Protein AF-A0A812SUZ8-F1 (afdb_monomer)

Sequence (1256 aa):
MFVTEYAVKHRDQRGKLPGNGHLSVIEFKNGLRQVLDPDSIETLVDSLDMDHSGSVDYSEFVAGCLDAHMGLIESALYHAFHVFDVNNDGVISLGELRSILKDGGEALSVVLPEGKTVEGFMKDIDTSKDGFISFEELKEFLKKEADASPCARPPKKEAARRLSSAGIGPNSSMSTAPSAGVASQRPPAPVPVEPELYAQLQRCVDLSSSNVGLLKELTLSPARWSPTSLAKVRALRVKERSADDAWVKRLRQERVRPLYHAGELKSVHLELTTRCNAACPQCPRNLQGGAENPVLAAHHAELSLADVRAILPPGFLRQLRKVYLCGNFGDPAVAEDCREVLRYLLSVDGPRIGLFTNGGMRSPSWWQELGSIMQPAARAFVRFAIDGDASTNHLYRQHVKWERLMANVDAFLGAGGNAEWDFIVFEHNEHQVEAMRSLAEQKGFTKFNAKKTARFIDKAQGVVKPSVPVRNLAGEEVRKLRPPSRTWQNEAALEGVQKAVEKYGSIESYYDRCEISCKVAKEKEVYISADGLAFPCCWLAAEMYRSDLPNTGREVVRLAKAAFPQEGLSALSARRRGVAGAVDRRAGLFQQLVPAAMQQPSLEAGRLRTCSAVCGAEVNAFVKQFEGAAKALDPGLRTATAATTAPFRASAEAAPVEVWYGSETGNAERLALRAAEALGAVAAVSAPPRSDEVEGRLRSCQALVLVLATWGQGEPTDDARGLFQWLREAKDAGSSLALPVAIFGVGSSLWPDFNAAARRAGELLGALGVPLLALGEGDVADARSLDSQFESWLQQRLLPALGARGLGAREGPALVRRDAGAESSSVQLTVTRVARLAPSDPVARYFEVELAGAHGALPHGPGDALGVLPPGGRGLGARPRWYTISSSPGVLPSSGPGQVLRLMVREVPTGGCSPWLCGLRAGDTVECLPPRRPSPLRAAWEARRATRLLLVANGAGLAPFLALFEKLAAESPECRPPAWLWVGCRRREGGLPHQERLAALEAEGVLRRLAVAESNPTSSDAPRCWVQDVLRAEAEEVGQLLFGSGEPTALMLVCGSAAMGCAVRDVVSGIAAARGTSVEALDCPKLAVFQSSCAEQVQGTHSIKVGEGTVIHPACILHAQAGPIVIGRFNVLEEQVEVVNSSDQPLVIGDHNILEVGARILGGGGARLGDANLVEIRATLDEGCSVGSGCTLGACTSLKEGEAPLADEMVVIGPGVRHAEPGAKEAHVQAVLKYIEVLKETLPRCHHLRKSNVKP

Nearest PDB structures (foldseek):
  1tll-assembly1_B  TM=7.849E-01  e=2.307E-23  Rattus norvegicus
  3mhp-assembly1_B  TM=8.149E-01  e=4.569E-16  Pisum sativum
  2xnc-assembly1_A  TM=7.800E-01  e=6.312E-16  Pisum sativum
  1sm4-assembly2_B  TM=7.826E-01  e=9.202E-16  Capsicum annuum
  1frn-assembly1_A  TM=7.734E-01  e=2.702E-15  Spinacia oleracea

Organism: NCBI:txid878477

Secondary structure (DSSP, 8-state):
-HHHHHHHTT--TT----SSS-EEHHHHHHHHTTTS-HHHHHHHHHHH-TT--SEE-HHHHHHHHHSS-TTHHHHHHHHHHHHH-TT-SSEEEHHHHHHHHHHTTTTTTTSS-TT--HHHHHHHH-SS-SSEEEHHHHHHHHHHHHTT-S------------------------------------PPPPPPPPHHHHHHHHHHS---GGGHHHHHHTTS-GGG--HHHHHHHHHHHHHHHHHHHHHHHHHHHS----S--GGG--EEEE--BS--S---TTSTTBSTTSSBPHHHHT---B--HHHHHHHS-HHHHTT-SEEEEE-SSS-GGGSTTHHHHHHHHHHSSSPEEEEEE-S-SS-HHHHHHHHHHHTT-TTEEEEEE--SSTTTHHHHSTT--HHHHHHHHHHHHHTT--EEEEEE--TTTGGGHHHHHHHHHHHT-SEEEEE-B-TTEETTTTEE-S-EEEE-TTS-EEEEE----GGGB-HHHHHHHHHHHHHHSSHHHHHHH--B--HHHHHTEEEE-TT-BEES-HHHHGGGG-TTS-GGG-HHHHHHHHH-TTTGGGGGBHHHHHHHHHHS-TT-IIIIIHHHHTTSSSTTTT--HHHHHHHBGGG-TTSSTTTTS-SSS-GGGSS--SS--------SS-PPEEEEEE-SSSHHHHHHHHHHHHHGGGEEEE----HHHHHHHHHT-SEEEEEEEEETTTEEPGGGHHHHHHHHHHHHTT------EEEEEEE-TTSTTTTHHHHHHHHHHHHTT--EEEEEEEETTSSS-HHHHHHHHIIIIIHHHHHTTT------SPPEEPP-------EEEEEEEEEEE-TT-SS--EEEEEEEEESS-----TT-EEEEE-TT--STT--PEEEEB-S-TT-S--SSSEEEEEEEEE--TT-SSHHHHHH--TT-EEEEE--SS--HHHHHHHTTTTSEEEEEEEGGGGHHHHHHHHHHHHS-GGGPPPEEEEEEES-STTTSTTHHHHHHHHHTTS-SEEEEEESS-SSTTSPP--HHHHHHHTHHHHHHHHH-SSS--EEEEEES-HHHHHHHHHHHHHHHHHTT--GGGS--S---EE--------EESS-EEE-TT-EE-TT-EEEESSS-EEE-SS-EE-TT-EEEE-SSSPEEE-SS-EE-TT-EEEE-TT-EE-SS-EE-TT-EE-TT--B-SS-EE-TT-EE-TTPPPBPTTEEE-STT-EEE-TTHHHHHHHHHHHHHHHHHHHHHHHS-----S---

Mean predicted aligned error: 23.22 Å

InterPro domains:
  IPR001094 Flavodoxin-like [PR00369] (658-671)
  IPR001094 Flavodoxin-like [PR00369] (705-716)
  IPR001094 Flavodoxin-like [PR00369] (738-748)
  IPR001433 Oxidoreductase FAD/NAD(P)-binding [PF00175] (951-1065)
  IPR001709 Flavoprotein pyridine nucleotide cytochrome reductase [PR00371] (860-870)
  IPR001709 Flavoprotein pyridine nucleotide cytochrome reductase [PR00371] (881-888)
  IPR001709 Flavoprotein pyridine nucleotide cytochrome reductase [PR00371] (911-920)
  IPR001709 Flavoprotein pyridine nucleotide cytochrome reductase [PR00371] (950-969)
  IPR001709 Flavoprotein pyridine nucleotide cytochrome reductase [PR00371] (977-986)
  IPR001709 Flavoprotein pyridine nucleotide cytochrome reductase [PR00371] (1051-1059)
  IPR002048 EF-hand domain [PF13499] (74-142)
  IPR002048 EF-hand domain [PS50222] (36-71)
  IPR002048 EF-hand domain [PS50222] (72-107)
  IPR002048 EF-hand domain [PS50222] (113-148)
  IPR002048 EF-hand domain [SM00054] (40-68)
  IPR002048 EF-hand domain [SM00054] (76-104)
  IPR002048 EF-hand domain [SM00054] (117-145)
  IPR002048 EF-hand domain [cd00051] (79-143)
  IPR007197 Radical SAM [SFLDS00029] (266-541)
  IPR008254 Flavodoxin/nitric oxide synthase [PF00258] (659-793)

Foldseek 3Di:
DQLLLQQLVDDDPPPDDPDDPFQALVSSLVSCVVPDPSVVSVVVQVLQPPVPPRTHDPLSNLVSVVVPDPPVVLVVLVVVQVVLVVVNPQWHALVSLVVVVVVVPPSCPVVDDPPADSVRVQVVQPPVPPRIHGSVSVVVVVVVVNVVHDDDDDDDDDDDDDDDDDDDDDDDDDDDDDDYDDDDDDDDDDDADPPQQLVVVVVLDDPDPVCPVLNVQSRDDPVRHDPVSVVVVVVSVVVVVVVLLVLLVVLQPDDFFFLDALLLFAEEEEAFWLAAQFLFQLALQAPRSAHGQPLCVVDIFGDALLLLCLQQPLVSLQNYQAYEHDPSRHALVPGPCSLVNLLVSQVRPHYQYEHEGQQQDDALVVLLVSLLSAQVPPSYAYEHEAAAAQVPRCVRRPSRHRVNSVSSLLSSVVSNGAYEYEYEDFQRHPVCQVVVVVVCVVSPHPYYFYFQDPSQQDLVFLDGNQWGFHAHNVRDGPDTTGHHPPVSHLVQLNVLSVVLCVVQVGSQSLLLAFDFDDPCSVNSYWYAHSQQFIDSDVLLVCLSSDPVDRQCRRLQQSLQCSLPVPQGRVLRRCSVPHNNCNQNPPSHSRRTNLRSLCVQNHVVSNRDSSRSSDRGPSSPSPPCRRVPPPPPDDPPPPPDPDDDDDDDDDDDDAQAEEQAEFDDFCPLVVLSVVLDVQLAPRYEYDHQAALVCNVVSLVRHQAYEYRWEADDQLDTHPSCVRVLVNLVVCLVVLAAHAHEYEYEYEAAPLHPNQSNVRVSSVVSNVSNVHHYQYYHGFHCHDLFHSNRSSVCRSVVGVQVSCVVVVSGHDDDDDHDYDDDDDDQDKFKWFWADKAWALPVDPPWTKIKTKTWGADDDLDAAQFFWKWWWAPPPPDDDTTTDIFGWQAGWPLDPCPDRTTMTMTIATAAPPDPPRCRRNVDDGGDMIIIGGGPDYHPVRVQCVVQQQFAEEEEEERSQCRSVNRVLSVQLPDDPVSAHAYEYQYEFQELPSGDGPNVVVVVCCVSRSYVYYHYAHQHYPDPPDDGGDSLRVCLVCLVVVLCRQPNPDPRGYAYEYEEDSVNLVSNQVSVQVSQVVVVHGPVVRPYPPSTYDYDDDDDQAEEPEEEAAEALEAAEPQEHAYAHQDYEYHYYLEYHYHQEYAYAPENAYEEEYELEYAEANEYHYEADNEYHYALEYEYANEYEHYPEHEYALEYEAHNHYDDPPDDHHYHQWYDDHPPDIDHDPPSRVVSNVVSVVVSVVCVVCVVPPHDDSDPSPDD

Solvent-accessible surface area (backbone atoms only — not comparable to full-atom values): 68603 Å² total; per-residue (Å²): 108,64,40,61,57,46,65,65,74,69,63,56,100,79,75,61,84,86,69,95,87,67,54,45,50,68,57,51,46,59,25,40,53,83,82,43,61,74,67,64,44,56,57,51,48,63,65,26,25,80,85,66,77,68,44,51,48,76,66,35,50,52,45,48,61,64,77,51,70,80,74,61,53,58,56,53,52,50,53,54,51,54,67,47,16,78,87,67,80,73,46,32,38,63,64,42,53,45,50,63,53,57,78,44,61,92,69,58,72,74,78,40,67,93,92,54,50,75,72,51,53,49,59,72,41,24,80,87,67,81,67,41,40,42,68,67,39,56,52,53,50,56,51,57,60,59,74,73,56,89,85,86,76,84,93,80,85,86,88,82,85,82,90,82,83,89,82,84,87,82,90,78,89,83,90,83,89,84,91,85,88,91,85,89,84,81,82,83,78,82,81,78,76,64,68,69,61,56,59,52,53,61,73,65,50,74,92,50,88,89,45,59,70,54,60,66,45,69,77,46,64,84,93,71,53,53,73,68,53,55,50,50,53,49,52,45,54,51,50,55,52,52,52,52,53,51,54,49,54,51,31,71,70,52,94,55,69,49,43,56,51,53,93,62,38,28,32,39,41,37,27,38,17,44,49,58,82,53,38,28,39,90,38,76,54,22,53,25,27,18,38,64,26,65,58,47,70,77,52,79,35,60,46,47,49,68,41,49,45,43,27,52,36,69,80,59,44,44,62,19,56,30,37,33,34,44,38,78,56,20,21,33,79,66,31,87,39,41,66,58,39,48,51,54,60,66,71,43,74,60,34,35,38,37,42,34,32,66,49,47,66,83,52,38,70,56,28,24,51,51,8,50,71,29,39,85,35,94,49,36,36,40,33,38,48,53,44,50,56,81,91,32,20,45,78,48,40,22,82,39,48,52,69,57,23,51,47,22,51,52,27,16,44,74,37,53,24,45,36,31,40,39,26,62,46,26,52,87,35,53,89,41,52,67,62,50,45,53,51,38,55,74,70,60,40,82,42,77,43,75,31,30,44,63,84,45,53,38,78,87,73,46,42,74,46,80,54,46,65,27,22,37,73,89,65,48,75,76,49,71,49,44,66,32,60,75,92,41,38,28,57,61,32,55,51,17,34,48,53,38,24,69,75,47,74,31,47,64,54,29,44,25,65,51,58,66,56,57,62,40,45,74,60,22,34,39,19,32,42,22,81,31,33,55,34,69,35,65,72,61,49,48,50,82,52,39,77,91,49,60,78,79,73,26,70,59,52,44,50,28,30,67,49,29,78,89,52,26,68,66,57,21,30,8,54,86,48,17,45,50,51,27,46,63,34,90,68,23,54,46,38,35,43,52,46,26,24,66,64,30,81,22,48,91,73,51,20,44,58,70,50,27,75,59,27,12,62,69,43,40,52,73,82,48,33,65,76,79,76,80,82,85,68,80,86,86,84,79,86,88,89,76,87,80,92,74,84,84,75,87,74,97,69,86,59,36,34,40,30,29,20,10,43,86,86,50,63,23,40,54,50,28,50,51,51,31,62,70,36,28,52,47,26,39,42,32,52,45,52,56,41,89,51,41,63,65,54,58,74,58,36,66,30,40,37,38,19,25,21,36,34,94,92,32,36,59,17,80,54,27,44,31,46,58,49,34,44,48,54,39,45,77,68,67,46,77,43,94,47,44,32,31,39,34,12,39,18,33,74,91,41,94,51,47,24,30,26,35,53,52,51,51,53,42,41,45,72,20,65,29,53,75,63,32,82,41,74,28,32,69,70,47,80,52,45,43,69,56,50,46,48,49,40,43,64,72,32,46,50,51,50,33,40,77,71,72,66,56,66,51,97,60,67,81,76,54,75,53,87,69,90,73,87,78,75,70,45,69,26,32,28,66,42,60,45,79,32,20,80,67,32,93,80,59,49,34,30,40,40,29,36,35,31,78,74,76,83,76,74,67,47,35,37,23,41,39,26,38,44,54,88,88,44,90,55,101,78,58,67,65,48,76,41,45,27,27,41,29,76,89,72,66,82,64,92,55,87,34,60,67,48,34,34,46,41,61,49,36,93,64,48,85,51,39,39,55,64,69,66,49,49,62,74,40,77,43,43,27,36,72,45,91,62,83,24,72,63,26,50,58,49,67,76,43,67,87,29,34,36,42,37,38,27,32,70,58,28,41,18,33,54,47,3,40,49,51,49,46,64,74,44,59,77,91,72,47,48,58,26,37,38,38,35,28,30,49,27,72,76,46,24,34,69,61,49,71,60,53,53,46,35,37,74,72,60,56,27,76,41,81,45,77,20,28,52,50,53,91,50,92,88,52,73,68,30,45,48,48,53,54,49,57,77,38,33,67,62,55,35,45,64,68,67,43,100,64,83,93,45,54,48,70,48,45,29,13,52,53,70,56,42,52,48,40,47,54,47,51,40,52,40,25,48,78,69,79,48,48,67,83,72,44,95,56,85,67,86,49,56,54,68,88,90,91,91,75,83,75,49,58,87,35,58,76,44,75,29,68,78,43,45,74,37,74,72,42,43,50,34,13,64,48,9,28,34,38,38,29,30,38,23,39,35,28,40,50,21,37,39,37,18,73,21,73,48,57,24,38,37,34,34,22,26,38,36,30,47,44,16,35,43,36,23,20,89,63,13,33,40,34,33,12,25,41,33,28,45,44,14,33,39,31,44,45,35,35,39,32,32,11,22,36,39,29,61,62,21,69,50,54,61,83,50,80,61,45,57,60,17,30,37,32,57,50,97,84,43,72,47,77,42,90,64,36,33,62,52,34,38,52,51,36,54,52,50,52,52,52,47,65,68,47,42,77,77,79,47,92,77,79,74,70,64,76,69,136

Structure (mmCIF, N/CA/C/O backbone):
data_AF-A0A812SUZ8-F1
#
_entry.id   AF-A0A812SUZ8-F1
#
loop_
_atom_site.group_PDB
_atom_site.id
_atom_site.type_symbol
_atom_site.label_atom_id
_atom_site.label_alt_id
_atom_site.label_comp_id
_atom_site.label_asym_id
_atom_site.label_entity_id
_atom_site.label_seq_id
_atom_site.pdbx_PDB_ins_code
_atom_site.Cartn_x
_atom_site.Cartn_y
_atom_site.Cartn_z
_atom_site.occupancy
_atom_site.B_iso_or_equiv
_atom_site.auth_seq_id
_atom_site.auth_comp_id
_atom_site.auth_asym_id
_atom_site.auth_atom_id
_atom_site.pdbx_PDB_model_num
ATOM 1 N N . MET A 1 1 ? -11.071 31.927 -30.889 1.00 39.38 1 MET A N 1
ATOM 2 C CA . MET A 1 1 ? -10.514 32.121 -32.250 1.00 39.38 1 MET A CA 1
ATOM 3 C C . MET A 1 1 ? -11.364 31.483 -33.345 1.00 39.38 1 MET A C 1
ATOM 5 O O . MET A 1 1 ? -11.758 32.209 -34.242 1.00 39.38 1 MET A O 1
ATOM 9 N N . PHE A 1 2 ? -11.708 30.189 -33.282 1.00 38.12 2 PHE A N 1
ATOM 10 C CA . PHE A 1 2 ? -12.481 29.519 -34.350 1.00 38.12 2 PHE A CA 1
ATOM 11 C C . PHE A 1 2 ? -13.862 30.166 -34.619 1.00 38.12 2 PHE A C 1
ATOM 13 O O . PHE A 1 2 ? -14.261 30.371 -35.762 1.00 38.12 2 PHE A O 1
ATOM 20 N N . VAL A 1 3 ? -14.546 30.605 -33.555 1.00 38.25 3 VAL A N 1
ATOM 21 C CA . VAL A 1 3 ? -15.828 31.336 -33.624 1.00 38.25 3 VAL A CA 1
ATOM 22 C C . VAL A 1 3 ? -15.689 32.697 -34.323 1.00 38.25 3 VAL A C 1
ATOM 24 O O . VAL A 1 3 ? -16.551 33.098 -35.103 1.00 38.25 3 VAL A O 1
ATOM 27 N N . THR A 1 4 ? -14.567 33.384 -34.106 1.00 41.03 4 THR A N 1
ATOM 28 C CA . THR A 1 4 ? -14.241 34.675 -34.728 1.00 41.03 4 THR A CA 1
ATOM 29 C C . THR A 1 4 ? -13.950 34.515 -36.225 1.00 41.03 4 THR A C 1
ATOM 31 O O . THR A 1 4 ? -14.360 35.345 -37.029 1.00 41.03 4 THR A O 1
ATOM 34 N N . GLU A 1 5 ? -13.312 33.410 -36.619 1.00 39.09 5 GLU A N 1
ATOM 35 C CA . GLU A 1 5 ? -13.024 33.065 -38.018 1.00 39.09 5 GLU A CA 1
ATOM 36 C C . GLU A 1 5 ? -14.299 32.680 -38.803 1.00 39.09 5 GLU A C 1
ATOM 38 O O . GLU A 1 5 ? -14.451 33.016 -39.981 1.00 39.09 5 GLU A O 1
ATOM 43 N N . TYR A 1 6 ? -15.263 32.035 -38.134 1.00 43.16 6 TYR A N 1
ATOM 44 C CA . TYR A 1 6 ? -16.563 31.671 -38.707 1.00 43.16 6 TYR A CA 1
ATOM 45 C C . TYR A 1 6 ? -17.458 32.896 -38.982 1.00 43.16 6 TYR A C 1
ATOM 47 O O . TYR A 1 6 ? -18.057 32.987 -40.059 1.00 43.16 6 TYR A O 1
ATOM 55 N N . ALA A 1 7 ? -17.493 33.869 -38.061 1.00 41.56 7 ALA A N 1
ATOM 56 C CA . ALA A 1 7 ? -18.262 35.114 -38.201 1.00 41.56 7 ALA A CA 1
ATOM 57 C C . ALA A 1 7 ? -17.767 36.008 -39.359 1.00 41.56 7 ALA A C 1
ATOM 59 O O . ALA A 1 7 ? -18.541 36.744 -39.972 1.00 41.56 7 ALA A O 1
ATOM 60 N N . VAL A 1 8 ? -16.481 35.914 -39.712 1.00 43.72 8 VAL A N 1
ATOM 61 C CA . VAL A 1 8 ? -15.879 36.667 -40.825 1.00 43.72 8 VAL A CA 1
ATOM 62 C C . VAL A 1 8 ? -16.186 36.026 -42.187 1.00 43.72 8 VAL A C 1
ATOM 64 O O . VAL A 1 8 ? -16.393 36.744 -43.166 1.00 43.72 8 VAL A O 1
ATOM 67 N N . LYS A 1 9 ? -16.292 34.690 -42.256 1.00 38.28 9 LYS A N 1
ATOM 68 C CA . LYS A 1 9 ? -16.527 33.930 -43.502 1.00 38.28 9 LYS A CA 1
ATOM 69 C C . LYS A 1 9 ? -17.920 34.111 -44.131 1.00 38.28 9 LYS A C 1
ATOM 71 O O . LYS A 1 9 ? -18.089 33.737 -45.288 1.00 38.28 9 LYS A O 1
ATOM 76 N N . HIS A 1 10 ? -18.895 34.685 -43.419 1.00 44.97 10 HIS A N 1
ATOM 77 C CA . HIS A 1 10 ? -20.315 34.673 -43.820 1.00 44.97 10 HIS A CA 1
ATOM 78 C C . HIS A 1 10 ? -20.950 36.070 -44.001 1.00 44.97 10 HIS A C 1
ATOM 80 O O . HIS A 1 10 ? -22.164 36.222 -43.878 1.00 44.97 10 HIS A O 1
ATOM 86 N N . ARG A 1 11 ? -20.158 37.106 -44.319 1.00 39.66 11 ARG A N 1
ATOM 87 C CA . ARG A 1 11 ? -20.686 38.451 -44.638 1.00 39.66 11 ARG A CA 1
ATOM 88 C C . ARG A 1 11 ? -21.475 38.472 -45.955 1.00 39.66 11 ARG A C 1
ATOM 90 O O . ARG A 1 11 ? -21.106 37.807 -46.920 1.00 39.66 11 ARG A O 1
ATOM 97 N N . ASP A 1 12 ? -22.525 39.295 -46.015 1.00 44.50 12 ASP A N 1
ATOM 98 C CA . ASP A 1 12 ? -23.251 39.559 -47.261 1.00 44.50 12 ASP A CA 1
ATOM 99 C C . ASP A 1 12 ? -22.448 40.446 -48.239 1.00 44.50 12 ASP A C 1
ATOM 101 O O . ASP A 1 12 ? -21.431 41.058 -47.894 1.00 44.50 12 ASP A O 1
ATOM 105 N N . GLN A 1 13 ? -22.922 40.523 -49.488 1.00 34.97 13 GLN A N 1
ATOM 106 C CA . GLN A 1 13 ? -22.233 41.150 -50.626 1.00 34.97 13 GLN A CA 1
ATOM 107 C C . GLN A 1 13 ? -22.003 42.674 -50.510 1.00 34.97 13 GLN A C 1
ATOM 109 O O . GLN A 1 13 ? -21.501 43.278 -51.459 1.00 34.97 13 GLN A O 1
ATOM 114 N N . ARG A 1 14 ? -22.352 43.332 -49.393 1.00 36.25 14 ARG A N 1
ATOM 115 C CA . ARG A 1 14 ? -22.098 44.772 -49.179 1.00 36.25 14 ARG A CA 1
ATOM 116 C C . ARG A 1 14 ? -21.226 45.084 -47.961 1.00 36.25 14 ARG A C 1
ATOM 118 O O . ARG A 1 14 ? -21.041 46.257 -47.644 1.00 36.25 14 ARG A O 1
ATOM 125 N N . GLY A 1 15 ? -20.650 44.074 -47.308 1.00 38.97 15 GLY A N 1
ATOM 126 C CA . GLY A 1 15 ? -19.558 44.271 -46.349 1.00 38.97 15 GLY A CA 1
ATOM 127 C C . GLY A 1 15 ? -19.937 44.960 -45.031 1.00 38.97 15 GLY A C 1
ATOM 128 O O . GLY A 1 15 ? -19.050 45.496 -44.367 1.00 38.97 15 GLY A O 1
ATOM 129 N N . LYS A 1 16 ? -21.211 44.934 -44.615 1.00 36.06 16 LYS A N 1
ATOM 130 C CA . LYS A 1 16 ? -21.626 45.309 -43.250 1.00 36.06 16 LYS A CA 1
ATOM 131 C C . LYS A 1 16 ? -22.091 44.079 -42.472 1.00 36.06 16 LYS A C 1
ATOM 133 O O . LYS A 1 16 ? -22.818 43.250 -43.004 1.00 36.06 16 LYS A O 1
ATOM 138 N N . LEU A 1 17 ? -21.676 43.986 -41.207 1.00 37.09 17 LEU A N 1
ATOM 139 C CA . LEU A 1 17 ? -22.229 43.028 -40.245 1.00 37.09 17 LEU A CA 1
ATOM 140 C C . LEU A 1 17 ? -23.675 43.433 -39.893 1.00 37.09 17 LEU A C 1
ATOM 142 O O . LEU A 1 17 ? -23.924 44.633 -39.718 1.00 37.09 17 LEU A O 1
ATOM 146 N N . PRO A 1 18 ? -24.625 42.492 -39.764 1.00 36.81 18 PRO A N 1
ATOM 147 C CA . PRO A 1 18 ? -25.913 42.788 -39.159 1.00 36.81 18 PRO A CA 1
ATOM 148 C C . PRO A 1 18 ? -25.773 42.770 -37.625 1.00 36.81 18 PRO A C 1
ATOM 150 O O . PRO A 1 18 ? -25.370 41.765 -37.064 1.00 36.81 18 PRO A O 1
ATOM 153 N N . GLY A 1 19 ? -26.135 43.868 -36.952 1.00 36.72 19 GLY A N 1
ATOM 154 C CA . GLY A 1 19 ? -26.467 43.871 -35.516 1.00 36.72 19 GLY A CA 1
ATOM 155 C C . GLY A 1 19 ? -25.337 44.166 -34.512 1.00 36.72 19 GLY A C 1
ATOM 156 O O . GLY A 1 19 ? -24.395 43.403 -34.369 1.00 36.72 19 GLY A O 1
ATOM 157 N N . ASN A 1 20 ? -25.480 45.309 -33.823 1.00 41.34 20 ASN A N 1
ATOM 158 C CA . ASN A 1 20 ? -25.096 45.697 -32.443 1.00 41.34 20 ASN A CA 1
ATOM 159 C C . ASN A 1 20 ? -23.770 45.291 -31.744 1.00 41.34 20 ASN A C 1
ATOM 161 O O . ASN A 1 20 ? -23.555 45.800 -30.649 1.00 41.34 20 ASN A O 1
ATOM 165 N N . GLY A 1 21 ? -22.861 44.497 -32.310 1.00 41.25 21 GLY A N 1
ATOM 166 C CA . GLY A 1 21 ? -21.562 44.209 -31.668 1.00 41.25 21 GLY A CA 1
ATOM 167 C C . GLY A 1 21 ? -21.607 43.180 -30.526 1.00 41.25 21 GLY A C 1
ATOM 168 O O . GLY A 1 21 ? -20.658 43.099 -29.752 1.00 41.25 21 GLY A O 1
ATOM 169 N N . HIS A 1 22 ? -22.674 42.381 -30.450 1.00 41.25 22 HIS A N 1
ATOM 170 C CA . HIS A 1 22 ? -22.810 41.226 -29.556 1.00 41.25 22 HIS A CA 1
ATOM 171 C C . HIS A 1 22 ? -22.879 39.934 -30.386 1.00 41.25 22 HIS A C 1
ATOM 173 O O . HIS A 1 22 ? -23.424 39.944 -31.489 1.00 41.25 22 HIS A O 1
ATOM 179 N N . LEU A 1 23 ? -22.329 38.827 -29.875 1.00 45.00 23 LEU A N 1
ATOM 180 C CA . LEU A 1 23 ? -22.424 37.508 -30.513 1.00 45.00 23 LEU A CA 1
ATOM 181 C C . LEU A 1 23 ? -23.733 36.845 -30.077 1.00 45.00 23 LEU A C 1
ATOM 183 O O . LEU A 1 23 ? -23.893 36.492 -28.910 1.00 45.00 23 LEU A O 1
ATOM 187 N N . SER A 1 24 ? -24.677 36.669 -31.003 1.00 47.78 24 SER A N 1
ATOM 188 C CA . SER A 1 24 ? -25.910 35.948 -30.678 1.00 47.78 24 SER A CA 1
ATOM 189 C C . SER A 1 24 ? -25.612 34.470 -30.401 1.00 47.78 24 SER A C 1
ATOM 191 O O . SER A 1 24 ? -24.693 33.885 -30.982 1.00 47.78 24 SER A O 1
ATOM 193 N N . VAL A 1 25 ? -26.422 33.830 -29.553 1.00 46.59 25 VAL A N 1
ATOM 194 C CA . VAL A 1 25 ? -26.283 32.402 -29.208 1.00 46.59 25 VAL A CA 1
ATOM 195 C C . VAL A 1 25 ? -26.218 31.509 -30.448 1.00 46.59 25 VAL A C 1
ATOM 197 O O . VAL A 1 25 ? -25.472 30.536 -30.474 1.00 46.59 25 VAL A O 1
ATOM 200 N N . ILE A 1 26 ? -26.930 31.867 -31.517 1.00 44.78 26 ILE A N 1
ATOM 201 C CA . ILE A 1 26 ? -26.934 31.114 -32.776 1.00 44.78 26 ILE A CA 1
ATOM 202 C C . ILE A 1 26 ? -25.590 31.247 -33.512 1.00 44.78 26 ILE A C 1
ATOM 204 O O . ILE A 1 26 ? -25.086 30.264 -34.056 1.00 44.78 26 ILE A O 1
ATOM 208 N N . GLU A 1 27 ? -24.978 32.430 -33.516 1.00 48.12 27 GLU A N 1
ATOM 209 C CA . GLU A 1 27 ? -23.687 32.682 -34.170 1.00 48.12 27 GLU A CA 1
ATOM 210 C C . GLU A 1 27 ? -22.519 32.074 -33.387 1.00 48.12 27 GLU A C 1
ATOM 212 O O . GLU A 1 27 ? -21.630 31.460 -33.984 1.00 48.12 27 GLU A O 1
ATOM 217 N N . PHE A 1 28 ? -22.567 32.157 -32.056 1.00 49.00 28 PHE A N 1
ATOM 218 C CA . PHE A 1 28 ? -21.611 31.504 -31.165 1.00 49.00 28 PHE A CA 1
ATOM 219 C C . PHE A 1 28 ? -21.713 29.972 -31.262 1.00 49.00 28 PHE A C 1
ATOM 221 O O . PHE A 1 28 ? -20.696 29.295 -31.439 1.00 49.00 28 PHE A O 1
ATOM 228 N N . LYS A 1 29 ? -22.944 29.429 -31.290 1.00 49.06 29 LYS A N 1
ATOM 229 C CA . LYS A 1 29 ? -23.202 27.998 -31.518 1.00 49.06 29 LYS A CA 1
ATOM 230 C C . LYS A 1 29 ? -22.648 27.527 -32.862 1.00 49.06 29 LYS A C 1
ATOM 232 O O . LYS A 1 29 ? -21.971 26.505 -32.938 1.00 49.06 29 LYS A O 1
ATOM 237 N N . ASN A 1 30 ? -22.879 28.290 -33.928 1.00 47.34 30 ASN A N 1
ATOM 238 C CA . ASN A 1 30 ? -22.407 27.938 -35.267 1.00 47.34 30 ASN A CA 1
ATOM 239 C C . ASN A 1 30 ? -20.876 27.925 -35.402 1.00 47.34 30 ASN A C 1
ATOM 241 O O . ASN A 1 30 ? -20.345 27.070 -36.107 1.00 47.34 30 ASN A O 1
ATOM 245 N N . GLY A 1 31 ? -20.166 28.817 -34.708 1.00 48.16 31 GLY A N 1
ATOM 246 C CA . GLY A 1 31 ? -18.702 28.822 -34.700 1.00 48.16 31 GLY A CA 1
ATOM 247 C C . GLY A 1 31 ? -18.075 27.649 -33.937 1.00 48.16 31 GLY A C 1
ATOM 248 O O . GLY A 1 31 ? -16.974 27.220 -34.277 1.00 48.16 31 GLY A O 1
ATOM 249 N N . LEU A 1 32 ? -18.767 27.117 -32.924 1.00 45.44 32 LEU A N 1
ATOM 250 C CA . LEU A 1 32 ? -18.296 25.995 -32.102 1.00 45.44 32 LEU A CA 1
ATOM 251 C C . LEU A 1 32 ? -18.659 24.620 -32.684 1.00 45.44 32 LEU A C 1
ATOM 253 O O . LEU A 1 32 ? -17.933 23.659 -32.442 1.00 45.44 32 LEU A O 1
ATOM 257 N N . ARG A 1 33 ? -19.699 24.537 -33.528 1.00 46.19 33 ARG A N 1
ATOM 258 C CA . ARG A 1 33 ? -20.184 23.300 -34.183 1.00 46.19 33 ARG A CA 1
ATOM 259 C C . ARG A 1 33 ? -19.163 22.572 -35.067 1.00 46.19 33 ARG A C 1
ATOM 261 O O . ARG A 1 33 ? -19.413 21.444 -35.472 1.00 46.19 33 ARG A O 1
ATOM 268 N N . GLN A 1 34 ? -18.038 23.201 -35.411 1.00 42.47 34 GLN A N 1
ATOM 269 C CA . GLN A 1 34 ? -16.960 22.554 -36.177 1.00 42.47 34 GLN A CA 1
ATOM 270 C C . GLN A 1 34 ? -15.890 21.891 -35.297 1.00 42.47 34 GLN A C 1
ATOM 272 O O . GLN A 1 34 ? -15.016 21.205 -35.822 1.00 42.47 34 GLN A O 1
ATOM 277 N N . VAL A 1 35 ? -15.938 22.108 -33.980 1.00 36.22 35 VAL A N 1
ATOM 278 C CA . VAL A 1 35 ? -14.909 21.658 -33.027 1.00 36.22 35 VAL A CA 1
ATOM 279 C C . VAL A 1 35 ? -15.518 20.900 -31.844 1.00 36.22 35 VAL A C 1
ATOM 281 O O . VAL A 1 35 ? -14.849 20.062 -31.246 1.00 36.22 35 VAL A O 1
ATOM 284 N N . LEU A 1 36 ? -16.781 21.181 -31.525 1.00 37.62 36 LEU A N 1
ATOM 285 C CA . LEU A 1 36 ? -17.565 20.552 -30.468 1.00 37.62 36 LEU A CA 1
ATOM 286 C C . LEU A 1 36 ? -18.897 20.059 -31.046 1.00 37.62 36 LEU A C 1
ATOM 288 O O . LEU A 1 36 ? -19.401 20.620 -32.023 1.00 37.62 36 LEU A O 1
ATOM 292 N N . ASP A 1 37 ? -19.452 19.003 -30.457 1.00 46.06 37 ASP A N 1
ATOM 293 C CA . ASP A 1 37 ? -20.768 18.486 -30.831 1.00 46.06 37 ASP A CA 1
ATOM 294 C C . ASP A 1 37 ? -21.890 19.490 -30.466 1.00 46.06 37 ASP A C 1
ATOM 296 O O . ASP A 1 37 ? -21.711 20.301 -29.555 1.00 46.06 37 ASP A O 1
ATOM 300 N N . PRO A 1 38 ? -23.033 19.493 -31.179 1.00 43.78 38 PRO A N 1
ATOM 301 C CA . PRO A 1 38 ? -24.107 20.474 -30.988 1.00 43.78 38 PRO A CA 1
ATOM 302 C C . PRO A 1 38 ? -24.661 20.581 -29.557 1.00 43.78 38 PRO A C 1
ATOM 304 O O . PRO A 1 38 ? -25.071 21.678 -29.171 1.00 43.78 38 PRO A O 1
ATOM 307 N N . ASP A 1 39 ? -24.626 19.495 -28.785 1.00 47.12 39 ASP A N 1
ATOM 308 C CA . ASP A 1 39 ? -25.303 19.362 -27.487 1.00 47.12 39 ASP A CA 1
ATOM 309 C C . ASP A 1 39 ? -24.414 19.859 -26.333 1.00 47.12 39 ASP A C 1
ATOM 311 O O . ASP A 1 39 ? -24.866 20.551 -25.414 1.00 47.12 39 ASP A O 1
ATOM 315 N N . SER A 1 40 ? -23.098 19.648 -26.445 1.00 42.91 40 SER A N 1
ATOM 316 C CA . SER A 1 40 ? -22.090 20.268 -25.575 1.00 42.91 40 SER A CA 1
ATOM 317 C C . SER A 1 40 ? -22.097 21.798 -25.661 1.00 42.91 40 SER A C 1
ATOM 319 O O . SER A 1 40 ? -21.697 22.479 -24.717 1.00 42.91 40 SER A O 1
ATOM 321 N N . ILE A 1 41 ? -22.547 22.360 -26.787 1.00 48.00 41 ILE A N 1
ATOM 322 C CA . ILE A 1 41 ? -22.545 23.806 -27.025 1.00 48.00 41 ILE A CA 1
ATOM 323 C C . ILE A 1 41 ? -23.756 24.487 -26.372 1.00 48.00 41 ILE A C 1
ATOM 325 O O . ILE A 1 41 ? -23.598 25.591 -25.859 1.00 48.00 41 ILE A O 1
ATOM 329 N N . GLU A 1 42 ? -24.935 23.853 -26.353 1.00 53.38 42 GLU A N 1
ATOM 330 C CA . GLU A 1 42 ? -26.108 24.328 -25.589 1.00 53.38 42 GLU A CA 1
ATOM 331 C C . GLU A 1 42 ? -25.739 24.499 -24.109 1.00 53.38 42 GLU A C 1
ATOM 333 O O . GLU A 1 42 ? -25.856 25.589 -23.555 1.00 53.38 42 GLU A O 1
ATOM 338 N N . THR A 1 43 ? -25.145 23.456 -23.528 1.00 51.75 43 THR A N 1
ATOM 339 C CA . THR A 1 43 ? -24.738 23.424 -22.117 1.00 51.75 43 THR A CA 1
ATOM 340 C C . THR A 1 43 ? -23.641 24.447 -21.797 1.00 51.75 43 THR A C 1
ATOM 342 O O . THR A 1 43 ? -23.672 25.094 -20.752 1.00 51.75 43 THR A O 1
ATOM 345 N N . LEU A 1 44 ? -22.663 24.620 -22.697 1.00 48.69 44 LEU A N 1
ATOM 346 C CA . LEU A 1 44 ? -21.585 25.599 -22.527 1.00 48.69 44 LEU A CA 1
ATOM 347 C C . LEU A 1 44 ? -22.119 27.034 -22.600 1.00 48.69 44 LEU A C 1
ATOM 349 O O . LEU A 1 44 ? -21.696 27.883 -21.823 1.00 48.69 44 LEU A O 1
ATOM 353 N N . VAL A 1 45 ? -23.047 27.302 -23.517 1.00 52.62 45 VAL A N 1
ATOM 354 C CA . VAL A 1 45 ? -23.661 28.623 -23.681 1.00 52.62 45 VAL A CA 1
ATOM 355 C C . VAL A 1 45 ? -24.516 28.982 -22.473 1.00 52.62 45 VAL A C 1
ATOM 357 O O . VAL A 1 45 ? -24.316 30.059 -21.924 1.00 52.62 45 VAL A O 1
ATOM 360 N N . ASP A 1 46 ? -25.364 28.069 -21.998 1.00 55.81 46 ASP A N 1
ATOM 361 C CA . ASP A 1 46 ? -26.192 28.293 -20.804 1.00 55.81 46 ASP A CA 1
ATOM 362 C C . ASP A 1 46 ? -25.344 28.465 -19.531 1.00 55.81 46 ASP A C 1
ATOM 364 O O . ASP A 1 46 ? -25.742 29.158 -18.598 1.00 55.81 46 ASP A O 1
ATOM 368 N N . SER A 1 47 ? -24.145 27.866 -19.496 1.00 51.44 47 SER A N 1
ATOM 369 C CA . SER A 1 47 ? -23.190 28.027 -18.390 1.00 51.44 47 SER A CA 1
ATOM 370 C C . SER A 1 47 ? -22.353 29.310 -18.448 1.00 51.44 47 SER A C 1
ATOM 372 O O . SER A 1 47 ? -21.707 29.653 -17.462 1.00 51.44 47 SER A O 1
ATOM 374 N N . LEU A 1 48 ? -22.325 29.995 -19.594 1.00 50.78 48 LEU A N 1
ATOM 375 C CA . LEU A 1 48 ? -21.584 31.244 -19.789 1.00 50.78 48 LEU A CA 1
ATOM 376 C C . LEU A 1 48 ? -22.515 32.464 -19.782 1.00 50.78 48 LEU A C 1
ATOM 378 O O . LEU A 1 48 ? -22.079 33.529 -19.368 1.00 50.78 48 LEU A O 1
ATOM 382 N N . ASP A 1 49 ? -23.774 32.303 -20.196 1.00 59.34 49 ASP A N 1
ATOM 383 C CA . ASP A 1 49 ? -24.843 33.311 -20.148 1.00 59.34 49 ASP A CA 1
ATOM 384 C C . ASP A 1 49 ? -25.454 33.364 -18.738 1.00 59.34 49 ASP A C 1
ATOM 386 O O . ASP A 1 49 ? -26.527 32.817 -18.458 1.00 59.34 49 ASP A O 1
ATOM 390 N N . MET A 1 50 ? -24.691 33.944 -17.809 1.00 50.75 50 MET A N 1
ATOM 391 C CA . MET A 1 50 ? -24.987 33.919 -16.375 1.00 50.75 50 MET A CA 1
ATOM 392 C C . MET A 1 50 ? -26.191 34.771 -15.989 1.00 50.75 50 MET A C 1
ATOM 394 O O . MET A 1 50 ? -26.802 34.514 -14.948 1.00 50.75 50 MET A O 1
ATOM 398 N N . ASP A 1 51 ? -26.547 35.764 -16.803 1.00 49.78 51 ASP A N 1
ATOM 399 C CA . ASP A 1 51 ? -27.770 36.541 -16.622 1.00 49.78 51 ASP A CA 1
ATOM 400 C C . ASP A 1 51 ? -28.973 36.023 -17.437 1.00 49.78 51 ASP A C 1
ATOM 402 O O . ASP A 1 51 ? -30.091 36.527 -17.268 1.00 49.78 51 ASP A O 1
ATOM 406 N N . HIS A 1 52 ? -28.772 34.961 -18.228 1.00 50.41 52 HIS A N 1
ATOM 407 C CA . HIS A 1 52 ? -29.763 34.308 -19.086 1.00 50.41 52 HIS A CA 1
ATOM 408 C C . HIS A 1 52 ? -30.409 35.261 -20.101 1.00 50.41 52 HIS A C 1
ATOM 410 O O . HIS A 1 52 ? -31.599 35.145 -20.427 1.00 50.41 52 HIS A O 1
ATOM 416 N N . SER A 1 53 ? -29.641 36.229 -20.598 1.00 55.12 53 SER A N 1
ATOM 417 C CA . SER A 1 53 ? -30.104 37.214 -21.574 1.00 55.12 53 SER A CA 1
ATOM 418 C C . SER A 1 53 ? -30.294 36.635 -22.981 1.00 55.12 53 SER A C 1
ATOM 420 O O . SER A 1 53 ? -30.930 37.267 -23.832 1.00 55.12 53 SER A O 1
ATOM 422 N N . GLY A 1 54 ? -29.797 35.425 -23.238 1.00 49.56 54 GLY A N 1
ATOM 423 C CA . GLY A 1 54 ? -29.809 34.770 -24.541 1.00 49.56 54 GLY A CA 1
ATOM 424 C C . GLY A 1 54 ? -28.674 35.238 -25.459 1.00 49.56 54 GLY A C 1
ATOM 425 O O . GLY A 1 54 ? -28.767 35.057 -26.680 1.00 49.56 54 GLY A O 1
ATOM 426 N N . SER A 1 55 ? -27.623 35.859 -24.909 1.00 46.75 55 SER A N 1
ATOM 427 C CA . SER A 1 55 ? -26.402 36.275 -25.615 1.00 46.75 55 SER A CA 1
ATOM 428 C C . SER A 1 55 ? -25.225 36.410 -24.647 1.00 46.75 55 SER A C 1
ATOM 430 O O . SER A 1 55 ? -25.338 37.146 -23.683 1.00 46.75 55 SER A O 1
ATOM 432 N N . VAL A 1 56 ? -24.082 35.780 -24.938 1.00 52.59 56 VAL A N 1
ATOM 433 C CA . VAL A 1 56 ? -22.902 35.827 -24.052 1.00 52.59 56 VAL A CA 1
ATOM 434 C C . VAL A 1 56 ? -22.082 37.083 -24.334 1.00 52.59 56 VAL A C 1
ATOM 436 O O . VAL A 1 56 ? -21.557 37.249 -25.444 1.00 52.59 56 VAL A O 1
ATOM 439 N N . ASP A 1 57 ? -21.938 37.959 -23.341 1.00 46.28 57 ASP A N 1
ATOM 440 C CA . ASP A 1 57 ? -21.097 39.147 -23.473 1.00 46.28 57 ASP A CA 1
ATOM 441 C C . ASP A 1 57 ? -19.612 38.884 -23.135 1.00 46.28 57 ASP A C 1
ATOM 443 O O . ASP A 1 57 ? -19.219 37.841 -22.609 1.00 46.28 57 ASP A O 1
ATOM 447 N N . TYR A 1 58 ? -18.732 39.825 -23.496 1.00 41.72 58 TYR A N 1
ATOM 448 C CA . TYR A 1 58 ? -17.285 39.675 -23.288 1.00 41.72 58 TYR A CA 1
ATOM 449 C C . TYR A 1 58 ? -16.905 39.539 -21.803 1.00 41.72 58 TYR A C 1
ATOM 451 O O . TYR A 1 58 ? -15.941 38.853 -21.468 1.00 41.72 58 TYR A O 1
ATOM 459 N N . SER A 1 59 ? -17.661 40.175 -20.910 1.00 43.97 59 SER A N 1
ATOM 460 C CA . SER A 1 59 ? -17.408 40.154 -19.469 1.00 43.97 59 SER A CA 1
ATOM 461 C C . SER A 1 59 ? -17.868 38.834 -18.850 1.00 43.97 59 SER A C 1
ATOM 463 O O . SER A 1 59 ? -17.166 38.300 -17.994 1.00 43.97 59 SER A O 1
ATOM 465 N N . GLU A 1 60 ? -18.986 38.281 -19.317 1.00 50.59 60 GLU A N 1
ATOM 466 C CA . GLU A 1 60 ? -19.508 36.965 -18.940 1.00 50.59 60 GLU A CA 1
ATOM 467 C C . GLU A 1 60 ? -18.631 35.818 -19.453 1.00 50.59 60 GLU A C 1
ATOM 469 O O . GLU A 1 60 ? -18.320 34.895 -18.702 1.00 50.59 60 GLU A O 1
ATOM 474 N N . PHE A 1 61 ? -18.120 35.915 -20.685 1.00 48.72 61 PHE A N 1
ATOM 475 C CA . PHE A 1 61 ? -17.164 34.946 -21.227 1.00 48.72 61 PHE A CA 1
ATOM 476 C C . PHE A 1 61 ? -15.868 34.893 -20.401 1.00 48.72 61 PHE A C 1
ATOM 478 O O . PHE A 1 61 ? -15.369 33.815 -20.071 1.00 48.72 61 PHE A O 1
ATOM 485 N N . VAL A 1 62 ? -15.327 36.059 -20.027 1.00 45.41 62 VAL A N 1
ATOM 486 C CA . VAL A 1 62 ? -14.121 36.150 -19.191 1.00 45.41 62 VAL A CA 1
ATOM 487 C C . VAL A 1 62 ? -14.405 35.680 -17.759 1.00 45.41 62 VAL A C 1
ATOM 489 O O . VAL A 1 62 ? -13.594 34.945 -17.201 1.00 45.41 62 VAL A O 1
ATOM 492 N N . ALA A 1 63 ? -15.557 36.027 -17.175 1.00 44.12 63 ALA A N 1
ATOM 493 C CA . ALA A 1 63 ? -15.952 35.579 -15.838 1.00 44.12 63 ALA A CA 1
ATOM 494 C C . ALA A 1 63 ? -16.176 34.057 -15.767 1.00 44.12 63 ALA A C 1
ATOM 496 O O . ALA A 1 63 ? -15.666 33.409 -14.852 1.00 44.12 63 ALA A O 1
ATOM 497 N N . GLY A 1 64 ? -16.837 33.467 -16.766 1.00 46.94 64 GLY A N 1
ATOM 498 C CA . GLY A 1 64 ? -17.049 32.022 -16.867 1.00 46.94 64 GLY A CA 1
ATOM 499 C C . GLY A 1 64 ? -15.755 31.226 -17.075 1.00 46.94 64 GLY A C 1
ATOM 500 O O . GLY A 1 64 ? -15.619 30.110 -16.578 1.00 46.94 64 GLY A O 1
ATOM 501 N N . CYS A 1 65 ? -14.747 31.814 -17.729 1.00 45.69 65 CYS A N 1
ATOM 502 C CA . CYS A 1 65 ? -13.399 31.240 -17.779 1.00 45.69 65 CYS A CA 1
ATOM 503 C C . CYS A 1 65 ? -12.617 31.378 -16.459 1.00 45.69 65 CYS A C 1
ATOM 505 O O . CYS A 1 65 ? -11.669 30.625 -16.246 1.00 45.69 65 CYS A O 1
ATOM 507 N N . LEU A 1 66 ? -12.977 32.315 -15.576 1.00 42.25 66 LEU A N 1
ATOM 508 C CA . LEU A 1 66 ? -12.267 32.571 -14.316 1.00 42.25 66 LEU A CA 1
ATOM 509 C C . LEU A 1 66 ? -12.844 31.803 -13.112 1.00 42.25 66 LEU A C 1
ATOM 511 O O . LEU A 1 66 ? -12.095 31.550 -12.168 1.00 42.25 66 LEU A O 1
ATOM 515 N N . ASP A 1 67 ? -14.115 31.380 -13.148 1.00 44.03 67 ASP A N 1
ATOM 516 C CA . ASP A 1 67 ? -14.748 30.603 -12.060 1.00 44.03 67 ASP A CA 1
ATOM 517 C C . ASP A 1 67 ? -14.459 29.081 -12.143 1.00 44.03 67 ASP A C 1
ATOM 519 O O . ASP A 1 67 ? -14.686 28.328 -11.194 1.00 44.03 67 ASP A O 1
ATOM 523 N N . ALA A 1 68 ? -13.849 28.614 -13.244 1.00 41.75 68 ALA A N 1
ATOM 524 C CA . ALA A 1 68 ? -13.343 27.249 -13.401 1.00 41.75 68 ALA A CA 1
ATOM 525 C C . ALA A 1 68 ? -11.823 27.164 -13.130 1.00 41.75 68 ALA A C 1
ATOM 527 O O . ALA A 1 68 ? -10.999 27.670 -13.885 1.00 41.75 68 ALA A O 1
ATOM 528 N N . HIS A 1 69 ? -11.458 26.492 -12.031 1.00 45.16 69 HIS A N 1
ATOM 529 C CA . HIS A 1 69 ? -10.115 26.064 -11.599 1.00 45.16 69 HIS A CA 1
ATOM 530 C C . HIS A 1 69 ? -8.900 26.462 -12.481 1.00 45.16 69 HIS A C 1
ATOM 532 O O . HIS A 1 69 ? -8.544 25.789 -13.449 1.00 45.16 69 HIS A O 1
ATOM 538 N N . MET A 1 70 ? -8.153 27.469 -12.010 1.00 35.53 70 MET A N 1
ATOM 539 C CA . MET A 1 70 ? -6.922 28.062 -12.570 1.00 35.53 70 MET A CA 1
ATOM 540 C C . MET A 1 70 ? -5.748 27.127 -12.972 1.00 35.53 70 MET A C 1
ATOM 542 O O . MET A 1 70 ? -4.737 27.621 -13.465 1.00 35.53 70 MET A O 1
ATOM 546 N N . GLY A 1 71 ? -5.838 25.805 -12.797 1.00 42.72 71 GLY A N 1
ATOM 547 C CA . GLY A 1 71 ? -4.789 24.855 -13.205 1.00 42.72 71 GLY A CA 1
ATOM 548 C C . GLY A 1 71 ? -4.860 24.409 -14.674 1.00 42.72 71 GLY A C 1
ATOM 549 O O . GLY A 1 71 ? -3.837 24.078 -15.265 1.00 42.72 71 GLY A O 1
ATOM 550 N N . LEU A 1 72 ? -6.047 24.424 -15.290 1.00 41.44 72 LEU A N 1
ATOM 551 C CA . LEU A 1 72 ? -6.240 23.952 -16.673 1.00 41.44 72 LEU A CA 1
ATOM 552 C C . LEU A 1 72 ? -5.872 25.011 -17.728 1.00 41.44 72 LEU A C 1
ATOM 554 O O . LEU A 1 72 ? -5.434 24.676 -18.829 1.00 41.44 72 LEU A O 1
ATOM 558 N N . ILE A 1 73 ? -5.983 26.295 -17.382 1.00 41.66 73 ILE A N 1
ATOM 559 C CA . ILE A 1 73 ? -5.739 27.416 -18.302 1.00 41.66 73 ILE A CA 1
ATOM 560 C C . ILE A 1 73 ? -4.247 27.617 -18.598 1.00 41.66 73 ILE A C 1
ATOM 562 O O . ILE A 1 73 ? -3.901 28.024 -19.702 1.00 41.66 73 ILE A O 1
ATOM 566 N N . GLU A 1 74 ? -3.341 27.278 -17.678 1.00 43.75 74 GLU A N 1
ATOM 567 C CA . GLU A 1 74 ? -1.897 27.422 -17.918 1.00 43.75 74 GLU A CA 1
ATOM 568 C C . GLU A 1 74 ? -1.408 26.454 -19.007 1.00 43.75 74 GLU A C 1
ATOM 570 O O . GLU A 1 74 ? -0.625 26.841 -19.872 1.00 43.75 74 GLU A O 1
ATOM 575 N N . SER A 1 75 ? -1.963 25.237 -19.045 1.00 41.09 75 SER A N 1
ATOM 576 C CA . SER A 1 75 ? -1.705 24.265 -20.111 1.00 41.09 75 SER A CA 1
ATOM 577 C C . SER A 1 75 ? -2.304 24.714 -21.448 1.00 41.09 75 SER A C 1
ATOM 579 O O . SER A 1 75 ? -1.620 24.659 -22.468 1.00 41.09 75 SER A O 1
ATOM 581 N N . ALA A 1 76 ? -3.534 25.239 -21.456 1.00 41.09 76 ALA A N 1
ATOM 582 C CA . ALA A 1 76 ? -4.173 25.742 -22.674 1.00 41.09 76 ALA A CA 1
ATOM 583 C C . ALA A 1 76 ? -3.457 26.979 -23.259 1.00 41.09 76 ALA A C 1
ATOM 585 O O . ALA A 1 76 ? -3.265 27.066 -24.473 1.00 41.09 76 ALA A O 1
ATOM 586 N N . LEU A 1 77 ? -3.001 27.905 -22.408 1.00 46.56 77 LEU A N 1
ATOM 587 C CA . LEU A 1 77 ? -2.205 29.071 -22.808 1.00 46.56 77 LEU A CA 1
ATOM 588 C C . LEU A 1 77 ? -0.816 28.667 -23.312 1.00 46.56 77 LEU A C 1
ATOM 590 O O . LEU A 1 77 ? -0.336 29.224 -24.297 1.00 46.56 77 LEU A O 1
ATOM 594 N N . TYR A 1 78 ? -0.184 27.678 -22.678 1.00 49.31 78 TYR A N 1
ATOM 595 C CA . TYR A 1 78 ? 1.105 27.142 -23.117 1.00 49.31 78 TYR A CA 1
ATOM 596 C C . TYR A 1 78 ? 0.996 26.432 -24.474 1.00 49.31 78 TYR A C 1
ATOM 598 O O . TYR A 1 78 ? 1.848 26.612 -25.345 1.00 49.31 78 TYR A O 1
ATOM 606 N N . HIS A 1 79 ? -0.102 25.702 -24.695 1.00 43.28 79 HIS A N 1
ATOM 607 C CA . HIS A 1 79 ? -0.430 25.113 -25.991 1.00 43.28 79 HIS A CA 1
ATOM 608 C C . HIS A 1 79 ? -0.690 26.175 -27.066 1.00 43.28 79 HIS A C 1
ATOM 610 O O . HIS A 1 79 ? -0.221 26.009 -28.188 1.00 43.28 79 HIS A O 1
ATOM 616 N N . ALA A 1 80 ? -1.373 27.278 -26.742 1.00 48.56 80 ALA A N 1
ATOM 617 C CA . ALA A 1 80 ? -1.550 28.391 -27.673 1.00 48.56 80 ALA A CA 1
ATOM 618 C C . ALA A 1 80 ? -0.206 29.047 -28.034 1.00 48.56 80 ALA A C 1
ATOM 620 O O . ALA A 1 80 ? 0.049 29.293 -29.208 1.00 48.56 80 ALA A O 1
ATOM 621 N N . PHE A 1 81 ? 0.683 29.250 -27.059 1.00 53.97 81 PHE A N 1
ATOM 622 C CA . PHE A 1 81 ? 2.029 29.789 -27.278 1.00 53.97 81 PHE A CA 1
ATOM 623 C C . PHE A 1 81 ? 2.870 28.917 -28.228 1.00 53.97 81 PHE A C 1
ATOM 625 O O . PHE A 1 81 ? 3.463 29.433 -29.171 1.00 53.97 81 PHE A O 1
ATOM 632 N N . HIS A 1 82 ? 2.832 27.590 -28.062 1.00 52.84 82 HIS A N 1
ATOM 633 C CA . HIS A 1 82 ? 3.542 26.632 -28.927 1.00 52.84 82 HIS A CA 1
ATOM 634 C C . HIS A 1 82 ? 3.005 26.558 -30.364 1.00 52.84 82 HIS A C 1
ATOM 636 O O . HIS A 1 82 ? 3.705 26.104 -31.261 1.00 52.84 82 HIS A O 1
ATOM 642 N N . VAL A 1 83 ? 1.763 26.983 -30.607 1.00 50.91 83 VAL A N 1
ATOM 643 C CA . VAL A 1 83 ? 1.218 27.067 -31.973 1.00 50.91 83 VAL A CA 1
ATOM 644 C C . VAL A 1 83 ? 1.803 28.266 -32.727 1.00 50.91 83 VAL A C 1
ATOM 646 O O . VAL A 1 83 ? 1.961 28.196 -33.945 1.00 50.91 83 VAL A O 1
ATOM 649 N N . PHE A 1 84 ? 2.138 29.350 -32.020 1.00 48.59 84 PHE A N 1
ATOM 650 C CA . PHE A 1 84 ? 2.770 30.532 -32.611 1.00 48.59 84 PHE A CA 1
ATOM 651 C C . PHE A 1 84 ? 4.298 30.413 -32.714 1.00 48.59 84 PHE A C 1
ATOM 653 O O . PHE A 1 84 ? 4.888 31.008 -33.615 1.00 48.59 84 PHE A O 1
ATOM 660 N N . ASP A 1 85 ? 4.921 29.610 -31.852 1.00 59.78 85 ASP A N 1
ATOM 661 C CA . ASP A 1 85 ? 6.339 29.236 -31.890 1.00 59.78 85 ASP A CA 1
ATOM 662 C C . ASP A 1 85 ? 6.570 28.060 -32.866 1.00 59.78 85 ASP A C 1
ATOM 664 O O . ASP A 1 85 ? 6.747 26.900 -32.493 1.00 59.78 85 ASP A O 1
ATOM 668 N N . VAL A 1 86 ? 6.490 28.359 -34.167 1.00 56.09 86 VAL A N 1
ATOM 669 C CA . VAL A 1 86 ? 6.507 27.358 -35.255 1.00 56.09 86 VAL A CA 1
ATOM 670 C C . VAL A 1 86 ? 7.808 26.551 -35.292 1.00 56.09 86 VAL A C 1
ATOM 672 O O . VAL A 1 86 ? 7.804 25.388 -35.709 1.00 56.09 86 VAL A O 1
ATOM 675 N N . ASN A 1 87 ? 8.930 27.158 -34.905 1.00 60.06 87 ASN A N 1
ATOM 676 C CA . ASN A 1 87 ? 10.225 26.485 -34.874 1.00 60.06 87 ASN A CA 1
ATOM 677 C C . ASN A 1 87 ? 10.506 25.795 -33.515 1.00 60.06 87 ASN A C 1
ATOM 679 O O . ASN A 1 87 ? 11.443 24.993 -33.430 1.00 60.06 87 ASN A O 1
ATOM 683 N N . ASN A 1 88 ? 9.647 26.043 -32.519 1.00 53.41 88 ASN A N 1
ATOM 684 C CA . ASN A 1 88 ? 9.658 25.497 -31.171 1.00 53.41 88 ASN A CA 1
ATOM 685 C C . ASN A 1 88 ? 10.923 25.879 -30.368 1.00 53.41 88 ASN A C 1
ATOM 687 O O . ASN A 1 88 ? 11.482 25.038 -29.650 1.00 53.41 88 ASN A O 1
ATOM 691 N N . ASP A 1 89 ? 11.404 27.117 -30.528 1.00 59.62 89 ASP A N 1
ATOM 692 C CA . ASP A 1 89 ? 12.592 27.672 -29.862 1.00 59.62 89 ASP A CA 1
ATOM 693 C C . ASP A 1 89 ? 12.296 28.357 -28.515 1.00 59.62 89 ASP A C 1
ATOM 695 O O . ASP A 1 89 ? 13.222 28.728 -27.787 1.00 59.62 89 ASP A O 1
ATOM 699 N N . GLY A 1 90 ? 11.022 28.418 -28.126 1.00 55.94 90 GLY A N 1
ATOM 700 C CA . GLY A 1 90 ? 10.536 28.905 -26.842 1.00 55.94 90 GLY A CA 1
ATOM 701 C C . GLY A 1 90 ? 10.173 30.390 -26.821 1.00 55.94 90 GLY A C 1
ATOM 702 O O . GLY A 1 90 ? 9.808 30.885 -25.749 1.00 55.94 90 GLY A O 1
ATOM 703 N N . VAL A 1 91 ? 10.252 31.100 -27.951 1.00 70.06 91 VAL A N 1
ATOM 704 C CA . VAL A 1 91 ? 9.876 32.516 -28.085 1.00 70.06 91 VAL A CA 1
ATOM 705 C C . VAL A 1 91 ? 9.160 32.775 -29.415 1.00 70.06 91 VAL A C 1
ATOM 707 O O . VAL A 1 91 ? 9.440 32.141 -30.418 1.00 70.06 91 VAL A O 1
ATOM 710 N N . ILE A 1 92 ? 8.221 33.723 -29.465 1.00 74.50 92 ILE A N 1
ATOM 711 C CA . ILE A 1 92 ? 7.500 34.029 -30.714 1.00 74.50 92 ILE A CA 1
ATOM 712 C C . ILE A 1 92 ? 8.174 35.212 -31.400 1.00 74.50 92 ILE A C 1
ATOM 714 O O . ILE A 1 92 ? 8.134 36.335 -30.898 1.00 74.50 92 ILE A O 1
ATOM 718 N N . SER A 1 93 ? 8.769 34.994 -32.571 1.00 73.81 93 SER A N 1
ATOM 719 C CA . SER A 1 93 ? 9.386 36.069 -33.349 1.00 73.81 93 SER A CA 1
ATOM 720 C C . SER A 1 93 ? 8.370 36.865 -34.176 1.00 73.81 93 SER A C 1
ATOM 722 O O . SER A 1 93 ? 7.330 36.360 -34.604 1.00 73.81 93 SER A O 1
ATOM 724 N N . LEU A 1 94 ? 8.713 38.111 -34.531 1.00 71.50 94 LEU A N 1
ATOM 725 C CA . LEU A 1 94 ? 7.926 38.910 -35.487 1.00 71.50 94 LEU A CA 1
ATOM 726 C C . LEU A 1 94 ? 7.747 38.187 -36.841 1.00 71.50 94 LEU A C 1
ATOM 728 O O . LEU A 1 94 ? 6.770 38.419 -37.552 1.00 71.50 94 LEU A O 1
ATOM 732 N N . GLY A 1 95 ? 8.705 37.333 -37.218 1.00 61.81 95 GLY A N 1
ATOM 733 C CA . GLY A 1 95 ? 8.661 36.528 -38.437 1.00 61.81 95 GLY A CA 1
ATOM 734 C C . GLY A 1 95 ? 7.618 35.416 -38.370 1.00 61.81 95 GLY A C 1
ATOM 735 O O . GLY A 1 95 ? 6.859 35.258 -39.321 1.00 61.81 95 GLY A O 1
ATOM 736 N N . GLU A 1 96 ? 7.534 34.706 -37.247 1.00 65.56 96 GLU A N 1
ATOM 737 C CA . GLU A 1 96 ? 6.541 33.649 -37.006 1.00 65.56 96 GLU A CA 1
ATOM 738 C C . GLU A 1 96 ? 5.142 34.224 -36.838 1.00 65.56 96 GLU A C 1
ATOM 740 O O . GLU A 1 96 ? 4.202 33.763 -37.488 1.00 65.56 96 GLU A O 1
ATOM 745 N N . LEU A 1 97 ? 5.027 35.326 -36.094 1.00 60.06 97 LEU A N 1
ATOM 746 C CA . LEU A 1 97 ? 3.773 36.051 -35.940 1.00 60.06 97 LEU A CA 1
ATOM 747 C C . LEU A 1 97 ? 3.263 36.560 -37.301 1.00 60.06 97 LEU A C 1
ATOM 749 O O . LEU A 1 97 ? 2.093 36.388 -37.636 1.00 60.06 97 LEU A O 1
ATOM 753 N N . ARG A 1 98 ? 4.146 37.111 -38.151 1.00 60.47 98 ARG A N 1
ATOM 754 C CA . ARG A 1 98 ? 3.799 37.511 -39.530 1.00 60.47 98 ARG A CA 1
ATOM 755 C C . ARG A 1 98 ? 3.527 36.331 -40.457 1.00 60.47 98 ARG A C 1
ATOM 757 O O . ARG A 1 98 ? 2.711 36.491 -41.356 1.00 60.47 98 ARG A O 1
ATOM 764 N N . SER A 1 99 ? 4.223 35.207 -40.300 1.00 55.56 99 SER A N 1
ATOM 765 C CA . SER A 1 99 ? 4.032 34.002 -41.116 1.00 55.56 99 SER A CA 1
ATOM 766 C C . SER A 1 99 ? 2.622 33.458 -40.924 1.00 55.56 99 SER A C 1
ATOM 768 O O . SER A 1 99 ? 1.905 33.242 -41.896 1.00 55.56 99 SER A O 1
ATOM 770 N N . ILE A 1 100 ? 2.193 33.344 -39.668 1.00 54.84 100 ILE A N 1
ATOM 771 C CA . ILE A 1 100 ? 0.855 32.871 -39.307 1.00 54.84 100 ILE A CA 1
ATOM 772 C C . ILE A 1 100 ? -0.224 33.879 -39.743 1.00 54.84 100 ILE A C 1
ATOM 774 O O . ILE A 1 100 ? -1.288 33.482 -40.210 1.00 54.84 100 ILE A O 1
ATOM 778 N N . LEU A 1 101 ? 0.061 35.189 -39.678 1.00 49.75 101 LEU A N 1
ATOM 779 C CA . LEU A 1 101 ? -0.868 36.250 -40.100 1.00 49.75 101 LEU A CA 1
ATOM 780 C C . LEU A 1 101 ? -0.933 36.479 -41.625 1.00 49.75 101 LEU A C 1
ATOM 782 O O . LEU A 1 101 ? -1.938 36.994 -42.114 1.00 49.75 101 LEU A O 1
ATOM 786 N N . LYS A 1 102 ? 0.106 36.119 -42.393 1.00 44.34 102 LYS A N 1
ATOM 787 C CA . LYS A 1 102 ? 0.128 36.240 -43.866 1.00 44.34 102 LYS A CA 1
ATOM 788 C C . LYS A 1 102 ? -0.563 35.083 -44.578 1.00 44.34 102 LYS A C 1
ATOM 790 O O . LYS A 1 102 ? -1.166 35.325 -45.621 1.00 44.34 102 LYS A O 1
ATOM 795 N N . ASP A 1 103 ? -0.508 33.874 -44.024 1.00 43.03 103 ASP A N 1
ATOM 796 C CA . ASP A 1 103 ? -1.189 32.708 -44.605 1.00 43.03 103 ASP A CA 1
ATOM 797 C C . ASP A 1 103 ? -2.717 32.735 -44.365 1.00 43.03 103 ASP A C 1
ATOM 799 O O . ASP A 1 103 ? -3.466 32.056 -45.065 1.00 43.03 103 ASP A O 1
ATOM 803 N N . GLY A 1 104 ? -3.203 33.594 -43.456 1.00 42.66 104 GLY A N 1
ATOM 804 C CA . GLY A 1 104 ? -4.626 33.859 -43.181 1.00 42.66 104 GLY A CA 1
ATOM 805 C C . GLY A 1 104 ? -5.167 35.158 -43.803 1.00 42.66 104 GLY A C 1
ATOM 806 O O . GLY A 1 104 ? -5.837 35.928 -43.115 1.00 42.66 104 GLY A O 1
ATOM 807 N N . GLY A 1 105 ? -4.819 35.428 -45.070 1.00 37.81 105 GLY A N 1
ATOM 808 C CA . GLY A 1 105 ? -4.969 36.716 -45.776 1.00 37.81 105 GLY A CA 1
ATOM 809 C C . GLY A 1 105 ? -6.228 37.550 -45.481 1.00 37.81 105 GLY A C 1
ATOM 810 O O . GLY A 1 105 ? -7.312 36.998 -45.359 1.00 37.81 105 GLY A O 1
ATOM 811 N N . GLU A 1 106 ? -6.054 38.882 -45.388 1.00 38.47 106 GLU A N 1
ATOM 812 C CA . GLU A 1 106 ? -7.007 39.989 -45.077 1.00 38.47 106 GLU A CA 1
ATOM 813 C C . GLU A 1 106 ? -8.023 39.799 -43.923 1.00 38.47 106 GLU A C 1
ATOM 815 O O . GLU A 1 106 ? -8.571 40.783 -43.427 1.00 38.47 106 GLU A O 1
ATOM 820 N N . ALA A 1 107 ? -8.212 38.583 -43.413 1.00 38.25 107 ALA A N 1
ATOM 821 C CA . ALA A 1 107 ? -9.231 38.186 -42.450 1.00 38.25 107 ALA A CA 1
ATOM 822 C C . ALA A 1 107 ? -8.779 38.306 -40.982 1.00 38.25 107 ALA A C 1
ATOM 824 O O . ALA A 1 107 ? -9.622 38.297 -40.089 1.00 38.25 107 ALA A O 1
ATOM 825 N N . LEU A 1 108 ? -7.475 38.464 -40.713 1.00 37.38 108 LEU A N 1
ATOM 826 C CA . LEU A 1 108 ? -6.926 38.567 -39.350 1.00 37.38 108 LEU A CA 1
ATOM 827 C C . LEU A 1 108 ? -6.677 39.997 -38.837 1.00 37.38 108 LEU A C 1
ATOM 829 O O . LEU A 1 108 ? -6.217 40.166 -37.710 1.00 37.38 108 LEU A O 1
ATOM 833 N N . SER A 1 109 ? -7.052 41.041 -39.584 1.00 38.59 109 SER A N 1
ATOM 834 C CA . SER A 1 109 ? -6.990 42.432 -39.089 1.00 38.59 109 SER A CA 1
ATOM 835 C C . SER A 1 109 ? -7.993 42.737 -37.961 1.00 38.59 109 SER A C 1
ATOM 837 O O . SER A 1 109 ? -7.909 43.792 -37.343 1.00 38.59 109 SER A O 1
ATOM 839 N N . VAL A 1 110 ? -8.904 41.801 -37.664 1.00 39.84 110 VAL A N 1
ATOM 840 C CA . VAL A 1 110 ? -9.950 41.908 -36.628 1.00 39.84 110 VAL A CA 1
ATOM 841 C C . VAL A 1 110 ? -9.487 41.387 -35.255 1.00 39.84 110 VAL A C 1
ATOM 843 O O . VAL A 1 110 ? -10.138 41.648 -34.251 1.00 39.84 110 VAL A O 1
ATOM 846 N N . VAL A 1 111 ? -8.355 40.672 -35.175 1.00 40.91 111 VAL A N 1
ATOM 847 C CA . VAL A 1 111 ? -7.807 40.154 -33.897 1.00 40.91 111 VAL A CA 1
ATOM 848 C C . VAL A 1 111 ? -7.024 41.231 -33.131 1.00 40.91 111 VAL A C 1
ATOM 850 O O . VAL A 1 111 ? -6.771 41.098 -31.936 1.00 40.91 111 VAL A O 1
ATOM 853 N N . LEU A 1 112 ? -6.661 42.324 -33.803 1.00 45.34 112 LEU A N 1
ATOM 854 C CA . LEU A 1 112 ? -5.995 43.461 -33.184 1.00 45.34 112 LEU A CA 1
ATOM 855 C C . LEU A 1 112 ? -7.046 44.477 -32.708 1.00 45.34 112 LEU A C 1
ATOM 857 O O . LEU A 1 112 ? -7.962 44.780 -33.475 1.00 45.34 112 LEU A O 1
ATOM 861 N N . PRO A 1 113 ? -6.924 45.034 -31.486 1.00 43.19 113 PRO A N 1
ATOM 862 C CA . PRO A 1 113 ? -7.780 46.132 -31.035 1.00 43.19 113 PRO A CA 1
ATOM 863 C C . PRO A 1 113 ? -7.806 47.248 -32.088 1.00 43.19 113 PRO A C 1
ATOM 865 O O . PRO A 1 113 ? -6.754 47.565 -32.656 1.00 43.19 113 PRO A O 1
ATOM 868 N N . GLU A 1 114 ? -8.987 47.815 -32.370 1.00 38.72 114 GLU A N 1
ATOM 869 C CA . GLU A 1 114 ? -9.216 48.720 -33.508 1.00 38.72 114 GLU A CA 1
ATOM 870 C C . GLU A 1 114 ? -8.076 49.746 -33.689 1.00 38.72 114 GLU A C 1
ATOM 872 O O . GLU A 1 114 ? -7.827 50.600 -32.838 1.00 38.72 114 GLU A O 1
ATOM 877 N N . GLY A 1 115 ? -7.369 49.652 -34.824 1.00 45.16 115 GLY A N 1
ATOM 878 C CA . GLY A 1 115 ? -6.348 50.617 -35.250 1.00 45.16 115 GLY A CA 1
ATOM 879 C C . GLY A 1 115 ? -4.880 50.250 -34.987 1.00 45.16 115 GLY A C 1
ATOM 880 O O . GLY A 1 115 ? -4.007 51.036 -35.361 1.00 45.16 115 GLY A O 1
ATOM 881 N N . LYS A 1 116 ? -4.561 49.089 -34.396 1.00 50.03 116 LYS A N 1
ATOM 882 C CA . LYS A 1 116 ? -3.161 48.670 -34.160 1.00 50.03 116 LYS A CA 1
ATOM 883 C C . LYS A 1 116 ? -2.627 47.742 -35.261 1.00 50.03 116 LYS A C 1
ATOM 885 O O . LYS A 1 116 ? -3.324 46.840 -35.709 1.00 50.03 116 LYS A O 1
ATOM 890 N N . THR A 1 117 ? -1.382 47.956 -35.704 1.00 60.69 117 THR A N 1
ATOM 891 C CA . THR A 1 117 ? -0.694 47.060 -36.660 1.00 60.69 117 THR A CA 1
ATOM 892 C C . THR A 1 117 ? -0.025 45.889 -35.934 1.00 60.69 117 THR A C 1
ATOM 894 O O . THR A 1 117 ? 0.171 45.948 -34.721 1.00 60.69 117 THR A O 1
ATOM 897 N N . VAL A 1 118 ? 0.370 44.835 -36.660 1.00 59.34 118 VAL A N 1
ATOM 898 C CA . VAL A 1 118 ? 1.084 43.661 -36.105 1.00 59.34 118 VAL A CA 1
ATOM 899 C C . VAL A 1 118 ? 2.352 44.080 -35.355 1.00 59.34 118 VAL A C 1
ATOM 901 O O . VAL A 1 118 ? 2.678 43.540 -34.305 1.00 59.34 118 VAL A O 1
ATOM 904 N N . GLU A 1 119 ? 3.037 45.107 -35.855 1.00 61.56 119 GLU A N 1
ATOM 905 C CA . GLU A 1 119 ? 4.206 45.700 -35.208 1.00 61.56 119 GLU A CA 1
ATOM 906 C C . GLU A 1 119 ? 3.833 46.488 -33.945 1.00 61.56 119 GLU A C 1
ATOM 908 O O . GLU A 1 119 ? 4.629 46.550 -33.014 1.00 61.56 119 GLU A O 1
ATOM 913 N N . GLY A 1 120 ? 2.638 47.084 -33.899 1.00 62.16 120 GLY A N 1
ATOM 914 C CA . GLY A 1 120 ? 2.099 47.739 -32.706 1.00 62.16 120 GLY A CA 1
ATOM 915 C C . GLY A 1 120 ? 1.721 46.738 -31.615 1.00 62.16 120 GLY A C 1
ATOM 916 O O . GLY A 1 120 ? 2.064 46.949 -30.461 1.00 62.16 120 GLY A O 1
ATOM 917 N N . PHE A 1 121 ? 1.105 45.619 -31.992 1.00 67.12 121 PHE A N 1
ATOM 918 C CA . PHE A 1 121 ? 0.762 44.527 -31.079 1.00 67.12 121 PHE A CA 1
ATOM 919 C C . PHE A 1 121 ? 1.995 43.844 -30.492 1.00 67.12 121 PHE A C 1
ATOM 921 O O . PHE A 1 121 ? 2.074 43.651 -29.283 1.00 67.12 121 PHE A O 1
ATOM 928 N N . MET A 1 122 ? 2.998 43.570 -31.334 1.00 68.44 122 MET A N 1
ATOM 929 C CA . MET A 1 122 ? 4.290 43.059 -30.878 1.00 68.44 122 MET A CA 1
ATOM 930 C C . MET A 1 122 ? 4.893 43.984 -29.817 1.00 68.44 122 MET A C 1
ATOM 932 O O . MET A 1 122 ? 5.355 43.524 -28.787 1.00 68.44 122 MET A O 1
ATOM 936 N N . LYS A 1 123 ? 4.818 45.301 -30.034 1.00 70.81 123 LYS A N 1
ATOM 937 C CA . LYS A 1 123 ? 5.398 46.314 -29.145 1.00 70.81 123 LYS A CA 1
ATOM 938 C C . LYS A 1 123 ? 4.651 46.495 -27.818 1.00 70.81 123 LYS A C 1
ATOM 940 O O . LYS A 1 123 ? 5.238 47.033 -26.883 1.00 70.81 123 LYS A O 1
ATOM 945 N N . ASP A 1 124 ? 3.380 46.106 -27.756 1.00 67.31 124 ASP A N 1
ATOM 946 C CA . ASP A 1 124 ? 2.557 46.200 -26.546 1.00 67.31 124 ASP A CA 1
ATOM 947 C C . ASP A 1 124 ? 2.766 45.000 -25.605 1.00 67.31 124 ASP A C 1
ATOM 949 O O . ASP A 1 124 ? 2.575 45.141 -24.397 1.00 67.31 124 ASP A O 1
ATOM 953 N N . ILE A 1 125 ? 3.168 43.845 -26.148 1.00 75.50 125 ILE A N 1
ATOM 954 C CA . ILE A 1 125 ? 3.394 42.602 -25.394 1.00 75.50 125 ILE A CA 1
ATOM 955 C C . ILE A 1 125 ? 4.886 42.389 -25.099 1.00 75.50 125 ILE A C 1
ATOM 957 O O . ILE A 1 125 ? 5.228 42.046 -23.968 1.00 75.50 125 ILE A O 1
ATOM 961 N N . ASP A 1 126 ? 5.770 42.646 -26.075 1.00 77.31 126 ASP A N 1
ATOM 962 C CA . ASP A 1 126 ? 7.236 42.581 -25.940 1.00 77.31 126 ASP A CA 1
ATOM 963 C C . ASP A 1 126 ? 7.736 43.711 -25.020 1.00 77.31 126 ASP A C 1
ATOM 965 O O . ASP A 1 126 ? 8.147 44.803 -25.436 1.00 77.31 126 ASP A O 1
ATOM 969 N N . THR A 1 127 ? 7.631 43.454 -23.719 1.00 74.44 127 THR A N 1
ATOM 970 C CA . THR A 1 127 ? 7.952 44.409 -22.658 1.00 74.44 127 THR A CA 1
ATOM 971 C C . THR A 1 127 ? 9.466 44.487 -22.454 1.00 74.44 127 THR A C 1
ATOM 973 O O . THR A 1 127 ? 9.992 45.551 -22.102 1.00 74.44 127 THR A O 1
ATOM 976 N N . SER A 1 128 ? 10.176 43.387 -22.719 1.00 75.31 128 SER A N 1
ATOM 977 C CA . SER A 1 128 ? 11.637 43.290 -22.692 1.00 75.31 128 SER A CA 1
ATOM 978 C C . SER A 1 128 ? 12.324 43.964 -23.893 1.00 75.31 128 SER A C 1
ATOM 980 O O . SER A 1 128 ? 13.481 44.382 -23.772 1.00 75.31 128 SER A O 1
ATOM 982 N N . LYS A 1 129 ? 11.589 44.200 -24.990 1.00 74.75 129 LYS A N 1
ATOM 983 C CA . LYS A 1 129 ? 12.008 44.850 -26.247 1.00 74.75 129 LYS A CA 1
ATOM 984 C C . LYS A 1 129 ? 13.130 44.118 -26.976 1.00 74.75 129 LYS A C 1
ATOM 986 O O . LYS A 1 129 ? 13.938 44.760 -27.661 1.00 74.75 129 LYS A O 1
ATOM 991 N N . ASP A 1 130 ? 13.214 42.806 -26.811 1.00 73.88 130 ASP A N 1
ATOM 992 C CA . ASP A 1 130 ? 14.225 41.983 -27.475 1.00 73.88 130 ASP A CA 1
ATOM 993 C C . ASP A 1 130 ? 13.815 41.571 -28.903 1.00 73.88 130 ASP A C 1
ATOM 995 O O . ASP A 1 130 ? 14.640 41.050 -29.660 1.00 73.88 130 ASP A O 1
ATOM 999 N N . GLY A 1 131 ? 12.591 41.920 -29.316 1.00 66.69 131 GLY A N 1
ATOM 1000 C CA . GLY A 1 131 ? 12.037 41.633 -30.633 1.00 66.69 131 GLY A CA 1
ATOM 1001 C C . GLY A 1 131 ? 11.304 40.294 -30.715 1.00 66.69 131 GLY A C 1
ATOM 1002 O O . GLY A 1 131 ? 10.931 39.901 -31.829 1.00 66.69 131 GLY A O 1
ATOM 1003 N N . PHE A 1 132 ? 11.091 39.623 -29.579 1.00 73.31 132 PHE A N 1
ATOM 1004 C CA . PHE A 1 132 ? 10.389 38.351 -29.436 1.00 73.31 132 PHE A CA 1
ATOM 1005 C C . PHE A 1 132 ? 9.351 38.440 -28.301 1.00 73.31 132 PHE A C 1
ATOM 1007 O O . PHE A 1 132 ? 9.440 39.291 -27.428 1.00 73.31 132 PHE A O 1
ATOM 1014 N N . ILE A 1 133 ? 8.316 37.598 -28.332 1.00 75.31 133 ILE A N 1
ATOM 1015 C CA . ILE A 1 133 ? 7.338 37.498 -27.237 1.00 75.31 133 ILE A CA 1
ATOM 1016 C C . ILE A 1 133 ? 7.606 36.205 -26.479 1.00 75.31 133 ILE A C 1
ATOM 1018 O O . ILE A 1 133 ? 7.467 35.113 -27.037 1.00 75.31 133 ILE A O 1
ATOM 1022 N N . SER A 1 134 ? 7.955 36.320 -25.201 1.00 76.56 134 SER A N 1
ATOM 1023 C CA . SER A 1 134 ? 8.083 35.171 -24.304 1.00 76.56 134 SER A CA 1
ATOM 1024 C C . SER A 1 134 ? 6.730 34.740 -23.720 1.00 76.56 134 SER A C 1
ATOM 1026 O O . SER A 1 134 ? 5.759 35.502 -23.679 1.00 76.56 134 SER A O 1
ATOM 1028 N N . PHE A 1 135 ? 6.653 33.496 -23.238 1.00 69.06 135 PHE A N 1
ATOM 1029 C CA . PHE A 1 135 ? 5.421 32.949 -22.659 1.00 69.06 135 PHE A CA 1
ATOM 1030 C C . PHE A 1 135 ? 4.938 33.748 -21.442 1.00 69.06 135 PHE A C 1
ATOM 1032 O O . PHE A 1 135 ? 3.737 33.962 -21.271 1.00 69.06 135 PHE A O 1
ATOM 1039 N N . GLU A 1 136 ? 5.872 34.225 -20.618 1.00 72.25 136 GLU A N 1
ATOM 1040 C CA . GLU A 1 136 ? 5.540 35.020 -19.437 1.00 72.25 136 GLU A CA 1
ATOM 1041 C C . GLU A 1 136 ? 5.019 36.413 -19.814 1.00 72.25 136 GLU A C 1
ATOM 1043 O O . GLU A 1 136 ? 4.034 36.855 -19.230 1.00 72.25 136 GLU A O 1
ATOM 1048 N N . GLU A 1 137 ? 5.565 37.063 -20.847 1.00 73.56 137 GLU A N 1
ATOM 1049 C CA . GLU A 1 137 ? 5.056 38.356 -21.334 1.00 73.56 137 GLU A CA 1
ATOM 1050 C C . GLU A 1 137 ? 3.632 38.243 -21.901 1.00 73.56 137 GLU A C 1
ATOM 1052 O O . GLU A 1 137 ? 2.768 39.072 -21.602 1.00 73.56 137 GLU A O 1
ATOM 1057 N N . LEU A 1 138 ? 3.344 37.172 -22.648 1.00 67.44 138 LEU A N 1
ATOM 1058 C CA . LEU A 1 138 ? 2.002 36.897 -23.168 1.00 67.44 138 LEU A CA 1
ATOM 1059 C C . LEU A 1 138 ? 0.989 36.624 -22.039 1.00 67.44 138 LEU A C 1
ATOM 1061 O O . LEU A 1 138 ? -0.151 37.092 -22.080 1.00 67.44 138 LEU A O 1
ATOM 1065 N N . LYS A 1 139 ? 1.406 35.885 -21.008 1.00 65.62 139 LYS A N 1
ATOM 1066 C CA . LYS A 1 139 ? 0.591 35.555 -19.830 1.00 65.62 139 LYS A CA 1
ATOM 1067 C C . LYS A 1 139 ? 0.293 36.784 -18.971 1.00 65.62 139 LYS A C 1
ATOM 1069 O O . LYS A 1 139 ? -0.821 36.926 -18.467 1.00 65.62 139 LYS A O 1
ATOM 1074 N N . GLU A 1 140 ? 1.272 37.664 -18.787 1.00 65.88 140 GLU A N 1
ATOM 1075 C CA . GLU A 1 140 ? 1.126 38.878 -17.980 1.00 65.88 140 GLU A CA 1
ATOM 1076 C C . GLU A 1 140 ? 0.233 39.920 -18.669 1.00 65.88 140 GLU A C 1
ATOM 1078 O O . GLU A 1 140 ? -0.579 40.574 -18.008 1.00 65.88 140 GLU A O 1
ATOM 1083 N N . PHE A 1 141 ? 0.311 40.010 -20.000 1.00 67.19 141 PHE A N 1
ATOM 1084 C CA . PHE A 1 141 ? -0.588 40.822 -20.820 1.00 67.19 141 PHE A CA 1
ATOM 1085 C C . PHE A 1 141 ? -2.062 40.407 -20.652 1.00 67.19 141 PHE A C 1
ATOM 1087 O O . PHE A 1 141 ? -2.912 41.245 -20.354 1.00 67.19 141 PHE A O 1
ATOM 1094 N N . LEU A 1 142 ? -2.364 39.106 -20.742 1.00 58.56 142 LEU A N 1
ATOM 1095 C CA . LEU A 1 142 ? -3.734 38.584 -20.622 1.00 58.56 142 LEU A CA 1
ATOM 1096 C C . LEU A 1 142 ? -4.325 38.738 -19.210 1.00 58.56 142 LEU A C 1
ATOM 1098 O O . LEU A 1 142 ? -5.526 38.954 -19.063 1.00 58.56 142 LEU A O 1
ATOM 1102 N N . LYS A 1 143 ? -3.488 38.679 -18.166 1.00 58.41 143 LYS A N 1
ATOM 1103 C CA . LYS A 1 143 ? -3.916 38.942 -16.781 1.00 58.41 143 LYS A CA 1
ATOM 1104 C C . LYS A 1 143 ? -4.295 40.408 -16.554 1.00 58.41 143 LYS A C 1
ATOM 1106 O O . LYS A 1 143 ? -5.299 40.679 -15.904 1.00 58.41 143 LYS A O 1
ATOM 1111 N N . LYS A 1 144 ? -3.527 41.349 -17.115 1.00 59.66 144 LYS A N 1
ATOM 1112 C CA . LYS A 1 144 ? -3.804 42.792 -16.993 1.00 59.66 144 LYS A CA 1
ATOM 1113 C C . LYS A 1 144 ? -5.112 43.214 -17.660 1.00 59.66 144 LYS A C 1
ATOM 1115 O O . LYS A 1 144 ? -5.792 44.088 -17.133 1.00 59.66 144 LYS A O 1
ATOM 1120 N N . GLU A 1 145 ? -5.461 42.605 -18.788 1.00 52.84 145 GLU A N 1
ATOM 1121 C CA . GLU A 1 145 ? -6.734 42.863 -19.473 1.00 52.84 145 GLU A CA 1
ATOM 1122 C C . GLU A 1 145 ? -7.939 42.296 -18.696 1.00 52.84 145 GLU A C 1
ATOM 1124 O O . GLU A 1 145 ? -9.010 42.899 -18.698 1.00 52.84 145 GLU A O 1
ATOM 1129 N N . ALA A 1 146 ? -7.767 41.186 -17.965 1.00 47.72 146 ALA A N 1
ATOM 1130 C CA . ALA A 1 146 ? -8.821 40.587 -17.139 1.00 47.72 146 ALA A CA 1
ATOM 1131 C C . ALA A 1 146 ? -9.153 41.418 -15.882 1.00 47.72 146 ALA A C 1
ATOM 1133 O O . ALA A 1 146 ? -10.325 41.590 -15.544 1.00 47.72 146 ALA A O 1
ATOM 1134 N N . ASP A 1 147 ? -8.139 41.997 -15.228 1.00 43.28 147 ASP A N 1
ATOM 1135 C CA . ASP A 1 147 ? -8.313 42.850 -14.040 1.00 43.28 147 ASP A CA 1
ATOM 1136 C C . ASP A 1 147 ? -9.003 44.197 -14.347 1.00 43.28 147 ASP A C 1
ATOM 1138 O O . ASP A 1 147 ? -9.483 44.883 -13.442 1.00 43.28 147 ASP A O 1
ATOM 1142 N N . ALA A 1 148 ? -9.072 44.591 -15.621 1.00 45.19 148 ALA A N 1
ATOM 1143 C CA . ALA A 1 148 ? -9.699 45.834 -16.060 1.00 45.19 148 ALA A CA 1
ATOM 1144 C C . ALA A 1 148 ? -11.232 45.733 -16.253 1.00 45.19 148 ALA A C 1
ATOM 1146 O O . ALA A 1 148 ? -11.859 46.743 -16.586 1.00 45.19 148 ALA A O 1
ATOM 1147 N N . SER A 1 149 ? -11.849 44.558 -16.039 1.00 39.56 149 SER A N 1
ATOM 1148 C CA . SER A 1 149 ? -13.253 44.287 -16.403 1.00 39.56 149 SER A CA 1
ATOM 1149 C C . SER A 1 149 ? -14.261 44.415 -15.226 1.00 39.56 149 SER A C 1
ATOM 1151 O O . SER A 1 149 ? -13.935 44.045 -14.096 1.00 39.56 149 SER A O 1
ATOM 1153 N N . PRO A 1 150 ? -15.499 44.937 -15.410 1.00 37.12 150 PRO A N 1
ATOM 1154 C CA . PRO A 1 150 ? -16.282 45.556 -14.322 1.00 37.12 150 PRO A CA 1
ATOM 1155 C C . PRO A 1 150 ? -17.162 44.635 -13.444 1.00 37.12 150 PRO A C 1
ATOM 1157 O O . PRO A 1 150 ? -17.850 45.146 -12.559 1.00 37.12 150 PRO A O 1
ATOM 1160 N N . CYS A 1 151 ? -17.192 43.313 -13.649 1.00 30.89 151 CYS A N 1
ATOM 1161 C CA . CYS A 1 151 ? -18.274 42.447 -13.133 1.00 30.89 151 CYS A CA 1
ATOM 1162 C C . CYS A 1 151 ? -18.072 41.857 -11.708 1.00 30.89 151 CYS A C 1
ATOM 1164 O O . CYS A 1 151 ? -18.919 41.126 -11.203 1.00 30.89 151 CYS A O 1
ATOM 1166 N N . ALA A 1 152 ? -16.991 42.189 -10.991 1.00 30.75 152 ALA A N 1
ATOM 1167 C CA . ALA A 1 152 ? -16.666 41.577 -9.691 1.00 30.75 152 ALA A CA 1
ATOM 1168 C C . ALA A 1 152 ? -16.941 42.483 -8.461 1.00 30.75 152 ALA A C 1
ATOM 1170 O O . ALA A 1 152 ? -15.997 42.921 -7.800 1.00 30.75 152 ALA A O 1
ATOM 1171 N N . ARG A 1 153 ? -18.206 42.774 -8.092 1.00 29.08 153 ARG A N 1
ATOM 1172 C CA . ARG A 1 153 ? -18.564 43.307 -6.742 1.00 29.08 153 ARG A CA 1
ATOM 1173 C C . ARG A 1 153 ? -19.966 42.865 -6.257 1.00 29.08 153 ARG A C 1
ATOM 1175 O O . ARG A 1 153 ? -20.909 42.953 -7.034 1.00 29.08 153 ARG A O 1
ATOM 1182 N N . PRO A 1 154 ? -20.155 42.488 -4.968 1.00 27.52 154 PRO A N 1
ATOM 1183 C CA . PRO A 1 154 ? -21.457 42.073 -4.420 1.00 27.52 154 PRO A CA 1
ATOM 1184 C C . PRO A 1 154 ? -22.312 43.253 -3.891 1.00 27.52 154 PRO A C 1
ATOM 1186 O O . PRO A 1 154 ? -21.765 44.316 -3.572 1.00 27.52 154 PRO A O 1
ATOM 1189 N N . PRO A 1 155 ? -23.648 43.090 -3.736 1.00 27.62 155 PRO A N 1
ATOM 1190 C CA . PRO A 1 155 ? -24.568 44.196 -3.473 1.00 27.62 155 PRO A CA 1
ATOM 1191 C C . PRO A 1 155 ? -24.633 44.590 -1.987 1.00 27.62 155 PRO A C 1
ATOM 1193 O O . PRO A 1 155 ? -24.692 43.743 -1.094 1.00 27.62 155 PRO A O 1
ATOM 1196 N N . LYS A 1 156 ? -24.721 45.899 -1.706 1.00 27.33 156 LYS A N 1
ATOM 1197 C CA . LYS A 1 156 ? -25.188 46.431 -0.414 1.00 27.33 156 LYS A CA 1
ATOM 1198 C C . LYS A 1 156 ? -26.356 47.407 -0.601 1.00 27.33 156 LYS A C 1
ATOM 1200 O O . LYS A 1 156 ? -26.273 48.345 -1.381 1.00 27.33 156 LYS A O 1
ATOM 1205 N N . LYS A 1 157 ? -27.399 47.101 0.178 1.00 28.14 157 LYS A N 1
ATOM 1206 C CA . LYS A 1 157 ? -28.665 47.767 0.544 1.00 28.14 157 LYS A CA 1
ATOM 1207 C C . LYS A 1 157 ? -28.927 49.220 0.100 1.00 28.14 157 LYS A C 1
ATOM 1209 O O . LYS A 1 157 ? -28.095 50.108 0.230 1.00 28.14 157 LYS A O 1
ATOM 1214 N N . GLU A 1 158 ? -30.183 49.398 -0.304 1.00 27.05 158 GLU A N 1
ATOM 1215 C CA . GLU A 1 158 ? -30.891 50.566 -0.836 1.00 27.05 158 GLU A CA 1
ATOM 1216 C C . GLU A 1 158 ? -30.922 51.870 -0.012 1.00 27.05 158 GLU A C 1
ATOM 1218 O O . GLU A 1 158 ? -30.866 51.878 1.215 1.00 27.05 158 GLU A O 1
ATOM 1223 N N . ALA A 1 159 ? -31.241 52.924 -0.784 1.00 26.77 159 ALA A N 1
ATOM 1224 C CA . ALA A 1 159 ? -31.997 54.144 -0.469 1.00 26.77 159 ALA A CA 1
ATOM 1225 C C . ALA A 1 159 ? -31.253 55.373 0.094 1.00 26.77 159 ALA A C 1
ATOM 1227 O O . ALA A 1 159 ? -31.053 55.501 1.295 1.00 26.77 159 ALA A O 1
ATOM 1228 N N . ALA A 1 160 ? -31.029 56.372 -0.779 1.00 26.47 160 ALA A N 1
ATOM 1229 C CA . ALA A 1 160 ? -31.563 57.737 -0.619 1.00 26.47 160 ALA A CA 1
ATOM 1230 C C . ALA A 1 160 ? -31.202 58.668 -1.806 1.00 26.47 160 ALA A C 1
ATOM 1232 O O . ALA A 1 160 ? -30.059 59.054 -1.994 1.00 26.47 160 ALA A O 1
ATOM 1233 N N . ARG A 1 161 ? -32.242 59.085 -2.544 1.00 26.66 161 ARG A N 1
ATOM 1234 C CA . ARG A 1 161 ? -32.533 60.468 -2.991 1.00 26.66 161 ARG A CA 1
ATOM 1235 C C . ARG A 1 161 ? -31.451 61.322 -3.716 1.00 26.66 161 ARG A C 1
ATOM 1237 O O . ARG A 1 161 ? -30.623 61.956 -3.086 1.00 26.66 161 ARG A O 1
ATOM 1244 N N . ARG A 1 162 ? -31.744 61.541 -5.013 1.00 26.61 162 ARG A N 1
ATOM 1245 C CA . ARG A 1 162 ? -31.925 62.833 -5.740 1.00 26.61 162 ARG A CA 1
ATOM 1246 C C . ARG A 1 162 ? -30.746 63.816 -5.944 1.00 26.61 162 ARG A C 1
ATOM 1248 O O . ARG A 1 162 ? -30.301 64.406 -4.977 1.00 26.61 162 ARG A O 1
ATOM 1255 N N . LEU A 1 163 ? -30.554 64.156 -7.242 1.00 25.30 163 LEU A N 1
ATOM 1256 C CA . LEU A 1 163 ? -30.286 65.488 -7.864 1.00 25.30 163 LEU A CA 1
ATOM 1257 C C . LEU A 1 163 ? -28.965 66.183 -7.426 1.00 25.30 163 LEU A C 1
ATOM 1259 O O . LEU A 1 163 ? -28.676 66.241 -6.248 1.00 25.30 163 LEU A O 1
ATOM 1263 N N . SER A 1 164 ? -28.092 66.765 -8.259 1.00 25.88 164 SER A N 1
ATOM 1264 C CA . SER A 1 164 ? -28.270 67.575 -9.473 1.00 25.88 164 SER A CA 1
ATOM 1265 C C . SER A 1 164 ? -26.903 67.964 -10.096 1.00 25.88 164 SER A C 1
ATOM 1267 O O . SER A 1 164 ? -25.972 68.265 -9.360 1.00 25.88 164 SER A O 1
ATOM 1269 N N . SER A 1 165 ? -26.855 68.033 -11.436 1.00 25.66 165 SER A N 1
ATOM 1270 C CA . SER A 1 165 ? -26.228 69.051 -12.323 1.00 25.66 165 SER A CA 1
ATOM 1271 C C . SER A 1 165 ? -24.802 69.622 -12.122 1.00 25.66 165 SER A C 1
ATOM 1273 O O . SER A 1 165 ? -24.546 70.277 -11.120 1.00 25.66 165 SER A O 1
ATOM 1275 N N . ALA A 1 166 ? -24.051 69.604 -13.245 1.00 25.98 166 ALA A N 1
ATOM 1276 C CA . ALA A 1 166 ? -23.099 70.612 -13.778 1.00 25.98 166 ALA A CA 1
ATOM 1277 C C . ALA A 1 166 ? -21.837 70.942 -12.944 1.00 25.98 166 ALA A C 1
ATOM 1279 O O . ALA A 1 166 ? -21.907 71.110 -11.742 1.00 25.98 166 ALA A O 1
ATOM 1280 N N . GLY A 1 167 ? -20.628 71.133 -13.476 1.00 24.39 167 GLY A N 1
ATOM 1281 C CA . GLY A 1 167 ? -20.056 71.224 -14.819 1.00 24.39 167 GLY A CA 1
ATOM 1282 C C . GLY A 1 167 ? -18.600 71.734 -14.681 1.00 24.39 167 GLY A C 1
ATOM 1283 O O . GLY A 1 167 ? -18.163 72.006 -13.567 1.00 24.39 167 GLY A O 1
ATOM 1284 N N . ILE A 1 168 ? -17.920 71.950 -15.819 1.00 26.62 168 ILE A N 1
ATOM 1285 C CA . ILE A 1 168 ? -16.748 72.845 -16.005 1.00 26.62 168 ILE A CA 1
ATOM 1286 C C . ILE A 1 168 ? -15.345 72.250 -15.674 1.00 26.62 168 ILE A C 1
ATOM 1288 O O . ILE A 1 168 ? -15.028 71.948 -14.530 1.00 26.62 168 ILE A O 1
ATOM 1292 N N . GLY A 1 169 ? -14.482 72.123 -16.704 1.00 22.22 169 GLY A N 1
ATOM 1293 C CA . GLY A 1 169 ? -13.000 72.056 -16.583 1.00 22.22 169 GLY A CA 1
ATOM 1294 C C . GLY A 1 169 ? -12.383 73.472 -16.512 1.00 22.22 169 GLY A C 1
ATOM 1295 O O . GLY A 1 169 ? -13.125 74.392 -16.195 1.00 22.22 169 GLY A O 1
ATOM 1296 N N . PRO A 1 170 ? -11.122 73.768 -16.906 1.00 43.19 170 PRO A N 1
ATOM 1297 C CA . PRO A 1 170 ? -9.965 72.932 -17.263 1.00 43.19 170 PRO A CA 1
ATOM 1298 C C . PRO A 1 170 ? -8.623 73.426 -16.624 1.00 43.19 170 PRO A C 1
ATOM 1300 O O . PRO A 1 170 ? -8.619 74.383 -15.857 1.00 43.19 170 PRO A O 1
ATOM 1303 N N . ASN A 1 171 ? -7.488 72.853 -17.079 1.00 27.94 171 ASN A N 1
ATOM 1304 C CA . ASN A 1 171 ? -6.116 73.429 -17.124 1.00 27.94 171 ASN A CA 1
ATOM 1305 C C . ASN A 1 171 ? -5.370 73.642 -15.777 1.00 27.94 171 ASN A C 1
ATOM 1307 O O . ASN A 1 171 ? -5.977 73.923 -14.761 1.00 27.94 171 ASN A O 1
ATOM 1311 N N . SER A 1 172 ? -4.040 73.546 -15.636 1.00 26.75 172 SER A N 1
ATOM 1312 C CA . SER A 1 172 ? -2.898 73.476 -16.565 1.00 26.75 172 SER A CA 1
ATOM 1313 C C . SER A 1 172 ? -1.584 73.269 -15.782 1.00 26.75 172 SER A C 1
ATOM 1315 O O . SER A 1 172 ? -1.390 73.967 -14.794 1.00 26.75 172 SER A O 1
ATOM 1317 N N . SER A 1 173 ? -0.640 72.507 -16.364 1.00 25.77 173 SER A N 1
ATOM 1318 C CA . SER A 1 173 ? 0.819 72.796 -16.446 1.00 25.77 173 SER A CA 1
ATOM 1319 C C . SER A 1 173 ? 1.664 72.822 -15.139 1.00 25.77 173 SER A C 1
ATOM 1321 O O . SER A 1 173 ? 1.127 73.020 -14.066 1.00 25.77 173 SER A O 1
ATOM 1323 N N . MET A 1 174 ? 2.990 72.636 -15.089 1.00 26.62 174 MET A N 1
ATOM 1324 C CA . MET A 1 174 ? 4.072 72.916 -16.039 1.00 26.62 174 MET A CA 1
ATOM 1325 C C . MET A 1 174 ? 5.416 72.363 -15.488 1.00 26.62 174 MET A C 1
ATOM 1327 O O . MET A 1 174 ? 5.610 72.385 -14.276 1.00 26.62 174 MET A O 1
ATOM 1331 N N . SER A 1 175 ? 6.368 72.076 -16.402 1.00 23.53 175 SER A N 1
ATOM 1332 C CA . SER A 1 175 ? 7.819 72.420 -16.317 1.00 23.53 175 SER A CA 1
ATOM 1333 C C . SER A 1 175 ? 8.783 71.351 -15.737 1.00 23.53 175 SER A C 1
ATOM 1335 O O . SER A 1 175 ? 8.499 70.791 -14.692 1.00 23.53 175 SER A O 1
ATOM 1337 N N . THR A 1 176 ? 9.964 71.003 -16.291 1.00 25.59 176 THR A N 1
ATOM 1338 C CA . THR A 1 176 ? 10.825 71.538 -17.383 1.00 25.59 176 THR A CA 1
ATOM 1339 C C . THR A 1 176 ? 11.974 70.552 -17.713 1.00 25.59 176 THR A C 1
ATOM 1341 O O . THR A 1 176 ? 12.388 69.787 -16.848 1.00 25.59 176 THR A O 1
ATOM 1344 N N . ALA A 1 177 ? 12.494 70.625 -18.950 1.00 24.14 177 ALA A N 1
ATOM 1345 C CA . ALA A 1 177 ? 13.620 69.881 -19.573 1.00 24.14 177 ALA A CA 1
ATOM 1346 C C . ALA A 1 177 ? 15.034 70.374 -19.115 1.00 24.14 177 ALA A C 1
ATOM 1348 O O . ALA A 1 177 ? 15.029 71.242 -18.238 1.00 24.14 177 ALA A O 1
ATOM 1349 N N . PRO A 1 178 ? 16.229 69.913 -19.622 1.00 32.41 178 PRO A N 1
ATOM 1350 C CA . PRO A 1 178 ? 16.695 69.795 -21.048 1.00 32.41 178 PRO A CA 1
ATOM 1351 C C . PRO A 1 178 ? 17.523 68.501 -21.402 1.00 32.41 178 PRO A C 1
ATOM 1353 O O . PRO A 1 178 ? 18.025 67.832 -20.509 1.00 32.41 178 PRO A O 1
ATOM 1356 N N . SER A 1 179 ? 17.521 67.933 -22.634 1.00 24.98 179 SER A N 1
ATOM 1357 C CA . SER A 1 179 ? 18.412 68.093 -23.841 1.00 24.98 179 SER A CA 1
ATOM 1358 C C . SER A 1 179 ? 19.937 68.135 -23.579 1.00 24.98 179 SER A C 1
ATOM 1360 O O . SER A 1 179 ? 20.325 68.838 -22.660 1.00 24.98 179 SER A O 1
ATOM 1362 N N . ALA A 1 180 ? 20.915 67.606 -24.336 1.00 26.45 180 ALA A N 1
ATOM 1363 C CA . ALA A 1 180 ? 21.146 66.786 -25.548 1.00 26.45 180 ALA A CA 1
ATOM 1364 C C . ALA A 1 180 ? 22.672 66.413 -25.486 1.00 26.45 180 ALA A C 1
ATOM 1366 O O . ALA A 1 180 ? 23.431 67.172 -24.898 1.00 26.45 180 ALA A O 1
ATOM 1367 N N . GLY A 1 181 ? 23.207 65.263 -25.920 1.00 24.25 181 GLY A N 1
ATOM 1368 C CA . GLY A 1 181 ? 23.562 64.928 -27.305 1.00 24.25 181 GLY A CA 1
ATOM 1369 C C . GLY A 1 181 ? 25.010 64.371 -27.449 1.00 24.25 181 GLY A C 1
ATOM 1370 O O . GLY A 1 181 ? 25.936 64.893 -26.844 1.00 24.25 181 GLY A O 1
ATOM 1371 N N . VAL A 1 182 ? 25.157 63.382 -28.350 1.00 25.55 182 VAL A N 1
ATOM 1372 C CA . VAL A 1 182 ? 26.313 63.047 -29.230 1.00 25.55 182 VAL A CA 1
ATOM 1373 C C . VAL A 1 182 ? 27.450 62.084 -28.775 1.00 25.55 182 VAL A C 1
ATOM 1375 O O . VAL A 1 182 ? 28.204 62.347 -27.849 1.00 25.55 182 VAL A O 1
ATOM 1378 N N . ALA A 1 183 ? 27.632 61.061 -29.638 1.00 25.28 183 ALA A N 1
ATOM 1379 C CA . ALA A 1 183 ? 28.840 60.317 -30.067 1.00 25.28 183 ALA A CA 1
ATOM 1380 C C . ALA A 1 183 ? 29.140 58.887 -29.547 1.00 25.28 183 ALA A C 1
ATOM 1382 O O . ALA A 1 183 ? 29.630 58.689 -28.445 1.00 25.28 183 ALA A O 1
ATOM 1383 N N . SER A 1 184 ? 29.063 57.957 -30.520 1.00 29.66 184 SER A N 1
ATOM 1384 C CA . SER A 1 184 ? 29.970 56.821 -30.794 1.00 29.66 184 SER A CA 1
ATOM 1385 C C . SER A 1 184 ? 30.015 55.642 -29.811 1.00 29.66 184 SER A C 1
ATOM 1387 O O . SER A 1 184 ? 30.506 55.798 -28.700 1.00 29.66 184 SER A O 1
ATOM 1389 N N . GLN A 1 185 ? 29.664 54.429 -30.287 1.00 25.89 185 GLN A N 1
ATOM 1390 C CA . GLN A 1 185 ? 30.573 53.261 -30.308 1.00 25.89 185 GLN A CA 1
ATOM 1391 C C . GLN A 1 185 ? 29.929 51.954 -30.837 1.00 25.89 185 GLN A C 1
ATOM 1393 O O . GLN A 1 185 ? 28.892 51.525 -30.356 1.00 25.89 185 GLN A O 1
ATOM 1398 N N . ARG A 1 186 ? 30.666 51.325 -31.772 1.00 26.81 186 ARG A N 1
ATOM 1399 C CA . ARG A 1 186 ? 30.835 49.887 -32.105 1.00 26.81 186 ARG A CA 1
ATOM 1400 C C . ARG A 1 186 ? 29.623 48.987 -32.461 1.00 26.81 186 ARG A C 1
ATOM 1402 O O . ARG A 1 186 ? 28.637 48.956 -31.740 1.00 26.81 186 ARG A O 1
ATOM 1409 N N . PRO A 1 187 ? 29.747 48.143 -33.514 1.00 30.73 187 PRO A N 1
ATOM 1410 C CA . PRO A 1 187 ? 28.805 47.051 -33.756 1.00 30.73 187 PRO A CA 1
ATOM 1411 C C . PRO A 1 187 ? 28.967 45.943 -32.695 1.00 30.73 187 PRO A C 1
ATOM 1413 O O . PRO A 1 187 ? 30.090 45.727 -32.221 1.00 30.73 187 PRO A O 1
ATOM 1416 N N . PRO A 1 188 ? 27.891 45.221 -32.328 1.00 30.39 188 PRO A N 1
ATOM 1417 C CA . PRO A 1 188 ? 27.987 44.084 -31.422 1.00 30.39 188 PRO A CA 1
ATOM 1418 C C . PRO A 1 188 ? 28.798 42.941 -32.055 1.00 30.39 188 PRO A C 1
ATOM 1420 O O . PRO A 1 188 ? 28.823 42.754 -33.272 1.00 30.39 188 PRO A O 1
ATOM 1423 N N . ALA A 1 189 ? 29.518 42.223 -31.194 1.00 30.00 189 ALA A N 1
ATOM 1424 C CA . ALA A 1 189 ? 30.466 41.163 -31.519 1.00 30.00 189 ALA A CA 1
ATOM 1425 C C . ALA A 1 189 ? 29.826 39.974 -32.272 1.00 30.00 189 ALA A C 1
ATOM 1427 O O . ALA A 1 189 ? 28.635 39.710 -32.101 1.00 30.00 189 ALA A O 1
ATOM 1428 N N . PRO A 1 190 ? 30.602 39.220 -33.077 1.00 31.61 190 PRO A N 1
ATOM 1429 C CA . PRO A 1 190 ? 30.101 38.016 -33.725 1.00 31.61 190 PRO A CA 1
ATOM 1430 C C . PRO A 1 190 ? 29.768 36.941 -32.683 1.00 31.61 190 PRO A C 1
ATOM 1432 O O . PRO A 1 190 ? 30.578 36.633 -31.808 1.00 31.61 190 PRO A O 1
ATOM 1435 N N . VAL A 1 191 ? 28.577 36.360 -32.819 1.00 32.66 191 VAL A N 1
ATOM 1436 C CA . VAL A 1 191 ? 28.117 35.185 -32.068 1.00 32.66 191 VAL A CA 1
ATOM 1437 C C . VAL A 1 191 ? 29.107 34.025 -32.295 1.00 32.66 191 VAL A C 1
ATOM 1439 O O . VAL A 1 191 ? 29.492 33.792 -33.447 1.00 32.66 191 VAL A O 1
ATOM 1442 N N . PRO A 1 192 ? 29.559 33.298 -31.254 1.00 33.03 192 PRO A N 1
ATOM 1443 C CA . PRO A 1 192 ? 30.469 32.171 -31.430 1.00 33.03 192 PRO A CA 1
ATOM 1444 C C . PRO A 1 192 ? 29.775 31.029 -32.183 1.00 33.03 192 PRO A C 1
ATOM 1446 O O . PRO A 1 192 ? 28.615 30.719 -31.924 1.00 33.03 192 PRO A O 1
ATOM 1449 N N . VAL A 1 193 ? 30.499 30.371 -33.090 1.00 39.78 193 VAL A N 1
ATOM 1450 C CA . VAL A 1 193 ? 30.094 29.068 -33.642 1.00 39.78 193 VAL A CA 1
ATOM 1451 C C . VAL A 1 193 ? 30.036 28.056 -32.495 1.00 39.78 193 VAL A C 1
ATOM 1453 O O . VAL A 1 193 ? 30.935 28.052 -31.652 1.00 39.78 193 VAL A O 1
ATOM 1456 N N . GLU A 1 194 ? 29.021 27.186 -32.481 1.00 39.41 194 GLU A N 1
ATOM 1457 C CA . GLU A 1 194 ? 28.928 26.086 -31.517 1.00 39.41 194 GLU A CA 1
ATOM 1458 C C . GLU A 1 194 ? 30.260 25.306 -31.415 1.00 39.41 194 GLU A C 1
ATOM 1460 O O . GLU A 1 194 ? 30.739 24.766 -32.425 1.00 39.41 194 GLU A O 1
ATOM 1465 N N . PRO A 1 195 ? 30.849 25.184 -30.209 1.00 40.88 195 PRO A N 1
ATOM 1466 C CA . PRO A 1 195 ? 32.069 24.406 -29.966 1.00 40.88 195 PRO A CA 1
ATOM 1467 C C . PRO A 1 195 ? 31.975 22.949 -30.455 1.00 40.88 195 PRO A C 1
ATOM 1469 O O . PRO A 1 195 ? 32.975 22.358 -30.873 1.00 40.88 195 PRO A O 1
ATOM 1472 N N . GLU A 1 196 ? 30.763 22.389 -30.467 1.00 40.47 196 GLU A N 1
ATOM 1473 C CA . GLU A 1 196 ? 30.441 21.031 -30.907 1.00 40.47 196 GLU A CA 1
ATOM 1474 C C . GLU A 1 196 ? 30.778 20.778 -32.388 1.00 40.47 196 GLU A C 1
ATOM 1476 O O . GLU A 1 196 ? 31.343 19.735 -32.738 1.00 40.47 196 GLU A O 1
ATOM 1481 N N . LEU A 1 197 ? 30.460 21.734 -33.270 1.00 39.59 197 LEU A N 1
ATOM 1482 C CA . LEU A 1 197 ? 30.648 21.605 -34.718 1.00 39.59 197 LEU A CA 1
ATOM 1483 C C . LEU A 1 197 ? 32.130 21.739 -35.094 1.00 39.59 197 LEU A C 1
ATOM 1485 O O . LEU A 1 197 ? 32.644 20.974 -35.915 1.00 39.59 197 LEU A O 1
ATOM 1489 N N . TYR A 1 198 ? 32.839 22.656 -34.431 1.00 41.28 198 TYR A N 1
ATOM 1490 C CA . TYR A 1 198 ? 34.279 22.864 -34.596 1.00 41.28 198 TYR A CA 1
ATOM 1491 C C . TYR A 1 198 ? 35.091 21.640 -34.125 1.00 41.28 198 TYR A C 1
ATOM 1493 O O . TYR A 1 198 ? 35.968 21.157 -34.845 1.00 41.28 198 TYR A O 1
ATOM 1501 N N . ALA A 1 199 ? 34.727 21.050 -32.979 1.00 46.44 199 ALA A N 1
ATOM 1502 C CA . ALA A 1 199 ? 35.368 19.848 -32.441 1.00 46.44 199 ALA A CA 1
ATOM 1503 C C . ALA A 1 199 ? 35.066 18.567 -33.247 1.00 46.44 199 ALA A C 1
ATOM 1505 O O . ALA A 1 199 ? 35.843 17.609 -33.210 1.00 46.44 199 ALA A O 1
ATOM 1506 N N . GLN A 1 200 ? 33.933 18.496 -33.956 1.00 44.56 200 GLN A N 1
ATOM 1507 C CA . GLN A 1 200 ? 33.620 17.396 -34.882 1.00 44.56 200 GLN A CA 1
ATOM 1508 C C . GLN A 1 200 ? 34.421 17.499 -36.188 1.00 44.56 200 GLN A C 1
ATOM 1510 O O . GLN A 1 200 ? 34.925 16.490 -36.679 1.00 44.56 200 GLN A O 1
ATOM 1515 N N . LEU A 1 201 ? 34.605 18.711 -36.716 1.00 41.88 201 LEU A N 1
ATOM 1516 C CA . LEU A 1 201 ? 35.373 18.950 -37.941 1.00 41.88 201 LEU A CA 1
ATOM 1517 C C . LEU A 1 201 ? 36.885 18.759 -37.736 1.00 41.88 201 LEU A C 1
ATOM 1519 O O . LEU A 1 201 ? 37.539 18.187 -38.605 1.00 41.88 201 LEU A O 1
ATOM 1523 N N . GLN A 1 202 ? 37.428 19.130 -36.569 1.00 43.22 202 GLN A N 1
ATOM 1524 C CA . GLN A 1 202 ? 38.838 18.898 -36.212 1.00 43.22 202 GLN A CA 1
ATOM 1525 C C . GLN A 1 202 ? 39.231 17.414 -36.152 1.00 43.22 202 GLN A C 1
ATOM 1527 O O . GLN A 1 202 ? 40.384 17.082 -36.406 1.00 43.22 202 GLN A O 1
ATOM 1532 N N . ARG A 1 203 ? 38.289 16.518 -35.835 1.00 44.72 203 ARG A N 1
ATOM 1533 C CA . ARG A 1 203 ? 38.536 15.066 -35.753 1.00 44.72 203 ARG A CA 1
ATOM 1534 C C . ARG A 1 203 ? 38.419 14.345 -37.094 1.00 44.72 203 ARG A C 1
ATOM 1536 O O . ARG A 1 203 ? 38.963 13.259 -37.245 1.00 44.72 203 ARG A O 1
ATOM 1543 N N . CYS A 1 204 ? 37.730 14.948 -38.062 1.00 38.78 204 CYS A N 1
ATOM 1544 C CA . CYS A 1 204 ? 37.545 14.374 -39.395 1.00 38.78 204 CYS A CA 1
ATOM 1545 C C . CYS A 1 204 ? 38.680 14.735 -40.365 1.00 38.78 204 CYS A C 1
ATOM 1547 O O . CYS A 1 204 ? 38.795 14.119 -41.422 1.00 38.78 204 CYS A O 1
ATOM 1549 N N . VAL A 1 205 ? 39.489 15.750 -40.050 1.00 40.91 205 VAL A N 1
ATOM 1550 C CA . VAL A 1 205 ? 40.553 16.256 -40.924 1.00 40.91 205 VAL A CA 1
ATOM 1551 C C . VAL A 1 205 ? 41.902 15.794 -40.386 1.00 40.91 205 VAL A C 1
ATOM 1553 O O . VAL A 1 205 ? 42.385 16.305 -39.381 1.00 40.91 205 VAL A O 1
ATOM 1556 N N . ASP A 1 206 ? 42.519 14.841 -41.081 1.00 40.00 206 ASP A N 1
ATOM 1557 C CA . ASP A 1 206 ? 43.889 14.407 -40.808 1.00 40.00 206 ASP A CA 1
ATOM 1558 C C . ASP A 1 206 ? 44.831 15.625 -40.895 1.00 40.00 206 ASP A C 1
ATOM 1560 O O . ASP A 1 206 ? 44.830 16.332 -41.916 1.00 40.00 206 ASP A O 1
ATOM 1564 N N . LEU A 1 207 ? 45.601 15.891 -39.829 1.00 39.78 207 LEU A N 1
ATOM 1565 C CA . LEU A 1 207 ? 46.469 17.072 -39.642 1.00 39.78 207 LEU A CA 1
ATOM 1566 C C . LEU A 1 207 ? 47.728 17.034 -40.535 1.00 39.78 207 LEU A C 1
ATOM 1568 O O . LEU A 1 207 ? 48.832 17.372 -40.114 1.00 39.78 207 LEU A O 1
ATOM 1572 N N . SER A 1 208 ? 47.582 16.628 -41.795 1.00 41.12 208 SER A N 1
ATOM 1573 C CA . SER A 1 208 ? 48.623 16.799 -42.804 1.00 41.12 208 SER A CA 1
ATOM 1574 C C . SER A 1 208 ? 48.617 18.237 -43.336 1.00 41.12 208 SER A C 1
ATOM 1576 O O . SER A 1 208 ? 47.570 18.884 -43.456 1.00 41.12 208 SER A O 1
ATOM 1578 N N . SER A 1 209 ? 49.794 18.734 -43.718 1.00 42.09 209 SER A N 1
ATOM 1579 C CA . SER A 1 209 ? 50.024 20.088 -44.251 1.00 42.09 209 SER A CA 1
ATOM 1580 C C . SER A 1 209 ? 49.154 20.455 -45.466 1.00 42.09 209 SER A C 1
ATOM 1582 O O . SER A 1 209 ? 48.993 21.633 -45.779 1.00 42.09 209 SER A O 1
ATOM 1584 N N . SER A 1 210 ? 48.534 19.467 -46.117 1.00 46.97 210 SER A N 1
ATOM 1585 C CA . SER A 1 210 ? 47.664 19.633 -47.285 1.00 46.97 210 SER A CA 1
ATOM 1586 C C . SER A 1 210 ? 46.235 20.130 -46.980 1.00 46.97 210 SER A C 1
ATOM 1588 O O . SER A 1 210 ? 45.537 20.559 -47.901 1.00 46.97 210 SER A O 1
ATOM 1590 N N . ASN A 1 211 ? 45.792 20.132 -45.711 1.00 47.91 211 ASN A N 1
ATOM 1591 C CA . ASN A 1 211 ? 44.406 20.466 -45.323 1.00 47.91 211 ASN A CA 1
ATOM 1592 C C . ASN A 1 211 ? 44.237 21.776 -44.526 1.00 47.91 211 ASN A C 1
ATOM 1594 O O . ASN A 1 211 ? 43.124 22.121 -44.128 1.00 47.91 211 ASN A O 1
ATOM 1598 N N . VAL A 1 212 ? 45.306 22.557 -44.344 1.00 50.44 212 VAL A N 1
ATOM 1599 C CA . VAL A 1 212 ? 45.287 23.818 -43.571 1.00 50.44 212 VAL A CA 1
ATOM 1600 C C . VAL A 1 212 ? 44.338 24.868 -44.174 1.00 50.44 212 VAL A C 1
ATOM 1602 O O . VAL A 1 212 ? 43.712 25.635 -43.445 1.00 50.44 212 VAL A O 1
ATOM 1605 N N . GLY A 1 213 ? 44.173 24.875 -45.502 1.00 53.47 213 GLY A N 1
ATOM 1606 C CA . GLY A 1 213 ? 43.214 25.752 -46.184 1.00 53.47 213 GLY A CA 1
ATOM 1607 C C . GLY A 1 213 ? 41.750 25.425 -45.868 1.00 53.47 213 GLY A C 1
ATOM 1608 O O . GLY A 1 213 ? 40.941 26.338 -45.743 1.00 53.47 213 GLY A O 1
ATOM 1609 N N . LEU A 1 214 ? 41.426 24.143 -45.656 1.00 53.81 214 LEU A N 1
ATOM 1610 C CA . LEU A 1 214 ? 40.078 23.685 -45.303 1.00 53.81 214 LEU A CA 1
ATOM 1611 C C . LEU A 1 214 ? 39.705 24.144 -43.885 1.00 53.81 214 LEU A C 1
ATOM 1613 O O . LEU A 1 214 ? 38.622 24.668 -43.663 1.00 53.81 214 LEU A O 1
ATOM 1617 N N . LEU A 1 215 ? 40.637 24.021 -42.935 1.00 50.69 215 LEU A N 1
ATOM 1618 C CA . LEU A 1 215 ? 40.447 24.445 -41.542 1.00 50.69 215 LEU A CA 1
ATOM 1619 C C . LEU A 1 215 ? 40.202 25.957 -41.400 1.00 50.69 215 LEU A C 1
ATOM 1621 O O . LEU A 1 215 ? 39.439 26.361 -40.529 1.00 50.69 215 LEU A O 1
ATOM 1625 N N . LYS A 1 216 ? 40.798 26.785 -42.272 1.00 54.72 216 LYS A N 1
ATOM 1626 C CA . LYS A 1 216 ? 40.555 28.241 -42.312 1.00 54.72 216 LYS A CA 1
ATOM 1627 C C . LYS A 1 216 ? 39.188 28.628 -42.883 1.00 54.72 216 LYS A C 1
ATOM 1629 O O . LYS A 1 216 ? 38.701 29.704 -42.566 1.00 54.72 216 LYS A O 1
ATOM 1634 N N . GLU A 1 217 ? 38.594 27.798 -43.737 1.00 53.69 217 GLU A N 1
ATOM 1635 C CA . GLU A 1 217 ? 37.248 28.035 -44.278 1.00 53.69 217 GLU A CA 1
ATOM 1636 C C . GLU A 1 217 ? 36.153 27.523 -43.331 1.00 53.69 217 GLU A C 1
ATOM 1638 O O . GLU A 1 217 ? 35.097 28.138 -43.223 1.00 53.69 217 GLU A O 1
ATOM 1643 N N . LEU A 1 218 ? 36.414 26.432 -42.602 1.00 48.81 218 LEU A N 1
ATOM 1644 C CA . LEU A 1 218 ? 35.470 25.805 -41.665 1.00 48.81 218 LEU A CA 1
ATOM 1645 C C . LEU A 1 218 ? 35.218 26.620 -40.381 1.00 48.81 218 LEU A C 1
ATOM 1647 O O . LEU A 1 218 ? 34.291 26.310 -39.638 1.00 48.81 218 LEU A O 1
ATOM 1651 N N . THR A 1 219 ? 36.013 27.663 -40.124 1.00 47.19 219 THR A N 1
ATOM 1652 C CA . THR A 1 219 ? 35.765 28.667 -39.073 1.00 47.19 219 THR A CA 1
ATOM 1653 C C . THR A 1 219 ? 34.762 29.743 -39.496 1.00 47.19 219 THR A C 1
ATOM 1655 O O . THR A 1 219 ? 34.338 30.547 -38.667 1.00 47.19 219 THR A O 1
ATOM 1658 N N . LEU A 1 220 ? 34.374 29.782 -40.775 1.00 50.62 220 LEU A N 1
ATOM 1659 C CA . LEU A 1 220 ? 33.339 30.671 -41.296 1.00 50.62 220 LEU A CA 1
ATOM 1660 C C . LEU A 1 220 ? 31.962 29.998 -41.191 1.00 50.62 220 LEU A C 1
ATOM 1662 O O . LEU A 1 220 ? 31.857 28.772 -41.203 1.00 50.62 220 LEU A O 1
ATOM 1666 N N . SER A 1 221 ? 30.894 30.800 -41.134 1.00 46.28 221 SER A N 1
ATOM 1667 C CA . SER A 1 221 ? 29.510 30.301 -41.181 1.00 46.28 221 SER A CA 1
ATOM 1668 C C . SER A 1 221 ? 29.297 29.352 -42.381 1.00 46.28 221 SER A C 1
ATOM 1670 O O . SER A 1 221 ? 29.795 29.663 -43.469 1.00 46.28 221 SER A O 1
ATOM 1672 N N . PRO A 1 222 ? 28.533 28.246 -42.232 1.00 45.06 222 PRO A N 1
ATOM 1673 C CA . PRO A 1 222 ? 28.294 27.253 -43.290 1.00 45.06 222 PRO A CA 1
ATOM 1674 C C . PRO A 1 222 ? 27.794 27.829 -44.622 1.00 45.06 222 PRO A C 1
ATOM 1676 O O . PRO A 1 222 ? 28.037 27.248 -45.677 1.00 45.06 222 PRO A O 1
ATOM 1679 N N . ALA A 1 223 ? 27.145 28.998 -44.594 1.00 52.09 223 ALA A N 1
ATOM 1680 C CA . ALA A 1 223 ? 26.692 29.716 -45.784 1.00 52.09 223 ALA A CA 1
ATOM 1681 C C . ALA A 1 223 ? 27.836 30.296 -46.645 1.00 52.09 223 ALA A C 1
ATOM 1683 O O . ALA A 1 223 ? 27.591 30.758 -47.756 1.00 52.09 223 ALA A O 1
ATOM 1684 N N . ARG A 1 224 ? 29.081 30.304 -46.146 1.00 51.53 224 ARG A N 1
ATOM 1685 C CA . ARG A 1 224 ? 30.258 30.890 -46.813 1.00 51.53 224 ARG A CA 1
ATOM 1686 C C . ARG A 1 224 ? 31.296 29.860 -47.267 1.00 51.53 224 ARG A C 1
ATOM 1688 O O . ARG A 1 224 ? 32.370 30.256 -47.708 1.00 51.53 224 ARG A O 1
ATOM 1695 N N . TRP A 1 225 ? 31.021 28.562 -47.142 1.00 62.94 225 TRP A N 1
ATOM 1696 C CA . TRP A 1 225 ? 31.980 27.525 -47.535 1.00 62.94 225 TRP A CA 1
ATOM 1697 C C . TRP A 1 225 ? 32.021 27.349 -49.051 1.00 62.94 225 TRP A C 1
ATOM 1699 O O . TRP A 1 225 ? 30.976 27.242 -49.698 1.00 62.94 225 TRP A O 1
ATOM 1709 N N . SER A 1 226 ? 33.225 27.254 -49.624 1.00 65.75 226 SER A N 1
ATOM 1710 C CA . SER A 1 226 ? 33.362 26.947 -51.045 1.00 65.75 226 SER A CA 1
ATOM 1711 C C . SER A 1 226 ? 32.783 25.558 -51.390 1.00 65.75 226 SER A C 1
ATOM 1713 O O . SER A 1 226 ? 32.851 24.620 -50.580 1.00 65.75 226 SER A O 1
ATOM 1715 N N . PRO A 1 227 ? 32.252 25.368 -52.615 1.00 59.97 227 PRO A N 1
ATOM 1716 C CA . PRO A 1 227 ? 31.728 24.075 -53.072 1.00 59.97 227 PRO A CA 1
ATOM 1717 C C . PRO A 1 227 ? 32.736 22.918 -52.938 1.00 59.97 227 PRO A C 1
ATOM 1719 O O . PRO A 1 227 ? 32.360 21.782 -52.643 1.00 59.97 227 PRO A O 1
ATOM 1722 N N . THR A 1 228 ? 34.029 23.211 -53.091 1.00 61.72 228 THR A N 1
ATOM 1723 C CA . THR A 1 228 ? 35.137 22.253 -52.969 1.00 61.72 228 THR A CA 1
ATOM 1724 C C . THR A 1 228 ? 35.331 21.769 -51.528 1.00 61.72 228 THR A C 1
ATOM 1726 O O . THR A 1 228 ? 35.571 20.581 -51.293 1.00 61.72 228 THR A O 1
ATOM 1729 N N . SER A 1 229 ? 35.183 22.660 -50.548 1.00 57.09 229 SER A N 1
ATOM 1730 C CA . SER A 1 229 ? 35.303 22.334 -49.123 1.00 57.09 229 SER A CA 1
ATOM 1731 C C . SER A 1 229 ? 34.105 21.534 -48.619 1.00 57.09 229 SER A C 1
ATOM 1733 O O . SER A 1 229 ? 34.273 20.536 -47.915 1.00 57.09 229 SER A O 1
ATOM 1735 N N . LEU A 1 230 ? 32.904 21.873 -49.098 1.00 58.00 230 LEU A N 1
ATOM 1736 C CA . LEU A 1 230 ? 31.699 21.061 -48.915 1.00 58.00 230 LEU A CA 1
ATOM 1737 C C . LEU A 1 230 ? 31.869 19.643 -49.483 1.00 58.00 230 LEU A C 1
ATOM 1739 O O . LEU A 1 230 ? 31.483 18.671 -48.832 1.00 58.00 230 LEU A O 1
ATOM 1743 N N . ALA A 1 231 ? 32.485 19.496 -50.660 1.00 60.69 231 ALA A N 1
ATOM 1744 C CA . ALA A 1 231 ? 32.758 18.188 -51.259 1.00 60.69 231 ALA A CA 1
ATOM 1745 C C . ALA A 1 231 ? 33.771 17.358 -50.444 1.00 60.69 231 ALA A C 1
ATOM 1747 O O . ALA A 1 231 ? 33.553 16.163 -50.241 1.00 60.69 231 ALA A O 1
ATOM 1748 N N . LYS A 1 232 ? 34.833 17.978 -49.906 1.00 56.84 232 LYS A N 1
ATOM 1749 C CA . LYS A 1 232 ? 35.818 17.303 -49.037 1.00 56.84 232 LYS A CA 1
ATOM 1750 C C . LYS A 1 232 ? 35.223 16.847 -47.702 1.00 56.84 232 LYS A C 1
ATOM 1752 O O . LYS A 1 232 ? 35.445 15.706 -47.304 1.00 56.84 232 LYS A O 1
ATOM 1757 N N . VAL A 1 233 ? 34.420 17.685 -47.040 1.00 54.59 233 VAL A N 1
ATOM 1758 C CA . VAL A 1 233 ? 33.710 17.310 -45.800 1.00 54.59 233 VAL A CA 1
ATOM 1759 C C . VAL A 1 233 ? 32.716 16.176 -46.061 1.00 54.59 233 VAL A C 1
ATOM 1761 O O . VAL A 1 233 ? 32.628 15.232 -45.274 1.00 54.59 233 VAL A O 1
ATOM 1764 N N . ARG A 1 234 ? 32.008 16.209 -47.198 1.00 56.53 234 ARG A N 1
ATOM 1765 C CA . ARG A 1 234 ? 31.137 15.106 -47.631 1.00 56.53 234 ARG A CA 1
ATOM 1766 C C . ARG A 1 234 ? 31.928 13.814 -47.864 1.00 56.53 234 ARG A C 1
ATOM 1768 O O . ARG A 1 234 ? 31.493 12.768 -47.397 1.00 56.53 234 ARG A O 1
ATOM 1775 N N . ALA A 1 235 ? 33.095 13.870 -48.506 1.00 54.16 235 ALA A N 1
ATOM 1776 C CA . ALA A 1 235 ? 33.940 12.696 -48.745 1.00 54.16 235 ALA A CA 1
ATOM 1777 C C . ALA A 1 235 ? 34.501 12.076 -47.448 1.00 54.16 235 ALA A C 1
ATOM 1779 O O . ALA A 1 235 ? 34.548 10.852 -47.321 1.00 54.16 235 ALA A O 1
ATOM 1780 N N . LEU A 1 236 ? 34.876 12.899 -46.463 1.00 49.75 236 LEU A N 1
ATOM 1781 C CA . LEU A 1 236 ? 35.331 12.433 -45.145 1.00 49.75 236 LEU A CA 1
ATOM 1782 C C . LEU A 1 236 ? 34.192 11.789 -44.342 1.00 49.75 236 LEU A C 1
ATOM 1784 O O . LEU A 1 236 ? 34.371 10.690 -43.818 1.00 49.75 236 LEU A O 1
ATOM 1788 N N . ARG A 1 237 ? 32.990 12.387 -44.360 1.00 48.72 237 ARG A N 1
ATOM 1789 C CA . ARG A 1 237 ? 31.773 11.771 -43.798 1.00 48.72 237 ARG A CA 1
ATOM 1790 C C . ARG A 1 237 ? 31.439 10.431 -44.458 1.00 48.72 237 ARG A C 1
ATOM 1792 O O . ARG A 1 237 ? 30.969 9.526 -43.781 1.00 48.72 237 ARG A O 1
ATOM 1799 N N . VAL A 1 238 ? 31.683 10.278 -45.764 1.00 50.12 238 VAL A N 1
ATOM 1800 C CA . VAL A 1 238 ? 31.487 9.002 -46.479 1.00 50.12 238 VAL A CA 1
ATOM 1801 C C . VAL A 1 238 ? 32.509 7.945 -46.038 1.00 50.12 238 VAL A C 1
ATOM 1803 O O . VAL A 1 238 ? 32.128 6.792 -45.846 1.00 50.12 238 VAL A O 1
ATOM 1806 N N . LYS A 1 239 ? 33.778 8.319 -45.809 1.00 45.66 239 LYS A N 1
ATOM 1807 C CA . LYS A 1 239 ? 34.808 7.400 -45.285 1.00 45.66 239 LYS A CA 1
ATOM 1808 C C . LYS A 1 239 ? 34.510 6.927 -43.860 1.00 45.66 239 LYS A C 1
ATOM 1810 O O . LYS A 1 239 ? 34.550 5.721 -43.627 1.00 45.66 239 LYS A O 1
ATOM 1815 N N . GLU A 1 240 ? 34.169 7.837 -42.947 1.00 50.00 240 GLU A N 1
ATOM 1816 C CA . GLU A 1 240 ? 33.805 7.513 -41.556 1.00 50.00 240 GLU A CA 1
ATOM 1817 C C . GLU A 1 240 ? 32.586 6.577 -41.508 1.00 50.00 240 GLU A C 1
ATOM 1819 O O . GLU A 1 240 ? 32.626 5.523 -40.873 1.00 50.00 240 GLU A O 1
ATOM 1824 N N . ARG A 1 241 ? 31.557 6.877 -42.314 1.00 53.72 241 ARG A N 1
ATOM 1825 C CA . ARG A 1 241 ? 30.366 6.030 -42.469 1.00 53.72 241 ARG A CA 1
ATOM 1826 C C . ARG A 1 241 ? 30.702 4.637 -43.017 1.00 53.72 241 ARG A C 1
ATOM 1828 O O . ARG A 1 241 ? 30.143 3.653 -42.548 1.00 53.72 241 ARG A O 1
ATOM 1835 N N . SER A 1 242 ? 31.653 4.530 -43.953 1.00 52.53 242 SER A N 1
ATOM 1836 C CA . SER A 1 242 ? 32.093 3.233 -44.497 1.00 52.53 242 SER A CA 1
ATOM 1837 C C . SER A 1 242 ? 32.859 2.371 -43.481 1.00 52.53 242 SER A C 1
ATOM 1839 O O . SER A 1 242 ? 32.724 1.146 -43.492 1.00 52.53 242 SER A O 1
ATOM 1841 N N . ALA A 1 243 ? 33.637 2.996 -42.589 1.00 53.69 243 ALA A N 1
ATOM 1842 C CA . ALA A 1 243 ? 34.394 2.309 -41.546 1.00 53.69 243 ALA A CA 1
ATOM 1843 C C . ALA A 1 243 ? 33.479 1.825 -40.410 1.00 53.69 243 ALA A C 1
ATOM 1845 O O . ALA A 1 243 ? 33.615 0.685 -39.958 1.00 53.69 243 ALA A O 1
ATOM 1846 N N . ASP A 1 244 ? 32.502 2.647 -40.011 1.00 62.09 244 ASP A N 1
ATOM 1847 C CA . ASP A 1 244 ? 31.438 2.252 -39.084 1.00 62.09 244 ASP A CA 1
ATOM 1848 C C . ASP A 1 244 ? 30.620 1.081 -39.646 1.00 62.09 244 ASP A C 1
ATOM 1850 O O . ASP A 1 244 ? 30.418 0.082 -38.957 1.00 62.09 244 ASP A O 1
ATOM 1854 N N . ASP A 1 245 ? 30.236 1.127 -40.925 1.00 64.19 245 ASP A N 1
ATOM 1855 C CA . ASP A 1 245 ? 29.498 0.034 -41.567 1.00 64.19 245 ASP A CA 1
ATOM 1856 C C . ASP A 1 245 ? 30.303 -1.278 -41.615 1.00 64.19 245 ASP A C 1
ATOM 1858 O O . ASP A 1 245 ? 29.736 -2.363 -41.449 1.00 64.19 245 ASP A O 1
ATOM 1862 N N . ALA A 1 246 ? 31.624 -1.215 -41.819 1.00 71.50 246 ALA A N 1
ATOM 1863 C CA . ALA A 1 246 ? 32.495 -2.393 -41.830 1.00 71.50 246 ALA A CA 1
ATOM 1864 C C . ALA A 1 246 ? 32.669 -3.008 -40.430 1.00 71.50 246 ALA A C 1
ATOM 1866 O O . ALA A 1 246 ? 32.558 -4.227 -40.269 1.00 71.50 246 ALA A O 1
ATOM 1867 N N . TRP A 1 247 ? 32.892 -2.173 -39.411 1.00 78.44 247 TRP A N 1
ATOM 1868 C CA . TRP A 1 247 ? 32.987 -2.604 -38.015 1.00 78.44 247 TRP A CA 1
ATOM 1869 C C . TRP A 1 247 ? 31.693 -3.277 -37.540 1.00 78.44 247 TRP A C 1
ATOM 1871 O O . TRP A 1 247 ? 31.722 -4.371 -36.980 1.00 78.44 247 TRP A O 1
ATOM 1881 N N . VAL A 1 248 ? 30.537 -2.689 -37.844 1.00 76.19 248 VAL A N 1
ATOM 1882 C CA . VAL A 1 248 ? 29.228 -3.222 -37.437 1.00 76.19 248 VAL A CA 1
ATOM 1883 C C . VAL A 1 248 ? 28.898 -4.522 -38.161 1.00 76.19 248 VAL A C 1
ATOM 1885 O O . VAL A 1 248 ? 28.353 -5.446 -37.554 1.00 76.19 248 VAL A O 1
ATOM 1888 N N . LYS A 1 249 ? 29.254 -4.634 -39.448 1.00 80.56 249 LYS A N 1
ATOM 1889 C CA . LYS A 1 249 ? 29.145 -5.899 -40.189 1.00 80.56 249 LYS A CA 1
ATOM 1890 C C . LYS A 1 249 ? 29.968 -7.003 -39.529 1.00 80.56 249 LYS A C 1
ATOM 1892 O O . LYS A 1 249 ? 29.446 -8.107 -39.391 1.00 80.56 249 LYS A O 1
ATOM 1897 N N . ARG A 1 250 ? 31.189 -6.700 -39.068 1.00 84.94 250 ARG A N 1
ATOM 1898 C CA . ARG A 1 250 ? 32.025 -7.645 -38.310 1.00 84.94 250 ARG A CA 1
ATOM 1899 C C . ARG A 1 250 ? 31.334 -8.078 -37.017 1.00 84.94 250 ARG A C 1
ATOM 1901 O O . ARG A 1 250 ? 31.147 -9.272 -36.819 1.00 84.94 250 ARG A O 1
ATOM 1908 N N . LEU A 1 251 ? 30.853 -7.132 -36.205 1.00 87.62 251 LEU A N 1
ATOM 1909 C CA . LEU A 1 251 ? 30.150 -7.449 -34.953 1.00 87.62 251 LEU A CA 1
ATOM 1910 C C . LEU A 1 251 ? 28.926 -8.350 -35.162 1.00 87.62 251 LEU A C 1
ATOM 1912 O O . LEU A 1 251 ? 28.649 -9.207 -34.331 1.00 87.62 251 LEU A O 1
ATOM 1916 N N . ARG A 1 252 ? 28.186 -8.192 -36.266 1.00 85.06 252 ARG A N 1
ATOM 1917 C CA . ARG A 1 252 ? 27.012 -9.030 -36.583 1.00 85.06 252 ARG A CA 1
ATOM 1918 C C . ARG A 1 252 ? 27.360 -10.467 -36.982 1.00 85.06 252 ARG A C 1
ATOM 1920 O O . ARG A 1 252 ? 26.479 -11.319 -36.944 1.00 85.06 252 ARG A O 1
ATOM 1927 N N . GLN A 1 253 ? 28.598 -10.725 -37.394 1.00 86.00 253 GLN A N 1
ATOM 1928 C CA . GLN A 1 253 ? 29.064 -12.051 -37.810 1.00 86.00 253 GLN A CA 1
ATOM 1929 C C . GLN A 1 253 ? 29.668 -12.852 -36.649 1.00 86.00 253 GLN A C 1
ATOM 1931 O O . GLN A 1 253 ? 29.835 -14.067 -36.765 1.00 86.00 253 GLN A O 1
ATOM 1936 N N . GLU A 1 254 ? 29.987 -12.197 -35.531 1.00 86.00 254 GLU A N 1
ATOM 1937 C CA . GLU A 1 254 ? 30.566 -12.866 -34.370 1.00 86.00 254 GLU A CA 1
ATOM 1938 C C . GLU A 1 254 ? 29.567 -13.794 -33.681 1.00 86.00 254 GLU A C 1
ATOM 1940 O O . GLU A 1 254 ? 28.411 -13.446 -33.430 1.00 86.00 254 GLU A O 1
ATOM 1945 N N . ARG A 1 255 ? 30.032 -14.995 -33.332 1.00 87.50 255 ARG A N 1
ATOM 1946 C CA . ARG A 1 255 ? 29.246 -15.954 -32.555 1.00 87.50 255 ARG A CA 1
ATOM 1947 C C . ARG A 1 255 ? 29.345 -15.617 -31.076 1.00 87.50 255 ARG A C 1
ATOM 1949 O O . ARG A 1 255 ? 30.240 -16.094 -30.385 1.00 87.50 255 ARG A O 1
ATOM 1956 N N . VAL A 1 256 ? 28.395 -14.827 -30.593 1.00 89.62 256 VAL A N 1
ATOM 1957 C CA . VAL A 1 256 ? 28.324 -14.415 -29.190 1.00 89.62 256 VAL A CA 1
ATOM 1958 C C . VAL A 1 256 ? 27.076 -14.942 -28.500 1.00 89.62 256 VAL A C 1
ATOM 1960 O O . VAL A 1 256 ? 26.060 -15.225 -29.131 1.00 89.62 256 VAL A O 1
ATOM 1963 N N . ARG A 1 257 ? 27.154 -15.089 -27.175 1.00 88.31 257 ARG A N 1
ATOM 1964 C CA . ARG A 1 257 ? 25.967 -15.339 -26.355 1.00 88.31 257 ARG A CA 1
ATOM 1965 C C . ARG A 1 257 ? 25.259 -14.004 -26.093 1.00 88.31 257 ARG A C 1
ATOM 1967 O O . ARG A 1 257 ? 25.942 -13.060 -25.687 1.00 88.31 257 ARG A O 1
ATOM 1974 N N . PRO A 1 258 ? 23.928 -13.927 -26.263 1.00 90.75 258 PRO A N 1
ATOM 1975 C CA . PRO A 1 258 ? 23.152 -12.765 -25.849 1.00 90.75 258 PRO A CA 1
ATOM 1976 C C . PRO A 1 258 ? 23.387 -12.417 -24.380 1.00 90.75 258 PRO A C 1
ATOM 1978 O O . PRO A 1 258 ? 23.560 -13.313 -23.551 1.00 90.75 258 PRO A O 1
ATOM 1981 N N . LEU A 1 259 ? 23.331 -11.125 -24.036 1.00 91.75 259 LEU A N 1
ATOM 1982 C CA . LEU A 1 259 ? 23.307 -10.724 -22.626 1.00 91.75 259 LEU A CA 1
ATOM 1983 C C . LEU A 1 259 ? 22.060 -11.315 -21.949 1.00 91.75 259 LEU A C 1
ATOM 1985 O O . LEU A 1 259 ? 22.147 -12.006 -20.927 1.00 91.75 259 LEU A O 1
ATOM 1989 N N . TYR A 1 260 ? 20.902 -11.065 -22.559 1.00 93.88 260 TYR A N 1
ATOM 1990 C CA . TYR A 1 260 ? 19.608 -11.610 -22.176 1.00 93.88 260 TYR A CA 1
ATOM 1991 C C . TYR A 1 260 ? 18.529 -11.284 -23.213 1.00 93.88 260 TYR A C 1
ATOM 1993 O O . TYR A 1 260 ? 18.687 -10.371 -24.027 1.00 93.88 260 TYR A O 1
ATOM 2001 N N . HIS A 1 261 ? 17.417 -12.006 -23.128 1.00 94.06 261 HIS A N 1
ATOM 2002 C CA . HIS A 1 261 ? 16.141 -11.620 -23.731 1.00 94.06 261 HIS A CA 1
ATOM 2003 C C . HIS A 1 261 ? 15.207 -10.990 -22.698 1.00 94.06 261 HIS A C 1
ATOM 2005 O O . HIS A 1 261 ? 15.382 -11.191 -21.493 1.00 94.06 261 HIS A O 1
ATOM 2011 N N . ALA A 1 262 ? 14.190 -10.248 -23.140 1.00 92.31 262 ALA A N 1
ATOM 2012 C CA . ALA A 1 262 ? 13.299 -9.547 -22.218 1.00 92.31 262 ALA A CA 1
ATOM 2013 C C . ALA A 1 262 ? 12.538 -10.498 -21.276 1.00 92.31 262 ALA A C 1
ATOM 2015 O O . ALA A 1 262 ? 12.304 -10.152 -20.120 1.00 92.31 262 ALA A O 1
ATOM 2016 N N . GLY A 1 263 ? 12.202 -11.707 -21.741 1.00 92.25 263 GLY A N 1
ATOM 2017 C CA . GLY A 1 263 ? 11.585 -12.764 -20.922 1.00 92.25 263 GLY A CA 1
ATOM 2018 C C . GLY A 1 263 ? 12.529 -13.429 -19.906 1.00 92.25 263 GLY A C 1
ATOM 2019 O O . GLY A 1 263 ? 12.095 -14.195 -19.047 1.00 92.25 263 GLY A O 1
ATOM 2020 N N . GLU A 1 264 ? 13.835 -13.165 -19.989 1.00 94.62 264 GLU A N 1
ATOM 2021 C CA . GLU A 1 264 ? 14.818 -13.661 -19.020 1.00 94.62 264 GLU A CA 1
ATOM 2022 C C . GLU A 1 264 ? 15.105 -12.651 -17.905 1.00 94.62 264 GLU A C 1
ATOM 2024 O O . GLU A 1 264 ? 15.737 -13.013 -16.909 1.00 94.62 264 GLU A O 1
ATOM 2029 N N . LEU A 1 265 ? 14.676 -11.393 -18.065 1.00 95.25 265 LEU A N 1
ATOM 2030 C CA . LEU A 1 265 ? 14.968 -10.317 -17.124 1.00 95.25 265 LEU A CA 1
ATOM 2031 C C . LEU A 1 265 ? 14.374 -10.610 -15.745 1.00 95.25 265 LEU A C 1
ATOM 2033 O O . LEU A 1 265 ? 13.219 -11.007 -15.606 1.00 95.25 265 LEU A O 1
ATOM 2037 N N . LYS A 1 266 ? 15.184 -10.397 -14.705 1.00 94.94 266 LYS A N 1
ATOM 2038 C CA . LYS A 1 266 ? 14.808 -10.574 -13.293 1.00 94.94 266 LYS A CA 1
ATOM 2039 C C . LYS A 1 266 ? 14.952 -9.297 -12.477 1.00 94.94 266 LYS A C 1
ATOM 2041 O O . LYS A 1 266 ? 14.384 -9.229 -11.387 1.00 94.94 266 LYS A O 1
ATOM 2046 N N . SER A 1 267 ? 15.686 -8.302 -12.971 1.00 95.50 267 SER A N 1
ATOM 2047 C CA . SER A 1 267 ? 15.913 -7.034 -12.274 1.00 95.50 267 SER A CA 1
ATOM 2048 C C . SER A 1 267 ? 15.731 -5.843 -13.215 1.00 95.50 267 SER A C 1
ATOM 2050 O O . SER A 1 267 ? 16.174 -5.881 -14.363 1.00 95.50 267 SER A O 1
ATOM 2052 N N . VAL A 1 268 ? 15.106 -4.776 -12.721 1.00 95.62 268 VAL A N 1
ATOM 2053 C CA . VAL A 1 268 ? 15.061 -3.473 -13.399 1.00 95.62 268 VAL A CA 1
ATOM 2054 C C . VAL A 1 268 ? 15.661 -2.411 -12.485 1.00 95.62 268 VAL A C 1
ATOM 2056 O O . VAL A 1 268 ? 15.226 -2.233 -11.344 1.00 95.62 268 VAL A O 1
ATOM 2059 N N . HIS A 1 269 ? 16.645 -1.691 -13.013 1.00 95.38 269 HIS A N 1
ATOM 2060 C CA . HIS A 1 269 ? 17.182 -0.469 -12.433 1.00 95.38 269 HIS A CA 1
ATOM 2061 C C . HIS A 1 269 ? 16.491 0.718 -13.111 1.00 95.38 269 HIS A C 1
ATOM 2063 O O . HIS A 1 269 ? 16.719 0.973 -14.292 1.00 95.38 269 HIS A O 1
ATOM 2069 N N . LEU A 1 270 ? 15.626 1.409 -12.370 1.00 96.12 270 LEU A N 1
ATOM 2070 C CA . LEU A 1 270 ? 14.777 2.480 -12.883 1.00 96.12 270 LEU A CA 1
ATOM 2071 C C . LEU A 1 270 ? 15.270 3.843 -12.380 1.00 96.12 270 LEU A C 1
ATOM 2073 O O . LEU A 1 270 ? 15.323 4.077 -11.174 1.00 96.12 270 LEU A O 1
ATOM 2077 N N . GLU A 1 271 ? 15.614 4.742 -13.295 1.00 94.69 271 GLU A N 1
ATOM 2078 C CA . GLU A 1 271 ? 15.884 6.148 -12.995 1.00 94.69 271 GLU A CA 1
ATOM 2079 C C . GLU A 1 271 ? 14.602 6.951 -13.235 1.00 94.69 271 GLU A C 1
ATOM 2081 O O . GLU A 1 271 ? 14.154 7.051 -14.373 1.00 94.69 271 GLU A O 1
ATOM 2086 N N . LEU A 1 272 ? 13.992 7.503 -12.181 1.00 95.56 272 LEU A N 1
ATOM 2087 C CA . LEU A 1 272 ? 12.754 8.277 -12.341 1.00 95.56 272 LEU A CA 1
ATOM 2088 C C . LEU A 1 272 ? 12.991 9.696 -12.840 1.00 95.56 272 LEU A C 1
ATOM 2090 O O . LEU A 1 272 ? 12.143 10.222 -13.543 1.00 95.56 272 LEU A O 1
ATOM 2094 N N . THR A 1 273 ? 14.105 10.321 -12.469 1.00 94.50 273 THR A N 1
ATOM 2095 C CA . THR A 1 273 ? 14.365 11.737 -12.740 1.00 94.50 273 THR A CA 1
ATOM 2096 C C . THR A 1 273 ? 15.861 11.993 -12.825 1.00 94.50 273 THR A C 1
ATOM 2098 O O . THR A 1 273 ? 16.638 11.248 -12.229 1.00 94.50 273 THR A O 1
ATOM 2101 N N . THR A 1 274 ? 16.277 13.051 -13.521 1.00 92.38 274 THR A N 1
ATOM 2102 C CA . THR A 1 274 ? 17.657 13.563 -13.451 1.00 92.38 274 THR A CA 1
ATOM 2103 C C . THR A 1 274 ? 17.848 14.660 -12.396 1.00 92.38 274 THR A C 1
ATOM 2105 O O . THR A 1 274 ? 18.953 15.157 -12.178 1.00 92.38 274 THR A O 1
ATOM 2108 N N . ARG A 1 275 ? 16.783 15.049 -11.688 1.00 92.25 275 ARG A N 1
ATOM 2109 C CA . ARG A 1 275 ? 16.832 16.119 -10.684 1.00 92.25 275 ARG A CA 1
ATOM 2110 C C . ARG A 1 275 ? 17.260 15.590 -9.321 1.00 92.25 275 ARG A C 1
ATOM 2112 O O . ARG A 1 275 ? 16.856 14.506 -8.909 1.00 92.25 275 ARG A O 1
ATOM 2119 N N . CYS A 1 276 ? 18.055 16.365 -8.583 1.00 92.81 276 CYS A N 1
ATOM 2120 C CA . CYS A 1 276 ? 18.339 16.098 -7.170 1.00 92.81 276 CYS A CA 1
ATOM 2121 C C . CYS A 1 276 ? 18.868 17.342 -6.446 1.00 92.81 276 CYS A C 1
ATOM 2123 O O . CYS A 1 276 ? 19.669 18.098 -6.985 1.00 92.81 276 CYS A O 1
ATOM 2125 N N . ASN A 1 277 ? 18.461 17.512 -5.187 1.00 93.19 277 ASN A N 1
ATOM 2126 C CA . ASN A 1 277 ? 18.819 18.650 -4.336 1.00 93.19 277 ASN A CA 1
ATOM 2127 C C . ASN A 1 277 ? 20.287 18.662 -3.871 1.00 93.19 277 ASN A C 1
ATOM 2129 O O . ASN A 1 277 ? 20.765 19.691 -3.406 1.00 93.19 277 ASN A O 1
ATOM 2133 N N . ALA A 1 278 ? 20.987 17.523 -3.916 1.00 92.38 278 ALA A N 1
ATOM 2134 C CA . ALA A 1 278 ? 22.331 17.400 -3.361 1.00 92.38 278 ALA A CA 1
ATOM 2135 C C . ALA A 1 278 ? 23.422 17.640 -4.416 1.00 92.38 278 ALA A C 1
ATOM 2137 O O . ALA A 1 278 ? 23.445 16.947 -5.439 1.00 92.38 278 ALA A O 1
ATOM 2138 N N . ALA A 1 279 ? 24.396 18.505 -4.122 1.00 92.50 279 ALA A N 1
ATOM 2139 C CA . ALA A 1 279 ? 25.542 18.778 -4.997 1.00 92.50 279 ALA A CA 1
ATOM 2140 C C . ALA A 1 279 ? 26.748 17.876 -4.663 1.00 92.50 279 ALA A C 1
ATOM 2142 O O . ALA A 1 279 ? 27.813 18.327 -4.273 1.00 92.50 279 ALA A O 1
ATOM 2143 N N . CYS A 1 280 ? 26.593 16.552 -4.739 1.00 92.88 280 CYS A N 1
ATOM 2144 C CA . CYS A 1 280 ? 27.650 15.639 -4.282 1.00 92.88 280 CYS A CA 1
ATOM 2145 C C . CYS A 1 280 ? 28.936 15.766 -5.138 1.00 92.88 280 CYS A C 1
ATOM 2147 O O . CYS A 1 280 ? 28.849 15.562 -6.353 1.00 92.88 280 CYS A O 1
ATOM 2149 N N . PRO A 1 281 ? 30.136 15.991 -4.559 1.00 91.12 281 PRO A N 1
ATOM 2150 C CA . PRO A 1 281 ? 31.334 16.312 -5.347 1.00 91.12 281 PRO A CA 1
ATOM 2151 C C . PRO A 1 281 ? 31.882 15.214 -6.265 1.00 91.12 281 PRO A C 1
ATOM 2153 O O . PRO A 1 281 ? 32.670 15.482 -7.161 1.00 91.12 281 PRO A O 1
ATOM 2156 N N . GLN A 1 282 ? 31.501 13.956 -6.058 1.00 89.06 282 GLN A N 1
ATOM 2157 C CA . GLN A 1 282 ? 31.886 12.839 -6.937 1.00 89.06 282 GLN A CA 1
ATOM 2158 C C . GLN A 1 282 ? 30.666 12.221 -7.636 1.00 89.06 282 GLN A C 1
ATOM 2160 O O . GLN A 1 282 ? 30.679 11.038 -7.984 1.00 89.06 282 GLN A O 1
ATOM 2165 N N . CYS A 1 283 ? 29.585 12.993 -7.768 1.00 88.38 283 CYS A N 1
ATOM 2166 C CA . CYS A 1 283 ? 28.399 12.624 -8.531 1.00 88.38 283 CYS A CA 1
ATOM 2167 C C . CYS A 1 283 ? 28.505 13.202 -9.949 1.00 88.38 283 CYS A C 1
ATOM 2169 O O . CYS A 1 283 ? 28.850 14.373 -10.085 1.00 88.38 283 CYS A O 1
ATOM 2171 N N . PRO A 1 284 ? 28.176 12.425 -10.997 1.00 84.31 284 PRO A N 1
ATOM 2172 C CA . PRO A 1 284 ? 28.256 12.886 -12.386 1.00 84.31 284 PRO A CA 1
ATOM 2173 C C . PRO A 1 284 ? 27.278 14.022 -12.730 1.00 84.31 284 PRO A C 1
ATOM 2175 O O . PRO A 1 284 ? 27.401 14.610 -13.801 1.00 84.31 284 PRO A O 1
ATOM 2178 N N . ARG A 1 285 ? 26.327 14.339 -11.838 1.00 86.38 285 ARG A N 1
ATOM 2179 C CA . ARG A 1 285 ? 25.401 15.468 -11.989 1.00 86.38 285 ARG A CA 1
ATOM 2180 C C . ARG A 1 285 ? 26.069 16.829 -11.866 1.00 86.38 285 ARG A C 1
ATOM 2182 O O . ARG A 1 285 ? 25.552 17.781 -12.419 1.00 86.38 285 ARG A O 1
ATOM 2189 N N . ASN A 1 286 ? 27.193 16.934 -11.160 1.00 87.62 286 ASN A N 1
ATOM 2190 C CA . ASN A 1 286 ? 27.822 18.225 -10.886 1.00 87.62 286 ASN A CA 1
ATOM 2191 C C . ASN A 1 286 ? 29.300 18.182 -11.252 1.00 87.62 286 ASN A C 1
ATOM 2193 O O . ASN A 1 286 ? 29.968 17.152 -11.129 1.00 87.62 286 ASN A O 1
ATOM 2197 N N . LEU A 1 287 ? 29.848 19.336 -11.603 1.00 88.69 287 LEU A N 1
ATOM 2198 C CA . LEU A 1 287 ? 31.276 19.530 -11.782 1.00 88.69 287 LEU A CA 1
ATOM 2199 C C . LEU A 1 287 ? 31.931 19.676 -10.407 1.00 88.69 287 LEU A C 1
ATOM 2201 O O . LEU A 1 287 ? 32.131 20.772 -9.890 1.00 88.69 287 LEU A O 1
ATOM 2205 N N . GLN A 1 288 ? 32.243 18.536 -9.786 1.00 90.38 288 GLN A N 1
ATOM 2206 C CA . GLN A 1 288 ? 32.952 18.472 -8.503 1.00 90.38 288 GLN A CA 1
ATOM 2207 C C . GLN A 1 288 ? 32.220 19.151 -7.329 1.00 90.38 288 GLN A C 1
ATOM 2209 O O . GLN A 1 288 ? 32.846 19.654 -6.398 1.00 90.38 288 GLN A O 1
ATOM 2214 N N . GLY A 1 289 ? 30.883 19.136 -7.357 1.00 86.75 289 GLY A N 1
ATOM 2215 C CA . GLY A 1 289 ? 30.027 19.763 -6.337 1.00 86.75 289 GLY A CA 1
ATOM 2216 C C . GLY A 1 289 ? 29.753 21.247 -6.593 1.00 86.75 289 GLY A C 1
ATOM 2217 O O . GLY A 1 289 ? 28.994 21.863 -5.855 1.00 86.75 289 GLY A O 1
ATOM 2218 N N . GLY A 1 290 ? 30.348 21.796 -7.658 1.00 87.88 290 GLY A N 1
ATOM 2219 C CA . GLY A 1 290 ? 30.069 23.132 -8.163 1.00 87.88 290 GLY A CA 1
ATOM 2220 C C . GLY A 1 290 ? 28.866 23.153 -9.103 1.00 87.88 290 GLY A C 1
ATOM 2221 O O . GLY A 1 290 ? 27.843 22.533 -8.821 1.00 87.88 290 GLY A O 1
ATOM 2222 N N . ALA A 1 291 ? 29.004 23.861 -10.227 1.00 88.19 291 ALA A N 1
ATOM 2223 C CA . ALA A 1 291 ? 27.957 23.968 -11.240 1.00 88.19 291 ALA A CA 1
ATOM 2224 C C . ALA A 1 291 ? 27.440 22.596 -11.707 1.00 88.19 291 ALA A C 1
ATOM 2226 O O . ALA A 1 291 ? 28.180 21.603 -11.744 1.00 88.19 291 ALA A O 1
ATOM 2227 N N . GLU A 1 292 ? 26.165 22.557 -12.077 1.00 87.62 292 GLU A N 1
ATOM 2228 C CA . GLU A 1 292 ? 25.554 21.379 -12.676 1.00 87.62 292 GLU A CA 1
ATOM 2229 C C . GLU A 1 292 ? 26.270 20.994 -13.980 1.00 87.62 292 GLU A C 1
ATOM 2231 O O . GLU A 1 292 ? 26.832 21.828 -14.691 1.00 87.62 292 GLU A O 1
ATOM 2236 N N . ASN A 1 293 ? 26.290 19.698 -14.277 1.00 85.00 293 ASN A N 1
ATOM 2237 C CA . ASN A 1 293 ? 26.819 19.166 -15.519 1.00 85.00 293 ASN A CA 1
ATOM 2238 C C . ASN A 1 293 ? 26.041 19.775 -16.700 1.00 85.00 293 ASN A C 1
ATOM 2240 O O . ASN A 1 293 ? 24.835 19.545 -16.789 1.00 85.00 293 ASN A O 1
ATOM 2244 N N . PRO A 1 294 ? 26.702 20.483 -17.636 1.00 83.62 294 PRO A N 1
ATOM 2245 C CA . PRO A 1 294 ? 26.021 21.190 -18.721 1.00 83.62 294 PRO A CA 1
ATOM 2246 C C . PRO A 1 294 ? 25.116 20.304 -19.582 1.00 83.62 294 PRO A C 1
ATOM 2248 O O . PRO A 1 294 ? 24.086 20.762 -20.060 1.00 83.62 294 PRO A O 1
ATOM 2251 N N . VAL A 1 295 ? 25.465 19.021 -19.742 1.00 80.62 295 VAL A N 1
ATOM 2252 C CA . VAL A 1 295 ? 24.659 18.061 -20.516 1.00 80.62 295 VAL A CA 1
ATOM 2253 C C . VAL A 1 295 ? 23.332 17.748 -19.817 1.00 80.62 295 VAL A C 1
ATOM 2255 O O . VAL A 1 295 ? 22.340 17.490 -20.487 1.00 80.62 295 VAL A O 1
ATOM 2258 N N . LEU A 1 296 ? 23.310 17.759 -18.481 1.00 82.88 296 LEU A N 1
ATOM 2259 C CA . LEU A 1 296 ? 22.102 17.541 -17.680 1.00 82.88 296 LEU A CA 1
ATOM 2260 C C . LEU A 1 296 ? 21.323 18.841 -17.461 1.00 82.88 296 LEU A C 1
ATOM 2262 O O . LEU A 1 296 ? 20.102 18.822 -17.549 1.00 82.88 296 LEU A O 1
ATOM 2266 N N . ALA A 1 297 ? 22.018 19.962 -17.256 1.00 81.31 297 ALA A N 1
ATOM 2267 C CA . ALA A 1 297 ? 21.396 21.278 -17.110 1.00 81.31 297 ALA A CA 1
ATOM 2268 C C . ALA A 1 297 ? 20.613 21.696 -18.368 1.00 81.31 297 ALA A C 1
ATOM 2270 O O . ALA A 1 297 ? 19.580 22.347 -18.270 1.00 81.31 297 ALA A O 1
ATOM 2271 N N . ALA A 1 298 ? 21.085 21.295 -19.553 1.00 75.88 298 ALA A N 1
ATOM 2272 C CA . ALA A 1 298 ? 20.377 21.530 -20.808 1.00 75.88 298 ALA A CA 1
ATOM 2273 C C . ALA A 1 298 ? 19.137 20.634 -20.990 1.00 75.88 298 ALA A C 1
ATOM 2275 O O . ALA A 1 298 ? 18.317 20.910 -21.860 1.00 75.88 298 ALA A O 1
ATOM 2276 N N . HIS A 1 299 ? 19.010 19.543 -20.223 1.00 78.38 299 HIS A N 1
ATOM 2277 C CA . HIS A 1 299 ? 17.945 18.557 -20.406 1.00 78.38 299 HIS A CA 1
ATOM 2278 C C . HIS A 1 299 ? 17.633 17.789 -19.116 1.00 78.38 299 HIS A C 1
ATOM 2280 O O . HIS A 1 299 ? 18.219 16.739 -18.815 1.00 78.38 299 HIS A O 1
ATOM 2286 N N . HIS A 1 300 ? 16.659 18.294 -18.359 1.00 85.06 300 HIS A N 1
ATOM 2287 C CA . HIS A 1 300 ? 16.087 17.557 -17.239 1.00 85.06 300 HIS A CA 1
ATOM 2288 C C . HIS A 1 300 ? 14.994 16.608 -17.722 1.00 85.06 300 HIS A C 1
ATOM 2290 O O . HIS A 1 300 ? 14.009 17.031 -18.321 1.00 85.06 300 HIS A O 1
ATOM 2296 N N . ALA A 1 301 ? 15.149 15.325 -17.407 1.00 89.88 301 ALA A N 1
ATOM 2297 C CA . ALA A 1 301 ? 14.206 14.288 -17.792 1.00 89.88 301 ALA A CA 1
ATOM 2298 C C . ALA A 1 301 ? 13.539 13.685 -16.558 1.00 89.88 301 ALA A C 1
ATOM 2300 O O . ALA A 1 301 ? 14.171 13.527 -15.510 1.00 89.88 301 ALA A O 1
ATOM 2301 N N . GLU A 1 302 ? 12.271 13.310 -16.704 1.00 94.44 302 GLU A N 1
ATOM 2302 C CA . GLU A 1 302 ? 11.489 12.640 -15.671 1.00 94.44 302 GLU A CA 1
ATOM 2303 C C . GLU A 1 302 ? 10.467 11.675 -16.289 1.00 94.44 302 GLU A C 1
ATOM 2305 O O . GLU A 1 302 ? 9.958 11.900 -17.391 1.00 94.44 302 GLU A O 1
ATOM 2310 N N . LEU A 1 303 ? 10.193 10.571 -15.593 1.00 95.69 303 LEU A N 1
ATOM 2311 C CA . LEU A 1 303 ? 9.164 9.594 -15.945 1.00 95.69 303 LEU A CA 1
ATOM 2312 C C . LEU A 1 303 ? 7.890 9.854 -15.140 1.00 95.69 303 LEU A C 1
ATOM 2314 O O . LEU A 1 303 ? 7.926 9.806 -13.910 1.00 95.69 303 LEU A O 1
ATOM 2318 N N . SER A 1 304 ? 6.767 10.028 -15.838 1.00 96.50 304 SER A N 1
ATOM 2319 C CA . SER A 1 304 ? 5.437 10.029 -15.221 1.00 96.50 304 SER A CA 1
ATOM 2320 C C . SER A 1 304 ? 4.985 8.609 -14.858 1.00 96.50 304 SER A C 1
ATOM 2322 O O . SER A 1 304 ? 5.530 7.608 -15.344 1.00 96.50 304 SER A O 1
ATOM 2324 N N . LEU A 1 305 ? 3.920 8.488 -14.065 1.00 96.69 305 LEU A N 1
ATOM 2325 C CA . LEU A 1 305 ? 3.247 7.212 -13.815 1.00 96.69 305 LEU A CA 1
ATOM 2326 C C . LEU A 1 305 ? 2.823 6.527 -15.125 1.00 96.69 305 LEU A C 1
ATOM 2328 O O . LEU A 1 305 ? 2.949 5.304 -15.249 1.00 96.69 305 LEU A O 1
ATOM 2332 N N . ALA A 1 306 ? 2.324 7.296 -16.095 1.00 96.06 306 ALA A N 1
ATOM 2333 C CA . ALA A 1 306 ? 1.898 6.774 -17.390 1.00 96.06 306 ALA A CA 1
ATOM 2334 C C . ALA A 1 306 ? 3.079 6.158 -18.154 1.00 96.06 306 ALA A C 1
ATOM 2336 O O . ALA A 1 306 ? 2.969 5.042 -18.669 1.00 96.06 306 ALA A O 1
ATOM 2337 N N . ASP A 1 307 ? 4.237 6.822 -18.133 1.00 96.88 307 ASP A N 1
ATOM 2338 C CA . ASP A 1 307 ? 5.460 6.288 -18.730 1.00 96.88 307 ASP A CA 1
ATOM 2339 C C . ASP A 1 307 ? 5.900 4.995 -18.051 1.00 96.88 307 ASP A C 1
ATOM 2341 O O . ASP A 1 307 ? 6.214 4.018 -18.728 1.00 96.88 307 ASP A O 1
ATOM 2345 N N . VAL A 1 308 ? 5.894 4.947 -16.714 1.00 97.12 308 VAL A N 1
ATOM 2346 C CA . VAL A 1 308 ? 6.293 3.737 -15.981 1.00 97.12 308 VAL A CA 1
ATOM 2347 C C . VAL A 1 308 ? 5.331 2.578 -16.257 1.00 97.12 308 VAL A C 1
ATOM 2349 O O . VAL A 1 308 ? 5.790 1.447 -16.421 1.00 97.12 308 VAL A O 1
ATOM 2352 N N . ARG A 1 309 ? 4.021 2.832 -16.381 1.00 96.19 309 ARG A N 1
ATOM 2353 C CA . ARG A 1 309 ? 3.029 1.819 -16.788 1.00 96.19 309 ARG A CA 1
ATOM 2354 C C . ARG A 1 309 ? 3.271 1.306 -18.206 1.00 96.19 309 ARG A C 1
ATOM 2356 O O . ARG A 1 309 ? 3.203 0.098 -18.427 1.00 96.19 309 ARG A O 1
ATOM 2363 N N . ALA A 1 310 ? 3.589 2.201 -19.142 1.00 95.38 310 ALA A N 1
ATOM 2364 C CA . ALA A 1 310 ? 3.890 1.844 -20.526 1.00 95.38 310 ALA A CA 1
ATOM 2365 C C . ALA A 1 310 ? 5.201 1.047 -20.645 1.00 95.38 310 ALA A C 1
ATOM 2367 O O . ALA A 1 310 ? 5.270 0.047 -21.361 1.00 95.38 310 ALA A O 1
ATOM 2368 N N . ILE A 1 311 ? 6.238 1.454 -19.908 1.00 96.69 311 ILE A N 1
ATOM 2369 C CA . ILE A 1 311 ? 7.553 0.803 -19.902 1.00 96.69 311 ILE A CA 1
ATOM 2370 C C . ILE A 1 311 ? 7.478 -0.564 -19.216 1.00 96.69 311 ILE A C 1
ATOM 2372 O O . ILE A 1 311 ? 8.008 -1.541 -19.748 1.00 96.69 311 ILE A O 1
ATOM 2376 N N . LEU A 1 312 ? 6.846 -0.635 -18.042 1.00 96.19 312 LEU A N 1
ATOM 2377 C CA . LEU A 1 312 ? 6.785 -1.811 -17.175 1.00 96.19 312 LEU A CA 1
ATOM 2378 C C . LEU A 1 312 ? 5.328 -2.245 -16.961 1.00 96.19 312 LEU A C 1
ATOM 2380 O O . LEU A 1 312 ? 4.800 -2.045 -15.866 1.00 96.19 312 LEU A O 1
ATOM 2384 N N . PRO A 1 313 ? 4.658 -2.855 -17.953 1.00 94.44 313 PRO A N 1
ATOM 2385 C CA . PRO A 1 313 ? 3.277 -3.304 -17.796 1.00 94.44 313 PRO A CA 1
ATOM 2386 C C . PRO A 1 313 ? 3.166 -4.429 -16.747 1.00 94.44 313 PRO A C 1
ATOM 2388 O O . PRO A 1 313 ? 4.137 -5.167 -16.535 1.00 94.44 313 PRO A O 1
ATOM 2391 N N . PRO A 1 314 ? 1.989 -4.656 -16.128 1.00 92.06 314 PRO A N 1
ATOM 2392 C CA . PRO A 1 314 ? 1.835 -5.624 -15.034 1.00 92.06 314 PRO A CA 1
ATOM 2393 C C . PRO A 1 314 ? 2.288 -7.047 -15.384 1.00 92.06 314 PRO A C 1
ATOM 2395 O O . PRO A 1 314 ? 2.892 -7.735 -14.562 1.00 92.06 314 PRO A O 1
ATOM 2398 N N . GLY A 1 315 ? 2.053 -7.483 -16.627 1.00 89.81 315 GLY A N 1
ATOM 2399 C CA . GLY A 1 315 ? 2.522 -8.781 -17.119 1.00 89.81 315 GLY A CA 1
ATOM 2400 C C . GLY A 1 315 ? 4.046 -8.916 -17.100 1.00 89.81 315 GLY A C 1
ATOM 2401 O O . GLY A 1 315 ? 4.557 -9.964 -16.715 1.00 89.81 315 GLY A O 1
ATOM 2402 N N . PHE A 1 316 ? 4.765 -7.843 -17.441 1.00 93.12 316 PHE A N 1
ATOM 2403 C CA . PHE A 1 316 ? 6.222 -7.810 -17.373 1.00 93.12 316 PHE A CA 1
ATOM 2404 C C . PHE A 1 316 ? 6.711 -7.700 -15.925 1.00 93.12 316 PHE A C 1
ATOM 2406 O O . PHE A 1 316 ? 7.652 -8.388 -15.551 1.00 93.12 316 PHE A O 1
ATOM 2413 N N . LEU A 1 317 ? 6.065 -6.887 -15.082 1.00 92.88 317 LEU A N 1
ATOM 2414 C CA . LEU A 1 317 ? 6.452 -6.721 -13.675 1.00 92.88 317 LEU A CA 1
ATOM 2415 C C . LEU A 1 317 ? 6.440 -8.042 -12.893 1.00 92.88 317 LEU A C 1
ATOM 2417 O O . LEU A 1 317 ? 7.361 -8.285 -12.115 1.00 92.88 317 LEU A O 1
ATOM 2421 N N . ARG A 1 318 ? 5.463 -8.925 -13.143 1.00 92.12 318 ARG A N 1
ATOM 2422 C CA . ARG A 1 318 ? 5.327 -10.220 -12.447 1.00 92.12 318 ARG A CA 1
ATOM 2423 C C . ARG A 1 318 ? 6.531 -11.153 -12.594 1.00 92.12 318 ARG A C 1
ATOM 2425 O O . ARG A 1 318 ? 6.769 -11.973 -11.713 1.00 92.12 318 ARG A O 1
ATOM 2432 N N . GLN A 1 319 ? 7.302 -11.050 -13.680 1.00 93.12 319 GLN A N 1
ATOM 2433 C CA . GLN A 1 319 ? 8.473 -11.915 -13.879 1.00 93.12 319 GLN A CA 1
ATOM 2434 C C . GLN A 1 319 ? 9.706 -11.449 -13.089 1.00 93.12 319 GLN A C 1
ATOM 2436 O O . GLN A 1 319 ? 10.681 -12.199 -12.945 1.00 93.12 319 GLN A O 1
ATOM 2441 N N . LEU A 1 320 ? 9.697 -10.189 -12.646 1.00 94.38 320 LEU A N 1
ATOM 2442 C CA . LEU A 1 320 ? 10.839 -9.556 -12.015 1.00 94.38 320 LEU A CA 1
ATOM 2443 C C . LEU A 1 320 ? 10.943 -9.997 -10.557 1.00 94.38 320 LEU A C 1
ATOM 2445 O O . LEU A 1 320 ? 9.977 -10.001 -9.802 1.00 94.38 320 LEU A O 1
ATOM 2449 N N . ARG A 1 321 ? 12.169 -10.294 -10.133 1.00 93.25 321 ARG A N 1
ATOM 2450 C CA . ARG A 1 321 ? 12.525 -10.492 -8.727 1.00 93.25 321 ARG A CA 1
ATOM 2451 C C . ARG A 1 321 ? 12.736 -9.159 -8.016 1.00 93.25 321 ARG A C 1
ATOM 2453 O O . ARG A 1 321 ? 12.532 -9.078 -6.805 1.00 93.25 321 ARG A O 1
ATOM 2460 N N . LYS A 1 322 ? 13.208 -8.133 -8.728 1.00 93.00 322 LYS A N 1
ATOM 2461 C CA . LYS A 1 322 ? 13.593 -6.851 -8.134 1.00 93.00 322 LYS A CA 1
ATOM 2462 C C . LYS A 1 322 ? 13.325 -5.690 -9.086 1.00 93.00 322 LYS A C 1
ATOM 2464 O O . LYS A 1 322 ? 13.666 -5.756 -10.261 1.00 93.00 322 LYS A O 1
ATOM 2469 N N . VAL A 1 323 ? 12.793 -4.602 -8.549 1.00 95.06 323 VAL A N 1
ATOM 2470 C CA . VAL A 1 323 ? 12.842 -3.282 -9.180 1.00 95.06 323 VAL A CA 1
ATOM 2471 C C . VAL A 1 323 ? 13.472 -2.352 -8.164 1.00 95.06 323 VAL A C 1
ATOM 2473 O O . VAL A 1 323 ? 13.102 -2.370 -6.992 1.00 95.06 323 VAL A O 1
ATOM 2476 N N . TYR A 1 324 ? 14.454 -1.560 -8.562 1.00 92.75 324 TYR A N 1
ATOM 2477 C CA . TYR A 1 324 ? 14.941 -0.524 -7.668 1.00 92.75 324 TYR A CA 1
ATOM 2478 C C . TYR A 1 324 ? 15.088 0.806 -8.378 1.00 92.75 324 TYR A C 1
ATOM 2480 O O . TYR A 1 324 ? 15.591 0.894 -9.497 1.00 92.75 324 TYR A O 1
ATOM 2488 N N . LEU A 1 325 ? 14.613 1.822 -7.675 1.00 94.25 325 LEU A N 1
ATOM 2489 C CA . LEU A 1 325 ? 14.634 3.208 -8.058 1.00 94.25 325 LEU A CA 1
ATOM 2490 C C . LEU A 1 325 ? 15.911 3.781 -7.469 1.00 94.25 325 LEU A C 1
ATOM 2492 O O . LEU A 1 325 ? 16.024 3.933 -6.250 1.00 94.25 325 LEU A O 1
ATOM 2496 N N . CYS A 1 326 ? 16.903 4.015 -8.315 1.00 76.12 326 CYS A N 1
ATOM 2497 C CA . CYS A 1 326 ? 18.191 4.513 -7.866 1.00 76.12 326 CYS A CA 1
ATOM 2498 C C . CYS A 1 326 ? 18.554 5.770 -8.635 1.00 76.12 326 CYS A C 1
ATOM 2500 O O . CYS A 1 326 ? 18.587 5.769 -9.858 1.00 76.12 326 CYS A O 1
ATOM 2502 N N . GLY A 1 327 ? 18.862 6.808 -7.860 1.00 68.12 327 GLY A N 1
ATOM 2503 C CA . GLY A 1 327 ? 19.333 8.100 -8.320 1.00 68.12 327 GLY A CA 1
ATOM 2504 C C . GLY A 1 327 ? 20.770 8.060 -8.838 1.00 68.12 327 GLY A C 1
ATOM 2505 O O . GLY A 1 327 ? 21.676 8.546 -8.157 1.00 68.12 327 GLY A O 1
ATOM 2506 N N . ASN A 1 328 ? 21.030 7.424 -9.985 1.00 78.69 328 ASN A N 1
ATOM 2507 C CA . ASN A 1 328 ? 22.376 7.440 -10.565 1.00 78.69 328 ASN A CA 1
ATOM 2508 C C . ASN A 1 328 ? 22.676 8.827 -11.157 1.00 78.69 328 ASN A C 1
ATOM 2510 O O . ASN A 1 328 ? 23.781 9.350 -10.984 1.00 78.69 328 ASN A O 1
ATOM 2514 N N . PHE A 1 329 ? 21.660 9.429 -11.781 1.00 84.62 329 PHE A N 1
ATOM 2515 C CA . PHE A 1 329 ? 21.682 10.787 -12.324 1.00 84.62 329 PHE A CA 1
ATOM 2516 C C . PHE A 1 329 ? 20.576 11.688 -11.785 1.00 84.62 329 PHE A C 1
ATOM 2518 O O . PHE A 1 329 ? 20.467 12.797 -12.282 1.00 84.62 329 PHE A O 1
ATOM 2525 N N . GLY A 1 330 ? 19.831 11.276 -10.756 1.00 89.38 330 GLY A N 1
ATOM 2526 C CA . GLY A 1 330 ? 18.908 12.126 -9.995 1.00 89.38 330 GLY A CA 1
ATOM 2527 C C . GLY A 1 330 ? 18.700 11.626 -8.567 1.00 89.38 330 GLY A C 1
ATOM 2528 O O . GLY A 1 330 ? 19.594 11.023 -7.977 1.00 89.38 330 GLY A O 1
ATOM 2529 N N . ASP A 1 331 ? 17.539 11.907 -7.982 1.00 94.38 331 ASP A N 1
ATOM 2530 C CA . ASP A 1 331 ? 17.056 11.297 -6.743 1.00 94.38 331 ASP A CA 1
ATOM 2531 C C . ASP A 1 331 ? 15.563 10.994 -6.906 1.00 94.38 331 ASP A C 1
ATOM 2533 O O . ASP A 1 331 ? 14.777 11.915 -7.138 1.00 94.38 331 ASP A O 1
ATOM 2537 N N . PRO A 1 332 ? 15.140 9.725 -6.796 1.00 95.19 332 PRO A N 1
ATOM 2538 C CA . PRO A 1 332 ? 13.764 9.337 -7.075 1.00 95.19 332 PRO A CA 1
ATOM 2539 C C . PRO A 1 332 ? 12.745 10.035 -6.169 1.00 95.19 332 PRO A C 1
ATOM 2541 O O . PRO A 1 332 ? 11.612 10.206 -6.595 1.00 95.19 332 PRO A O 1
ATOM 2544 N N . ALA A 1 333 ? 13.107 10.477 -4.958 1.00 95.31 333 ALA A N 1
ATOM 2545 C CA . ALA A 1 333 ? 12.178 11.195 -4.076 1.00 95.31 333 ALA A CA 1
ATOM 2546 C C . ALA A 1 333 ? 11.878 12.639 -4.543 1.00 95.31 333 ALA A C 1
ATOM 2548 O O . ALA A 1 333 ? 10.927 13.268 -4.066 1.00 95.31 333 ALA A O 1
ATOM 2549 N N . VAL A 1 334 ? 12.669 13.173 -5.483 1.00 94.38 334 VAL A N 1
ATOM 2550 C CA . VAL A 1 334 ? 12.406 14.467 -6.135 1.00 94.38 334 VAL A CA 1
ATOM 2551 C C . VAL A 1 334 ? 11.378 14.337 -7.254 1.00 94.38 334 VAL A C 1
ATOM 2553 O O . VAL A 1 334 ? 10.677 15.311 -7.510 1.00 94.38 334 VAL A O 1
ATOM 2556 N N . ALA A 1 335 ? 11.236 13.155 -7.861 1.00 94.81 335 ALA A N 1
ATOM 2557 C CA . ALA A 1 335 ? 10.260 12.944 -8.926 1.00 94.81 335 ALA A CA 1
ATOM 2558 C C . ALA A 1 335 ? 8.835 13.251 -8.444 1.00 94.81 335 ALA A C 1
ATOM 2560 O O . ALA A 1 335 ? 8.495 12.981 -7.285 1.00 94.81 335 ALA A O 1
A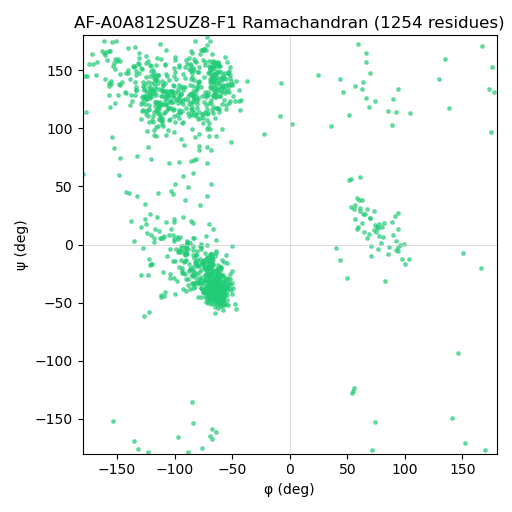TOM 2561 N N . GLU A 1 336 ? 8.030 13.851 -9.317 1.00 93.44 336 GLU A N 1
ATOM 2562 C CA . GLU A 1 336 ? 6.661 14.277 -9.026 1.00 93.44 336 GLU A CA 1
ATOM 2563 C C . GLU A 1 336 ? 5.771 13.078 -8.680 1.00 93.44 336 GLU A C 1
ATOM 2565 O O . GLU A 1 336 ? 5.275 12.990 -7.556 1.00 93.44 336 GLU A O 1
ATOM 2570 N N . ASP A 1 337 ? 5.735 12.086 -9.571 1.00 95.44 337 ASP A N 1
ATOM 2571 C CA . ASP A 1 337 ? 4.917 10.869 -9.459 1.00 95.44 337 ASP A CA 1
ATOM 2572 C C . ASP A 1 337 ? 5.565 9.750 -8.620 1.00 95.44 337 ASP A C 1
ATOM 2574 O O . ASP A 1 337 ? 5.216 8.574 -8.738 1.00 95.44 337 ASP A O 1
ATOM 2578 N N . CYS A 1 338 ? 6.560 10.052 -7.780 1.00 95.62 338 CYS A N 1
ATOM 2579 C CA . CYS A 1 338 ? 7.319 9.017 -7.066 1.00 95.62 338 CYS A CA 1
ATOM 2580 C C . CYS A 1 338 ? 6.428 8.089 -6.210 1.00 95.62 338 CYS A C 1
ATOM 2582 O O . CYS A 1 338 ? 6.597 6.864 -6.234 1.00 95.62 338 CYS A O 1
ATOM 2584 N N . ARG A 1 339 ? 5.448 8.647 -5.481 1.00 95.25 339 ARG A N 1
ATOM 2585 C CA . ARG A 1 339 ? 4.533 7.867 -4.623 1.00 95.25 339 ARG A CA 1
ATOM 2586 C C . ARG A 1 339 ? 3.598 7.007 -5.467 1.00 95.25 339 ARG A C 1
ATOM 2588 O O . ARG A 1 339 ? 3.354 5.849 -5.147 1.00 95.25 339 ARG A O 1
ATOM 2595 N N . GLU A 1 340 ? 3.097 7.564 -6.556 1.00 96.12 340 GLU A N 1
ATOM 2596 C CA . GLU A 1 340 ? 2.159 6.970 -7.497 1.00 96.12 340 GLU A CA 1
ATOM 2597 C C . GLU A 1 340 ? 2.819 5.815 -8.256 1.00 96.12 340 GLU A C 1
ATOM 2599 O O . GLU A 1 340 ? 2.253 4.722 -8.352 1.00 96.12 340 GLU A O 1
ATOM 2604 N N . VAL A 1 341 ? 4.063 6.009 -8.697 1.00 96.31 341 VAL A N 1
ATOM 2605 C CA . VAL A 1 341 ? 4.905 4.961 -9.275 1.00 96.31 341 VAL A CA 1
ATOM 2606 C C . VAL A 1 341 ? 5.139 3.841 -8.267 1.00 96.31 341 VAL A C 1
ATOM 2608 O O . VAL A 1 341 ? 4.996 2.671 -8.617 1.00 96.31 341 VAL A O 1
ATOM 2611 N N . LEU A 1 342 ? 5.453 4.154 -7.008 1.00 94.94 342 LEU A N 1
ATOM 2612 C CA . LEU A 1 342 ? 5.620 3.122 -5.983 1.00 94.94 342 LEU A CA 1
ATOM 2613 C C . LEU A 1 342 ? 4.320 2.368 -5.699 1.00 94.94 342 LEU A C 1
ATOM 2615 O O . LEU A 1 342 ? 4.360 1.142 -5.634 1.00 94.94 342 LEU A O 1
ATOM 2619 N N . ARG A 1 343 ? 3.168 3.047 -5.614 1.00 94.31 343 ARG A N 1
ATOM 2620 C CA . ARG A 1 343 ? 1.853 2.388 -5.509 1.00 94.31 343 ARG A CA 1
ATOM 2621 C C . ARG A 1 343 ? 1.616 1.445 -6.683 1.00 94.31 343 ARG A C 1
ATOM 2623 O O . ARG A 1 343 ? 1.188 0.316 -6.476 1.00 94.31 343 ARG A O 1
ATOM 2630 N N . TYR A 1 344 ? 1.947 1.865 -7.903 1.00 95.69 344 TYR A N 1
ATOM 2631 C CA . TYR A 1 344 ? 1.830 1.019 -9.087 1.00 95.69 344 TYR A CA 1
ATOM 2632 C C . TYR A 1 344 ? 2.751 -0.207 -9.027 1.00 95.69 344 TYR A C 1
ATOM 2634 O O . TYR A 1 344 ? 2.281 -1.335 -9.178 1.00 95.69 344 TYR A O 1
ATOM 2642 N N . LEU A 1 345 ? 4.040 -0.023 -8.736 1.00 93.56 345 LEU A N 1
ATOM 2643 C CA . LEU A 1 345 ? 4.994 -1.131 -8.614 1.00 93.56 345 LEU A CA 1
ATOM 2644 C C . LEU A 1 345 ? 4.616 -2.103 -7.480 1.00 93.56 345 LEU A C 1
ATOM 2646 O O . LEU A 1 345 ? 4.860 -3.308 -7.586 1.00 93.56 345 LEU A O 1
ATOM 2650 N N . LEU A 1 346 ? 4.003 -1.592 -6.407 1.00 91.38 346 LEU A N 1
ATOM 2651 C CA . LEU A 1 346 ? 3.523 -2.378 -5.270 1.00 91.38 346 LEU A CA 1
ATOM 2652 C C . LEU A 1 346 ? 2.138 -3.003 -5.491 1.00 91.38 346 LEU A C 1
ATOM 2654 O O . LEU A 1 346 ? 1.824 -3.987 -4.824 1.00 91.38 346 LEU A O 1
ATOM 2658 N N . SER A 1 347 ? 1.356 -2.513 -6.459 1.00 90.12 347 SER A N 1
ATOM 2659 C CA . SER A 1 347 ? 0.060 -3.097 -6.845 1.00 90.12 347 SER A CA 1
ATOM 2660 C C . SER A 1 347 ? 0.186 -4.436 -7.578 1.00 90.12 347 SER A C 1
ATOM 2662 O O . SER A 1 347 ? -0.776 -5.193 -7.655 1.00 90.12 347 SER A O 1
ATOM 2664 N N . VAL A 1 348 ? 1.372 -4.741 -8.118 1.00 85.31 348 VAL A N 1
ATOM 2665 C CA . VAL A 1 348 ? 1.641 -5.983 -8.851 1.00 85.31 348 VAL A CA 1
ATOM 2666 C C . VAL A 1 348 ? 2.506 -6.906 -8.006 1.00 85.31 348 VAL A C 1
ATOM 2668 O O . VAL A 1 348 ? 3.661 -6.573 -7.732 1.00 85.31 348 VAL A O 1
ATOM 2671 N N . ASP A 1 349 ? 1.980 -8.068 -7.624 1.00 76.44 349 ASP A N 1
ATOM 2672 C CA . ASP A 1 349 ? 2.742 -9.095 -6.909 1.00 76.44 349 ASP A CA 1
ATOM 2673 C C . ASP A 1 349 ? 3.963 -9.558 -7.715 1.00 76.44 349 ASP A C 1
ATOM 2675 O O . ASP A 1 349 ? 3.886 -9.796 -8.922 1.00 76.44 349 ASP A O 1
ATOM 2679 N N . GLY A 1 350 ? 5.111 -9.680 -7.046 1.00 74.69 350 GLY A N 1
ATOM 2680 C CA . GLY A 1 350 ? 6.354 -10.126 -7.676 1.00 74.69 350 GLY A CA 1
ATOM 2681 C C . GLY A 1 350 ? 7.594 -9.460 -7.080 1.00 74.69 350 GLY A C 1
ATOM 2682 O O . GLY A 1 350 ? 8.136 -9.965 -6.094 1.00 74.69 350 GLY A O 1
ATOM 2683 N N . PRO A 1 351 ? 8.082 -8.342 -7.648 1.00 88.75 351 PRO A N 1
ATOM 2684 C CA . PRO A 1 351 ? 9.432 -7.860 -7.376 1.00 88.75 351 PRO A CA 1
ATOM 2685 C C . PRO A 1 351 ? 9.603 -7.207 -6.003 1.00 88.75 351 PRO A C 1
ATOM 2687 O O . PRO A 1 351 ? 8.756 -6.444 -5.546 1.00 88.75 351 PRO A O 1
ATOM 2690 N N . ARG A 1 352 ? 10.766 -7.403 -5.374 1.00 92.88 352 ARG A N 1
ATOM 2691 C CA . ARG A 1 352 ? 11.213 -6.560 -4.257 1.00 92.88 352 ARG A CA 1
ATOM 2692 C C . ARG A 1 352 ? 11.495 -5.147 -4.772 1.00 92.88 352 ARG A C 1
ATOM 2694 O O . ARG A 1 352 ? 12.271 -4.998 -5.716 1.00 92.88 352 ARG A O 1
ATOM 2701 N N . ILE A 1 353 ? 10.904 -4.136 -4.140 1.00 94.81 353 ILE A N 1
ATOM 2702 C CA . ILE A 1 353 ? 11.024 -2.725 -4.517 1.00 94.81 353 ILE A CA 1
ATOM 2703 C C . ILE A 1 353 ? 12.003 -2.018 -3.576 1.00 94.81 353 ILE A C 1
ATOM 2705 O O . ILE A 1 353 ? 11.879 -2.121 -2.358 1.00 94.81 353 ILE A O 1
ATOM 2709 N N . GLY A 1 354 ? 12.994 -1.314 -4.120 1.00 94.62 354 GLY A N 1
ATOM 2710 C CA . GLY A 1 354 ? 13.927 -0.508 -3.324 1.00 94.62 354 GLY A CA 1
ATOM 2711 C C . GLY A 1 354 ? 14.026 0.920 -3.843 1.00 94.62 354 GLY A C 1
ATOM 2712 O O . GLY A 1 354 ? 14.319 1.091 -5.020 1.00 94.62 354 GLY A O 1
ATOM 2713 N N . LEU A 1 355 ? 13.835 1.930 -2.994 1.00 96.06 355 LEU A N 1
ATOM 2714 C CA . LEU A 1 355 ? 14.042 3.343 -3.340 1.00 96.06 355 LEU A CA 1
ATOM 2715 C C . LEU A 1 355 ? 15.319 3.864 -2.675 1.00 96.06 355 LEU A C 1
ATOM 2717 O O . LEU A 1 355 ? 15.479 3.714 -1.473 1.00 96.06 355 LEU A O 1
ATOM 2721 N N . PHE A 1 356 ? 16.233 4.469 -3.433 1.00 95.50 356 PHE A N 1
ATOM 2722 C CA . PHE A 1 356 ? 17.538 4.928 -2.940 1.00 95.50 356 PHE A CA 1
ATOM 2723 C C . PHE A 1 356 ? 17.614 6.451 -3.021 1.00 95.50 356 PHE A C 1
ATOM 2725 O O . PHE A 1 356 ? 17.488 7.004 -4.110 1.00 95.50 356 PHE A O 1
ATOM 2732 N N . THR A 1 357 ? 17.845 7.121 -1.893 1.00 96.31 357 THR A N 1
ATOM 2733 C CA . THR A 1 357 ? 17.696 8.583 -1.772 1.00 96.31 357 THR A CA 1
ATOM 2734 C C . THR A 1 357 ? 18.684 9.194 -0.780 1.00 96.31 357 THR A C 1
ATOM 2736 O O . THR A 1 357 ? 19.179 8.515 0.118 1.00 96.31 357 THR A O 1
ATOM 2739 N N . ASN A 1 358 ? 18.964 10.492 -0.911 1.00 94.88 358 ASN A N 1
ATOM 2740 C CA . ASN A 1 358 ? 19.689 11.267 0.101 1.00 94.88 358 ASN A CA 1
ATOM 2741 C C . ASN A 1 358 ? 18.801 11.751 1.265 1.00 94.88 358 ASN A C 1
ATOM 2743 O O . ASN A 1 358 ? 19.334 12.278 2.232 1.00 94.88 358 ASN A O 1
ATOM 2747 N N . GLY A 1 359 ? 17.471 11.610 1.178 1.00 95.31 359 GLY A N 1
ATOM 2748 C CA . GLY A 1 359 ? 16.512 11.923 2.251 1.00 95.31 359 GLY A CA 1
ATOM 2749 C C . GLY A 1 359 ? 16.296 13.407 2.594 1.00 95.31 359 GLY A C 1
ATOM 2750 O O . GLY A 1 359 ? 15.354 13.730 3.309 1.00 95.31 359 GLY A O 1
ATOM 2751 N N . GLY A 1 360 ? 17.103 14.337 2.070 1.00 93.81 360 GLY A N 1
ATOM 2752 C CA . GLY A 1 360 ? 17.040 15.773 2.387 1.00 93.81 360 GLY A CA 1
ATOM 2753 C C . GLY A 1 360 ? 15.923 16.606 1.739 1.00 93.81 360 GLY A C 1
ATOM 2754 O O . GLY A 1 360 ? 15.879 17.815 1.957 1.00 93.81 360 GLY A O 1
ATOM 2755 N N . MET A 1 361 ? 15.053 16.007 0.927 1.00 92.81 361 MET A N 1
ATOM 2756 C CA . MET A 1 361 ? 13.999 16.674 0.153 1.00 92.81 361 MET A CA 1
ATOM 2757 C C . MET A 1 361 ? 12.611 16.292 0.673 1.00 92.81 361 MET A C 1
ATOM 2759 O O . MET A 1 361 ? 12.490 15.402 1.512 1.00 92.81 361 MET A O 1
ATOM 2763 N N . ARG A 1 362 ? 11.561 16.945 0.152 1.00 94.81 362 ARG A N 1
ATOM 2764 C CA . ARG A 1 362 ? 10.155 16.757 0.569 1.00 94.81 362 ARG A CA 1
ATOM 2765 C C . ARG A 1 362 ? 9.926 17.066 2.060 1.00 94.81 362 ARG A C 1
ATOM 2767 O O . ARG A 1 362 ? 10.856 17.462 2.771 1.00 94.81 362 ARG A O 1
ATOM 2774 N N . SER A 1 363 ? 8.668 17.070 2.486 1.00 95.81 363 SER A N 1
ATOM 2775 C CA . SER A 1 363 ? 8.269 17.330 3.874 1.00 95.81 363 SER A CA 1
ATOM 2776 C C . SER A 1 363 ? 8.204 16.025 4.676 1.00 95.81 363 SER A C 1
ATOM 2778 O O . SER A 1 363 ? 7.987 14.968 4.082 1.00 95.81 363 SER A O 1
ATOM 2780 N N . PRO A 1 364 ? 8.286 16.080 6.016 1.00 97.00 364 PRO A N 1
ATOM 2781 C CA . PRO A 1 364 ? 8.052 14.909 6.859 1.00 97.00 364 PRO A CA 1
ATOM 2782 C C . PRO A 1 364 ? 6.698 14.233 6.593 1.00 97.00 364 PRO A C 1
ATOM 2784 O O . PRO A 1 364 ? 6.634 13.013 6.527 1.00 97.00 364 PRO A O 1
ATOM 2787 N N . SER A 1 365 ? 5.633 15.001 6.326 1.00 94.81 365 SER A N 1
ATOM 2788 C CA . SER A 1 365 ? 4.317 14.449 5.959 1.00 94.81 365 SER A CA 1
ATOM 2789 C C . SER A 1 365 ? 4.351 13.603 4.681 1.00 94.81 365 SER A C 1
ATOM 2791 O O . SER A 1 365 ? 3.725 12.549 4.618 1.00 94.81 365 SER A O 1
ATOM 2793 N N . TRP A 1 366 ? 5.135 14.018 3.683 1.00 97.81 366 TRP A N 1
ATOM 2794 C CA . TRP A 1 366 ? 5.333 13.246 2.457 1.00 97.81 366 TRP A CA 1
ATOM 2795 C C . TRP A 1 366 ? 6.073 11.930 2.742 1.00 97.81 366 TRP A C 1
ATOM 2797 O O . TRP A 1 366 ? 5.719 10.886 2.200 1.00 97.81 366 TRP A O 1
ATOM 2807 N N . TRP A 1 367 ? 7.069 11.958 3.635 1.00 97.38 367 TRP A N 1
ATOM 2808 C CA . TRP A 1 367 ? 7.801 10.761 4.064 1.00 97.38 367 TRP A CA 1
ATOM 2809 C C . TRP A 1 367 ? 6.957 9.814 4.922 1.00 97.38 367 TRP A C 1
ATOM 2811 O O . TRP A 1 367 ? 7.084 8.601 4.778 1.00 97.38 367 TRP A O 1
ATOM 2821 N N . GLN A 1 368 ? 6.058 10.343 5.752 1.00 95.56 368 GLN A N 1
ATOM 2822 C CA . GLN A 1 368 ? 5.083 9.559 6.513 1.00 95.56 368 GLN A CA 1
ATOM 2823 C C . GLN A 1 368 ? 4.113 8.815 5.582 1.00 95.56 368 GLN A C 1
ATOM 2825 O O . GLN A 1 368 ? 3.848 7.623 5.756 1.00 95.56 368 GLN A O 1
ATOM 2830 N N . GLU A 1 369 ? 3.620 9.492 4.544 1.00 94.00 369 GLU A N 1
ATOM 2831 C CA . GLU A 1 369 ? 2.779 8.872 3.519 1.00 94.00 369 GLU A CA 1
ATOM 2832 C C . GLU A 1 369 ? 3.550 7.807 2.731 1.00 94.00 369 GLU A C 1
ATOM 2834 O O . GLU A 1 369 ? 3.042 6.705 2.533 1.00 94.00 369 GLU A O 1
ATOM 2839 N N . LEU A 1 370 ? 4.798 8.088 2.338 1.00 94.12 370 LEU A N 1
ATOM 2840 C CA . LEU A 1 370 ? 5.664 7.105 1.688 1.00 94.12 370 LEU A CA 1
ATOM 2841 C C . LEU A 1 370 ? 5.883 5.866 2.573 1.00 94.12 370 LEU A C 1
ATOM 2843 O O . LEU A 1 370 ? 5.809 4.739 2.083 1.00 94.12 370 LEU A O 1
ATOM 2847 N N . GLY A 1 371 ? 6.109 6.066 3.874 1.00 92.69 371 GLY A N 1
ATOM 2848 C CA . GLY A 1 371 ? 6.207 4.988 4.859 1.00 92.69 371 GLY A CA 1
ATOM 2849 C C . GLY A 1 371 ? 4.932 4.152 4.910 1.00 92.69 371 GLY A C 1
ATOM 2850 O O . GLY A 1 371 ? 5.011 2.933 4.810 1.00 92.69 371 GLY A O 1
ATOM 2851 N N . SER A 1 372 ? 3.764 4.798 4.906 1.00 90.62 372 SER A N 1
ATOM 2852 C CA . SER A 1 372 ? 2.451 4.133 4.883 1.00 90.62 372 SER A CA 1
ATOM 2853 C C . SER A 1 372 ? 2.190 3.362 3.579 1.00 90.62 372 SER A C 1
ATOM 2855 O O . SER A 1 372 ? 1.567 2.305 3.600 1.00 90.62 372 SER A O 1
ATOM 2857 N N . ILE A 1 373 ? 2.682 3.849 2.432 1.00 89.38 373 ILE A N 1
ATOM 2858 C CA . ILE A 1 373 ? 2.615 3.130 1.144 1.00 89.38 373 ILE A CA 1
ATOM 2859 C C . ILE A 1 373 ? 3.470 1.856 1.193 1.00 89.38 373 ILE A C 1
ATOM 2861 O O . ILE A 1 373 ? 3.107 0.837 0.606 1.00 89.38 373 ILE A O 1
ATOM 2865 N N . MET A 1 374 ? 4.617 1.912 1.873 1.00 88.31 374 MET A N 1
ATOM 2866 C CA . MET A 1 374 ? 5.604 0.830 1.889 1.00 88.31 374 MET A CA 1
ATOM 2867 C C . MET A 1 374 ? 5.436 -0.142 3.074 1.00 88.31 374 MET A C 1
ATOM 2869 O O . MET A 1 374 ? 5.880 -1.282 2.957 1.00 88.31 374 MET A O 1
ATOM 2873 N N . GLN A 1 375 ? 4.760 0.249 4.163 1.00 75.69 375 GLN A N 1
ATOM 2874 C CA . GLN A 1 375 ? 4.511 -0.563 5.368 1.00 75.69 375 GLN A CA 1
ATOM 2875 C C . GLN A 1 375 ? 3.745 -1.880 5.094 1.00 75.69 375 GLN A C 1
ATOM 2877 O O . GLN A 1 375 ? 4.178 -2.920 5.596 1.00 75.69 375 GLN A O 1
ATOM 2882 N N . PRO A 1 376 ? 2.665 -1.923 4.281 1.00 49.06 376 PRO A N 1
ATOM 2883 C CA . PRO A 1 376 ? 1.932 -3.163 3.993 1.00 49.06 376 PRO A CA 1
ATOM 2884 C C . PRO A 1 376 ? 2.752 -4.172 3.175 1.00 49.06 376 PRO A C 1
ATOM 2886 O O . PRO A 1 376 ? 2.393 -5.346 3.071 1.00 49.06 376 PRO A O 1
ATOM 2889 N N . ALA A 1 377 ? 3.848 -3.720 2.559 1.00 56.81 377 ALA A N 1
ATOM 2890 C CA . ALA A 1 377 ? 4.644 -4.492 1.627 1.00 56.81 377 ALA A CA 1
ATOM 2891 C C . ALA A 1 377 ? 5.979 -4.905 2.260 1.00 56.81 377 ALA A C 1
ATOM 2893 O O . ALA A 1 377 ? 6.993 -4.231 2.099 1.00 56.81 377 ALA A O 1
ATOM 2894 N N . ALA A 1 378 ? 6.042 -6.106 2.848 1.00 66.62 378 ALA A N 1
ATOM 2895 C CA . ALA A 1 378 ? 7.295 -6.718 3.331 1.00 66.62 378 ALA A CA 1
ATOM 2896 C C . ALA A 1 378 ? 8.405 -6.838 2.249 1.00 66.62 378 ALA A C 1
ATOM 2898 O O . ALA A 1 378 ? 9.555 -7.168 2.543 1.00 66.62 378 ALA A O 1
ATOM 2899 N N . ARG A 1 379 ? 8.068 -6.564 0.979 1.00 83.19 379 ARG A N 1
ATOM 2900 C CA . ARG A 1 379 ? 8.966 -6.529 -0.182 1.00 83.19 379 ARG A CA 1
ATOM 2901 C C . ARG A 1 379 ? 9.444 -5.123 -0.578 1.00 83.19 379 ARG A C 1
ATOM 2903 O O . ARG A 1 379 ? 10.082 -5.009 -1.621 1.00 83.19 379 ARG A O 1
ATOM 2910 N N . ALA A 1 380 ? 9.155 -4.070 0.185 1.00 91.25 380 ALA A N 1
ATOM 2911 C CA . ALA A 1 380 ? 9.540 -2.691 -0.124 1.00 91.25 380 ALA A CA 1
ATOM 2912 C C . ALA A 1 380 ? 10.516 -2.126 0.926 1.00 91.25 380 ALA A C 1
ATOM 2914 O O . ALA A 1 380 ? 10.390 -2.436 2.107 1.00 91.25 380 ALA A O 1
ATOM 2915 N N . PHE A 1 381 ? 11.502 -1.319 0.519 1.00 94.44 381 PHE A N 1
ATOM 2916 C CA . PHE A 1 381 ? 12.373 -0.594 1.459 1.00 94.44 381 PHE A CA 1
ATOM 2917 C C . PHE A 1 381 ? 12.925 0.711 0.871 1.00 94.44 381 PHE A C 1
ATOM 2919 O O . PHE A 1 381 ? 13.137 0.814 -0.342 1.00 94.44 381 PHE A O 1
ATOM 2926 N N . VAL A 1 382 ? 13.203 1.689 1.732 1.00 96.62 382 VAL A N 1
ATOM 2927 C CA . VAL A 1 382 ? 13.969 2.892 1.381 1.00 96.62 382 VAL A CA 1
ATOM 2928 C C . VAL A 1 382 ? 15.401 2.728 1.867 1.00 96.62 382 VAL A C 1
ATOM 2930 O O . VAL A 1 382 ? 15.642 2.282 2.983 1.00 96.62 382 VAL A O 1
ATOM 2933 N N . ARG A 1 383 ? 16.374 3.102 1.042 1.00 96.38 383 ARG A N 1
ATOM 2934 C CA . ARG A 1 383 ? 17.774 3.191 1.430 1.00 96.38 383 ARG A CA 1
ATOM 2935 C C . ARG A 1 383 ? 18.223 4.645 1.456 1.00 96.38 383 ARG A C 1
ATOM 2937 O O . ARG A 1 383 ? 18.378 5.267 0.403 1.00 96.38 383 ARG A O 1
ATOM 2944 N N . PHE A 1 384 ? 18.446 5.158 2.659 1.00 97.44 384 PHE A N 1
ATOM 2945 C CA . PHE A 1 384 ? 18.936 6.509 2.894 1.00 97.44 384 PHE A CA 1
ATOM 2946 C C . PHE A 1 384 ? 20.458 6.540 2.798 1.00 97.44 384 PHE A C 1
ATOM 2948 O O . PHE A 1 384 ? 21.148 5.744 3.431 1.00 97.44 384 PHE A O 1
ATOM 2955 N N . ALA A 1 385 ? 20.984 7.458 1.997 1.00 95.44 385 ALA A N 1
ATOM 2956 C CA . ALA A 1 385 ? 22.410 7.667 1.839 1.00 95.44 385 ALA A CA 1
ATOM 2957 C C . ALA A 1 385 ? 22.847 8.874 2.681 1.00 95.44 385 ALA A C 1
ATOM 2959 O O . ALA A 1 385 ? 22.687 10.022 2.258 1.00 95.44 385 ALA A O 1
ATOM 2960 N N . ILE A 1 386 ? 23.358 8.586 3.879 1.00 97.19 386 ILE A N 1
ATOM 2961 C CA . ILE A 1 386 ? 23.701 9.564 4.916 1.00 97.19 386 ILE A CA 1
ATOM 2962 C C . ILE A 1 386 ? 25.164 9.325 5.286 1.00 97.19 386 ILE A C 1
ATOM 2964 O O . ILE A 1 386 ? 25.518 8.263 5.798 1.00 97.19 386 ILE A O 1
ATOM 2968 N N . ASP A 1 387 ? 26.016 10.303 4.993 1.00 96.06 387 ASP A N 1
ATOM 2969 C CA . ASP A 1 387 ? 27.474 10.147 4.962 1.00 96.06 387 ASP A CA 1
ATOM 2970 C C . ASP A 1 387 ? 28.149 10.980 6.066 1.00 96.06 387 ASP A C 1
ATOM 2972 O O . ASP A 1 387 ? 29.128 11.686 5.822 1.00 96.06 387 ASP A O 1
ATOM 2976 N N . GLY A 1 388 ? 27.598 10.939 7.278 1.00 94.94 388 GLY A N 1
ATOM 2977 C CA . GLY A 1 388 ? 28.112 11.660 8.442 1.00 94.94 388 GLY A CA 1
ATOM 2978 C C . GLY A 1 388 ? 27.021 11.999 9.452 1.00 94.94 388 GLY A C 1
ATOM 2979 O O . GLY A 1 388 ? 25.882 11.566 9.290 1.00 94.94 388 GLY A O 1
ATOM 2980 N N . ASP A 1 389 ? 27.367 12.809 10.449 1.00 95.88 389 ASP A N 1
ATOM 2981 C CA . ASP A 1 389 ? 26.425 13.470 11.354 1.00 95.88 389 ASP A CA 1
ATOM 2982 C C . ASP A 1 389 ? 26.125 14.916 10.900 1.00 95.88 389 ASP A C 1
ATOM 2984 O O . ASP A 1 389 ? 26.443 15.311 9.771 1.00 95.88 389 ASP A O 1
ATOM 2988 N N . ALA A 1 390 ? 25.531 15.737 11.774 1.00 95.50 390 ALA A N 1
ATOM 2989 C CA . ALA A 1 390 ? 25.256 17.149 11.495 1.00 95.50 390 ALA A CA 1
ATOM 2990 C C . ALA A 1 390 ? 26.505 17.933 11.040 1.00 95.50 390 ALA A C 1
ATOM 2992 O O . ALA A 1 390 ? 26.417 18.819 10.183 1.00 95.50 390 ALA A O 1
ATOM 2993 N N . SER A 1 391 ? 27.677 17.580 11.574 1.00 95.50 391 SER A N 1
ATOM 2994 C CA . SER A 1 391 ? 28.942 18.269 11.322 1.00 95.50 391 SER A CA 1
ATOM 2995 C C . SER A 1 391 ? 29.652 17.809 10.045 1.00 95.50 391 SER A C 1
ATOM 2997 O O . SER A 1 391 ? 30.433 18.572 9.481 1.00 95.50 391 SER A O 1
ATOM 2999 N N . THR A 1 392 ? 29.364 16.605 9.542 1.00 96.25 392 THR A N 1
ATOM 3000 C CA . THR A 1 392 ? 30.129 15.997 8.436 1.00 96.25 392 THR A CA 1
ATOM 3001 C C . THR A 1 392 ? 29.292 15.609 7.220 1.00 96.25 392 THR A C 1
ATOM 3003 O O . THR A 1 392 ? 29.814 15.644 6.107 1.00 96.25 392 THR A O 1
ATOM 3006 N N . ASN A 1 393 ? 27.992 15.316 7.355 1.00 96.38 393 ASN A N 1
ATOM 3007 C CA . ASN A 1 393 ? 27.165 14.851 6.230 1.00 96.38 393 ASN A CA 1
ATOM 3008 C C . ASN A 1 393 ? 27.158 15.854 5.061 1.00 96.38 393 ASN A C 1
ATOM 3010 O O . ASN A 1 393 ? 27.311 15.481 3.897 1.00 96.38 393 ASN A O 1
ATOM 3014 N N . HIS A 1 394 ? 27.072 17.151 5.368 1.00 93.75 394 HIS A N 1
ATOM 3015 C CA . HIS A 1 394 ? 27.078 18.234 4.379 1.00 93.75 394 HIS A CA 1
ATOM 3016 C C . HIS A 1 394 ? 28.437 18.408 3.661 1.00 93.75 394 HIS A C 1
ATOM 3018 O O . HIS A 1 394 ? 28.535 19.142 2.668 1.00 93.75 394 HIS A O 1
ATOM 3024 N N . LEU A 1 395 ? 29.501 17.738 4.129 1.00 93.56 395 LEU A N 1
ATOM 3025 C CA . LEU A 1 395 ? 30.816 17.759 3.488 1.00 93.56 395 LEU A CA 1
ATOM 3026 C C . LEU A 1 395 ? 30.840 16.938 2.184 1.00 93.56 395 LEU A C 1
ATOM 3028 O O . LEU A 1 395 ? 31.575 17.265 1.248 1.00 93.56 395 LEU A O 1
ATOM 3032 N N . TYR A 1 396 ? 29.994 15.915 2.077 1.00 94.81 396 TYR A N 1
ATOM 3033 C CA . TYR A 1 396 ? 29.787 15.180 0.828 1.00 94.81 396 TYR A CA 1
ATOM 3034 C C . TYR A 1 396 ? 28.386 15.406 0.252 1.00 94.81 396 TYR A C 1
ATOM 3036 O O . TYR A 1 396 ? 28.251 15.706 -0.933 1.00 94.81 396 TYR A O 1
ATOM 3044 N N . ARG A 1 397 ? 27.338 15.346 1.080 1.00 94.56 397 ARG A N 1
ATOM 3045 C CA . ARG A 1 397 ? 25.942 15.617 0.704 1.00 94.56 397 ARG A CA 1
ATOM 3046 C C . ARG A 1 397 ? 25.643 17.116 0.754 1.00 94.56 397 ARG A C 1
ATOM 3048 O O . ARG A 1 397 ? 24.813 17.572 1.537 1.00 94.56 397 ARG A O 1
ATOM 3055 N N . GLN A 1 398 ? 26.346 17.900 -0.063 1.00 93.31 398 GLN A N 1
ATOM 3056 C CA . GLN A 1 398 ? 26.163 19.355 -0.106 1.00 93.31 398 GLN A CA 1
ATOM 3057 C C . GLN A 1 398 ? 24.687 19.715 -0.334 1.00 93.31 398 GLN A C 1
ATOM 3059 O O . GLN A 1 398 ? 24.011 19.068 -1.131 1.00 93.31 398 GLN A O 1
ATOM 3064 N N . HIS A 1 399 ? 24.208 20.731 0.387 1.00 93.44 399 HIS A N 1
ATOM 3065 C CA . HIS A 1 399 ? 22.811 21.200 0.434 1.00 93.44 399 HIS A CA 1
ATOM 3066 C C . HIS A 1 399 ? 21.792 20.281 1.132 1.00 93.44 399 HIS A C 1
ATOM 3068 O O . HIS A 1 399 ? 20.638 20.679 1.297 1.00 93.44 399 HIS A O 1
ATOM 3074 N N . VAL A 1 400 ? 22.193 19.111 1.638 1.00 95.75 400 VAL A N 1
ATOM 3075 C CA . VAL A 1 400 ? 21.332 18.287 2.501 1.00 95.75 400 VAL A CA 1
ATOM 3076 C C . VAL A 1 400 ? 21.390 18.811 3.934 1.00 95.75 400 VAL A C 1
ATOM 3078 O O . VAL A 1 400 ? 22.427 18.736 4.593 1.00 95.75 400 VAL A O 1
ATOM 3081 N N . LYS A 1 401 ? 20.272 19.361 4.416 1.00 95.12 401 LYS A N 1
ATOM 3082 C CA . LYS A 1 401 ? 20.136 19.867 5.790 1.00 95.12 401 LYS A CA 1
ATOM 3083 C C . LYS A 1 401 ? 19.887 18.709 6.754 1.00 95.12 401 LYS A C 1
ATOM 3085 O O . LYS A 1 401 ? 18.965 17.925 6.534 1.00 95.12 401 LYS A O 1
ATOM 3090 N N . TRP A 1 402 ? 20.709 18.611 7.797 1.00 95.56 402 TRP A N 1
ATOM 3091 C CA . TRP A 1 402 ? 20.710 17.484 8.731 1.00 95.56 402 TRP A CA 1
ATOM 3092 C C . TRP A 1 402 ? 19.377 17.328 9.461 1.00 95.56 402 TRP A C 1
ATOM 3094 O O . TRP A 1 402 ? 18.810 16.240 9.497 1.00 95.56 402 TRP A O 1
ATOM 3104 N N . GLU A 1 403 ? 18.841 18.428 9.976 1.00 95.44 403 GLU A N 1
ATOM 3105 C CA . GLU A 1 403 ? 17.608 18.459 10.761 1.00 95.44 403 GLU A CA 1
ATOM 3106 C C . GLU A 1 403 ? 16.426 17.980 9.916 1.00 95.44 403 GLU A C 1
ATOM 3108 O O . GLU A 1 403 ? 15.627 17.154 10.352 1.00 95.44 403 GLU A O 1
ATOM 3113 N N . ARG A 1 404 ? 16.362 18.442 8.661 1.00 96.00 404 ARG A N 1
ATOM 3114 C CA . ARG A 1 404 ? 15.328 18.034 7.705 1.00 96.00 404 ARG A CA 1
ATOM 3115 C C . ARG A 1 404 ? 15.454 16.560 7.332 1.00 96.00 404 ARG A C 1
ATOM 3117 O O . ARG A 1 404 ? 14.451 15.857 7.302 1.00 96.00 404 ARG A O 1
ATOM 3124 N N . LEU A 1 405 ? 16.673 16.094 7.062 1.00 97.19 405 LEU A N 1
ATOM 3125 C CA . LEU A 1 405 ? 16.950 14.690 6.772 1.00 97.19 405 LEU A CA 1
ATOM 3126 C C . LEU A 1 405 ? 16.503 13.781 7.927 1.00 97.19 405 LEU A C 1
ATOM 3128 O O . LEU A 1 405 ? 15.803 12.802 7.690 1.00 97.19 405 LEU A O 1
ATOM 3132 N N . MET A 1 406 ? 16.874 14.108 9.166 1.00 97.12 406 MET A N 1
ATOM 3133 C CA . MET A 1 406 ? 16.506 13.301 10.333 1.00 97.12 406 MET A CA 1
ATOM 3134 C C . MET A 1 406 ? 14.995 13.323 10.585 1.00 97.12 406 MET A C 1
ATOM 3136 O O . MET A 1 406 ? 14.413 12.264 10.790 1.00 97.12 406 MET A O 1
ATOM 3140 N N . ALA A 1 407 ? 14.337 14.482 10.464 1.00 97.50 407 ALA A N 1
ATOM 3141 C CA . ALA A 1 407 ? 12.879 14.576 10.578 1.00 97.50 407 ALA A CA 1
ATOM 3142 C C . ALA A 1 407 ? 12.149 13.727 9.520 1.00 97.50 407 ALA A C 1
ATOM 3144 O O . ALA A 1 407 ? 11.129 13.105 9.806 1.00 97.50 407 ALA A O 1
ATOM 3145 N N . ASN A 1 408 ? 12.684 13.672 8.299 1.00 98.25 408 ASN A N 1
ATOM 3146 C CA . ASN A 1 408 ? 12.151 12.842 7.223 1.00 98.25 408 ASN A CA 1
ATOM 3147 C C . ASN A 1 408 ? 12.328 11.340 7.500 1.00 98.25 408 ASN A C 1
ATOM 3149 O O . ASN A 1 408 ? 11.404 10.561 7.269 1.00 98.25 408 ASN A O 1
ATOM 3153 N N . VAL A 1 409 ? 13.493 10.935 8.017 1.00 97.88 409 VAL A N 1
ATOM 3154 C CA . VAL A 1 409 ? 13.759 9.554 8.454 1.00 97.88 409 VAL A CA 1
ATOM 3155 C C . VAL A 1 409 ? 12.789 9.143 9.560 1.00 97.88 409 VAL A C 1
ATOM 3157 O O . VAL A 1 409 ? 12.165 8.089 9.457 1.00 97.88 409 VAL A O 1
ATOM 3160 N N . ASP A 1 410 ? 12.620 9.991 10.575 1.00 97.44 410 ASP A N 1
ATOM 3161 C CA . ASP A 1 410 ? 11.746 9.714 11.716 1.00 97.44 410 ASP A CA 1
ATOM 3162 C C . ASP A 1 410 ? 10.276 9.609 11.280 1.00 97.44 410 ASP A C 1
ATOM 3164 O O . ASP A 1 410 ? 9.566 8.708 11.718 1.00 97.44 410 ASP A O 1
ATOM 3168 N N . ALA A 1 411 ? 9.829 10.457 10.348 1.00 97.62 411 ALA A N 1
ATOM 3169 C CA . ALA A 1 411 ? 8.481 10.375 9.790 1.00 97.62 411 ALA A CA 1
ATOM 3170 C C . ALA A 1 411 ? 8.248 9.099 8.964 1.00 97.62 411 ALA A C 1
ATOM 3172 O O . ALA A 1 411 ? 7.191 8.477 9.074 1.00 97.62 411 ALA A O 1
ATOM 3173 N N . PHE A 1 412 ? 9.231 8.683 8.159 1.00 97.62 412 PHE A N 1
ATOM 3174 C CA . PHE A 1 412 ? 9.143 7.454 7.368 1.00 97.62 412 PHE A CA 1
ATOM 3175 C C . PHE A 1 412 ? 9.112 6.197 8.253 1.00 97.62 412 PHE A C 1
ATOM 3177 O O . PHE A 1 412 ? 8.260 5.327 8.060 1.00 97.62 412 PHE A O 1
ATOM 3184 N N . LEU A 1 413 ? 10.012 6.114 9.238 1.00 94.56 413 LEU A N 1
ATOM 3185 C CA . LEU A 1 413 ? 10.088 4.997 10.185 1.00 94.56 413 LEU A CA 1
ATOM 3186 C C . LEU A 1 413 ? 8.873 4.964 11.121 1.00 94.56 413 LEU A C 1
ATOM 3188 O O . LEU A 1 413 ? 8.302 3.900 11.345 1.00 94.56 413 LEU A O 1
ATOM 3192 N N . GLY A 1 414 ? 8.420 6.126 11.604 1.00 92.75 414 GLY A N 1
ATOM 3193 C CA . GLY A 1 414 ? 7.232 6.255 12.453 1.00 92.75 414 GLY A CA 1
ATOM 3194 C C . GLY A 1 414 ? 5.932 5.818 11.768 1.00 92.75 414 GLY A C 1
ATOM 3195 O O . GLY A 1 414 ? 5.001 5.387 12.441 1.00 92.75 414 GLY A O 1
ATOM 3196 N N . ALA A 1 415 ? 5.881 5.855 10.434 1.00 92.44 415 ALA A N 1
ATOM 3197 C CA . ALA A 1 415 ? 4.788 5.298 9.635 1.00 92.44 415 ALA A CA 1
ATOM 3198 C C . ALA A 1 415 ? 4.922 3.786 9.354 1.00 92.44 415 ALA A C 1
ATOM 3200 O O . ALA A 1 415 ? 4.150 3.233 8.575 1.00 92.44 415 ALA A O 1
ATOM 3201 N N . GLY A 1 416 ? 5.914 3.108 9.942 1.00 88.44 416 GLY A N 1
ATOM 3202 C CA . GLY A 1 416 ? 6.177 1.683 9.726 1.00 88.44 416 GLY A CA 1
ATOM 3203 C C . GLY A 1 416 ? 6.938 1.367 8.434 1.00 88.44 416 GLY A C 1
ATOM 3204 O O . GLY A 1 416 ? 6.962 0.214 8.002 1.00 88.44 416 GLY A O 1
ATOM 3205 N N . GLY A 1 417 ? 7.554 2.368 7.797 1.00 91.50 417 GLY A N 1
ATOM 3206 C CA . GLY A 1 417 ? 8.388 2.168 6.617 1.00 91.50 417 GLY A CA 1
ATOM 3207 C C . GLY A 1 417 ? 9.670 1.387 6.936 1.00 91.50 417 GLY A C 1
ATOM 3208 O O . GLY A 1 417 ? 10.321 1.615 7.950 1.00 91.50 417 GLY A O 1
ATOM 3209 N N . ASN A 1 418 ? 10.080 0.479 6.047 1.00 93.81 418 ASN A N 1
ATOM 3210 C CA . ASN A 1 418 ? 11.336 -0.264 6.188 1.00 93.81 418 ASN A CA 1
ATOM 3211 C C . ASN A 1 418 ? 12.518 0.537 5.614 1.00 93.81 418 ASN A C 1
ATOM 3213 O O . ASN A 1 418 ? 12.555 0.786 4.403 1.00 93.81 418 ASN A O 1
ATOM 3217 N N . ALA A 1 419 ? 13.483 0.924 6.455 1.00 95.50 419 ALA A N 1
ATOM 3218 C CA . ALA A 1 419 ? 14.636 1.730 6.049 1.00 95.50 419 ALA A CA 1
ATOM 3219 C C . ALA A 1 419 ? 15.985 1.013 6.220 1.00 95.50 419 ALA A C 1
ATOM 3221 O O . ALA A 1 419 ? 16.243 0.358 7.228 1.00 95.50 419 ALA A O 1
ATOM 3222 N N . GLU A 1 420 ? 16.890 1.228 5.266 1.00 96.25 420 GLU A N 1
ATOM 3223 C CA . GLU A 1 420 ? 18.308 0.867 5.337 1.00 96.25 420 GLU A CA 1
ATOM 3224 C C . GLU A 1 420 ? 19.186 2.131 5.232 1.00 96.25 420 GLU A C 1
ATOM 3226 O O . GLU A 1 420 ? 18.824 3.092 4.554 1.00 96.25 420 GLU A O 1
ATOM 3231 N N . TRP A 1 421 ? 20.362 2.123 5.856 1.00 97.31 421 TRP A N 1
ATOM 3232 C CA . TRP A 1 421 ? 21.314 3.237 5.863 1.00 97.31 421 TRP A CA 1
ATOM 3233 C C . TRP A 1 421 ? 22.569 2.860 5.064 1.00 97.31 421 TRP A C 1
ATOM 3235 O O . TRP A 1 421 ? 23.269 1.907 5.403 1.00 97.31 421 TRP A O 1
ATOM 3245 N N . ASP A 1 422 ? 22.880 3.605 4.003 1.00 95.12 422 ASP A N 1
ATOM 3246 C CA . ASP A 1 422 ? 24.165 3.551 3.296 1.00 95.12 422 ASP A CA 1
ATOM 3247 C C . ASP A 1 422 ? 25.076 4.696 3.749 1.00 95.12 422 ASP A C 1
ATOM 3249 O O . ASP A 1 422 ? 24.695 5.860 3.650 1.00 95.12 422 ASP A O 1
ATOM 3253 N N . PHE A 1 423 ? 26.286 4.354 4.193 1.00 95.56 423 PHE A N 1
ATOM 3254 C CA . PHE A 1 423 ? 27.286 5.299 4.690 1.00 95.56 423 PHE A CA 1
ATOM 3255 C C . PHE A 1 423 ? 28.585 5.149 3.889 1.00 95.56 423 PHE A C 1
ATOM 3257 O O . PHE A 1 423 ? 29.262 4.122 3.966 1.00 95.56 423 PHE A O 1
ATOM 3264 N N . ILE A 1 424 ? 28.939 6.140 3.076 1.00 93.12 424 ILE A N 1
ATOM 3265 C CA . ILE A 1 424 ? 30.204 6.194 2.337 1.00 93.12 424 ILE A CA 1
ATOM 3266 C C . ILE A 1 424 ? 31.276 6.775 3.251 1.00 93.12 424 ILE A C 1
ATOM 3268 O O . ILE A 1 424 ? 31.165 7.903 3.729 1.00 93.12 424 ILE A O 1
ATOM 3272 N N . VAL A 1 425 ? 32.340 6.001 3.449 1.00 93.44 425 VAL A N 1
ATOM 3273 C CA . VAL A 1 425 ? 33.425 6.384 4.347 1.00 93.44 425 VAL A CA 1
ATOM 3274 C C . VAL A 1 425 ? 34.463 7.246 3.616 1.00 93.44 425 VAL A C 1
ATOM 3276 O O . VAL A 1 425 ? 34.955 6.878 2.544 1.00 93.44 425 VAL A O 1
ATOM 3279 N N . PHE A 1 426 ? 34.801 8.383 4.218 1.00 94.50 426 PHE A N 1
ATOM 3280 C CA . PHE A 1 426 ? 35.819 9.358 3.829 1.00 94.50 426 PHE A CA 1
ATOM 3281 C C . PHE A 1 426 ? 36.700 9.687 5.042 1.00 94.50 426 PHE A C 1
ATOM 3283 O O . PHE A 1 426 ? 36.297 9.456 6.177 1.00 94.50 426 PHE A O 1
ATOM 3290 N N . GLU A 1 427 ? 37.863 10.303 4.819 1.00 94.94 427 GLU A N 1
ATOM 3291 C CA . GLU A 1 427 ? 38.754 10.759 5.908 1.00 94.94 427 GLU A CA 1
ATOM 3292 C C . GLU A 1 427 ? 38.002 11.581 6.976 1.00 94.94 427 GLU A C 1
ATOM 3294 O O . GLU A 1 427 ? 38.154 11.375 8.176 1.00 94.94 427 GLU A O 1
ATOM 3299 N N . HIS A 1 428 ? 37.114 12.481 6.548 1.00 94.69 428 HIS A N 1
ATOM 3300 C CA . HIS A 1 428 ? 36.411 13.385 7.458 1.00 94.69 428 HIS A CA 1
ATOM 3301 C C . HIS A 1 428 ? 35.292 12.725 8.280 1.00 94.69 428 HIS A C 1
ATOM 3303 O O . HIS A 1 428 ? 34.810 13.359 9.209 1.00 94.69 428 HIS A O 1
ATOM 3309 N N . ASN A 1 429 ? 34.841 11.507 7.952 1.00 96.12 429 ASN A N 1
ATOM 3310 C CA . ASN A 1 429 ? 33.726 10.850 8.652 1.00 96.12 429 ASN A CA 1
ATOM 3311 C C . ASN A 1 429 ? 34.053 9.429 9.151 1.00 96.12 429 ASN A C 1
ATOM 3313 O O . ASN A 1 429 ? 33.230 8.818 9.828 1.00 96.12 429 ASN A O 1
ATOM 3317 N N . GLU A 1 430 ? 35.244 8.890 8.867 1.00 95.06 430 GLU A N 1
ATOM 3318 C CA . GLU A 1 430 ? 35.589 7.503 9.213 1.00 95.06 430 GLU A CA 1
ATOM 3319 C C . GLU A 1 430 ? 35.607 7.221 10.717 1.00 95.06 430 GLU A C 1
ATOM 3321 O O . GLU A 1 430 ? 35.283 6.116 11.148 1.00 95.06 430 GLU A O 1
ATOM 3326 N N . HIS A 1 431 ? 35.906 8.239 11.522 1.00 95.12 431 HIS A N 1
ATOM 3327 C CA . HIS A 1 431 ? 35.859 8.163 12.979 1.00 95.12 431 HIS A CA 1
ATOM 3328 C C . HIS A 1 431 ? 34.424 8.055 13.530 1.00 95.12 431 HIS A C 1
ATOM 3330 O O . HIS A 1 431 ? 34.244 7.705 14.693 1.00 95.12 431 HIS A O 1
ATOM 3336 N N . GLN A 1 432 ? 33.400 8.332 12.712 1.00 96.69 432 GLN A N 1
ATOM 3337 C CA . GLN A 1 432 ? 31.990 8.349 13.118 1.00 96.69 432 GLN A CA 1
ATOM 3338 C C . GLN A 1 432 ? 31.252 7.040 12.811 1.00 96.69 432 GLN A C 1
ATOM 3340 O O . GLN A 1 432 ? 30.097 6.900 13.202 1.00 96.69 432 GLN A O 1
ATOM 3345 N N . VAL A 1 433 ? 31.875 6.079 12.119 1.00 94.69 433 VAL A N 1
ATOM 3346 C CA . VAL A 1 433 ? 31.181 4.888 11.588 1.00 94.69 433 VAL A CA 1
ATOM 3347 C C . VAL A 1 433 ? 30.419 4.119 12.670 1.00 94.69 433 VAL A C 1
ATOM 3349 O O . VAL A 1 433 ? 29.246 3.807 12.474 1.00 94.69 433 VAL A O 1
ATOM 3352 N N . GLU A 1 434 ? 31.045 3.846 13.816 1.00 95.19 434 GLU A N 1
ATOM 3353 C CA . GLU A 1 434 ? 30.391 3.092 14.894 1.00 95.19 434 GLU A CA 1
ATOM 3354 C C . GLU A 1 434 ? 29.340 3.926 15.637 1.00 95.19 434 GLU A C 1
ATOM 3356 O O . GLU A 1 434 ? 28.275 3.412 15.965 1.00 95.19 434 GLU A O 1
ATOM 3361 N N . ALA A 1 435 ? 29.562 5.233 15.809 1.00 94.88 435 ALA A N 1
ATOM 3362 C CA . ALA A 1 435 ? 28.547 6.122 16.377 1.00 94.88 435 ALA A CA 1
ATOM 3363 C C . ALA A 1 435 ? 27.289 6.191 15.489 1.00 94.88 435 ALA A C 1
ATOM 3365 O O . ALA A 1 435 ? 26.165 6.148 15.986 1.00 94.88 435 ALA A O 1
ATOM 3366 N N . MET A 1 436 ? 27.470 6.250 14.166 1.00 96.25 436 MET A N 1
ATOM 3367 C CA . MET A 1 436 ? 26.366 6.273 13.203 1.00 96.25 436 MET A CA 1
ATOM 3368 C C . MET A 1 436 ? 25.667 4.918 13.085 1.00 96.25 436 MET A C 1
ATOM 3370 O O . MET A 1 436 ? 24.453 4.885 12.894 1.00 96.25 436 MET A O 1
ATOM 3374 N N . ARG A 1 437 ? 26.390 3.804 13.263 1.00 96.25 437 ARG A N 1
ATOM 3375 C CA . ARG A 1 437 ? 25.789 2.468 13.371 1.00 96.25 437 ARG A CA 1
ATOM 3376 C C . ARG A 1 437 ? 24.851 2.384 14.574 1.00 96.25 437 ARG A C 1
ATOM 3378 O O . ARG A 1 437 ? 23.693 2.017 14.397 1.00 96.25 437 ARG A O 1
ATOM 3385 N N . SER A 1 438 ? 25.319 2.790 15.755 1.00 94.81 438 SER A N 1
ATOM 3386 C CA . SER A 1 438 ? 24.496 2.803 16.970 1.00 94.81 438 SER A CA 1
ATOM 3387 C C . SER A 1 438 ? 23.267 3.701 16.816 1.00 94.81 438 SER A C 1
ATOM 3389 O O . SER A 1 438 ? 22.170 3.326 17.223 1.00 94.81 438 SER A O 1
ATOM 3391 N N . LEU A 1 439 ? 23.416 4.864 16.170 1.00 94.06 439 LEU A N 1
ATOM 3392 C CA . LEU A 1 439 ? 22.291 5.755 15.878 1.00 94.06 439 LEU A CA 1
ATOM 3393 C C . LEU A 1 439 ? 21.277 5.116 14.914 1.00 94.06 439 LEU A C 1
ATOM 3395 O O . LEU A 1 439 ? 20.070 5.269 15.100 1.00 94.06 439 LEU A O 1
ATOM 3399 N N . ALA A 1 440 ? 21.746 4.401 13.889 1.00 94.62 440 ALA A N 1
ATOM 3400 C CA . ALA A 1 440 ? 20.880 3.696 12.951 1.00 94.62 440 ALA A CA 1
ATOM 3401 C C . ALA A 1 440 ? 20.060 2.601 13.653 1.00 94.62 440 ALA A C 1
ATOM 3403 O O . ALA A 1 440 ? 18.852 2.502 13.434 1.00 94.62 440 ALA A O 1
ATOM 3404 N N . GLU A 1 441 ? 20.694 1.822 14.533 1.00 92.50 441 GLU A N 1
ATOM 3405 C CA . GLU A 1 441 ? 20.025 0.801 15.348 1.00 92.50 441 GLU A CA 1
ATOM 3406 C C . GLU A 1 441 ? 18.998 1.427 16.297 1.00 92.50 441 GLU A C 1
ATOM 3408 O O . GLU A 1 441 ? 17.844 1.003 16.314 1.00 92.50 441 GLU A O 1
ATOM 3413 N N . GLN A 1 442 ? 19.375 2.496 17.006 1.00 94.50 442 GLN A N 1
ATOM 3414 C CA . GLN A 1 442 ? 18.478 3.223 17.908 1.00 94.50 442 GLN A CA 1
ATOM 3415 C C . GLN A 1 442 ? 17.234 3.760 17.188 1.00 94.50 442 GLN A C 1
ATOM 3417 O O . GLN A 1 442 ? 16.140 3.745 17.747 1.00 94.50 442 GLN A O 1
ATOM 3422 N N . LYS A 1 443 ? 17.390 4.246 15.952 1.00 90.44 443 LYS A N 1
ATOM 3423 C CA . LYS A 1 443 ? 16.277 4.772 15.152 1.00 90.44 443 LYS A CA 1
ATOM 3424 C C . LYS A 1 443 ? 15.398 3.682 14.534 1.00 90.44 443 LYS A C 1
ATOM 3426 O O . LYS A 1 443 ? 14.297 3.997 14.102 1.00 90.44 443 LYS A O 1
ATOM 3431 N N . GLY A 1 444 ? 15.847 2.426 14.496 1.00 90.12 444 GLY A N 1
ATOM 3432 C CA . GLY A 1 444 ? 15.087 1.316 13.913 1.00 90.12 444 GLY A CA 1
ATOM 3433 C C . GLY A 1 444 ? 15.365 1.061 12.429 1.00 90.12 444 GLY A C 1
ATOM 3434 O O . GLY A 1 444 ? 14.523 0.496 11.731 1.00 90.12 444 GLY A O 1
ATOM 3435 N N . PHE A 1 445 ? 16.539 1.447 11.918 1.00 95.38 445 PHE A N 1
ATOM 3436 C CA . PHE A 1 445 ? 16.976 0.989 10.598 1.00 95.38 445 PHE A CA 1
ATOM 3437 C C . PHE A 1 445 ? 17.195 -0.526 10.611 1.00 95.38 445 PHE A C 1
ATOM 3439 O O . PHE A 1 445 ? 17.866 -1.065 11.487 1.00 95.38 445 PHE A O 1
ATOM 3446 N N . THR A 1 446 ? 16.710 -1.223 9.584 1.00 91.69 446 THR A N 1
ATOM 3447 C CA . THR A 1 446 ? 16.872 -2.683 9.478 1.00 91.69 446 THR A CA 1
ATOM 3448 C C . THR A 1 446 ? 18.281 -3.094 9.064 1.00 91.69 446 THR A C 1
ATOM 3450 O O . THR A 1 446 ? 18.663 -4.258 9.211 1.00 91.69 446 THR A O 1
ATOM 3453 N N . LYS A 1 447 ? 19.069 -2.155 8.522 1.00 92.62 447 LYS A N 1
ATOM 3454 C CA . LYS A 1 447 ? 20.450 -2.398 8.102 1.00 92.62 447 LYS A CA 1
ATOM 3455 C C . LYS A 1 447 ? 21.285 -1.120 8.050 1.00 92.62 447 LYS A C 1
ATOM 3457 O O . LYS A 1 447 ? 20.841 -0.127 7.480 1.00 92.62 447 LYS A O 1
ATOM 3462 N N . PHE A 1 448 ? 22.538 -1.198 8.505 1.00 95.62 448 PHE A N 1
ATOM 3463 C CA . PHE A 1 448 ? 23.564 -0.164 8.323 1.00 95.62 448 PHE A CA 1
ATOM 3464 C C . PHE A 1 448 ? 24.735 -0.687 7.472 1.00 95.62 448 PHE A C 1
ATOM 3466 O O . PHE A 1 448 ? 25.380 -1.683 7.811 1.00 95.62 448 PHE A O 1
ATOM 3473 N N . ASN A 1 449 ? 25.018 -0.023 6.349 1.00 92.81 449 ASN A N 1
ATOM 3474 C CA . ASN A 1 449 ? 26.028 -0.417 5.368 1.00 92.81 449 ASN A CA 1
ATOM 3475 C C . ASN A 1 449 ? 27.150 0.636 5.272 1.00 92.81 449 ASN A C 1
ATOM 3477 O O . ASN A 1 449 ? 27.074 1.562 4.461 1.00 92.81 449 ASN A O 1
ATOM 3481 N N . ALA A 1 450 ? 28.235 0.448 6.026 1.00 91.94 450 ALA A N 1
ATOM 3482 C CA . ALA A 1 450 ? 29.472 1.206 5.827 1.00 91.94 450 ALA A CA 1
ATOM 3483 C C . ALA A 1 450 ? 30.200 0.720 4.558 1.00 91.94 450 ALA A C 1
ATOM 3485 O O . ALA A 1 450 ? 30.638 -0.430 4.473 1.00 91.94 450 ALA A O 1
ATOM 3486 N N . LYS A 1 451 ? 30.294 1.580 3.541 1.00 88.19 451 LYS A N 1
ATOM 3487 C CA . LYS A 1 451 ? 30.807 1.254 2.205 1.00 88.19 451 LYS A CA 1
ATOM 3488 C C . LYS A 1 451 ? 32.283 1.595 2.069 1.00 88.19 451 LYS A C 1
ATOM 3490 O O . LYS A 1 451 ? 32.665 2.762 2.159 1.00 88.19 451 LYS A O 1
ATOM 3495 N N . LYS A 1 452 ? 33.082 0.591 1.695 1.00 84.62 452 LYS A N 1
ATOM 3496 C CA . LYS A 1 452 ? 34.476 0.793 1.282 1.00 84.62 452 LYS A CA 1
ATOM 3497 C C . LYS A 1 452 ? 34.527 1.490 -0.074 1.00 84.62 452 LYS A C 1
ATOM 3499 O O . LYS A 1 452 ? 34.078 0.940 -1.083 1.00 84.62 452 LYS A O 1
ATOM 3504 N N . THR A 1 453 ? 35.020 2.724 -0.110 1.00 80.62 453 THR A N 1
ATOM 3505 C CA . THR A 1 453 ? 34.938 3.566 -1.310 1.00 80.62 453 THR A CA 1
ATOM 3506 C C . THR A 1 453 ? 36.024 3.219 -2.332 1.00 80.62 453 THR A C 1
ATOM 3508 O O . THR A 1 453 ? 37.199 3.091 -2.002 1.00 80.62 453 THR A O 1
ATOM 3511 N N . ALA A 1 454 ? 35.628 3.092 -3.602 1.00 78.31 454 ALA A N 1
ATOM 3512 C CA . ALA A 1 454 ? 36.531 2.989 -4.756 1.00 78.31 454 ALA A CA 1
ATOM 3513 C C . ALA A 1 454 ? 36.586 4.303 -5.567 1.00 78.31 454 ALA A C 1
ATOM 3515 O O . ALA A 1 454 ? 37.145 4.348 -6.659 1.00 78.31 454 ALA A O 1
ATOM 3516 N N . ARG A 1 455 ? 35.978 5.387 -5.057 1.00 82.38 455 ARG A N 1
ATOM 3517 C CA . ARG A 1 455 ? 35.793 6.654 -5.792 1.00 82.38 455 ARG A CA 1
ATOM 3518 C C . ARG A 1 455 ? 37.088 7.437 -6.026 1.00 82.38 455 ARG A C 1
ATOM 3520 O O . ARG A 1 455 ? 37.106 8.346 -6.849 1.00 82.38 455 ARG A O 1
ATOM 3527 N N . PHE A 1 456 ? 38.149 7.098 -5.302 1.00 86.38 456 PHE A N 1
ATOM 3528 C CA . PHE A 1 456 ? 39.474 7.697 -5.456 1.00 86.38 456 PHE A CA 1
ATOM 3529 C C . PHE A 1 456 ? 40.339 6.960 -6.483 1.00 86.38 456 PHE A C 1
ATOM 3531 O O . PHE A 1 456 ? 41.473 7.350 -6.698 1.00 86.38 456 PHE A O 1
ATOM 3538 N N . ILE A 1 457 ? 39.825 5.925 -7.149 1.00 80.81 457 ILE A N 1
ATOM 3539 C CA . ILE A 1 457 ? 40.543 5.246 -8.229 1.00 80.81 457 ILE A CA 1
ATOM 3540 C C . ILE A 1 457 ? 40.283 5.993 -9.538 1.00 80.81 457 ILE A C 1
ATOM 3542 O O . ILE A 1 457 ? 39.146 6.060 -10.010 1.00 80.81 457 ILE A O 1
ATOM 3546 N N . ASP A 1 458 ? 41.334 6.545 -10.140 1.00 77.50 458 ASP A N 1
ATOM 3547 C CA . ASP A 1 458 ? 41.298 7.002 -11.521 1.00 77.50 458 ASP A CA 1
ATOM 3548 C C . ASP A 1 458 ? 41.346 5.789 -12.447 1.00 77.50 458 ASP A C 1
ATOM 3550 O O . ASP A 1 458 ? 42.387 5.164 -12.629 1.00 77.50 458 ASP A O 1
ATOM 3554 N N . LYS A 1 459 ? 40.203 5.440 -13.032 1.00 71.31 459 LYS A N 1
ATOM 3555 C CA . LYS A 1 459 ? 40.121 4.326 -13.979 1.00 71.31 459 LYS A CA 1
ATOM 3556 C C . LYS A 1 459 ? 40.766 4.652 -15.328 1.00 71.31 459 LYS A C 1
ATOM 3558 O O . LYS A 1 459 ? 41.199 3.746 -16.019 1.00 71.31 459 LYS A O 1
ATOM 3563 N N . ALA A 1 460 ? 40.853 5.922 -15.718 1.00 67.69 460 ALA A N 1
ATOM 3564 C CA . ALA A 1 460 ? 41.496 6.286 -16.976 1.00 67.69 460 ALA A CA 1
ATOM 3565 C C . ALA A 1 460 ? 43.020 6.131 -16.881 1.00 67.69 460 ALA A C 1
ATOM 3567 O O . ALA A 1 460 ? 43.648 5.688 -17.836 1.00 67.69 460 ALA A O 1
ATOM 3568 N N . GLN A 1 461 ? 43.592 6.464 -15.723 1.00 68.50 461 GLN A N 1
ATOM 3569 C CA . GLN A 1 461 ? 45.038 6.435 -15.494 1.00 68.50 461 GLN A CA 1
ATOM 3570 C C . GLN A 1 461 ? 45.524 5.210 -14.708 1.00 68.50 461 GLN A C 1
ATOM 3572 O O . GLN A 1 461 ? 46.719 4.942 -14.677 1.00 68.50 461 GLN A O 1
ATOM 3577 N N . GLY A 1 462 ? 44.624 4.458 -14.073 1.00 67.69 462 GLY A N 1
ATOM 3578 C CA . GLY A 1 462 ? 44.986 3.327 -13.221 1.00 67.69 462 GLY A CA 1
ATOM 3579 C C . GLY A 1 462 ? 45.723 3.750 -11.945 1.00 67.69 462 GLY A C 1
ATOM 3580 O O . GLY A 1 462 ? 46.560 3.005 -11.445 1.00 67.69 462 GLY A O 1
ATOM 3581 N N . VAL A 1 463 ? 45.443 4.946 -11.418 1.00 72.50 463 VAL A N 1
ATOM 3582 C CA . VAL A 1 463 ? 46.122 5.491 -10.228 1.00 72.50 463 VAL A CA 1
ATOM 3583 C C . VAL A 1 463 ? 45.135 5.881 -9.140 1.00 72.50 463 VAL A C 1
ATOM 3585 O O . VAL A 1 463 ? 43.970 6.176 -9.397 1.00 72.50 463 VAL A O 1
ATOM 3588 N N . VAL A 1 464 ? 45.608 5.914 -7.899 1.00 76.69 464 VAL A N 1
ATOM 3589 C CA . VAL A 1 464 ? 44.818 6.373 -6.753 1.00 76.69 464 VAL A CA 1
ATOM 3590 C C . VAL A 1 464 ? 44.982 7.881 -6.615 1.00 76.69 464 VAL A C 1
ATOM 3592 O O . VAL A 1 464 ? 46.091 8.380 -6.434 1.00 76.69 464 VAL A O 1
ATOM 3595 N N . LYS A 1 465 ? 43.879 8.623 -6.690 1.00 83.38 465 LYS A N 1
ATOM 3596 C CA . LYS A 1 465 ? 43.846 10.067 -6.467 1.00 83.38 465 LYS A CA 1
ATOM 3597 C C . LYS A 1 465 ? 44.085 10.345 -4.981 1.00 83.38 465 LYS A C 1
ATOM 3599 O O . LYS A 1 465 ? 43.279 9.899 -4.162 1.00 83.38 465 LYS A O 1
ATOM 3604 N N . PRO A 1 466 ? 45.117 11.127 -4.612 1.00 85.00 466 PRO A N 1
ATOM 3605 C CA . PRO A 1 466 ? 45.366 11.474 -3.212 1.00 85.00 466 PRO A CA 1
ATOM 3606 C C . PRO A 1 466 ? 44.264 12.378 -2.645 1.00 85.00 466 PRO A C 1
ATOM 3608 O O . PRO A 1 466 ? 44.041 12.425 -1.440 1.00 85.00 466 PRO A O 1
ATOM 3611 N N . SER A 1 467 ? 43.568 13.112 -3.515 1.00 91.12 467 SER A N 1
ATOM 3612 C CA . SER A 1 467 ? 42.391 13.900 -3.169 1.00 91.12 467 SER A CA 1
ATOM 3613 C C . SER A 1 467 ? 41.568 14.238 -4.412 1.00 91.12 467 SER A C 1
ATOM 3615 O O . SER A 1 467 ? 42.047 14.106 -5.540 1.00 91.12 467 SER A O 1
ATOM 3617 N N . VAL A 1 468 ? 40.330 14.679 -4.203 1.00 90.38 468 VAL A N 1
ATOM 3618 C CA . VAL A 1 468 ? 39.448 15.225 -5.240 1.00 90.38 468 VAL A CA 1
ATOM 3619 C C . VAL A 1 468 ? 39.051 16.645 -4.834 1.00 90.38 468 VAL A C 1
ATOM 3621 O O . VAL A 1 468 ? 38.578 16.824 -3.709 1.00 90.38 468 VAL A O 1
ATOM 3624 N N . PRO A 1 469 ? 39.237 17.655 -5.699 1.00 92.06 469 PRO A N 1
ATOM 3625 C CA . PRO A 1 469 ? 38.820 19.013 -5.382 1.00 92.06 469 PRO A CA 1
ATOM 3626 C C . PRO A 1 469 ? 37.294 19.094 -5.324 1.00 92.06 469 PRO A C 1
ATOM 3628 O O . PRO A 1 469 ? 36.596 18.438 -6.095 1.00 92.06 469 PRO A O 1
ATOM 3631 N N . VAL A 1 470 ? 36.792 19.890 -4.388 1.00 93.81 470 VAL A N 1
ATOM 3632 C CA . VAL A 1 470 ? 35.384 20.260 -4.251 1.00 93.81 470 VAL A CA 1
ATOM 3633 C C . VAL A 1 470 ? 35.265 21.709 -4.676 1.00 93.81 470 VAL A C 1
ATOM 3635 O O . VAL A 1 470 ? 35.992 22.555 -4.150 1.00 93.81 470 VAL A O 1
ATOM 3638 N N . ARG A 1 471 ? 34.367 21.991 -5.617 1.00 92.50 471 ARG A N 1
ATOM 3639 C CA . ARG A 1 471 ? 34.199 23.322 -6.201 1.00 92.50 471 ARG A CA 1
ATOM 3640 C C . ARG A 1 471 ? 32.906 23.989 -5.742 1.00 92.50 471 ARG A C 1
ATOM 3642 O O . ARG A 1 471 ? 31.965 23.300 -5.362 1.00 92.50 471 ARG A O 1
ATOM 3649 N N . ASN A 1 472 ? 32.871 25.318 -5.755 1.00 88.38 472 ASN A N 1
ATOM 3650 C CA . ASN A 1 472 ? 31.639 26.099 -5.613 1.00 88.38 472 ASN A CA 1
ATOM 3651 C C . ASN A 1 472 ? 30.975 26.345 -6.986 1.00 88.38 472 ASN A C 1
ATOM 3653 O O . ASN A 1 472 ? 31.471 25.892 -8.020 1.00 88.38 472 ASN A O 1
ATOM 3657 N N . LEU A 1 473 ? 29.853 27.074 -7.010 1.00 86.00 473 LEU A N 1
ATOM 3658 C CA . LEU A 1 473 ? 29.134 27.415 -8.248 1.00 86.00 473 LEU A CA 1
ATOM 3659 C C . LEU A 1 473 ? 29.971 28.253 -9.230 1.00 86.00 473 LEU A C 1
ATOM 3661 O O . LEU A 1 473 ? 29.787 28.122 -10.435 1.00 86.00 473 LEU A O 1
ATOM 3665 N N . ALA A 1 474 ? 30.921 29.051 -8.734 1.00 85.44 474 ALA A N 1
ATOM 3666 C CA . ALA A 1 474 ? 31.866 29.808 -9.557 1.00 85.44 474 ALA A CA 1
ATOM 3667 C C . ALA A 1 474 ? 33.004 28.935 -10.132 1.00 85.44 474 ALA A C 1
ATOM 3669 O O . ALA A 1 474 ? 33.848 29.419 -10.881 1.00 85.44 474 ALA A O 1
ATOM 3670 N N . GLY A 1 475 ? 33.042 27.641 -9.793 1.00 85.56 475 GLY A N 1
ATOM 3671 C CA . GLY A 1 475 ? 34.081 26.708 -10.224 1.00 85.56 475 GLY A CA 1
ATOM 3672 C C . GLY A 1 475 ? 35.370 26.792 -9.405 1.00 85.56 475 GLY A C 1
ATOM 3673 O O . GLY A 1 475 ? 36.338 26.104 -9.730 1.00 85.56 475 GLY A O 1
ATOM 3674 N N . GLU A 1 476 ? 35.405 27.577 -8.334 1.00 89.88 476 GLU A N 1
ATOM 3675 C CA . GLU A 1 476 ? 36.576 27.736 -7.473 1.00 89.88 476 GLU A CA 1
ATOM 3676 C C . GLU A 1 476 ? 36.702 26.548 -6.523 1.00 89.88 476 GLU A C 1
ATOM 3678 O O . GLU A 1 476 ? 35.709 26.064 -5.979 1.00 89.88 476 GLU A O 1
ATOM 3683 N N . GLU A 1 477 ? 37.926 26.071 -6.303 1.00 94.19 477 GLU A N 1
ATOM 3684 C CA . GLU A 1 477 ? 38.184 25.006 -5.336 1.00 94.19 477 GLU A CA 1
ATOM 3685 C C . GLU A 1 477 ? 38.037 25.542 -3.905 1.00 94.19 477 GLU A C 1
ATOM 3687 O O . GLU A 1 477 ? 38.803 26.399 -3.476 1.00 94.19 477 GLU A O 1
ATOM 3692 N N . VAL A 1 478 ? 37.069 25.008 -3.157 1.00 92.62 478 VAL A N 1
ATOM 3693 C CA . VAL A 1 478 ? 36.788 25.420 -1.771 1.00 92.62 478 VAL A CA 1
ATOM 3694 C C . VAL A 1 478 ? 37.364 24.462 -0.732 1.00 92.62 478 VAL A C 1
ATOM 3696 O O . VAL A 1 478 ? 37.670 24.868 0.386 1.00 92.62 478 VAL A O 1
ATOM 3699 N N . ARG A 1 479 ? 37.505 23.175 -1.069 1.00 93.44 479 ARG A N 1
ATOM 3700 C CA . ARG A 1 479 ? 38.150 22.163 -0.217 1.00 93.44 479 ARG A CA 1
ATOM 3701 C C . ARG A 1 479 ? 38.570 20.947 -1.031 1.00 93.44 479 ARG A C 1
ATOM 3703 O O . ARG A 1 479 ? 38.202 20.806 -2.192 1.00 93.44 479 ARG A O 1
ATOM 3710 N N . LYS A 1 480 ? 39.260 20.008 -0.386 1.00 93.75 480 LYS A N 1
ATOM 3711 C CA . LYS A 1 480 ? 39.625 18.712 -0.967 1.00 93.75 480 LYS A CA 1
ATOM 3712 C C . LYS A 1 480 ? 38.970 17.571 -0.198 1.00 93.75 480 LYS A C 1
ATOM 3714 O O . LYS A 1 480 ? 39.084 17.502 1.021 1.00 93.75 480 LYS A O 1
ATOM 3719 N N . LEU A 1 481 ? 38.320 16.659 -0.913 1.00 93.62 481 LEU A N 1
ATOM 3720 C CA . LEU A 1 481 ? 37.924 15.353 -0.390 1.00 93.62 481 LEU A CA 1
ATOM 3721 C C . LEU A 1 481 ? 39.124 14.414 -0.426 1.00 93.62 481 LEU A C 1
ATOM 3723 O O . LEU A 1 481 ? 39.817 14.344 -1.441 1.00 93.62 481 LEU A O 1
ATOM 3727 N N . ARG A 1 482 ? 39.343 13.665 0.652 1.00 93.12 482 ARG A N 1
ATOM 3728 C CA . ARG A 1 482 ? 40.453 12.717 0.781 1.00 93.12 482 ARG A CA 1
ATOM 3729 C C . ARG A 1 482 ? 39.946 11.291 1.014 1.00 93.12 482 ARG A C 1
ATOM 3731 O O . ARG A 1 482 ? 38.852 11.121 1.569 1.00 93.12 482 ARG A O 1
ATOM 3738 N N . PRO A 1 483 ? 40.692 10.272 0.552 1.00 90.56 483 PRO A N 1
ATOM 3739 C CA . PRO A 1 483 ? 40.346 8.880 0.806 1.00 90.56 483 PRO A CA 1
ATOM 3740 C C . PRO A 1 483 ? 40.416 8.575 2.310 1.00 90.56 483 PRO A C 1
ATOM 3742 O O . PRO A 1 483 ? 41.242 9.170 2.998 1.00 90.56 483 PRO A O 1
ATOM 3745 N N . PRO A 1 484 ? 39.578 7.660 2.830 1.00 90.81 484 PRO A N 1
ATOM 3746 C CA . PRO A 1 484 ? 39.661 7.248 4.230 1.00 90.81 484 PRO A CA 1
ATOM 3747 C C . PRO A 1 484 ? 40.938 6.439 4.490 1.00 90.81 484 PRO A C 1
ATOM 3749 O O . PRO A 1 484 ? 41.662 6.092 3.550 1.00 90.81 484 PRO A O 1
ATOM 3752 N N . SER A 1 485 ? 41.196 6.072 5.744 1.00 87.62 485 SER A N 1
ATOM 3753 C CA . SER A 1 485 ? 42.254 5.117 6.082 1.00 87.62 485 SER A CA 1
ATOM 3754 C C . SER A 1 485 ? 42.105 3.796 5.314 1.00 87.62 485 SER A C 1
ATOM 3756 O O . SER A 1 485 ? 41.021 3.412 4.859 1.00 87.62 485 SER A O 1
ATOM 3758 N N . ARG A 1 486 ? 43.220 3.068 5.171 1.00 80.56 486 ARG A N 1
ATOM 3759 C CA . ARG A 1 486 ? 43.307 1.806 4.415 1.00 80.56 486 ARG A CA 1
ATOM 3760 C C . ARG A 1 486 ? 42.215 0.793 4.804 1.00 80.56 486 ARG A C 1
ATOM 3762 O O . ARG A 1 486 ? 41.683 0.117 3.930 1.00 80.56 486 ARG A O 1
ATOM 3769 N N . THR A 1 487 ? 41.802 0.777 6.074 1.00 81.12 487 THR A N 1
ATOM 3770 C CA . THR A 1 487 ? 40.692 -0.029 6.619 1.00 81.12 487 THR A CA 1
ATOM 3771 C C . THR A 1 487 ? 39.397 0.086 5.808 1.00 81.12 487 THR A C 1
ATOM 3773 O O . THR A 1 487 ? 38.681 -0.902 5.624 1.00 81.12 487 THR A O 1
ATOM 3776 N N . TRP A 1 488 ? 39.104 1.284 5.300 1.00 82.62 488 TRP A N 1
ATOM 3777 C CA . TRP A 1 488 ? 37.868 1.625 4.594 1.00 82.62 488 TRP A CA 1
ATOM 3778 C C . TRP A 1 488 ? 38.062 1.862 3.094 1.00 82.62 488 TRP A C 1
ATOM 3780 O O . TRP A 1 488 ? 37.121 2.223 2.381 1.00 82.62 488 TRP A O 1
ATOM 3790 N N . GLN A 1 489 ? 39.267 1.624 2.584 1.00 79.62 489 GLN A N 1
ATOM 3791 C CA . GLN A 1 489 ? 39.529 1.624 1.154 1.00 79.62 489 GLN A CA 1
ATOM 3792 C C . GLN A 1 489 ? 39.200 0.254 0.549 1.00 79.62 489 GLN A C 1
ATOM 3794 O O . GLN A 1 489 ? 39.327 -0.793 1.188 1.00 79.62 489 GLN A O 1
ATOM 3799 N N . ASN A 1 490 ? 38.749 0.237 -0.706 1.00 74.12 490 ASN A N 1
ATOM 3800 C CA . ASN A 1 490 ? 38.521 -1.015 -1.426 1.00 74.12 490 ASN A CA 1
ATOM 3801 C C . ASN A 1 490 ? 39.860 -1.578 -1.929 1.00 74.12 490 ASN A C 1
ATOM 3803 O O . ASN A 1 490 ? 40.231 -1.378 -3.084 1.00 74.12 490 ASN A O 1
ATOM 3807 N N . GLU A 1 491 ? 40.585 -2.265 -1.044 1.00 68.31 491 GLU A N 1
ATOM 3808 C CA . GLU A 1 491 ? 41.915 -2.817 -1.333 1.00 68.31 491 GLU A CA 1
ATOM 3809 C C . GLU A 1 491 ? 41.925 -3.743 -2.551 1.00 68.31 491 GLU A C 1
ATOM 3811 O O . GLU A 1 491 ? 42.846 -3.668 -3.349 1.00 68.31 491 GLU A O 1
ATOM 3816 N N . ALA A 1 492 ? 40.882 -4.553 -2.771 1.00 65.50 492 ALA A N 1
ATOM 3817 C CA . ALA A 1 492 ? 40.815 -5.406 -3.963 1.00 65.50 492 ALA A CA 1
ATOM 3818 C C . ALA A 1 492 ? 40.745 -4.599 -5.264 1.00 65.50 492 ALA A C 1
ATOM 3820 O O . ALA A 1 492 ? 41.337 -4.999 -6.262 1.00 65.50 492 ALA A O 1
ATOM 3821 N N . ALA A 1 493 ? 40.047 -3.462 -5.264 1.00 68.00 493 ALA A N 1
ATOM 3822 C CA . ALA A 1 493 ? 40.013 -2.580 -6.424 1.00 68.00 493 ALA A CA 1
ATOM 3823 C C . ALA A 1 493 ? 41.357 -1.858 -6.621 1.00 68.00 493 ALA A C 1
ATOM 3825 O O . ALA A 1 493 ? 41.809 -1.712 -7.752 1.00 68.00 493 ALA A O 1
ATOM 3826 N N . LEU A 1 494 ? 42.002 -1.431 -5.532 1.00 70.69 494 LEU A N 1
ATOM 3827 C CA . LEU A 1 494 ? 43.291 -0.732 -5.568 1.00 70.69 494 LEU A CA 1
ATOM 3828 C C . LEU A 1 494 ? 44.431 -1.654 -6.018 1.00 70.69 494 LEU A C 1
ATOM 3830 O O . LEU A 1 494 ? 45.136 -1.340 -6.974 1.00 70.69 494 LEU A O 1
ATOM 3834 N N . GLU A 1 495 ? 44.563 -2.819 -5.383 1.00 73.25 495 GLU A N 1
ATOM 3835 C CA . GLU A 1 495 ? 45.532 -3.845 -5.767 1.00 73.25 495 GLU A CA 1
ATOM 3836 C C . GLU A 1 495 ? 45.230 -4.414 -7.151 1.00 73.25 495 GLU A C 1
ATOM 3838 O O . GLU A 1 495 ? 46.155 -4.707 -7.896 1.00 73.25 495 GLU A O 1
ATOM 3843 N N . GLY A 1 496 ? 43.953 -4.579 -7.510 1.00 75.69 496 GLY A N 1
ATOM 3844 C CA . GLY A 1 496 ? 43.559 -5.079 -8.826 1.00 75.69 496 GLY A CA 1
ATOM 3845 C C . GLY A 1 496 ? 44.039 -4.162 -9.947 1.00 75.69 496 GLY A C 1
ATOM 3846 O O . GLY A 1 496 ? 44.599 -4.639 -10.929 1.00 75.69 496 GLY A O 1
ATOM 3847 N N . VAL A 1 497 ? 43.892 -2.842 -9.780 1.00 75.94 497 VAL A N 1
ATOM 3848 C CA . VAL A 1 497 ? 44.418 -1.856 -10.737 1.00 75.94 497 VAL A CA 1
ATOM 3849 C C . VAL A 1 497 ? 45.943 -1.925 -10.824 1.00 75.94 497 VAL A C 1
ATOM 3851 O O . VAL A 1 497 ? 46.475 -1.959 -11.929 1.00 75.94 497 VAL A O 1
ATOM 3854 N N . GLN A 1 498 ? 46.643 -1.985 -9.689 1.00 77.38 498 GLN A N 1
ATOM 3855 C CA . GLN A 1 498 ? 48.108 -2.076 -9.671 1.00 77.38 498 GLN A CA 1
ATOM 3856 C C . GLN A 1 498 ? 48.605 -3.362 -10.342 1.00 77.38 498 GLN A C 1
ATOM 3858 O O . GLN A 1 498 ? 49.399 -3.293 -11.275 1.00 77.38 498 GLN A O 1
ATOM 3863 N N . LYS A 1 499 ? 48.048 -4.519 -9.965 1.00 80.81 499 LYS A N 1
ATOM 3864 C CA . LYS A 1 499 ? 48.351 -5.828 -10.566 1.00 80.81 499 LYS A CA 1
ATOM 3865 C C . LYS A 1 499 ? 48.056 -5.852 -12.065 1.00 80.81 499 LYS A C 1
ATOM 3867 O O . LYS A 1 499 ? 48.810 -6.448 -12.829 1.00 80.81 499 LYS A O 1
ATOM 3872 N N . ALA A 1 500 ? 46.984 -5.193 -12.507 1.00 81.69 500 ALA A N 1
ATOM 3873 C CA . ALA A 1 500 ? 46.667 -5.066 -13.925 1.00 81.69 500 ALA A CA 1
ATOM 3874 C C . ALA A 1 500 ? 47.704 -4.210 -14.671 1.00 81.69 500 ALA A C 1
ATOM 3876 O O . ALA A 1 500 ? 48.159 -4.601 -15.743 1.00 81.69 500 ALA A O 1
ATOM 3877 N N . VAL A 1 501 ? 48.127 -3.074 -14.111 1.00 83.19 501 VAL A N 1
ATOM 3878 C CA . VAL A 1 501 ? 49.185 -2.246 -14.714 1.00 83.19 501 VAL A CA 1
ATOM 3879 C C . VAL A 1 501 ? 50.517 -3.001 -14.755 1.00 83.19 501 VAL A C 1
ATOM 3881 O O . VAL A 1 501 ? 51.168 -3.006 -15.793 1.00 83.19 501 VAL A O 1
ATOM 3884 N N . GLU A 1 502 ? 50.890 -3.701 -13.683 1.00 84.38 502 GLU A N 1
ATOM 3885 C CA . GLU A 1 502 ? 52.110 -4.519 -13.620 1.00 84.38 502 GLU A CA 1
ATOM 3886 C C . GLU A 1 502 ? 52.104 -5.653 -14.653 1.00 84.38 502 GLU A C 1
ATOM 3888 O O . GLU A 1 502 ? 53.085 -5.857 -15.365 1.00 84.38 502 GLU A O 1
ATOM 3893 N N . LYS A 1 503 ? 50.985 -6.377 -14.774 1.00 86.94 503 LYS A N 1
ATOM 3894 C CA . LYS A 1 503 ? 50.859 -7.530 -15.676 1.00 86.94 503 LYS A CA 1
ATOM 3895 C C . LYS A 1 503 ? 50.761 -7.136 -17.150 1.00 86.94 503 LYS A C 1
ATOM 3897 O O . LYS A 1 503 ? 51.291 -7.842 -18.004 1.00 86.94 503 LYS A O 1
ATOM 3902 N N . TYR A 1 504 ? 50.057 -6.050 -17.464 1.00 84.31 504 TYR A N 1
ATOM 3903 C CA . TYR A 1 504 ? 49.768 -5.650 -18.847 1.00 84.31 504 TYR A CA 1
ATOM 3904 C C . TYR A 1 504 ? 50.627 -4.472 -19.334 1.00 84.31 504 TYR A C 1
ATOM 3906 O O . TYR A 1 504 ? 50.535 -4.103 -20.504 1.00 84.31 504 TYR A O 1
ATOM 3914 N N . GLY A 1 505 ? 51.463 -3.891 -18.469 1.00 84.19 505 GLY A N 1
ATOM 3915 C CA . GLY A 1 505 ? 52.334 -2.740 -18.736 1.00 84.19 505 GLY A CA 1
ATOM 3916 C C . GLY A 1 505 ? 51.633 -1.383 -18.610 1.00 84.19 505 GLY A C 1
ATOM 3917 O O . GLY A 1 505 ? 52.251 -0.399 -18.210 1.00 84.19 505 GLY A O 1
ATOM 3918 N N . SER A 1 506 ? 50.337 -1.311 -18.921 1.00 84.19 506 SER A N 1
ATOM 3919 C CA . SER A 1 506 ? 49.508 -0.119 -18.723 1.00 84.19 506 SER A CA 1
ATOM 3920 C C . SER A 1 506 ? 48.041 -0.492 -18.504 1.00 84.19 506 SER A C 1
ATOM 3922 O O . SER A 1 506 ? 47.592 -1.574 -18.892 1.00 84.19 506 SER A O 1
ATOM 3924 N N . ILE A 1 507 ? 47.266 0.423 -17.911 1.00 83.69 507 ILE A N 1
ATOM 3925 C CA . ILE A 1 507 ? 45.826 0.208 -17.701 1.00 83.69 507 ILE A CA 1
ATOM 3926 C C . ILE A 1 507 ? 45.053 0.144 -19.027 1.00 83.69 507 ILE A C 1
ATOM 3928 O O . ILE A 1 507 ? 44.075 -0.588 -19.150 1.00 83.69 507 ILE A O 1
ATOM 3932 N N . GLU A 1 508 ? 45.519 0.869 -20.042 1.00 84.19 508 GLU A N 1
ATOM 3933 C CA . GLU A 1 508 ? 44.944 0.841 -21.385 1.00 84.19 508 GLU A CA 1
ATOM 3934 C C . GLU A 1 508 ? 45.165 -0.519 -22.048 1.00 84.19 508 GLU A C 1
ATOM 3936 O O . GLU A 1 508 ? 44.223 -1.122 -22.558 1.00 84.19 508 GLU A O 1
ATOM 3941 N N . SER A 1 509 ? 46.372 -1.070 -21.909 1.00 86.81 509 SER A N 1
ATOM 3942 C CA . SER A 1 509 ? 46.691 -2.398 -22.425 1.00 86.81 509 SER A CA 1
ATOM 3943 C C . SER A 1 509 ? 45.978 -3.529 -21.673 1.00 86.81 509 SER A C 1
ATOM 3945 O O . SER A 1 509 ? 45.738 -4.602 -22.236 1.00 86.81 509 SER A O 1
ATOM 3947 N N . TYR A 1 510 ? 45.610 -3.296 -20.408 1.00 88.25 510 TYR A N 1
ATOM 3948 C CA . TYR A 1 510 ? 44.661 -4.144 -19.690 1.00 88.25 510 TYR A CA 1
ATOM 3949 C C . TYR A 1 510 ? 43.263 -4.042 -20.312 1.00 88.25 510 TYR A C 1
ATOM 3951 O O . TYR A 1 510 ? 42.645 -5.069 -20.580 1.00 88.25 510 TYR A O 1
ATOM 3959 N N . TYR A 1 511 ? 42.761 -2.838 -20.599 1.00 89.12 511 TYR A N 1
ATOM 3960 C CA . TYR A 1 511 ? 41.430 -2.667 -21.190 1.00 89.12 511 TYR A CA 1
ATOM 3961 C C . TYR A 1 511 ? 41.271 -3.274 -22.581 1.00 89.12 511 TYR A C 1
ATOM 3963 O O . TYR A 1 511 ? 40.167 -3.724 -22.895 1.00 89.12 511 TYR A O 1
ATOM 3971 N N . ASP A 1 512 ? 42.346 -3.360 -23.363 1.00 88.38 512 ASP A N 1
ATOM 3972 C CA . ASP A 1 512 ? 42.359 -4.074 -24.642 1.00 88.38 512 ASP A CA 1
ATOM 3973 C C . ASP A 1 512 ? 42.090 -5.578 -24.489 1.00 88.38 512 ASP A C 1
ATOM 3975 O O . ASP A 1 512 ? 41.440 -6.181 -25.340 1.00 88.38 512 ASP A O 1
ATOM 3979 N N . ARG A 1 513 ? 42.594 -6.192 -23.410 1.00 85.19 513 ARG A N 1
ATOM 3980 C CA . ARG A 1 513 ? 42.799 -7.650 -23.336 1.00 85.19 513 ARG A CA 1
ATOM 3981 C C . ARG A 1 513 ? 42.079 -8.343 -22.182 1.00 85.19 513 ARG A C 1
ATOM 3983 O O . ARG A 1 513 ? 42.014 -9.570 -22.169 1.00 85.19 513 ARG A O 1
ATOM 3990 N N . CYS A 1 514 ? 41.556 -7.599 -21.209 1.00 88.12 514 CYS A N 1
ATOM 3991 C CA . CYS A 1 514 ? 41.013 -8.180 -19.985 1.00 88.12 514 CYS A CA 1
ATOM 3992 C C . CYS A 1 514 ? 39.782 -9.050 -20.241 1.00 88.12 514 CYS A C 1
ATOM 3994 O O . CYS A 1 514 ? 38.922 -8.709 -21.048 1.00 88.12 514 CYS A O 1
ATOM 3996 N N . GLU A 1 515 ? 39.639 -10.152 -19.508 1.00 87.69 515 GLU A N 1
ATOM 3997 C CA . GLU A 1 515 ? 38.401 -10.929 -19.548 1.00 87.69 515 GLU A CA 1
ATOM 3998 C C . GLU A 1 515 ? 37.250 -10.116 -18.938 1.00 87.69 515 GLU A C 1
ATOM 4000 O O . GLU A 1 515 ? 37.368 -9.600 -17.825 1.00 87.69 515 GLU A O 1
ATOM 4005 N N . ILE A 1 516 ? 36.127 -9.995 -19.653 1.00 89.31 516 ILE A N 1
ATOM 4006 C CA . ILE A 1 516 ? 34.962 -9.235 -19.186 1.00 89.31 516 ILE A CA 1
ATOM 4007 C C . ILE A 1 516 ? 33.906 -10.199 -18.642 1.00 89.31 516 ILE A C 1
ATOM 4009 O O . ILE A 1 516 ? 33.225 -10.890 -19.399 1.00 89.31 516 ILE A O 1
ATOM 4013 N N . SER A 1 517 ? 33.699 -10.177 -17.324 1.00 87.62 517 SER A N 1
ATOM 4014 C CA . SER A 1 517 ? 32.617 -10.905 -16.657 1.00 87.62 517 SER A CA 1
ATOM 4015 C C . SER A 1 517 ? 31.413 -9.981 -16.468 1.00 87.62 517 SER A C 1
ATOM 4017 O O . SER A 1 517 ? 31.309 -9.231 -15.496 1.00 87.62 517 SER A O 1
ATOM 4019 N N . CYS A 1 518 ? 30.508 -9.971 -17.447 1.00 89.25 518 CYS A N 1
ATOM 4020 C CA . CYS A 1 518 ? 29.398 -9.021 -17.476 1.00 89.25 518 CYS A CA 1
ATOM 4021 C C . CYS A 1 518 ? 28.391 -9.248 -16.335 1.00 89.25 518 CYS A C 1
ATOM 4023 O O . CYS A 1 518 ? 27.639 -10.228 -16.336 1.00 89.25 518 CYS A O 1
ATOM 4025 N N . LYS A 1 519 ? 28.316 -8.287 -15.401 1.00 87.81 519 LYS A N 1
ATOM 4026 C CA . LYS A 1 519 ? 27.377 -8.303 -14.263 1.00 87.81 519 LYS A CA 1
ATOM 4027 C C . LYS A 1 519 ? 25.930 -8.490 -14.714 1.00 87.81 519 LYS A C 1
ATOM 4029 O O . LYS A 1 519 ? 25.235 -9.372 -14.222 1.00 87.81 519 LYS A O 1
ATOM 4034 N N . VAL A 1 520 ? 25.478 -7.665 -15.656 1.00 89.38 520 VAL A N 1
ATOM 4035 C CA . VAL A 1 520 ? 24.060 -7.603 -16.042 1.00 89.38 520 VAL A CA 1
ATOM 4036 C C . VAL A 1 520 ? 23.611 -8.806 -16.867 1.00 89.38 520 VAL A C 1
ATOM 4038 O O . VAL A 1 520 ? 22.452 -9.197 -16.773 1.00 89.38 520 VAL A O 1
ATOM 4041 N N . ALA A 1 521 ? 24.525 -9.456 -17.595 1.00 89.44 521 ALA A N 1
ATOM 4042 C CA . ALA A 1 521 ? 24.242 -10.733 -18.251 1.00 89.44 521 ALA A CA 1
ATOM 4043 C C . ALA A 1 521 ? 23.994 -11.853 -17.225 1.00 89.44 521 ALA A C 1
ATOM 4045 O O . ALA A 1 521 ? 23.097 -12.675 -17.406 1.00 89.44 521 ALA A O 1
ATOM 4046 N N . LYS A 1 522 ? 24.758 -11.862 -16.121 1.00 88.06 522 LYS A N 1
ATOM 4047 C CA . LYS A 1 522 ? 24.607 -12.827 -15.020 1.00 88.06 522 LYS A CA 1
ATOM 4048 C C . LYS A 1 522 ? 23.370 -12.549 -14.165 1.00 88.06 522 LYS A C 1
ATOM 4050 O O . LYS A 1 522 ? 22.657 -13.477 -13.801 1.00 88.06 522 LYS A O 1
ATOM 4055 N N . GLU A 1 523 ? 23.132 -11.284 -13.827 1.00 86.88 523 GLU A N 1
ATOM 4056 C CA . GLU A 1 523 ? 22.025 -10.865 -12.955 1.00 86.88 523 GLU A CA 1
ATOM 4057 C C . GLU A 1 523 ? 20.691 -10.704 -13.695 1.00 86.88 523 GLU A C 1
ATOM 4059 O O . GLU A 1 523 ? 19.652 -10.595 -13.045 1.00 86.88 523 GLU A O 1
ATOM 4064 N N . LYS A 1 524 ? 20.715 -10.719 -15.036 1.00 94.06 524 LYS A N 1
ATOM 4065 C CA . LYS A 1 524 ? 19.552 -10.485 -15.901 1.00 94.06 524 LYS A CA 1
ATOM 4066 C C . LYS A 1 524 ? 18.864 -9.162 -15.542 1.00 94.06 524 LYS A C 1
ATOM 4068 O O . LYS A 1 524 ? 17.681 -9.119 -15.199 1.00 94.06 524 LYS A O 1
ATOM 4073 N N . GLU A 1 525 ? 19.656 -8.092 -15.583 1.00 93.94 525 GLU A N 1
ATOM 4074 C CA . GLU A 1 525 ? 19.281 -6.737 -15.168 1.00 93.94 525 GLU A CA 1
ATOM 4075 C C . GLU A 1 525 ? 19.329 -5.751 -16.338 1.00 93.94 525 GLU A C 1
ATOM 4077 O O . GLU A 1 525 ? 20.302 -5.740 -17.090 1.00 93.94 525 GLU A O 1
ATOM 4082 N N . VAL A 1 526 ? 18.315 -4.893 -16.458 1.00 95.25 526 VAL A N 1
ATOM 4083 C CA . VAL A 1 526 ? 18.263 -3.797 -17.442 1.00 95.25 526 VAL A CA 1
ATOM 4084 C C . VAL A 1 526 ? 18.190 -2.441 -16.738 1.00 95.25 526 VAL A C 1
ATOM 4086 O O . VAL A 1 526 ? 17.606 -2.334 -15.657 1.00 95.25 526 VAL A O 1
ATOM 4089 N N . TYR A 1 527 ? 18.777 -1.407 -17.345 1.00 95.75 527 TYR A N 1
ATOM 4090 C CA . TYR A 1 527 ? 18.681 -0.024 -16.874 1.00 95.75 527 TYR A CA 1
ATOM 4091 C C . TYR A 1 527 ? 17.714 0.780 -17.740 1.00 95.75 527 TYR A C 1
ATOM 4093 O O . TYR A 1 527 ? 17.823 0.755 -18.964 1.00 95.75 527 TYR A O 1
ATOM 4101 N N . ILE A 1 528 ? 16.806 1.517 -17.107 1.00 95.88 528 ILE A N 1
ATOM 4102 C CA . ILE A 1 528 ? 15.894 2.458 -17.759 1.00 95.88 528 ILE A CA 1
ATOM 4103 C C . ILE A 1 528 ? 16.265 3.868 -17.294 1.00 95.88 528 ILE A C 1
ATOM 4105 O O . ILE A 1 528 ? 16.219 4.138 -16.093 1.00 95.88 528 ILE A O 1
ATOM 4109 N N . SER A 1 529 ? 16.650 4.744 -18.227 1.00 93.56 529 SER A N 1
ATOM 4110 C CA . SER A 1 529 ? 16.962 6.149 -17.923 1.00 93.56 529 SER A CA 1
ATOM 4111 C C . SER A 1 529 ? 15.695 6.976 -17.671 1.00 93.56 529 SER A C 1
ATOM 4113 O O . SER A 1 529 ? 14.597 6.553 -18.034 1.00 93.56 529 SER A O 1
ATOM 4115 N N . ALA A 1 530 ? 15.848 8.189 -17.131 1.00 93.31 530 ALA A N 1
ATOM 4116 C CA . ALA A 1 530 ? 14.735 9.124 -16.938 1.00 93.31 530 ALA A CA 1
ATOM 4117 C C . ALA A 1 530 ? 14.089 9.572 -18.268 1.00 93.31 530 ALA A C 1
ATOM 4119 O O . ALA A 1 530 ? 12.895 9.847 -18.332 1.00 93.31 530 ALA A O 1
ATOM 4120 N N . ASP A 1 531 ? 14.831 9.533 -19.378 1.00 91.44 531 ASP A N 1
ATOM 4121 C CA . ASP A 1 531 ? 14.290 9.702 -20.738 1.00 91.44 531 ASP A CA 1
ATOM 4122 C C . ASP A 1 531 ? 13.412 8.519 -21.194 1.00 91.44 531 ASP A C 1
ATOM 4124 O O . ASP A 1 531 ? 12.766 8.562 -22.241 1.00 91.44 531 ASP A O 1
ATOM 4128 N N . GLY A 1 532 ? 13.368 7.433 -20.420 1.00 93.44 532 GLY A N 1
ATOM 4129 C CA . GLY A 1 532 ? 12.666 6.198 -20.756 1.00 93.44 532 GLY A CA 1
ATOM 4130 C C . GLY A 1 532 ? 13.361 5.384 -21.849 1.00 93.44 532 GLY A C 1
ATOM 4131 O O . GLY A 1 532 ? 12.694 4.674 -22.605 1.00 93.44 532 GLY A O 1
ATOM 4132 N N . LEU A 1 533 ? 14.691 5.493 -21.955 1.00 93.38 533 LEU A N 1
ATOM 4133 C CA . LEU A 1 533 ? 15.517 4.669 -22.839 1.00 93.38 533 LEU A CA 1
ATOM 4134 C C . LEU A 1 533 ? 16.036 3.438 -22.083 1.00 93.38 533 LEU A C 1
ATOM 4136 O O . LEU A 1 533 ? 16.528 3.555 -20.959 1.00 93.38 533 LEU A O 1
ATOM 4140 N N . ALA A 1 534 ? 15.964 2.263 -22.709 1.00 94.69 534 ALA A N 1
ATOM 4141 C CA . ALA A 1 534 ? 16.511 1.029 -22.160 1.00 94.69 534 ALA A CA 1
ATOM 4142 C C . ALA A 1 534 ? 17.980 0.842 -22.567 1.00 94.69 534 ALA A C 1
ATOM 4144 O O . ALA A 1 534 ? 18.312 0.779 -23.751 1.00 94.69 534 ALA A O 1
ATOM 4145 N N . PHE A 1 535 ? 18.854 0.680 -21.577 1.00 94.25 535 PHE A N 1
ATOM 4146 C CA . PHE A 1 535 ? 20.274 0.383 -21.748 1.00 94.25 535 PHE A CA 1
ATOM 4147 C C . PHE A 1 535 ? 20.648 -0.930 -21.049 1.00 94.25 535 PHE A C 1
ATOM 4149 O O . PHE A 1 535 ? 20.025 -1.293 -20.047 1.00 94.25 535 PHE A O 1
ATOM 4156 N N . PRO A 1 536 ? 21.713 -1.628 -21.496 1.00 92.81 536 PRO A N 1
ATOM 4157 C CA . PRO A 1 536 ? 22.159 -2.852 -20.831 1.00 92.81 536 PRO A CA 1
ATOM 4158 C C . PRO A 1 536 ? 22.510 -2.648 -19.352 1.00 92.81 536 PRO A C 1
ATOM 4160 O O . PRO A 1 536 ? 22.281 -3.531 -18.532 1.00 92.81 536 PRO A O 1
ATOM 4163 N N . CYS A 1 537 ? 23.077 -1.489 -19.001 1.00 91.12 537 CYS A N 1
ATOM 4164 C CA . CYS A 1 537 ? 23.428 -1.128 -17.631 1.00 91.12 537 CYS A CA 1
ATOM 4165 C C . CYS A 1 537 ? 23.574 0.393 -17.467 1.00 91.12 537 CYS A C 1
ATOM 4167 O O . CYS A 1 537 ? 23.738 1.126 -18.446 1.00 91.12 537 CYS A O 1
ATOM 4169 N N . CYS A 1 538 ? 23.594 0.863 -16.217 1.00 89.44 538 CYS A N 1
ATOM 4170 C CA . CYS A 1 538 ? 23.745 2.285 -15.904 1.00 89.44 538 CYS A CA 1
ATOM 4171 C C . CYS A 1 538 ? 25.123 2.866 -16.275 1.00 89.44 538 CYS A C 1
ATOM 4173 O O . CYS A 1 538 ? 25.230 4.072 -16.466 1.00 89.44 538 CYS A O 1
ATOM 4175 N N . TRP A 1 539 ? 26.178 2.047 -16.398 1.00 88.19 539 TRP A N 1
ATOM 4176 C CA . TRP A 1 539 ? 27.517 2.532 -16.770 1.00 88.19 539 TRP A CA 1
ATOM 4177 C C . TRP A 1 539 ? 27.631 2.870 -18.250 1.00 88.19 539 TRP A C 1
ATOM 4179 O O . TRP A 1 539 ? 28.207 3.896 -18.581 1.00 88.19 539 TRP A O 1
ATOM 4189 N N . LEU A 1 540 ? 27.046 2.050 -19.125 1.00 88.50 540 LEU A N 1
ATOM 4190 C CA . LEU A 1 540 ? 26.950 2.391 -20.545 1.00 88.50 540 LEU A CA 1
ATOM 4191 C C . LEU A 1 540 ? 26.007 3.581 -20.747 1.00 88.50 540 LEU A C 1
ATOM 4193 O O . LEU A 1 540 ? 26.310 4.475 -21.528 1.00 88.50 540 LEU A O 1
ATOM 4197 N N . ALA A 1 541 ? 24.905 3.643 -19.990 1.00 88.94 541 ALA A N 1
ATOM 4198 C CA . ALA A 1 541 ? 24.011 4.798 -20.016 1.00 88.94 541 ALA A CA 1
ATOM 4199 C C . ALA A 1 541 ? 24.698 6.091 -19.542 1.00 88.94 541 ALA A C 1
ATOM 4201 O O . ALA A 1 541 ? 24.390 7.160 -20.053 1.00 88.94 541 ALA A O 1
ATOM 4202 N N . ALA A 1 542 ? 25.661 6.008 -18.615 1.00 84.25 542 ALA A N 1
ATOM 4203 C CA . ALA A 1 542 ? 26.381 7.166 -18.081 1.00 84.25 542 ALA A CA 1
ATOM 4204 C C . ALA A 1 542 ? 27.111 7.991 -19.140 1.00 84.25 542 ALA A C 1
ATOM 4206 O O . ALA A 1 542 ? 27.320 9.190 -18.958 1.00 84.25 542 ALA A O 1
ATOM 4207 N N . GLU A 1 543 ? 27.491 7.364 -20.251 1.00 81.75 543 GLU A N 1
ATOM 4208 C CA . GLU A 1 543 ? 28.139 8.060 -21.356 1.00 81.75 543 GLU A CA 1
ATOM 4209 C C . GLU A 1 543 ? 27.239 9.137 -21.967 1.00 81.75 543 GLU A C 1
ATOM 4211 O O . GLU A 1 543 ? 27.757 10.139 -22.450 1.00 81.75 543 GLU A O 1
ATOM 4216 N N . MET A 1 544 ? 25.909 8.994 -21.861 1.00 79.62 544 MET A N 1
ATOM 4217 C CA . MET A 1 544 ? 24.922 9.998 -22.283 1.00 79.62 544 MET A CA 1
ATOM 4218 C C . MET A 1 544 ? 25.071 11.346 -21.570 1.00 79.62 544 MET A C 1
ATOM 4220 O O . MET A 1 544 ? 24.609 12.363 -22.081 1.00 79.62 544 MET A O 1
ATOM 4224 N N . TYR A 1 545 ? 25.735 11.365 -20.417 1.00 77.44 545 TYR A N 1
ATOM 4225 C CA . TYR A 1 545 ? 25.868 12.550 -19.575 1.00 77.44 545 TYR A CA 1
ATOM 4226 C C . TYR A 1 545 ? 27.328 13.001 -19.438 1.00 77.44 545 TYR A C 1
ATOM 4228 O O . TYR A 1 545 ? 27.650 13.821 -18.583 1.00 77.44 545 TYR A O 1
ATOM 4236 N N . ARG A 1 546 ? 28.244 12.484 -20.270 1.00 74.25 546 ARG A N 1
ATOM 4237 C CA . ARG A 1 546 ? 29.644 12.928 -20.284 1.00 74.25 546 ARG A CA 1
ATOM 4238 C C . ARG A 1 546 ? 29.800 14.231 -21.060 1.00 74.25 546 ARG A C 1
ATOM 4240 O O . ARG A 1 546 ? 29.731 14.225 -22.286 1.00 74.25 546 ARG A O 1
ATOM 4247 N N . SER A 1 547 ? 30.045 15.329 -20.347 1.00 68.31 547 SER A N 1
ATOM 4248 C CA . SER A 1 547 ? 30.326 16.647 -20.936 1.00 68.31 547 SER A CA 1
ATOM 4249 C C . SER A 1 547 ? 31.702 16.730 -21.601 1.00 68.31 547 SER A C 1
ATOM 4251 O O . SER A 1 547 ? 31.942 17.597 -22.430 1.00 68.31 547 SER A O 1
ATOM 4253 N N . ASP A 1 548 ? 32.616 15.828 -21.247 1.00 67.00 548 ASP A N 1
ATOM 4254 C CA . ASP A 1 548 ? 33.966 15.742 -21.801 1.00 67.00 548 ASP A CA 1
ATOM 4255 C C . ASP A 1 548 ? 34.048 14.862 -23.060 1.00 67.00 548 ASP A C 1
ATOM 4257 O O . ASP A 1 548 ? 35.110 14.773 -23.677 1.00 67.00 548 ASP A O 1
ATOM 4261 N N . LEU A 1 549 ? 32.937 14.221 -23.459 1.00 61.28 549 LEU A N 1
ATOM 4262 C CA . LEU A 1 549 ? 32.832 13.487 -24.717 1.00 61.28 549 LEU A CA 1
ATOM 4263 C C . LEU A 1 549 ? 31.713 14.029 -25.612 1.00 61.28 549 LEU A C 1
ATOM 4265 O O . LEU A 1 549 ? 30.548 14.044 -25.208 1.00 61.28 549 LEU A O 1
ATOM 4269 N N . PRO A 1 550 ? 32.024 14.324 -26.882 1.00 56.94 550 PRO A N 1
ATOM 4270 C CA . PRO A 1 550 ? 31.019 14.668 -27.876 1.00 56.94 550 PRO A CA 1
ATOM 4271 C C . PRO A 1 550 ? 30.111 13.465 -28.166 1.00 56.94 550 PRO A C 1
ATOM 4273 O O . PRO A 1 550 ? 30.549 12.314 -28.115 1.00 56.94 550 PRO A O 1
ATOM 4276 N N . ASN A 1 551 ? 28.861 13.727 -28.560 1.00 54.78 551 ASN A N 1
ATOM 4277 C CA . ASN A 1 551 ? 27.826 12.704 -28.777 1.00 54.78 551 ASN A CA 1
ATOM 4278 C C . ASN A 1 551 ? 28.227 11.539 -29.706 1.00 54.78 551 ASN A C 1
ATOM 4280 O O . ASN A 1 551 ? 27.723 10.428 -29.558 1.00 54.78 551 ASN A O 1
ATOM 4284 N N . THR A 1 552 ? 29.122 11.766 -30.670 1.00 51.62 552 THR A N 1
ATOM 4285 C CA . THR A 1 552 ? 29.621 10.735 -31.599 1.00 51.62 552 THR A CA 1
ATOM 4286 C C . THR A 1 552 ? 30.724 9.847 -31.018 1.00 51.62 552 THR A C 1
ATOM 4288 O O . THR A 1 552 ? 30.947 8.759 -31.533 1.00 51.62 552 THR A O 1
ATOM 4291 N N . GLY A 1 553 ? 31.392 10.279 -29.943 1.00 58.38 553 GLY A N 1
ATOM 4292 C CA . GLY A 1 553 ? 32.463 9.531 -29.273 1.00 58.38 553 GLY A CA 1
ATOM 4293 C C . GLY A 1 553 ? 31.984 8.592 -28.164 1.00 58.38 553 GLY A C 1
ATOM 4294 O O . GLY A 1 553 ? 32.806 7.942 -27.528 1.00 58.38 553 GLY A O 1
ATOM 4295 N N . ARG A 1 554 ? 30.672 8.538 -27.911 1.00 77.25 554 ARG A N 1
ATOM 4296 C CA . ARG A 1 554 ? 30.053 7.707 -26.870 1.00 77.25 554 ARG A CA 1
ATOM 4297 C C . ARG A 1 554 ? 29.795 6.306 -27.428 1.00 77.25 554 ARG A C 1
ATOM 4299 O O . ARG A 1 554 ? 29.083 6.153 -28.425 1.00 77.25 554 ARG A O 1
ATOM 4306 N N . GLU A 1 555 ? 30.362 5.289 -26.792 1.00 84.00 555 GLU A N 1
ATOM 4307 C CA . GLU A 1 555 ? 30.418 3.902 -27.255 1.00 84.00 555 GLU A CA 1
ATOM 4308 C C . GLU A 1 555 ? 29.008 3.337 -27.486 1.00 84.00 555 GLU A C 1
ATOM 4310 O O . GLU A 1 555 ? 28.710 2.776 -28.545 1.00 84.00 555 GLU A O 1
ATOM 4315 N N . VAL A 1 556 ? 28.093 3.570 -26.538 1.00 82.94 556 VAL A N 1
ATOM 4316 C CA . VAL A 1 556 ? 26.703 3.093 -26.633 1.00 82.94 556 VAL A CA 1
ATOM 4317 C C . VAL A 1 556 ? 25.891 3.827 -27.707 1.00 82.94 556 VAL A C 1
ATOM 4319 O O . VAL A 1 556 ? 25.043 3.223 -28.361 1.00 82.94 556 VAL A O 1
ATOM 4322 N N . VAL A 1 557 ? 26.171 5.114 -27.943 1.00 82.19 557 VAL A N 1
ATOM 4323 C CA . VAL A 1 557 ? 25.491 5.921 -28.971 1.00 82.19 557 VAL A CA 1
ATOM 4324 C C . VAL A 1 557 ? 25.931 5.477 -30.361 1.00 82.19 557 VAL A C 1
ATOM 4326 O O . VAL A 1 557 ? 25.095 5.345 -31.257 1.00 82.19 557 VAL A O 1
ATOM 4329 N N . ARG A 1 558 ? 27.228 5.193 -30.533 1.00 83.38 558 ARG A N 1
ATOM 4330 C CA . ARG A 1 558 ? 27.779 4.632 -31.770 1.00 83.38 558 ARG A CA 1
ATOM 4331 C C . ARG A 1 558 ? 27.154 3.272 -32.073 1.00 83.38 558 ARG A C 1
ATOM 4333 O O . ARG A 1 558 ? 26.666 3.068 -33.181 1.00 83.38 558 ARG A O 1
ATOM 4340 N N . LEU A 1 559 ? 27.070 2.384 -31.078 1.00 86.06 559 LEU A N 1
ATOM 4341 C CA . LEU A 1 559 ? 26.411 1.081 -31.218 1.00 86.06 559 LEU A CA 1
ATOM 4342 C C . LEU A 1 559 ? 24.905 1.194 -31.513 1.00 86.06 559 LEU A C 1
ATOM 4344 O O . LEU A 1 559 ? 24.386 0.426 -32.320 1.00 86.06 559 LEU A O 1
ATOM 4348 N N . ALA A 1 560 ? 24.193 2.147 -30.907 1.00 84.75 560 ALA A N 1
ATOM 4349 C CA . ALA A 1 560 ? 22.773 2.367 -31.183 1.00 84.75 560 ALA A CA 1
ATOM 4350 C C . ALA A 1 560 ? 22.539 2.899 -32.607 1.00 84.75 560 ALA A C 1
ATOM 4352 O O . ALA A 1 560 ? 21.671 2.392 -33.312 1.00 84.75 560 ALA A O 1
ATOM 4353 N N . LYS A 1 561 ? 23.347 3.863 -33.070 1.00 82.44 561 LYS A N 1
ATOM 4354 C CA . LYS A 1 561 ? 23.318 4.350 -34.463 1.00 82.44 561 LYS A CA 1
ATOM 4355 C C . LYS A 1 561 ? 23.664 3.242 -35.459 1.00 82.44 561 LYS A C 1
ATOM 4357 O O . LYS A 1 561 ? 23.027 3.129 -36.497 1.00 82.44 561 LYS A O 1
ATOM 4362 N N . ALA A 1 562 ? 24.620 2.387 -35.118 1.00 78.94 562 ALA A N 1
ATOM 4363 C CA . ALA A 1 562 ? 24.982 1.209 -35.896 1.00 78.94 562 ALA A CA 1
ATOM 4364 C C . ALA A 1 562 ? 23.864 0.153 -35.979 1.00 78.94 562 ALA A C 1
ATOM 4366 O O . ALA A 1 562 ? 23.601 -0.423 -37.039 1.00 78.94 562 ALA A O 1
ATOM 4367 N N . ALA A 1 563 ? 23.209 -0.133 -34.853 1.00 80.56 563 ALA A N 1
ATOM 4368 C CA . ALA A 1 563 ? 22.070 -1.043 -34.800 1.00 80.56 563 ALA A CA 1
ATOM 4369 C C . ALA A 1 563 ? 20.883 -0.482 -35.588 1.00 80.56 563 ALA A C 1
ATOM 4371 O O . ALA A 1 563 ? 20.221 -1.216 -36.323 1.00 80.56 563 ALA A O 1
ATOM 4372 N N . PHE A 1 564 ? 20.645 0.823 -35.446 1.00 83.94 564 PHE A N 1
ATOM 4373 C CA . PHE A 1 564 ? 19.450 1.512 -35.912 1.00 83.94 564 PHE A CA 1
ATOM 4374 C C . PHE A 1 564 ? 19.824 2.803 -36.663 1.00 83.94 564 PHE A C 1
ATOM 4376 O O . PHE A 1 564 ? 19.643 3.895 -36.128 1.00 83.94 564 PHE A O 1
ATOM 4383 N N . PRO A 1 565 ? 20.307 2.722 -37.918 1.00 76.12 565 PRO A N 1
ATOM 4384 C CA . PRO A 1 565 ? 20.829 3.888 -38.643 1.00 76.12 565 PRO A CA 1
ATOM 4385 C C . PRO A 1 565 ? 19.835 5.037 -38.839 1.00 76.12 565 PRO A C 1
ATOM 4387 O O . PRO A 1 565 ? 20.254 6.183 -38.966 1.00 76.12 565 PRO A O 1
ATOM 4390 N N . GLN A 1 566 ? 18.533 4.734 -38.870 1.00 74.19 566 GLN A N 1
ATOM 4391 C CA . GLN A 1 566 ? 17.471 5.732 -39.040 1.00 74.19 566 GLN A CA 1
ATOM 4392 C C . GLN A 1 566 ? 16.961 6.312 -37.713 1.00 74.19 566 GLN A C 1
ATOM 4394 O O . GLN A 1 566 ? 16.539 7.459 -37.676 1.00 74.19 566 GLN A O 1
ATOM 4399 N N . GLU A 1 567 ? 17.003 5.542 -36.623 1.00 78.94 567 GLU A N 1
ATOM 4400 C CA . GLU A 1 567 ? 16.355 5.903 -35.350 1.00 78.94 567 GLU A CA 1
ATOM 4401 C C . GLU A 1 567 ? 17.369 6.243 -34.240 1.00 78.94 567 GLU A C 1
ATOM 4403 O O . GLU A 1 567 ? 17.054 6.973 -33.298 1.00 78.94 567 GLU A O 1
ATOM 4408 N N . GLY A 1 568 ? 18.602 5.740 -34.326 1.00 84.31 568 GLY A N 1
ATOM 4409 C CA . GLY A 1 568 ? 19.654 5.961 -33.336 1.00 84.31 568 GLY A CA 1
ATOM 4410 C C . GLY A 1 568 ? 19.222 5.557 -31.926 1.00 84.31 568 GLY A C 1
ATOM 4411 O O . GLY A 1 568 ? 18.771 4.439 -31.700 1.00 84.31 568 GLY A O 1
ATOM 4412 N N . LEU A 1 569 ? 19.351 6.474 -30.966 1.00 84.56 569 LEU A N 1
ATOM 4413 C CA . LEU A 1 569 ? 18.959 6.243 -29.570 1.00 84.56 569 LEU A CA 1
ATOM 4414 C C . LEU A 1 569 ? 17.446 6.156 -29.364 1.00 84.56 569 LEU A C 1
ATOM 4416 O O . LEU A 1 569 ? 17.008 5.452 -28.457 1.00 84.56 569 LEU A O 1
ATOM 4420 N N . SER A 1 570 ? 16.641 6.806 -30.213 1.00 86.50 570 SER A N 1
ATOM 4421 C CA . SER A 1 570 ? 15.174 6.726 -30.109 1.00 86.50 570 SER A CA 1
ATOM 4422 C C . SER A 1 570 ? 14.671 5.288 -30.274 1.00 86.50 570 SER A C 1
ATOM 4424 O O . SER A 1 570 ? 13.616 4.921 -29.753 1.00 86.50 570 SER A O 1
ATOM 4426 N N . ALA A 1 571 ? 15.480 4.433 -30.908 1.00 85.31 571 ALA A N 1
ATOM 4427 C CA . ALA A 1 571 ? 1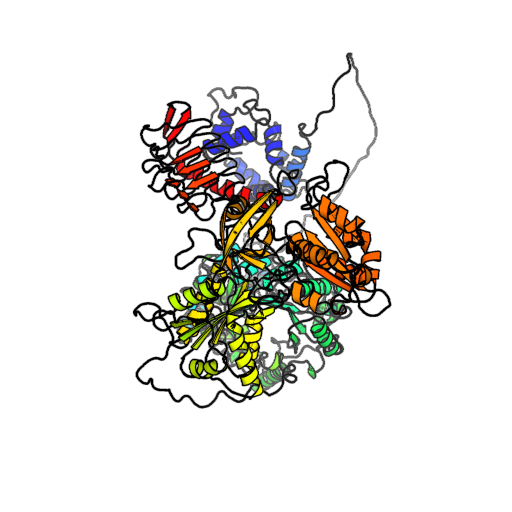5.216 3.014 -31.039 1.00 85.31 571 ALA A CA 1
ATOM 4428 C C . ALA A 1 571 ? 15.153 2.253 -29.711 1.00 85.31 571 ALA A C 1
ATOM 4430 O O . ALA A 1 571 ? 14.516 1.200 -29.658 1.00 85.31 571 ALA A O 1
ATOM 4431 N N . LEU A 1 572 ? 15.806 2.789 -28.677 1.00 90.69 572 LEU A N 1
ATOM 4432 C CA . LEU A 1 572 ? 15.862 2.243 -27.324 1.00 90.69 572 LEU A CA 1
ATOM 4433 C C . LEU A 1 572 ? 14.724 2.756 -26.434 1.00 90.69 572 LEU A C 1
ATOM 4435 O O . LEU A 1 572 ? 14.675 2.410 -25.257 1.00 90.69 572 LEU A O 1
ATOM 4439 N N . SER A 1 573 ? 13.818 3.584 -26.966 1.00 93.44 573 SER A N 1
ATOM 4440 C CA . SER A 1 573 ? 12.702 4.141 -26.202 1.00 93.44 573 SER A CA 1
ATOM 4441 C C . SER A 1 573 ? 11.736 3.048 -25.755 1.00 93.44 573 SER A C 1
ATOM 4443 O O . SER A 1 573 ? 10.968 2.495 -26.548 1.00 93.44 573 SER A O 1
ATOM 4445 N N . ALA A 1 574 ? 11.745 2.780 -24.454 1.00 93.62 574 ALA A N 1
ATOM 4446 C CA . ALA A 1 574 ? 10.798 1.890 -23.812 1.00 93.62 574 ALA A CA 1
ATOM 4447 C C . ALA A 1 574 ? 9.431 2.565 -23.609 1.00 93.62 574 ALA A C 1
ATOM 4449 O O . ALA A 1 574 ? 8.431 1.858 -23.543 1.00 93.62 574 ALA A O 1
ATOM 4450 N N . ARG A 1 575 ? 9.349 3.909 -23.599 1.00 91.12 575 ARG A N 1
ATOM 4451 C CA . ARG A 1 575 ? 8.066 4.648 -23.535 1.00 91.12 575 ARG A CA 1
ATOM 4452 C C . ARG A 1 575 ? 7.122 4.256 -24.669 1.00 91.12 575 ARG A C 1
ATOM 4454 O O . ARG A 1 575 ? 5.936 4.058 -24.457 1.00 91.12 575 ARG A O 1
ATOM 4461 N N . ARG A 1 576 ? 7.662 4.102 -25.882 1.00 85.06 576 ARG A N 1
ATOM 4462 C CA . ARG A 1 576 ? 6.862 3.809 -27.082 1.00 85.06 576 ARG A CA 1
ATOM 4463 C C . ARG A 1 576 ? 6.533 2.327 -27.266 1.00 85.06 576 ARG A C 1
ATOM 4465 O O . ARG A 1 576 ? 5.621 2.010 -28.018 1.00 85.06 576 ARG A O 1
ATOM 4472 N N . ARG A 1 577 ? 7.327 1.414 -26.693 1.00 85.19 577 ARG A N 1
ATOM 4473 C CA . ARG A 1 577 ? 7.324 -0.015 -27.083 1.00 85.19 577 ARG A CA 1
ATOM 4474 C C . ARG A 1 577 ? 7.342 -0.991 -25.904 1.00 85.19 577 ARG A C 1
ATOM 4476 O O . ARG A 1 577 ? 7.447 -2.199 -26.115 1.00 85.19 577 ARG A O 1
ATOM 4483 N N . GLY A 1 578 ? 7.287 -0.477 -24.678 1.00 92.62 578 GLY A N 1
ATOM 4484 C CA . GLY A 1 578 ? 7.584 -1.235 -23.470 1.00 92.62 578 GLY A CA 1
ATOM 4485 C C . GLY A 1 578 ? 9.054 -1.655 -23.388 1.00 92.62 578 GLY A C 1
ATOM 4486 O O . GLY A 1 578 ? 9.802 -1.646 -24.371 1.00 92.62 578 GLY A O 1
ATOM 4487 N N . VAL A 1 579 ? 9.488 -2.074 -22.201 1.00 93.62 579 VAL A N 1
ATOM 4488 C CA . VAL A 1 579 ? 10.860 -2.563 -21.989 1.00 93.62 579 VAL A CA 1
ATOM 4489 C C . VAL A 1 579 ? 11.180 -3.788 -22.851 1.00 93.62 579 VAL A C 1
ATOM 4491 O O . VAL A 1 579 ? 12.286 -3.899 -23.375 1.00 93.62 579 VAL A O 1
ATOM 4494 N N . ALA A 1 580 ? 10.206 -4.674 -23.075 1.00 91.25 580 ALA A N 1
ATOM 4495 C CA . ALA A 1 580 ? 10.405 -5.857 -23.904 1.00 91.25 580 ALA A CA 1
ATOM 4496 C C . ALA A 1 580 ? 10.664 -5.497 -25.373 1.00 91.25 580 ALA A C 1
ATOM 4498 O O . ALA A 1 580 ? 11.607 -6.009 -25.975 1.00 91.25 580 ALA A O 1
ATOM 4499 N N . GLY A 1 581 ? 9.893 -4.553 -25.925 1.00 89.44 581 GLY A N 1
ATOM 4500 C CA . GLY A 1 581 ? 10.079 -4.079 -27.296 1.00 89.44 581 GLY A CA 1
ATOM 4501 C C . GLY A 1 581 ? 11.380 -3.300 -27.503 1.00 89.44 581 GLY A C 1
ATOM 4502 O O . GLY A 1 581 ? 11.927 -3.312 -28.607 1.00 89.44 581 GLY A O 1
ATOM 4503 N N . ALA A 1 582 ? 11.901 -2.653 -26.455 1.00 90.81 582 ALA A N 1
ATOM 4504 C CA . ALA A 1 582 ? 13.201 -1.986 -26.495 1.00 90.81 582 ALA A CA 1
ATOM 4505 C C . ALA A 1 582 ? 14.380 -2.979 -26.416 1.00 90.81 582 ALA A C 1
ATOM 4507 O O . ALA A 1 582 ? 15.377 -2.798 -27.116 1.00 90.81 582 ALA A O 1
ATOM 4508 N N . VAL A 1 583 ? 14.265 -4.039 -25.604 1.00 92.75 583 VAL A N 1
ATOM 4509 C CA . VAL A 1 583 ? 15.336 -5.032 -25.382 1.00 92.75 583 VAL A CA 1
ATOM 4510 C C . VAL A 1 583 ? 15.438 -6.058 -26.513 1.00 92.75 583 VAL A C 1
ATOM 4512 O O . VAL A 1 583 ? 16.542 -6.328 -26.980 1.00 92.75 583 VAL A O 1
ATOM 4515 N N . ASP A 1 584 ? 14.320 -6.618 -26.983 1.00 89.94 584 ASP A N 1
ATOM 4516 C CA . ASP A 1 584 ? 14.300 -7.699 -27.991 1.00 89.94 584 ASP A CA 1
ATOM 4517 C C . ASP A 1 584 ? 14.171 -7.179 -29.437 1.00 89.94 584 ASP A C 1
ATOM 4519 O O . ASP A 1 584 ? 13.714 -7.868 -30.354 1.00 89.94 584 ASP A O 1
ATOM 4523 N N . ARG A 1 585 ? 14.572 -5.927 -29.669 1.00 81.56 585 ARG A N 1
ATOM 4524 C CA . ARG A 1 585 ? 14.412 -5.260 -30.960 1.00 81.56 585 ARG A CA 1
ATOM 4525 C C . ARG A 1 585 ? 15.261 -5.910 -32.063 1.00 81.56 585 ARG A C 1
ATOM 4527 O O . ARG A 1 585 ? 16.444 -6.211 -31.883 1.00 81.56 585 ARG A O 1
ATOM 4534 N N . ARG A 1 586 ? 14.690 -6.030 -33.268 1.00 62.03 586 ARG A N 1
ATOM 4535 C CA . ARG A 1 586 ? 15.402 -6.522 -34.464 1.00 62.03 586 ARG A CA 1
ATOM 4536 C C . ARG A 1 586 ? 16.591 -5.607 -34.792 1.00 62.03 586 ARG A C 1
ATOM 4538 O O . ARG A 1 586 ? 16.407 -4.399 -34.850 1.00 62.03 586 ARG A O 1
ATOM 4545 N N . ALA A 1 587 ? 17.762 -6.209 -35.027 1.00 63.78 587 ALA A N 1
ATOM 4546 C CA . ALA A 1 587 ? 19.133 -5.652 -35.070 1.00 63.78 587 ALA A CA 1
ATOM 4547 C C . ALA A 1 587 ? 19.966 -5.812 -33.776 1.00 63.78 587 ALA A C 1
ATOM 4549 O O . ALA A 1 587 ? 21.188 -5.694 -33.844 1.00 63.78 587 ALA A O 1
ATOM 4550 N N . GLY A 1 588 ? 19.336 -6.187 -32.651 1.00 75.25 588 GLY A N 1
ATOM 4551 C CA . GLY A 1 588 ? 19.963 -6.881 -31.517 1.00 75.25 588 GLY A CA 1
ATOM 4552 C C . GLY A 1 588 ? 21.100 -6.148 -30.800 1.00 75.25 588 GLY A C 1
ATOM 4553 O O . GLY A 1 588 ? 22.198 -6.693 -30.694 1.00 75.25 588 GLY A O 1
ATOM 4554 N N . LEU A 1 589 ? 20.871 -4.941 -30.265 1.00 88.81 589 LEU A N 1
ATOM 4555 C CA . LEU A 1 589 ? 21.884 -4.251 -29.445 1.00 88.81 589 LEU A CA 1
ATOM 4556 C C . LEU A 1 589 ? 22.300 -5.106 -28.230 1.00 88.81 589 LEU A C 1
ATOM 4558 O O . LEU A 1 589 ? 23.491 -5.290 -27.980 1.00 88.81 589 LEU A O 1
ATOM 4562 N N . PHE A 1 590 ? 21.317 -5.663 -27.517 1.00 92.75 590 PHE A N 1
ATOM 4563 C CA . PHE A 1 590 ? 21.503 -6.472 -26.306 1.00 92.75 590 PHE A CA 1
ATOM 4564 C C . PHE A 1 590 ? 21.928 -7.915 -26.617 1.00 92.75 590 PHE A C 1
ATOM 4566 O O . PHE A 1 590 ? 22.679 -8.523 -25.853 1.00 92.75 590 PHE A O 1
ATOM 4573 N N . GLN A 1 591 ? 21.452 -8.468 -27.735 1.00 90.75 591 GLN A N 1
ATOM 4574 C CA . GLN A 1 591 ? 21.682 -9.866 -28.100 1.00 90.75 591 GLN A CA 1
ATOM 4575 C C . GLN A 1 591 ? 22.971 -10.070 -28.901 1.00 90.75 591 GLN A C 1
ATOM 4577 O O . GLN A 1 591 ? 23.577 -11.130 -28.788 1.00 90.75 591 GLN A O 1
ATOM 4582 N N . GLN A 1 592 ? 23.396 -9.072 -29.681 1.00 91.12 592 GLN A N 1
ATOM 4583 C CA . GLN A 1 592 ? 24.503 -9.208 -30.628 1.00 91.12 592 GLN A CA 1
ATOM 4584 C C . GLN A 1 592 ? 25.578 -8.140 -30.436 1.00 91.12 592 GLN A C 1
ATOM 4586 O O . GLN A 1 592 ? 26.723 -8.472 -30.149 1.00 91.12 592 GLN A O 1
ATOM 4591 N N . LEU A 1 593 ? 25.246 -6.857 -30.601 1.00 91.88 593 LEU A N 1
ATOM 4592 C CA . LEU A 1 593 ? 26.287 -5.842 -30.801 1.00 91.88 593 LEU A CA 1
ATOM 4593 C C . LEU A 1 593 ? 27.111 -5.553 -29.545 1.00 91.88 593 LEU A C 1
ATOM 4595 O O . LEU A 1 593 ? 28.330 -5.487 -29.636 1.00 91.88 593 LEU A O 1
ATOM 4599 N N . VAL A 1 594 ? 26.478 -5.406 -28.378 1.00 93.19 594 VAL A N 1
ATOM 4600 C CA . VAL A 1 594 ? 27.202 -5.213 -27.110 1.00 93.19 594 VAL A CA 1
ATOM 4601 C C . VAL A 1 594 ? 28.052 -6.440 -26.744 1.00 93.19 594 VAL A C 1
ATOM 4603 O O . VAL A 1 594 ? 29.245 -6.256 -26.496 1.00 93.19 594 VAL A O 1
ATOM 4606 N N . PRO A 1 595 ? 27.524 -7.685 -26.736 1.00 93.12 595 PRO A N 1
ATOM 4607 C CA . PRO A 1 595 ? 28.344 -8.852 -26.407 1.00 93.12 595 PRO A CA 1
ATOM 4608 C C . PRO A 1 595 ? 29.462 -9.132 -27.426 1.00 93.12 595 PRO A C 1
ATOM 4610 O O . PRO A 1 595 ? 30.516 -9.611 -27.015 1.00 93.12 595 PRO A O 1
ATOM 4613 N N . ALA A 1 596 ? 29.282 -8.796 -28.710 1.00 92.75 596 ALA A N 1
ATOM 4614 C CA . ALA A 1 596 ? 30.342 -8.843 -29.730 1.00 92.75 596 ALA A CA 1
ATOM 4615 C C . ALA A 1 596 ? 31.395 -7.745 -29.529 1.00 92.75 596 ALA A C 1
ATOM 4617 O O . ALA A 1 596 ? 32.598 -8.003 -29.550 1.00 92.75 596 ALA A O 1
ATOM 4618 N N . ALA A 1 597 ? 30.966 -6.514 -29.235 1.00 92.19 597 ALA A N 1
ATOM 4619 C CA . ALA A 1 597 ? 31.887 -5.418 -28.952 1.00 92.19 597 ALA A CA 1
ATOM 4620 C C . ALA A 1 597 ? 32.765 -5.727 -27.725 1.00 92.19 597 ALA A C 1
ATOM 4622 O O . ALA A 1 597 ? 33.957 -5.452 -27.727 1.00 92.19 597 ALA A O 1
ATOM 4623 N N . MET A 1 598 ? 32.230 -6.396 -26.701 1.00 92.12 598 MET A N 1
ATOM 4624 C CA . MET A 1 598 ? 33.019 -6.859 -25.550 1.00 92.12 598 MET A CA 1
ATOM 4625 C C . MET A 1 598 ? 34.101 -7.897 -25.900 1.00 92.12 598 MET A C 1
ATOM 4627 O O . MET A 1 598 ? 35.026 -8.082 -25.113 1.00 92.12 598 MET A O 1
ATOM 4631 N N . GLN A 1 599 ? 33.987 -8.592 -27.034 1.00 90.38 599 GLN A N 1
ATOM 4632 C CA . GLN A 1 599 ? 34.923 -9.637 -27.461 1.00 90.38 599 GLN A CA 1
ATOM 4633 C C . GLN A 1 599 ? 35.962 -9.145 -28.476 1.00 90.38 599 GLN A C 1
ATOM 4635 O O . GLN A 1 599 ? 36.883 -9.895 -28.794 1.00 90.38 599 GLN A O 1
ATOM 4640 N N . GLN A 1 600 ? 35.877 -7.888 -28.933 1.00 90.75 600 GLN A N 1
ATOM 4641 C CA . GLN A 1 600 ? 36.873 -7.325 -29.849 1.00 90.75 600 GLN A CA 1
ATOM 4642 C C . GLN A 1 600 ? 38.283 -7.366 -29.235 1.00 90.75 600 GLN A C 1
ATOM 4644 O O . GLN A 1 600 ? 38.432 -7.130 -28.036 1.00 90.75 600 GLN A O 1
ATOM 4649 N N . PRO A 1 601 ? 39.332 -7.624 -30.034 1.00 87.88 601 PRO A N 1
ATOM 4650 C CA . PRO A 1 601 ? 40.682 -7.890 -29.528 1.00 87.88 601 PRO A CA 1
ATOM 4651 C C . PRO A 1 601 ? 41.395 -6.673 -28.911 1.00 87.88 601 PRO A C 1
ATOM 4653 O O . PRO A 1 601 ? 42.415 -6.851 -28.252 1.00 87.88 601 PRO A O 1
ATOM 4656 N N . SER A 1 602 ? 40.893 -5.456 -29.146 1.00 89.31 602 SER A N 1
ATOM 4657 C CA . SER A 1 602 ? 41.426 -4.204 -28.595 1.00 89.31 602 SER A CA 1
ATOM 4658 C C . SER A 1 602 ? 40.383 -3.083 -28.645 1.00 89.31 602 SER A C 1
ATOM 4660 O O . SER A 1 602 ? 39.400 -3.166 -29.391 1.00 89.31 602 SER A O 1
ATOM 4662 N N . LEU A 1 603 ? 40.600 -2.010 -27.881 1.00 87.38 603 LEU A N 1
ATOM 4663 C CA . LEU A 1 603 ? 39.801 -0.783 -27.921 1.00 87.38 603 LEU A CA 1
ATOM 4664 C C . LEU A 1 603 ? 39.787 -0.176 -29.331 1.00 87.38 603 LEU A C 1
ATOM 4666 O O . LEU A 1 603 ? 38.734 0.237 -29.812 1.00 87.38 603 LEU A O 1
ATOM 4670 N N . GLU A 1 604 ? 40.924 -0.202 -30.031 1.00 84.69 604 GLU A N 1
ATOM 4671 C CA . GLU A 1 604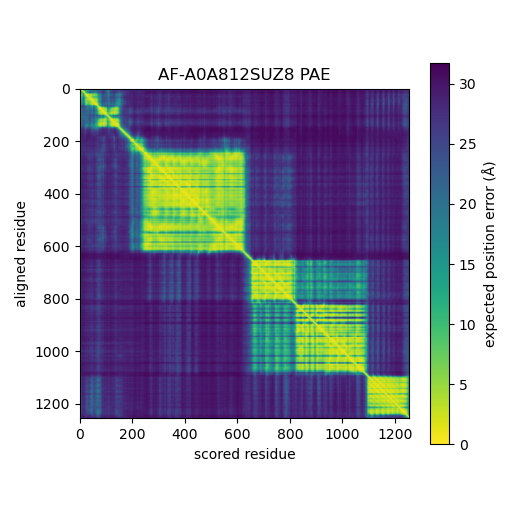 ? 41.040 0.256 -31.424 1.00 84.69 604 GLU A CA 1
ATOM 4672 C C . GLU A 1 604 ? 40.166 -0.572 -32.382 1.00 84.69 604 GLU A C 1
ATOM 4674 O O . GLU A 1 604 ? 39.507 -0.026 -33.267 1.00 84.69 604 GLU A O 1
ATOM 4679 N N . ALA A 1 605 ? 40.068 -1.886 -32.158 1.00 82.75 605 ALA A N 1
ATOM 4680 C CA . ALA A 1 605 ? 39.167 -2.763 -32.904 1.00 82.75 605 ALA A CA 1
ATOM 4681 C C . ALA A 1 605 ? 37.677 -2.568 -32.541 1.00 82.75 605 ALA A C 1
ATOM 4683 O O . ALA A 1 605 ? 36.809 -3.231 -33.120 1.00 82.75 605 ALA A O 1
ATOM 4684 N N . GLY A 1 606 ? 37.367 -1.655 -31.615 1.00 83.62 606 GLY A N 1
ATOM 4685 C CA . GLY A 1 606 ? 36.020 -1.319 -31.163 1.00 83.62 606 GLY A CA 1
ATOM 4686 C C . GLY A 1 606 ? 35.571 -2.087 -29.921 1.00 83.62 606 GLY A C 1
ATOM 4687 O O . GLY A 1 606 ? 34.369 -2.307 -29.753 1.00 83.62 606 GLY A O 1
ATOM 4688 N N . ARG A 1 607 ? 36.514 -2.519 -29.070 1.00 90.31 607 ARG A N 1
ATOM 4689 C CA . ARG A 1 607 ? 36.206 -3.063 -27.741 1.00 90.31 607 ARG A CA 1
ATOM 4690 C C . ARG A 1 607 ? 35.677 -1.973 -26.818 1.00 90.31 607 ARG A C 1
ATOM 4692 O O . ARG A 1 607 ? 36.196 -0.863 -26.819 1.00 90.31 607 ARG A O 1
ATOM 4699 N N . LEU A 1 608 ? 34.679 -2.311 -26.000 1.00 90.56 608 LEU A N 1
ATOM 4700 C CA . LEU A 1 608 ? 34.049 -1.353 -25.087 1.00 90.56 608 LEU A CA 1
ATOM 4701 C C . LEU A 1 608 ? 34.933 -1.047 -23.871 1.00 90.56 608 LEU A C 1
ATOM 4703 O O . LEU A 1 608 ? 35.043 -1.874 -22.956 1.00 90.56 608 LEU A O 1
ATOM 4707 N N . ARG A 1 609 ? 35.494 0.167 -23.812 1.00 89.25 609 ARG A N 1
ATOM 4708 C CA . ARG A 1 609 ? 36.298 0.660 -22.683 1.00 89.25 609 ARG A CA 1
ATOM 4709 C C . ARG A 1 609 ? 35.494 0.621 -21.392 1.00 89.25 609 ARG A C 1
ATOM 4711 O O . ARG A 1 609 ? 36.003 0.141 -20.379 1.00 89.25 609 ARG A O 1
ATOM 4718 N N . THR A 1 610 ? 34.240 1.074 -21.415 1.00 88.00 610 THR A N 1
ATOM 4719 C CA . THR A 1 610 ? 33.365 1.065 -20.235 1.00 88.00 610 THR A CA 1
ATOM 4720 C C . THR A 1 610 ? 33.186 -0.350 -19.674 1.00 88.00 610 THR A C 1
ATOM 4722 O O . THR A 1 610 ? 33.254 -0.554 -18.457 1.00 88.00 610 THR A O 1
ATOM 4725 N N . CYS A 1 611 ? 33.027 -1.360 -20.535 1.00 90.19 611 CYS A N 1
ATOM 4726 C CA . CYS A 1 611 ? 32.896 -2.751 -20.101 1.00 90.19 611 CYS A CA 1
ATOM 4727 C C . CYS A 1 611 ? 34.204 -3.291 -19.506 1.00 90.19 611 CYS A C 1
ATOM 4729 O O . CYS A 1 611 ? 34.164 -3.880 -18.424 1.00 90.19 611 CYS A O 1
ATOM 4731 N N . SER A 1 612 ? 35.351 -3.034 -20.142 1.00 89.38 612 SER A N 1
ATOM 4732 C CA . SER A 1 612 ? 36.669 -3.426 -19.623 1.00 89.38 612 SER A CA 1
ATOM 4733 C C . SER A 1 612 ? 36.998 -2.765 -18.274 1.00 89.38 612 SER A C 1
ATOM 4735 O O . SER A 1 612 ? 37.526 -3.413 -17.368 1.00 89.38 612 SER A O 1
ATOM 4737 N N . ALA A 1 613 ? 36.633 -1.491 -18.097 1.00 82.75 613 ALA A N 1
ATOM 4738 C CA . ALA A 1 613 ? 36.926 -0.701 -16.897 1.00 82.75 613 ALA A CA 1
ATOM 4739 C C . ALA A 1 613 ? 36.007 -0.987 -15.695 1.00 82.75 613 ALA A C 1
ATOM 4741 O O . ALA A 1 613 ? 36.321 -0.616 -14.556 1.00 82.75 613 ALA A O 1
ATOM 4742 N N . VAL A 1 614 ? 34.842 -1.596 -15.926 1.00 82.81 614 VAL A N 1
ATOM 4743 C CA . VAL A 1 614 ? 33.859 -1.882 -14.868 1.00 82.81 614 VAL A CA 1
ATOM 4744 C C . VAL A 1 614 ? 33.720 -3.377 -14.598 1.00 82.81 614 VAL A C 1
ATOM 4746 O O . VAL A 1 614 ? 33.665 -3.768 -13.436 1.00 82.81 614 VAL A O 1
ATOM 4749 N N . CYS A 1 615 ? 33.663 -4.203 -15.643 1.00 86.81 615 CYS A N 1
ATOM 4750 C CA . CYS A 1 615 ? 33.402 -5.643 -15.557 1.00 86.81 615 CYS A CA 1
ATOM 4751 C C . CYS A 1 615 ? 34.640 -6.509 -15.870 1.00 86.81 615 CYS A C 1
ATOM 4753 O O . CYS A 1 615 ? 34.509 -7.728 -15.981 1.00 86.81 615 CYS A O 1
ATOM 4755 N N . GLY A 1 616 ? 35.826 -5.909 -16.024 1.00 86.75 616 GLY A N 1
ATOM 4756 C CA . GLY A 1 616 ? 37.076 -6.648 -16.203 1.00 86.75 616 GLY A CA 1
ATOM 4757 C C . GLY A 1 616 ? 37.422 -7.485 -14.964 1.00 86.75 616 GLY A C 1
ATOM 4758 O O . GLY A 1 616 ? 37.420 -6.968 -13.844 1.00 86.75 616 GLY A O 1
ATOM 4759 N N . ALA A 1 617 ? 37.704 -8.773 -15.159 1.00 77.06 617 ALA A N 1
ATOM 4760 C CA . ALA A 1 617 ? 37.786 -9.779 -14.100 1.00 77.06 617 ALA A CA 1
ATOM 4761 C C . ALA A 1 617 ? 38.865 -9.495 -13.036 1.00 77.06 617 ALA A C 1
ATOM 4763 O O . ALA A 1 617 ? 38.646 -9.781 -11.860 1.00 77.06 617 ALA A O 1
ATOM 4764 N N . GLU A 1 618 ? 39.996 -8.895 -13.422 1.00 72.31 618 GLU A N 1
ATOM 4765 C CA . GLU A 1 618 ? 41.163 -8.689 -12.540 1.00 72.31 618 GLU A CA 1
ATOM 4766 C C . GLU A 1 618 ? 41.080 -7.395 -11.712 1.00 72.31 618 GLU A C 1
ATOM 4768 O O . GLU A 1 618 ? 41.687 -7.291 -10.651 1.00 72.31 618 GLU A O 1
ATOM 4773 N N . VAL A 1 619 ? 40.279 -6.423 -12.161 1.00 66.56 619 VAL A N 1
ATOM 4774 C CA . VAL A 1 619 ? 40.073 -5.113 -11.508 1.00 66.56 619 VAL A CA 1
ATOM 4775 C C . VAL A 1 619 ? 38.682 -5.045 -10.853 1.00 66.56 619 VAL A C 1
ATOM 4777 O O . VAL A 1 619 ? 38.134 -3.973 -10.596 1.00 66.56 619 VAL A O 1
ATOM 4780 N N . ASN A 1 620 ? 38.064 -6.203 -10.597 1.00 61.41 620 ASN A N 1
ATOM 4781 C CA . ASN A 1 620 ? 36.669 -6.295 -10.180 1.00 61.41 620 ASN A CA 1
ATOM 4782 C C . ASN A 1 620 ? 36.421 -5.641 -8.805 1.00 61.41 620 ASN A C 1
ATOM 4784 O O . ASN A 1 620 ? 36.513 -6.266 -7.748 1.00 61.41 620 ASN A O 1
ATOM 4788 N N . ALA A 1 621 ? 36.025 -4.368 -8.838 1.00 53.47 621 ALA A N 1
ATOM 4789 C CA . ALA A 1 621 ? 35.768 -3.549 -7.661 1.00 53.47 621 ALA A CA 1
ATOM 4790 C C . ALA A 1 621 ? 34.538 -3.994 -6.842 1.00 53.47 621 ALA A C 1
ATOM 4792 O O . ALA A 1 621 ? 34.321 -3.469 -5.747 1.00 53.47 621 ALA A O 1
ATOM 4793 N N . PHE A 1 622 ? 33.735 -4.948 -7.333 1.00 53.00 622 PHE A N 1
ATOM 4794 C CA . PHE A 1 622 ? 32.481 -5.361 -6.694 1.00 53.00 622 PHE A CA 1
ATOM 4795 C C . PHE A 1 622 ? 32.662 -6.389 -5.573 1.00 53.00 622 PHE A C 1
ATOM 4797 O O . PHE A 1 622 ? 31.825 -6.438 -4.674 1.00 53.00 622 PHE A O 1
ATOM 4804 N N . VAL A 1 623 ? 33.734 -7.190 -5.586 1.00 48.28 623 VAL A N 1
ATOM 4805 C CA . VAL A 1 623 ? 33.846 -8.359 -4.691 1.00 48.28 623 VAL A CA 1
ATOM 4806 C C . VAL A 1 623 ? 34.047 -7.966 -3.218 1.00 48.28 623 VAL A C 1
ATOM 4808 O O . VAL A 1 623 ? 33.565 -8.674 -2.342 1.00 48.28 623 VAL A O 1
ATOM 4811 N N . LYS A 1 624 ? 34.654 -6.805 -2.917 1.00 44.69 624 LYS A N 1
ATOM 4812 C CA . LYS A 1 624 ? 34.988 -6.403 -1.530 1.00 44.69 624 LYS A CA 1
ATOM 4813 C C . LYS A 1 624 ? 34.318 -5.134 -1.003 1.00 44.69 624 LYS A C 1
ATOM 4815 O O . LYS A 1 624 ? 34.558 -4.757 0.142 1.00 44.69 624 LYS A O 1
ATOM 4820 N N . GLN A 1 625 ? 33.445 -4.481 -1.776 1.00 43.91 625 GLN A N 1
ATOM 4821 C CA . GLN A 1 625 ? 32.789 -3.233 -1.345 1.00 43.91 625 GLN A CA 1
ATOM 4822 C C . GLN A 1 625 ? 31.942 -3.403 -0.059 1.00 43.91 625 GLN A C 1
ATOM 4824 O O . GLN A 1 625 ? 31.682 -2.421 0.638 1.00 43.91 625 GLN A O 1
ATOM 4829 N N . PHE A 1 626 ? 31.568 -4.647 0.273 1.00 43.34 626 PHE A N 1
ATOM 4830 C CA . PHE A 1 626 ? 30.772 -5.030 1.445 1.00 43.34 626 PHE A CA 1
ATOM 4831 C C . PHE A 1 626 ? 31.507 -5.963 2.434 1.00 43.34 626 PHE A C 1
ATOM 4833 O O . PHE A 1 626 ? 30.905 -6.416 3.410 1.00 43.34 626 PHE A O 1
ATOM 4840 N N . GLU A 1 627 ? 32.799 -6.253 2.226 1.00 37.84 627 GLU A N 1
ATOM 4841 C CA . GLU A 1 627 ? 33.594 -7.052 3.171 1.00 37.84 627 GLU A CA 1
ATOM 4842 C C . GLU A 1 627 ? 34.022 -6.184 4.363 1.00 37.84 627 GLU A C 1
ATOM 4844 O O . GLU A 1 627 ? 35.002 -5.441 4.312 1.00 37.84 627 GLU A O 1
ATOM 4849 N N . GLY A 1 628 ? 33.227 -6.267 5.430 1.00 32.75 628 GLY A N 1
ATOM 4850 C CA . GLY A 1 628 ? 33.390 -5.539 6.694 1.00 32.75 628 GLY A CA 1
ATOM 4851 C C . GLY A 1 628 ? 32.141 -5.602 7.584 1.00 32.75 628 GLY A C 1
ATOM 4852 O O . GLY A 1 628 ? 32.248 -5.478 8.794 1.00 32.75 628 GLY A O 1
ATOM 4853 N N . ALA A 1 629 ? 30.970 -5.899 7.007 1.00 31.86 629 ALA A N 1
ATOM 4854 C CA . ALA A 1 629 ? 29.713 -6.107 7.741 1.00 31.86 629 ALA A CA 1
ATOM 4855 C C . ALA A 1 629 ? 29.405 -7.592 8.046 1.00 31.86 629 ALA A C 1
ATOM 4857 O O . ALA A 1 629 ? 28.326 -7.918 8.528 1.00 31.86 629 ALA A O 1
ATOM 4858 N N . ALA A 1 630 ? 30.332 -8.509 7.746 1.00 27.38 630 ALA A N 1
ATOM 4859 C CA . ALA A 1 630 ? 30.107 -9.958 7.795 1.00 27.38 630 ALA A CA 1
ATOM 4860 C C . ALA A 1 630 ? 30.669 -10.650 9.055 1.00 27.38 630 ALA A C 1
ATOM 4862 O O . ALA A 1 630 ? 30.920 -11.851 9.019 1.00 27.38 630 ALA A O 1
ATOM 4863 N N . LYS A 1 631 ? 30.892 -9.924 10.161 1.00 25.48 631 LYS A N 1
ATOM 4864 C CA . LYS A 1 631 ? 31.441 -10.511 11.401 1.00 25.48 631 LYS A CA 1
ATOM 4865 C C . LYS A 1 631 ? 30.625 -10.274 12.680 1.00 25.48 631 LYS A C 1
ATOM 4867 O O . LYS A 1 631 ? 31.157 -10.441 13.768 1.00 25.48 631 LYS A O 1
ATOM 4872 N N . ALA A 1 632 ? 29.332 -9.979 12.550 1.00 26.44 632 ALA A N 1
ATOM 4873 C CA . ALA A 1 632 ? 28.382 -9.995 13.670 1.00 26.44 632 ALA A CA 1
ATOM 4874 C C . ALA A 1 632 ? 27.018 -10.589 13.261 1.00 26.44 632 ALA A C 1
ATOM 4876 O O . ALA A 1 632 ? 25.964 -10.047 13.566 1.00 26.44 632 ALA A O 1
ATOM 4877 N N . LEU A 1 633 ? 27.047 -11.704 12.528 1.00 27.06 633 LEU A N 1
ATOM 4878 C CA . LEU A 1 633 ? 25.910 -12.613 12.387 1.00 27.06 633 LEU A CA 1
ATOM 4879 C C . LEU A 1 633 ? 26.428 -14.005 12.743 1.00 27.06 633 LEU A C 1
ATOM 4881 O O . LEU A 1 633 ? 27.353 -14.512 12.108 1.00 27.06 633 LEU A O 1
ATOM 4885 N N . ASP A 1 634 ? 25.868 -14.532 13.824 1.00 25.94 634 ASP A N 1
ATOM 4886 C CA . ASP A 1 634 ? 26.161 -15.814 14.456 1.00 25.94 634 ASP A CA 1
ATOM 4887 C C . ASP A 1 634 ? 26.298 -16.967 13.422 1.00 25.94 634 ASP A C 1
ATOM 4889 O O . ASP A 1 634 ? 25.446 -17.090 12.532 1.00 25.94 634 ASP A O 1
ATOM 4893 N N . PRO A 1 635 ? 27.341 -17.822 13.491 1.00 25.00 635 PRO A N 1
ATOM 4894 C CA . PRO A 1 635 ? 27.598 -18.926 12.552 1.00 25.00 635 PRO A CA 1
ATOM 4895 C C . PRO A 1 635 ? 26.591 -20.097 12.554 1.00 25.00 635 PRO A C 1
ATOM 4897 O O . PRO A 1 635 ? 26.879 -21.136 11.960 1.00 25.00 635 PRO A O 1
ATOM 4900 N N . GLY A 1 636 ? 25.416 -19.972 13.175 1.00 25.11 636 GLY A N 1
ATOM 4901 C CA . GLY A 1 636 ? 24.466 -21.075 13.385 1.00 25.11 636 GLY A CA 1
ATOM 4902 C C . GLY A 1 636 ? 23.593 -21.499 12.193 1.00 25.11 636 GLY A C 1
ATOM 4903 O O . GLY A 1 636 ? 22.813 -22.435 12.328 1.00 25.11 636 GLY A O 1
ATOM 4904 N N . LEU A 1 637 ? 23.688 -20.855 11.020 1.00 28.92 637 LEU A N 1
ATOM 4905 C CA . LEU A 1 637 ? 22.746 -21.095 9.909 1.00 28.92 637 LEU A CA 1
ATOM 4906 C C . LEU A 1 637 ? 23.403 -21.476 8.569 1.00 28.92 637 LEU A C 1
ATOM 4908 O O . LEU A 1 637 ? 22.927 -21.084 7.502 1.00 28.92 637 LEU A O 1
ATOM 4912 N N . ARG A 1 638 ? 24.519 -22.221 8.598 1.00 23.55 638 ARG A N 1
ATOM 4913 C CA . ARG A 1 638 ? 25.187 -22.730 7.380 1.00 23.55 638 ARG A CA 1
ATOM 4914 C C . ARG A 1 638 ? 25.777 -24.138 7.509 1.00 23.55 638 ARG A C 1
ATOM 4916 O O . ARG A 1 638 ? 26.863 -24.376 7.007 1.00 23.55 638 ARG A O 1
ATOM 4923 N N . THR A 1 639 ? 25.056 -25.099 8.079 1.00 25.52 639 THR A N 1
ATOM 4924 C CA . THR A 1 639 ? 25.358 -26.530 7.862 1.00 25.52 639 THR A CA 1
ATOM 4925 C C . THR A 1 639 ? 24.098 -27.382 8.014 1.00 25.52 639 THR A C 1
ATOM 4927 O O . THR A 1 639 ? 23.863 -27.921 9.085 1.00 25.52 639 THR A O 1
ATOM 4930 N N . ALA A 1 640 ? 23.277 -27.480 6.960 1.00 25.33 640 ALA A N 1
ATOM 4931 C CA . ALA A 1 640 ? 22.390 -28.630 6.692 1.00 25.33 640 ALA A CA 1
ATOM 4932 C C . ALA A 1 640 ? 21.594 -28.420 5.388 1.00 25.33 640 ALA A C 1
ATOM 4934 O O . ALA A 1 640 ? 20.374 -28.348 5.395 1.00 25.33 640 ALA A O 1
ATOM 4935 N N . THR A 1 641 ? 22.268 -28.280 4.246 1.00 25.17 641 THR A N 1
ATOM 4936 C CA . THR A 1 641 ? 21.642 -28.527 2.927 1.00 25.17 641 THR A CA 1
ATOM 4937 C C . THR A 1 641 ? 22.692 -29.048 1.947 1.00 25.17 641 THR A C 1
ATOM 4939 O O . THR A 1 641 ? 22.988 -28.455 0.916 1.00 25.17 641 THR A O 1
ATOM 4942 N N . ALA A 1 642 ? 23.284 -30.188 2.295 1.00 25.38 642 ALA A N 1
ATOM 4943 C CA . ALA A 1 642 ? 23.849 -31.131 1.337 1.00 25.38 642 ALA A CA 1
ATOM 4944 C C . ALA A 1 642 ? 23.717 -32.542 1.938 1.00 25.38 642 ALA A C 1
ATOM 4946 O O . ALA A 1 642 ? 24.126 -32.742 3.077 1.00 25.38 642 ALA A O 1
ATOM 4947 N N . ALA A 1 643 ? 23.150 -33.471 1.154 1.00 23.23 643 ALA A N 1
ATOM 4948 C CA . ALA A 1 643 ? 22.706 -34.838 1.494 1.00 23.23 643 ALA A CA 1
ATOM 4949 C C . ALA A 1 643 ? 21.399 -34.879 2.327 1.00 23.23 643 ALA A C 1
ATOM 4951 O O . ALA A 1 643 ? 21.308 -34.261 3.374 1.00 23.23 643 ALA A O 1
ATOM 4952 N N . THR A 1 644 ? 20.305 -35.543 1.943 1.00 23.77 644 THR A N 1
ATOM 4953 C CA . THR A 1 644 ? 20.143 -36.720 1.079 1.00 23.77 644 THR A CA 1
ATOM 4954 C C . THR A 1 644 ? 18.722 -36.702 0.500 1.00 23.77 644 THR A C 1
ATOM 4956 O O . THR A 1 644 ? 17.751 -36.768 1.248 1.00 23.77 644 THR A O 1
ATOM 4959 N N . THR A 1 645 ? 18.570 -36.620 -0.820 1.00 24.69 645 THR A N 1
ATOM 4960 C CA . THR A 1 645 ? 17.316 -36.971 -1.499 1.00 24.69 645 THR A CA 1
ATOM 4961 C C . THR A 1 645 ? 17.305 -38.477 -1.738 1.00 24.69 645 THR A C 1
ATOM 4963 O O . THR A 1 645 ? 17.901 -38.965 -2.694 1.00 24.69 645 THR A O 1
ATOM 4966 N N . ALA A 1 646 ? 16.606 -39.217 -0.878 1.00 23.61 646 ALA A N 1
ATOM 4967 C CA . ALA A 1 646 ? 15.998 -40.484 -1.269 1.00 23.61 646 ALA A CA 1
ATOM 4968 C C . ALA A 1 646 ? 14.505 -40.215 -1.540 1.00 23.61 646 ALA A C 1
ATOM 4970 O O . ALA A 1 646 ? 13.862 -39.547 -0.726 1.00 23.61 646 ALA A O 1
ATOM 4971 N N . PRO A 1 647 ? 13.937 -40.671 -2.668 1.00 24.55 647 PRO A N 1
ATOM 4972 C CA . PRO A 1 647 ? 12.528 -40.459 -2.957 1.00 24.55 647 PRO A CA 1
ATOM 4973 C C . PRO A 1 647 ? 11.693 -41.402 -2.086 1.00 24.55 647 PRO A C 1
ATOM 4975 O O . PRO A 1 647 ? 11.851 -42.622 -2.164 1.00 24.55 647 PRO A O 1
ATOM 4978 N N . PHE A 1 648 ? 10.781 -40.859 -1.276 1.00 22.89 648 PHE A N 1
ATOM 4979 C CA . PHE A 1 648 ? 9.741 -41.685 -0.671 1.00 22.89 648 PHE A CA 1
ATOM 4980 C C . PHE A 1 648 ? 8.753 -42.079 -1.772 1.00 22.89 648 PHE A C 1
ATOM 4982 O O . PHE A 1 648 ? 8.078 -41.235 -2.365 1.00 22.89 648 PHE A O 1
ATOM 4989 N N . ARG A 1 649 ? 8.734 -43.375 -2.093 1.00 24.72 649 ARG A N 1
ATOM 4990 C CA . ARG A 1 649 ? 7.745 -43.990 -2.977 1.00 24.72 649 ARG A CA 1
ATOM 4991 C C . ARG A 1 649 ? 6.380 -43.983 -2.294 1.00 24.72 649 ARG A C 1
ATOM 4993 O O . ARG A 1 649 ? 6.265 -44.323 -1.122 1.00 24.72 649 ARG A O 1
ATOM 5000 N N . ALA A 1 650 ? 5.358 -43.640 -3.070 1.00 27.03 650 ALA A N 1
ATOM 5001 C CA . ALA A 1 650 ? 3.961 -43.762 -2.692 1.00 27.03 650 ALA A CA 1
ATOM 5002 C C . ALA A 1 650 ? 3.599 -45.216 -2.339 1.00 27.03 650 ALA A C 1
ATOM 5004 O O . ALA A 1 650 ? 3.960 -46.145 -3.064 1.00 27.03 650 ALA A O 1
ATOM 5005 N N . SER A 1 651 ? 2.833 -45.378 -1.260 1.00 28.42 651 SER A N 1
ATOM 5006 C CA . SER A 1 651 ? 2.126 -46.607 -0.905 1.00 28.42 651 SER A CA 1
ATOM 5007 C C . SER A 1 651 ? 0.616 -46.346 -0.927 1.00 28.42 651 SER A C 1
ATOM 5009 O O . SER A 1 651 ? 0.063 -45.753 -0.008 1.00 28.42 651 SER A O 1
ATOM 5011 N N . ALA A 1 652 ? 0.011 -46.786 -2.028 1.00 35.44 652 ALA A N 1
ATOM 5012 C CA . ALA A 1 652 ? -1.334 -47.324 -2.265 1.00 35.44 652 ALA A CA 1
ATOM 5013 C C . ALA A 1 652 ? -2.644 -46.646 -1.791 1.00 35.44 652 ALA A C 1
ATOM 5015 O O . ALA A 1 652 ? -3.608 -46.803 -2.527 1.00 35.44 652 ALA A O 1
ATOM 5016 N N . GLU A 1 653 ? -2.750 -45.868 -0.710 1.00 42.59 653 GLU A N 1
ATOM 5017 C CA . GLU A 1 653 ? -4.019 -45.186 -0.351 1.00 42.59 653 GLU A CA 1
ATOM 5018 C C . GLU A 1 653 ? -3.736 -43.887 0.421 1.00 42.59 653 GLU A C 1
ATOM 5020 O O . GLU A 1 653 ? -3.030 -43.878 1.428 1.00 42.59 653 GLU A O 1
ATOM 5025 N N . ALA A 1 654 ? -4.206 -42.746 -0.091 1.00 50.16 654 ALA A N 1
ATOM 5026 C CA . ALA A 1 654 ? -3.822 -41.435 0.428 1.00 50.16 654 ALA A CA 1
ATOM 5027 C C . ALA A 1 654 ? -4.629 -41.063 1.687 1.00 50.16 654 ALA A C 1
ATOM 5029 O O . ALA A 1 654 ? -5.823 -40.791 1.600 1.00 50.16 654 ALA A O 1
ATOM 5030 N N . ALA A 1 655 ? -3.963 -41.027 2.846 1.00 60.09 655 ALA A N 1
ATOM 5031 C CA . ALA A 1 655 ? -4.483 -40.444 4.088 1.00 60.09 655 ALA A CA 1
ATOM 5032 C C . ALA A 1 655 ? -5.014 -38.993 3.902 1.00 60.09 655 ALA A C 1
ATOM 5034 O O . ALA A 1 655 ? -4.453 -38.245 3.098 1.00 60.09 655 ALA A O 1
ATOM 5035 N N . PRO A 1 656 ? -6.072 -38.572 4.625 1.00 74.75 656 PRO A N 1
ATOM 5036 C CA . PRO A 1 656 ? -6.767 -37.308 4.363 1.00 74.75 656 PRO A CA 1
ATOM 5037 C C . PRO A 1 656 ? -6.030 -36.067 4.899 1.00 74.75 656 PRO A C 1
ATOM 5039 O O . PRO A 1 656 ? -5.152 -36.154 5.762 1.00 74.75 656 PRO A O 1
ATOM 5042 N N . VAL A 1 657 ? -6.427 -34.893 4.403 1.00 84.06 657 VAL A N 1
ATOM 5043 C CA . VAL A 1 657 ? -6.161 -33.578 5.004 1.00 84.06 657 VAL A CA 1
ATOM 5044 C C . VAL A 1 657 ? -7.228 -33.316 6.069 1.00 84.06 657 VAL A C 1
ATOM 5046 O O . VAL A 1 657 ? -8.424 -33.404 5.810 1.00 84.06 657 VAL A O 1
ATOM 5049 N N . GLU A 1 658 ? -6.815 -32.991 7.285 1.00 89.19 658 GLU A N 1
ATOM 5050 C CA . GLU A 1 658 ? -7.737 -32.660 8.377 1.00 89.19 658 GLU A CA 1
ATOM 5051 C C . GLU A 1 658 ? -7.969 -31.144 8.417 1.00 89.19 658 GLU A C 1
ATOM 5053 O O . GLU A 1 658 ? -7.016 -30.369 8.353 1.00 89.19 658 GLU A O 1
ATOM 5058 N N . VAL A 1 659 ? -9.223 -30.699 8.523 1.00 91.06 659 VAL A N 1
ATOM 5059 C CA . VAL A 1 659 ? -9.593 -29.281 8.652 1.00 91.06 659 VAL A CA 1
ATOM 5060 C C . VAL A 1 659 ? -10.331 -29.086 9.971 1.00 91.06 659 VAL A C 1
ATOM 5062 O O . VAL A 1 659 ? -11.485 -29.493 10.113 1.00 91.06 659 VAL A O 1
ATOM 5065 N N . TRP A 1 660 ? -9.679 -28.466 10.953 1.00 94.31 660 TRP A N 1
ATOM 5066 C CA . TRP A 1 660 ? -10.280 -28.213 12.259 1.00 94.31 660 TRP A CA 1
ATOM 5067 C C . TRP A 1 660 ? -10.687 -26.763 12.453 1.00 94.31 660 TRP A C 1
ATOM 5069 O O . TRP A 1 660 ? -9.960 -25.851 12.057 1.00 94.31 660 TRP A O 1
ATOM 5079 N N . TYR A 1 661 ? -11.826 -26.544 13.110 1.00 92.81 661 TYR A N 1
ATOM 5080 C CA . TYR A 1 661 ? -12.288 -25.208 13.481 1.00 92.81 661 TYR A CA 1
ATOM 5081 C C . TYR A 1 661 ? -12.410 -25.018 14.988 1.00 92.81 661 TYR A C 1
ATOM 5083 O O . TYR A 1 661 ? -12.852 -25.911 15.699 1.00 92.81 661 TYR A O 1
ATOM 5091 N N . GLY A 1 662 ? -12.068 -23.820 15.455 1.00 88.81 662 GLY A N 1
ATOM 5092 C CA . GLY A 1 662 ? -12.455 -23.331 16.772 1.00 88.81 662 GLY A CA 1
ATOM 5093 C C . GLY A 1 662 ? -13.430 -22.167 16.632 1.00 88.81 662 GLY A C 1
ATOM 5094 O O . GLY A 1 662 ? -13.025 -21.104 16.155 1.00 88.81 662 GLY A O 1
ATOM 5095 N N . SER A 1 663 ? -14.709 -22.334 16.983 1.00 82.06 663 SER A N 1
ATOM 5096 C CA . SER A 1 663 ? -15.742 -21.320 16.759 1.00 82.06 663 SER A CA 1
ATOM 5097 C C . SER A 1 663 ? -16.787 -21.191 17.873 1.00 82.06 663 SER A C 1
ATOM 5099 O O . SER A 1 663 ? -17.456 -22.147 18.231 1.00 82.06 663 SER A O 1
ATOM 5101 N N . GLU A 1 664 ? -17.034 -19.954 18.321 1.00 72.19 664 GLU A N 1
ATOM 5102 C CA . GLU A 1 664 ? -18.124 -19.631 19.266 1.00 72.19 664 GLU A CA 1
ATOM 5103 C C . GLU A 1 664 ? -19.446 -19.280 18.569 1.00 72.19 664 GLU A C 1
ATOM 5105 O O . GLU A 1 664 ? -20.531 -19.649 19.006 1.00 72.19 664 GLU A O 1
ATOM 5110 N N . THR A 1 665 ? -19.369 -18.535 17.463 1.00 56.81 665 THR A N 1
ATOM 5111 C CA . THR A 1 665 ? -20.539 -17.998 16.736 1.00 56.81 665 THR A CA 1
ATOM 5112 C C . THR A 1 665 ? -20.705 -18.604 15.337 1.00 56.81 665 THR A C 1
ATOM 5114 O O . THR A 1 665 ? -21.482 -18.106 14.517 1.00 56.81 665 THR A O 1
ATOM 5117 N N . GLY A 1 666 ? -19.953 -19.671 15.039 1.00 55.31 666 GLY A N 1
ATOM 5118 C CA . GLY A 1 666 ? -19.992 -20.421 13.777 1.00 55.31 666 GLY A CA 1
ATOM 5119 C C . GLY A 1 666 ? -19.274 -19.750 12.596 1.00 55.31 666 GLY A C 1
ATOM 5120 O O . GLY A 1 666 ? -19.403 -20.196 11.453 1.00 55.31 666 GLY A O 1
ATOM 5121 N N . ASN A 1 667 ? -18.555 -18.642 12.812 1.00 69.50 667 ASN A N 1
ATOM 5122 C CA . ASN A 1 667 ? -17.790 -17.979 11.748 1.00 69.50 667 ASN A CA 1
ATOM 5123 C C . ASN A 1 667 ? -16.592 -18.820 11.295 1.00 69.50 667 ASN A C 1
ATOM 5125 O O . ASN A 1 667 ? -16.439 -19.042 10.100 1.00 69.50 667 ASN A O 1
ATOM 5129 N N . ALA A 1 668 ? -15.788 -19.317 12.236 1.00 80.44 668 ALA A N 1
ATOM 5130 C CA . ALA A 1 668 ? -14.624 -20.151 11.937 1.00 80.44 668 ALA A CA 1
ATOM 5131 C C . ALA A 1 668 ? -15.051 -21.508 11.350 1.00 80.44 668 ALA A C 1
ATOM 5133 O O . ALA A 1 668 ? -14.460 -21.969 10.381 1.00 80.44 668 ALA A O 1
ATOM 5134 N N . GLU A 1 669 ? -16.143 -22.083 11.864 1.00 77.62 669 GLU A N 1
ATOM 5135 C CA . GLU A 1 669 ? -16.745 -23.317 11.341 1.00 77.62 669 GLU A CA 1
ATOM 5136 C C . GLU A 1 669 ? -17.167 -23.176 9.873 1.00 77.62 669 GLU A C 1
ATOM 5138 O O . GLU A 1 669 ? -16.792 -23.992 9.034 1.00 77.62 669 GLU A O 1
ATOM 5143 N N . ARG A 1 670 ? -17.892 -22.103 9.526 1.00 78.88 670 ARG A N 1
ATOM 5144 C CA . ARG A 1 670 ? -18.303 -21.837 8.137 1.00 78.88 670 ARG A CA 1
ATOM 5145 C C . ARG A 1 670 ? -17.104 -21.723 7.197 1.00 78.88 670 ARG A C 1
ATOM 5147 O O . ARG A 1 670 ? -17.155 -22.215 6.076 1.00 78.88 670 ARG A O 1
ATOM 5154 N N . LEU A 1 671 ? -16.038 -21.057 7.634 1.00 83.19 671 LEU A N 1
ATOM 5155 C CA . LEU A 1 671 ? -14.829 -20.905 6.828 1.00 83.19 671 LEU A CA 1
ATOM 5156 C C . LEU A 1 671 ? -14.065 -22.233 6.703 1.00 83.19 671 LEU A C 1
ATOM 5158 O O . LEU A 1 671 ? -13.594 -22.557 5.620 1.00 83.19 671 LEU A O 1
ATOM 5162 N N . ALA A 1 672 ? -14.011 -23.050 7.756 1.00 85.38 672 ALA A N 1
ATOM 5163 C CA . ALA A 1 672 ? -13.444 -24.396 7.686 1.00 85.38 672 ALA A CA 1
ATOM 5164 C C . ALA A 1 672 ? -14.201 -25.307 6.709 1.00 85.38 672 ALA A C 1
ATOM 5166 O O . ALA A 1 672 ? -13.565 -26.008 5.924 1.00 85.38 672 ALA A O 1
ATOM 5167 N N . LEU A 1 673 ? -15.538 -25.245 6.693 1.00 75.69 673 LEU A N 1
ATOM 5168 C CA . LEU A 1 673 ? -16.350 -25.946 5.693 1.00 75.69 673 LEU A CA 1
ATOM 5169 C C . LEU A 1 673 ? -15.979 -25.505 4.274 1.00 75.69 673 LEU A C 1
ATOM 5171 O O . LEU A 1 673 ? -15.714 -26.351 3.429 1.00 75.69 673 LEU A O 1
ATOM 5175 N N . ARG A 1 674 ? -15.833 -24.196 4.040 1.00 77.25 674 ARG A N 1
ATOM 5176 C CA . ARG A 1 674 ? -15.387 -23.660 2.743 1.00 77.25 674 ARG A CA 1
ATOM 5177 C C . ARG A 1 674 ? -13.968 -24.090 2.363 1.00 77.25 674 ARG A C 1
ATOM 5179 O O . ARG A 1 674 ? -13.714 -24.375 1.197 1.00 77.25 674 ARG A O 1
ATOM 5186 N N . ALA A 1 675 ? -13.037 -24.154 3.319 1.00 83.69 675 ALA A N 1
ATOM 5187 C CA . ALA A 1 675 ? -11.704 -24.700 3.059 1.00 83.69 675 ALA A CA 1
ATOM 5188 C C . ALA A 1 675 ? -11.788 -26.165 2.627 1.00 83.69 675 ALA A C 1
ATOM 5190 O O . ALA A 1 675 ? -11.149 -26.539 1.651 1.00 83.69 675 ALA A O 1
ATOM 5191 N N . ALA A 1 676 ? -12.582 -26.988 3.307 1.00 80.62 676 ALA A N 1
ATOM 5192 C CA . ALA A 1 676 ? -12.735 -28.381 2.912 1.00 80.62 676 ALA A CA 1
ATOM 5193 C C . ALA A 1 676 ? -13.469 -28.560 1.583 1.00 80.62 676 ALA A C 1
ATOM 5195 O O . ALA A 1 676 ? -13.066 -29.412 0.800 1.00 80.62 676 ALA A O 1
ATOM 5196 N N . GLU A 1 677 ? -14.475 -27.735 1.281 1.00 74.94 677 GLU A N 1
ATOM 5197 C CA . GLU A 1 677 ? -15.120 -27.711 -0.038 1.00 74.94 677 GLU A CA 1
ATOM 5198 C C . GLU A 1 677 ? -14.093 -27.440 -1.142 1.00 74.94 677 GLU A C 1
ATOM 5200 O O . GLU A 1 677 ? -14.062 -28.153 -2.143 1.00 74.94 677 GLU A O 1
ATOM 5205 N N . ALA A 1 678 ? -13.193 -26.474 -0.932 1.00 76.69 678 ALA A N 1
ATOM 5206 C CA . ALA A 1 678 ? -12.124 -26.165 -1.879 1.00 76.69 678 ALA A CA 1
ATOM 5207 C C . ALA A 1 678 ? -11.056 -27.272 -1.988 1.00 76.69 678 ALA A C 1
ATOM 5209 O O . ALA A 1 678 ? -10.382 -27.381 -3.013 1.00 76.69 678 ALA A O 1
ATOM 5210 N N . LEU A 1 679 ? -10.891 -28.094 -0.947 1.00 77.38 679 LEU A N 1
ATOM 5211 C CA . LEU A 1 679 ? -9.969 -29.234 -0.935 1.00 77.38 679 LEU A CA 1
ATOM 5212 C C . LEU A 1 679 ? -10.596 -30.517 -1.513 1.00 77.38 679 LEU A C 1
ATOM 5214 O O . LEU A 1 679 ? -9.865 -31.395 -1.972 1.00 77.38 679 LEU A O 1
ATOM 5218 N N . GLY A 1 680 ? -11.926 -30.622 -1.549 1.00 69.75 680 GLY A N 1
ATOM 5219 C CA . GLY A 1 680 ? -12.660 -31.759 -2.110 1.00 69.75 680 GLY A CA 1
ATOM 5220 C C . GLY A 1 680 ? -12.623 -33.019 -1.233 1.00 69.75 680 GLY A C 1
ATOM 5221 O O . GLY A 1 680 ? -12.476 -32.951 -0.014 1.00 69.75 680 GLY A O 1
ATOM 5222 N N . ALA A 1 681 ? -12.741 -34.198 -1.857 1.00 57.00 681 ALA A N 1
ATOM 5223 C CA . ALA A 1 681 ? -12.926 -35.496 -1.183 1.00 57.00 681 ALA A CA 1
ATOM 5224 C C . ALA A 1 681 ? -11.758 -35.959 -0.280 1.00 57.00 681 ALA A C 1
ATOM 5226 O O . ALA A 1 681 ? -11.862 -36.987 0.385 1.00 57.00 681 ALA A O 1
ATOM 5227 N N . VAL A 1 682 ? -10.641 -35.224 -0.256 1.00 61.03 682 VAL A N 1
ATOM 5228 C CA . VAL A 1 682 ? -9.481 -35.516 0.604 1.00 61.03 682 VAL A CA 1
ATOM 5229 C C . VAL A 1 682 ? -9.558 -34.831 1.969 1.00 61.03 682 VAL A C 1
ATOM 5231 O O . VAL A 1 682 ? -8.700 -35.102 2.804 1.00 61.03 682 VAL A O 1
ATOM 5234 N N . ALA A 1 683 ? -10.541 -33.954 2.207 1.00 68.25 683 ALA A N 1
ATOM 5235 C CA . ALA A 1 683 ? -10.646 -33.175 3.437 1.00 68.25 683 ALA A CA 1
ATOM 5236 C C . ALA A 1 683 ? -11.771 -33.653 4.371 1.00 68.25 683 ALA A C 1
ATOM 5238 O O . ALA A 1 683 ? -12.919 -33.803 3.954 1.00 68.25 683 ALA A O 1
ATOM 5239 N N . ALA A 1 684 ? -11.451 -33.827 5.656 1.00 76.19 684 ALA A N 1
ATOM 5240 C CA . ALA A 1 684 ? -12.432 -34.050 6.721 1.00 76.19 684 ALA A CA 1
ATOM 5241 C C . ALA A 1 684 ? -12.535 -32.806 7.614 1.00 76.19 684 ALA A C 1
ATOM 5243 O O . ALA A 1 684 ? -11.511 -32.283 8.052 1.00 76.19 684 ALA A O 1
ATOM 5244 N N . VAL A 1 685 ? -13.761 -32.343 7.897 1.00 81.44 685 VAL A N 1
ATOM 5245 C CA . VAL A 1 685 ? -14.008 -31.177 8.768 1.00 81.44 685 VAL A CA 1
ATOM 5246 C C . VAL A 1 685 ? -14.570 -31.617 10.109 1.00 81.44 685 VAL A C 1
ATOM 5248 O O . VAL A 1 685 ? -15.566 -32.344 10.153 1.00 81.44 685 VAL A O 1
ATOM 5251 N N . SER A 1 686 ? -13.980 -31.133 11.201 1.00 83.69 686 SER A N 1
ATOM 5252 C CA . SER A 1 686 ? -14.519 -31.305 12.555 1.00 83.69 686 SER A CA 1
ATOM 5253 C C . SER A 1 686 ? -14.024 -30.208 13.501 1.00 83.69 686 SER A C 1
ATOM 5255 O O . SER A 1 686 ? -13.039 -29.538 13.213 1.00 83.69 686 SER A O 1
ATOM 5257 N N . ALA A 1 687 ? -14.627 -30.067 14.680 1.00 81.69 687 ALA A N 1
ATOM 5258 C CA . ALA A 1 687 ? -13.912 -29.434 15.790 1.00 81.69 687 ALA A CA 1
ATOM 5259 C C . ALA A 1 687 ? -12.668 -30.280 16.163 1.00 81.69 687 ALA A C 1
ATOM 5261 O O . ALA A 1 687 ? -12.632 -31.484 15.853 1.00 81.69 687 ALA A O 1
ATOM 5262 N N . PRO A 1 688 ? -11.635 -29.697 16.800 1.00 86.56 688 PRO A N 1
ATOM 5263 C CA . PRO A 1 688 ? -10.543 -30.476 17.357 1.00 86.56 688 PRO A CA 1
ATOM 5264 C C . PRO A 1 688 ? -11.062 -31.538 18.339 1.00 86.56 688 PRO A C 1
ATOM 5266 O O . PRO A 1 688 ? -12.021 -31.281 19.070 1.00 86.56 688 PRO A O 1
ATOM 5269 N N . PRO A 1 689 ? -10.457 -32.737 18.368 1.00 82.81 689 PRO A N 1
ATOM 5270 C CA . PRO A 1 689 ? -10.861 -33.787 19.295 1.00 82.81 689 PRO A CA 1
ATOM 5271 C C . PRO A 1 689 ? -10.432 -33.447 20.736 1.00 82.81 689 PRO A C 1
ATOM 5273 O O . PRO A 1 689 ? -9.767 -32.437 20.998 1.00 82.81 689 PRO A O 1
ATOM 5276 N N . ARG A 1 690 ? -10.780 -34.326 21.682 1.00 80.12 690 ARG A N 1
ATOM 5277 C CA . ARG A 1 690 ? -10.249 -34.255 23.051 1.00 80.12 690 ARG A CA 1
ATOM 5278 C C . ARG A 1 690 ? -8.727 -34.408 23.042 1.00 80.12 690 ARG A C 1
ATOM 5280 O O . ARG A 1 690 ? -8.166 -34.994 22.118 1.00 80.12 690 ARG A O 1
ATOM 5287 N N . SER A 1 691 ? -8.061 -33.846 24.050 1.00 81.00 691 SER A N 1
ATOM 5288 C CA . SER A 1 691 ? -6.597 -33.727 24.084 1.00 81.00 691 SER A CA 1
ATOM 5289 C C . SER A 1 691 ? -5.873 -35.072 23.942 1.00 81.00 691 SER A C 1
ATOM 5291 O O . SER A 1 691 ? -4.848 -35.132 23.275 1.00 81.00 691 SER A O 1
ATOM 5293 N N . ASP A 1 692 ? -6.425 -36.150 24.496 1.00 80.62 692 ASP A N 1
ATOM 5294 C CA . ASP A 1 692 ? -5.913 -37.524 24.425 1.00 80.62 692 ASP A CA 1
ATOM 5295 C C . ASP A 1 692 ? -6.028 -38.172 23.031 1.00 80.62 692 ASP A C 1
ATOM 5297 O O . ASP A 1 692 ? -5.281 -39.094 22.707 1.00 80.62 692 ASP A O 1
ATOM 5301 N N . GLU A 1 693 ? -6.905 -37.659 22.170 1.00 80.25 693 GLU A N 1
ATOM 5302 C CA . GLU A 1 693 ? -7.138 -38.168 20.813 1.00 80.25 693 GLU A CA 1
ATOM 5303 C C . GLU A 1 693 ? -6.415 -37.351 19.721 1.00 80.25 693 GLU A C 1
ATOM 5305 O O . GLU A 1 693 ? -6.303 -37.804 18.574 1.00 80.25 693 GLU A O 1
ATOM 5310 N N . VAL A 1 694 ? -5.912 -36.148 20.050 1.00 85.69 694 VAL A N 1
ATOM 5311 C CA . VAL A 1 694 ? -5.272 -35.225 19.089 1.00 85.69 694 VAL A CA 1
ATOM 5312 C C . VAL A 1 694 ? -4.094 -35.891 18.383 1.00 85.69 694 VAL A C 1
ATOM 5314 O O . VAL A 1 694 ? -4.046 -35.906 17.153 1.00 85.69 694 VAL A O 1
ATOM 5317 N N . GLU A 1 695 ? -3.158 -36.475 19.133 1.00 84.62 695 GLU A N 1
ATOM 5318 C CA . GLU A 1 695 ? -1.928 -37.034 18.565 1.00 84.62 695 GLU A CA 1
ATOM 5319 C C . GLU A 1 695 ? -2.201 -38.171 17.575 1.00 84.62 695 GLU A C 1
ATOM 5321 O O . GLU A 1 695 ? -1.614 -38.207 16.490 1.00 84.62 695 GLU A O 1
ATOM 5326 N N . GLY A 1 696 ? -3.128 -39.071 17.918 1.00 81.62 696 GLY A N 1
ATOM 5327 C CA . GLY A 1 696 ? -3.528 -40.178 17.051 1.00 81.62 696 GLY A CA 1
ATOM 5328 C C . GLY A 1 696 ? -4.086 -39.683 15.717 1.00 81.62 696 GLY A C 1
ATOM 5329 O O . GLY A 1 696 ? -3.681 -40.173 14.661 1.00 81.62 696 GLY A O 1
ATOM 5330 N N . ARG A 1 697 ? -4.944 -38.652 15.746 1.00 83.69 697 ARG A N 1
ATOM 5331 C CA . ARG A 1 697 ? -5.494 -38.051 14.521 1.00 83.69 697 ARG A CA 1
ATOM 5332 C C . ARG A 1 697 ? -4.422 -37.353 13.690 1.00 83.69 697 ARG A C 1
ATOM 5334 O O . ARG A 1 697 ? -4.373 -37.580 12.483 1.00 83.69 697 ARG A O 1
ATOM 5341 N N . LEU A 1 698 ? -3.524 -36.591 14.316 1.00 84.88 698 LEU A N 1
ATOM 5342 C CA . LEU A 1 698 ? -2.440 -35.893 13.612 1.00 84.88 698 LEU A CA 1
ATOM 5343 C C . LEU A 1 698 ? -1.434 -36.850 12.956 1.00 84.88 698 LEU A C 1
ATOM 5345 O O . LEU A 1 698 ? -0.947 -36.567 11.866 1.00 84.88 698 LEU A O 1
ATOM 5349 N N . ARG A 1 699 ? -1.138 -38.001 13.576 1.00 81.38 699 ARG A N 1
ATOM 5350 C CA . ARG A 1 699 ? -0.256 -39.027 12.983 1.00 81.38 699 ARG A CA 1
ATOM 5351 C C . ARG A 1 699 ? -0.890 -39.751 11.790 1.00 81.38 699 ARG A C 1
ATOM 5353 O O . ARG A 1 699 ? -0.167 -40.351 10.999 1.00 81.38 699 ARG A O 1
ATOM 5360 N N . SER A 1 700 ? -2.217 -39.706 11.672 1.00 78.06 700 SER A N 1
ATOM 5361 C CA . SER A 1 700 ? -2.984 -40.384 10.621 1.00 78.06 700 SER A CA 1
ATOM 5362 C C . SER A 1 700 ? -3.347 -39.503 9.418 1.00 78.06 700 SER A C 1
ATOM 5364 O O . SER A 1 700 ? -3.916 -40.017 8.457 1.00 78.06 700 SER A O 1
ATOM 5366 N N . CYS A 1 701 ? -3.033 -38.201 9.444 1.00 80.56 701 CYS A N 1
ATOM 5367 C CA . CYS A 1 701 ? -3.349 -37.258 8.367 1.00 80.56 701 CYS A CA 1
ATOM 5368 C C . CYS A 1 701 ? -2.090 -36.757 7.638 1.00 80.56 701 CYS A C 1
ATOM 5370 O O . CYS A 1 701 ? -0.972 -36.851 8.141 1.00 80.56 701 CYS A O 1
ATOM 5372 N N . GLN A 1 702 ? -2.260 -36.247 6.414 1.00 81.06 702 GLN A N 1
ATOM 5373 C CA . GLN A 1 702 ? -1.142 -35.764 5.580 1.00 81.06 702 GLN A CA 1
ATOM 5374 C C . GLN A 1 702 ? -0.837 -34.275 5.770 1.00 81.06 702 GLN A C 1
ATOM 5376 O O . GLN A 1 702 ? 0.285 -33.831 5.523 1.00 81.06 702 GLN A O 1
ATOM 5381 N N . ALA A 1 703 ? -1.838 -33.503 6.187 1.00 87.19 703 ALA A N 1
ATOM 5382 C CA . ALA A 1 703 ? -1.725 -32.097 6.547 1.00 87.19 703 ALA A CA 1
ATOM 5383 C C . ALA A 1 703 ? -2.894 -31.707 7.459 1.00 87.19 703 ALA A C 1
ATOM 5385 O O . ALA A 1 703 ? -3.943 -32.357 7.446 1.00 87.19 703 ALA A O 1
ATOM 5386 N N . LEU A 1 704 ? -2.719 -30.621 8.211 1.00 91.50 704 LEU A N 1
ATOM 5387 C CA . LEU A 1 704 ? -3.760 -30.035 9.053 1.00 91.50 704 LEU A CA 1
ATOM 5388 C C . LEU A 1 704 ? -4.017 -28.579 8.657 1.00 91.50 704 LEU A C 1
ATOM 5390 O O . LEU A 1 704 ? -3.086 -27.790 8.497 1.00 91.50 704 LEU A O 1
ATOM 5394 N N . VAL A 1 705 ? -5.285 -28.201 8.562 1.00 94.00 705 VAL A N 1
ATOM 5395 C CA . VAL A 1 705 ? -5.739 -26.822 8.385 1.00 94.00 705 VAL A CA 1
ATOM 5396 C C . VAL A 1 705 ? -6.524 -26.415 9.625 1.00 94.00 705 VAL A C 1
ATOM 5398 O O . VAL A 1 705 ? -7.503 -27.059 9.974 1.00 94.00 705 VAL A O 1
ATOM 5401 N N . LEU A 1 706 ? -6.109 -25.347 10.297 1.00 96.50 706 LEU A N 1
ATOM 5402 C CA . LEU A 1 706 ? -6.761 -24.813 11.489 1.00 96.50 706 LEU A CA 1
ATOM 5403 C C . LEU A 1 706 ? -7.469 -23.502 11.156 1.00 96.50 706 LEU A C 1
ATOM 5405 O O . LEU A 1 706 ? -6.841 -22.578 10.647 1.00 96.50 706 LEU A O 1
ATOM 5409 N N . VAL A 1 707 ? -8.750 -23.382 11.495 1.00 96.44 707 VAL A N 1
ATOM 5410 C CA . VAL A 1 707 ? -9.508 -22.127 11.413 1.00 96.44 707 VAL A CA 1
ATOM 5411 C C . VAL A 1 707 ? -9.974 -21.740 12.814 1.00 96.44 707 VAL A C 1
ATOM 5413 O O . VAL A 1 707 ? -10.953 -22.275 13.325 1.00 96.44 707 VAL A O 1
ATOM 5416 N N . LEU A 1 708 ? -9.248 -20.839 13.474 1.00 96.50 708 LEU A N 1
ATOM 5417 C CA . LEU A 1 708 ? -9.385 -20.587 14.913 1.00 96.50 708 LEU A CA 1
ATOM 5418 C C . LEU A 1 708 ? -9.910 -19.182 15.183 1.00 96.50 708 LEU A C 1
ATOM 5420 O O . LEU A 1 708 ? -9.240 -18.201 14.868 1.00 96.50 708 LEU A O 1
ATOM 5424 N N . ALA A 1 709 ? -11.078 -19.068 15.812 1.00 91.81 709 ALA A N 1
ATOM 5425 C CA . ALA A 1 709 ? -11.535 -17.794 16.344 1.00 91.81 709 ALA A CA 1
ATOM 5426 C C . ALA A 1 709 ? -10.867 -17.465 17.686 1.00 91.81 709 ALA A C 1
ATOM 5428 O O . ALA A 1 709 ? -10.551 -18.346 18.486 1.00 91.81 709 ALA A O 1
ATOM 5429 N N . THR A 1 710 ? -10.676 -16.173 17.933 1.00 83.50 710 THR A N 1
ATOM 5430 C CA . THR A 1 710 ? -10.265 -15.658 19.241 1.00 83.50 710 THR A CA 1
ATOM 5431 C C . THR A 1 710 ? -11.495 -15.180 20.006 1.00 83.50 710 THR A C 1
ATOM 5433 O O . THR A 1 710 ? -12.322 -14.450 19.456 1.00 83.50 710 THR A O 1
ATOM 5436 N N . TRP A 1 711 ? -11.605 -15.561 21.277 1.00 76.44 711 TRP A N 1
ATOM 5437 C CA . TRP A 1 711 ? -12.703 -15.176 22.161 1.00 76.44 711 TRP A CA 1
ATOM 5438 C C . TRP A 1 711 ? -12.210 -14.516 23.453 1.00 76.44 711 TRP A C 1
ATOM 5440 O O . TRP A 1 711 ? -11.041 -14.621 23.825 1.00 76.44 711 TRP A O 1
ATOM 5450 N N . GLY A 1 712 ? -13.106 -13.805 24.142 1.00 69.31 712 GLY A N 1
ATOM 5451 C CA . GLY A 1 712 ? -12.793 -13.130 25.403 1.00 69.31 712 GLY A CA 1
ATOM 5452 C C . GLY A 1 712 ? -11.616 -12.154 25.275 1.00 69.31 712 GLY A C 1
ATOM 5453 O O . GLY A 1 712 ? -11.648 -11.243 24.454 1.00 69.31 712 GLY A O 1
ATOM 5454 N N . GLN A 1 713 ? -10.581 -12.352 26.094 1.00 64.56 713 GLN A N 1
ATOM 5455 C CA . GLN A 1 713 ? -9.368 -11.518 26.162 1.00 64.56 713 GLN A CA 1
ATOM 5456 C C . GLN A 1 713 ? -8.172 -12.191 25.469 1.00 64.56 713 GLN A C 1
ATOM 5458 O O . GLN A 1 713 ? -7.085 -12.296 26.034 1.00 64.56 713 GLN A O 1
ATOM 5463 N N . GLY A 1 714 ? -8.390 -12.734 24.269 1.00 72.69 714 GLY A N 1
ATOM 5464 C CA . GLY A 1 714 ? -7.344 -13.450 23.530 1.00 72.69 714 GLY A CA 1
ATOM 5465 C C . GLY A 1 714 ? -7.325 -14.969 23.740 1.00 72.69 714 GLY A C 1
ATOM 5466 O O . GLY A 1 714 ? -6.351 -15.630 23.381 1.00 72.69 714 GLY A O 1
ATOM 5467 N N . GLU A 1 715 ? -8.377 -15.533 24.331 1.00 80.44 715 GLU A N 1
ATOM 5468 C CA . GLU A 1 715 ? -8.513 -16.966 24.597 1.00 80.44 715 GLU A CA 1
ATOM 5469 C C . GLU A 1 715 ? -8.927 -17.735 23.326 1.00 80.44 715 GLU A C 1
ATOM 5471 O O . GLU A 1 715 ? -9.587 -17.167 22.449 1.00 80.44 715 GLU A O 1
ATOM 5476 N N . PRO A 1 716 ? -8.578 -19.030 23.196 1.00 86.12 716 PRO A N 1
ATOM 5477 C CA . PRO A 1 716 ? -9.204 -19.886 22.195 1.00 86.12 716 PRO A CA 1
ATOM 5478 C C . PRO A 1 716 ? -10.681 -20.124 22.527 1.00 86.12 716 PRO A C 1
ATOM 5480 O O . PRO A 1 716 ? -11.100 -20.033 23.685 1.00 86.12 716 PRO A O 1
ATOM 5483 N N . THR A 1 717 ? -11.452 -20.467 21.501 1.00 81.50 717 THR A N 1
ATOM 5484 C CA . THR A 1 717 ? -12.839 -20.923 21.641 1.00 81.50 717 THR A CA 1
ATOM 5485 C C . THR A 1 717 ? -12.928 -22.218 22.450 1.00 81.50 717 THR A C 1
ATOM 5487 O O . THR A 1 717 ? -11.961 -22.984 22.551 1.00 81.50 717 THR A O 1
ATOM 5490 N N . ASP A 1 718 ? -14.090 -22.472 23.049 1.00 74.38 718 ASP A N 1
ATOM 5491 C CA . ASP A 1 718 ? -14.307 -23.613 23.940 1.00 74.38 718 ASP A CA 1
ATOM 5492 C C . ASP A 1 718 ? -14.079 -24.958 23.238 1.00 74.38 718 ASP A C 1
ATOM 5494 O O . ASP A 1 718 ? -13.446 -25.851 23.807 1.00 74.38 718 ASP A O 1
ATOM 5498 N N . ASP A 1 719 ? -14.504 -25.072 21.981 1.00 78.31 719 ASP A N 1
ATOM 5499 C CA . ASP A 1 719 ? -14.314 -26.248 21.122 1.00 78.31 719 ASP A CA 1
ATOM 5500 C C . ASP A 1 719 ? -12.847 -26.486 20.708 1.00 78.31 719 ASP A C 1
ATOM 5502 O O . ASP A 1 719 ? -12.473 -27.608 20.379 1.00 78.31 719 ASP A O 1
ATOM 5506 N N . ALA A 1 720 ? -11.979 -25.473 20.796 1.00 87.62 720 ALA A N 1
ATOM 5507 C CA . ALA A 1 720 ? -10.552 -25.601 20.510 1.00 87.62 720 ALA A CA 1
ATOM 5508 C C . ALA A 1 720 ? -9.698 -25.877 21.759 1.00 87.62 720 ALA A C 1
ATOM 5510 O O . ALA A 1 720 ? -8.492 -26.105 21.648 1.00 87.62 720 ALA A O 1
ATOM 5511 N N . ARG A 1 721 ? -10.274 -25.879 22.967 1.00 81.25 721 ARG A N 1
ATOM 5512 C CA . ARG A 1 721 ? -9.493 -25.949 24.213 1.00 81.25 721 ARG A CA 1
ATOM 5513 C C . ARG A 1 721 ? -8.656 -27.227 24.340 1.00 81.25 721 ARG A C 1
ATOM 5515 O O . ARG A 1 721 ? -7.502 -27.137 24.764 1.00 81.25 721 ARG A O 1
ATOM 5522 N N . GLY A 1 722 ? -9.206 -28.378 23.942 1.00 81.19 722 GLY A N 1
ATOM 5523 C CA . GLY A 1 722 ? -8.508 -29.671 23.968 1.00 81.19 722 GLY A CA 1
ATOM 5524 C C . GLY A 1 722 ? -7.237 -29.673 23.113 1.00 81.19 722 GLY A C 1
ATOM 5525 O O . GLY A 1 722 ? -6.189 -30.133 23.563 1.00 81.19 722 GLY A O 1
ATOM 5526 N N . LEU A 1 723 ? -7.285 -29.034 21.938 1.00 92.62 723 LEU A N 1
ATOM 5527 C CA . LEU A 1 723 ? -6.114 -28.832 21.080 1.00 92.62 723 LEU A CA 1
ATOM 5528 C C . LEU A 1 723 ? -5.035 -28.001 21.775 1.00 92.62 723 LEU A C 1
ATOM 5530 O O . LEU A 1 723 ? -3.870 -28.384 21.788 1.00 92.62 723 LEU A O 1
ATOM 5534 N N . PHE A 1 724 ? -5.405 -26.865 22.368 1.00 92.62 724 PHE A N 1
ATOM 5535 C CA . PHE A 1 724 ? -4.435 -26.003 23.047 1.00 92.62 724 PHE A CA 1
ATOM 5536 C C . PHE A 1 724 ? -3.857 -26.639 24.312 1.00 92.62 724 PHE A C 1
ATOM 5538 O O . PHE A 1 724 ? -2.727 -26.321 24.676 1.00 92.62 724 PHE A O 1
ATOM 5545 N N . GLN A 1 725 ? -4.617 -27.498 24.994 1.00 89.50 725 GLN A N 1
ATOM 5546 C CA . GLN A 1 725 ? -4.107 -28.299 26.102 1.00 89.50 725 GLN A CA 1
ATOM 5547 C C . GLN A 1 725 ? -3.051 -29.287 25.610 1.00 89.50 725 GLN A C 1
ATOM 5549 O O . GLN A 1 725 ? -1.917 -29.224 26.081 1.00 89.50 725 GLN A O 1
ATOM 5554 N N . TRP A 1 726 ? -3.384 -30.093 24.602 1.00 92.94 726 TRP A N 1
ATOM 5555 C CA . TRP A 1 726 ? -2.444 -31.049 24.025 1.00 92.94 726 TRP A CA 1
ATOM 5556 C C . TRP A 1 726 ? -1.185 -30.367 23.469 1.00 92.94 726 TRP A C 1
ATOM 5558 O O . TRP A 1 726 ? -0.078 -30.814 23.736 1.00 92.94 726 TRP A O 1
ATOM 5568 N N . LEU A 1 727 ? -1.315 -29.232 22.767 1.00 92.62 727 LEU A N 1
ATOM 5569 C CA . LEU A 1 727 ? -0.166 -28.481 22.238 1.00 92.62 727 LEU A CA 1
ATOM 5570 C C . LEU A 1 727 ? 0.803 -28.010 23.334 1.00 92.62 727 LEU A C 1
ATOM 5572 O O . LEU A 1 727 ? 2.005 -27.927 23.089 1.00 92.62 727 LEU A O 1
ATOM 5576 N N . ARG A 1 728 ? 0.296 -27.682 24.531 1.00 92.06 728 ARG A N 1
ATOM 5577 C CA . ARG A 1 728 ? 1.145 -27.336 25.682 1.00 92.06 728 ARG A CA 1
ATOM 5578 C C . ARG A 1 728 ? 1.835 -28.574 26.242 1.00 92.06 728 ARG A C 1
ATOM 5580 O O . ARG A 1 728 ? 3.051 -28.565 26.372 1.00 92.06 728 ARG A O 1
ATOM 5587 N N . GLU A 1 729 ? 1.078 -29.639 26.489 1.00 91.19 729 GLU A N 1
ATOM 5588 C CA . GLU A 1 729 ? 1.601 -30.904 27.021 1.00 91.19 729 GLU A CA 1
ATOM 5589 C C . GLU A 1 729 ? 2.661 -31.517 26.090 1.00 91.19 729 GLU A C 1
ATOM 5591 O O . GLU A 1 729 ? 3.732 -31.913 26.542 1.00 91.19 729 GLU A O 1
ATOM 5596 N N . ALA A 1 730 ? 2.421 -31.511 24.775 1.00 85.62 730 ALA A N 1
ATOM 5597 C CA . ALA A 1 730 ? 3.361 -31.996 23.768 1.00 85.62 730 ALA A CA 1
ATOM 5598 C C . ALA A 1 730 ? 4.653 -31.167 23.729 1.00 85.62 730 ALA A C 1
ATOM 5600 O O . ALA A 1 730 ? 5.742 -31.727 23.567 1.00 85.62 730 ALA A O 1
ATOM 5601 N N . LYS A 1 731 ? 4.542 -29.839 23.891 1.00 86.81 731 LYS A N 1
ATOM 5602 C CA . LYS A 1 731 ? 5.696 -28.934 23.950 1.00 86.81 731 LYS A CA 1
ATOM 5603 C C . LYS A 1 731 ? 6.524 -29.218 25.198 1.00 86.81 731 LYS A C 1
ATOM 5605 O O . LYS A 1 731 ? 7.742 -29.344 25.098 1.00 86.81 731 LYS A O 1
ATOM 5610 N N . ASP A 1 732 ? 5.867 -29.345 26.346 1.00 87.62 732 ASP A N 1
ATOM 5611 C CA . ASP A 1 732 ? 6.527 -29.604 27.626 1.00 87.62 732 ASP A CA 1
ATOM 5612 C C . ASP A 1 732 ? 7.182 -30.998 27.648 1.00 87.62 732 ASP A C 1
ATOM 5614 O O . ASP A 1 732 ? 8.257 -31.172 28.217 1.00 87.62 732 ASP A O 1
ATOM 5618 N N . ALA A 1 733 ? 6.595 -31.973 26.946 1.00 83.50 733 ALA A N 1
ATOM 5619 C CA . ALA A 1 733 ? 7.157 -33.309 26.749 1.00 83.50 733 ALA A CA 1
ATOM 5620 C C . ALA A 1 733 ? 8.286 -33.377 25.695 1.00 83.50 733 ALA A C 1
ATOM 5622 O O . ALA A 1 733 ? 8.850 -34.451 25.482 1.00 83.50 733 ALA A O 1
ATOM 5623 N N . GLY A 1 734 ? 8.614 -32.275 25.006 1.00 78.81 734 GLY A N 1
ATOM 5624 C CA . GLY A 1 734 ? 9.649 -32.246 23.963 1.00 78.81 734 GLY A CA 1
ATOM 5625 C C . GLY A 1 734 ? 9.314 -33.089 22.726 1.00 78.81 734 GLY A C 1
ATOM 5626 O O . GLY A 1 734 ? 10.214 -33.576 22.039 1.00 78.81 734 GLY A O 1
ATOM 5627 N N . SER A 1 735 ? 8.025 -33.300 22.453 1.00 75.88 735 SER A N 1
ATOM 5628 C CA . SER A 1 735 ? 7.571 -34.086 21.305 1.00 75.88 735 SER A CA 1
ATOM 5629 C C . SER A 1 735 ? 7.872 -33.365 19.988 1.00 75.88 735 SER A C 1
ATOM 5631 O O . SER A 1 735 ? 7.846 -32.138 19.921 1.00 75.88 735 SER A O 1
ATOM 5633 N N . SER A 1 736 ? 8.129 -34.118 18.915 1.00 74.19 736 SER A N 1
ATOM 5634 C CA . SER A 1 736 ? 8.291 -33.556 17.568 1.00 74.19 736 SER A CA 1
ATOM 5635 C C . SER A 1 736 ? 7.218 -34.080 16.620 1.00 74.19 736 SER A C 1
ATOM 5637 O O . SER A 1 736 ? 6.862 -35.262 16.649 1.00 74.19 736 SER A O 1
ATOM 5639 N N . LEU A 1 737 ? 6.694 -33.188 15.778 1.00 73.75 737 LEU A N 1
ATOM 5640 C CA . LEU A 1 737 ? 5.635 -33.502 14.823 1.00 73.75 737 LEU A CA 1
ATOM 5641 C C . LEU A 1 737 ? 6.036 -33.037 13.418 1.00 73.75 737 LEU A C 1
ATOM 5643 O O . LEU A 1 737 ? 6.151 -31.846 13.146 1.00 73.75 737 LEU A O 1
ATOM 5647 N N . ALA A 1 738 ? 6.210 -33.986 12.497 1.00 73.31 738 ALA A N 1
ATOM 5648 C CA . ALA A 1 738 ? 6.576 -33.721 11.103 1.00 73.31 738 ALA A CA 1
ATOM 5649 C C . ALA A 1 738 ? 5.345 -33.553 10.184 1.00 73.31 738 ALA A C 1
ATOM 5651 O O . ALA A 1 738 ? 5.341 -34.034 9.052 1.00 73.31 738 ALA A O 1
ATOM 5652 N N . LEU A 1 739 ? 4.287 -32.900 10.675 1.00 82.94 739 LEU A N 1
ATOM 5653 C CA . LEU A 1 739 ? 3.033 -32.697 9.946 1.00 82.94 739 LEU A CA 1
ATOM 5654 C C . LEU A 1 739 ? 2.950 -31.255 9.425 1.00 82.94 739 LEU A C 1
ATOM 5656 O O . LEU A 1 739 ? 3.029 -30.340 10.234 1.00 82.94 739 LEU A O 1
ATOM 5660 N N . PRO A 1 740 ? 2.762 -31.002 8.122 1.00 85.69 740 PRO A N 1
ATOM 5661 C CA . PRO A 1 740 ? 2.516 -29.653 7.619 1.00 85.69 740 PRO A CA 1
ATOM 5662 C C . PRO A 1 740 ? 1.196 -29.066 8.141 1.00 85.69 740 PRO A C 1
ATOM 5664 O O . PRO A 1 740 ? 0.147 -29.702 8.021 1.00 85.69 740 PRO A O 1
ATOM 5667 N N . VAL A 1 741 ? 1.235 -27.836 8.667 1.00 91.31 741 VAL A N 1
ATOM 5668 C CA . VAL A 1 741 ? 0.046 -27.159 9.218 1.00 91.31 741 VAL A CA 1
ATOM 5669 C C . VAL A 1 741 ? -0.196 -25.815 8.539 1.00 91.31 741 VAL A C 1
ATOM 5671 O O . VAL A 1 741 ? 0.745 -25.068 8.296 1.00 91.31 741 VAL A O 1
ATOM 5674 N N . ALA A 1 742 ? -1.451 -25.472 8.265 1.00 94.69 742 ALA A N 1
ATOM 5675 C CA . ALA A 1 742 ? -1.883 -24.128 7.889 1.00 94.69 742 ALA A CA 1
ATOM 5676 C C . ALA A 1 742 ? -2.875 -23.579 8.921 1.00 94.69 742 ALA A C 1
ATOM 5678 O O . ALA A 1 742 ? -3.654 -24.341 9.485 1.00 94.69 742 ALA A O 1
ATOM 5679 N N . ILE A 1 743 ? -2.861 -22.271 9.174 1.00 96.94 743 ILE A N 1
ATOM 5680 C CA . ILE A 1 743 ? -3.705 -21.626 10.187 1.00 96.94 743 ILE A CA 1
ATOM 5681 C C . ILE A 1 743 ? -4.358 -20.371 9.602 1.00 96.94 743 ILE A C 1
ATOM 5683 O O . ILE A 1 743 ? -3.676 -19.530 9.015 1.00 96.94 743 ILE A O 1
ATOM 5687 N N . PHE A 1 744 ? -5.661 -20.215 9.813 1.00 97.19 744 PHE A N 1
ATOM 5688 C CA . PHE A 1 744 ? -6.394 -18.973 9.611 1.00 97.19 744 PHE A CA 1
ATOM 5689 C C . PHE A 1 744 ? -7.075 -18.543 10.909 1.00 97.19 744 PHE A C 1
ATOM 5691 O O . PHE A 1 744 ? -7.904 -19.263 11.464 1.00 97.19 744 PHE A O 1
ATOM 5698 N N . GLY A 1 745 ? -6.729 -17.362 11.402 1.00 95.94 745 GLY A N 1
ATOM 5699 C CA . GLY A 1 745 ? -7.363 -16.765 12.565 1.00 95.94 745 GLY A CA 1
ATOM 5700 C C . GLY A 1 745 ? -8.641 -16.007 12.213 1.00 95.94 745 GLY A C 1
ATOM 5701 O O . GLY A 1 745 ? -8.715 -15.358 11.173 1.00 95.94 745 GLY A O 1
ATOM 5702 N N . VAL A 1 746 ? -9.639 -16.053 13.092 1.00 92.94 746 VAL A N 1
ATOM 5703 C CA . VAL A 1 746 ? -10.819 -15.180 13.054 1.00 92.94 746 VAL A CA 1
ATOM 5704 C C . VAL A 1 746 ? -10.804 -14.284 14.296 1.00 92.94 746 VAL A C 1
ATOM 5706 O O . VAL A 1 746 ? -11.152 -14.713 15.396 1.00 92.94 746 VAL A O 1
ATOM 5709 N N . GLY A 1 747 ? -10.401 -13.027 14.127 1.00 83.06 747 GLY A N 1
ATOM 5710 C CA . GLY A 1 747 ? -10.264 -12.041 15.199 1.00 83.06 747 GLY A CA 1
ATOM 5711 C C . GLY A 1 747 ? -10.924 -10.708 14.851 1.00 83.06 747 GLY A C 1
ATOM 5712 O O . GLY A 1 747 ? -11.554 -10.568 13.808 1.00 83.06 747 GLY A O 1
ATOM 5713 N N . SER A 1 748 ? -10.791 -9.709 15.725 1.00 78.50 748 SER A N 1
ATOM 5714 C CA . SER A 1 748 ? -11.196 -8.331 15.426 1.00 78.50 748 SER A CA 1
ATOM 5715 C C . SER A 1 748 ? -10.157 -7.332 15.931 1.00 78.50 748 SER A C 1
ATOM 5717 O O . SER A 1 748 ? -9.760 -7.419 17.092 1.00 78.50 748 SER A O 1
ATOM 5719 N N . SER A 1 749 ? -9.711 -6.408 15.076 1.00 74.56 749 SER A N 1
ATOM 5720 C CA . SER A 1 749 ? -8.720 -5.370 15.425 1.00 74.56 749 SER A CA 1
ATOM 5721 C C . SER A 1 749 ? -9.238 -4.349 16.440 1.00 74.56 749 SER A C 1
ATOM 5723 O O . SER A 1 749 ? -8.456 -3.623 17.049 1.00 74.56 749 SER A O 1
ATOM 5725 N N . LEU A 1 750 ? -10.552 -4.333 16.687 1.00 58.12 750 LEU A N 1
ATOM 5726 C CA . LEU A 1 750 ? -11.167 -3.572 17.777 1.00 58.12 750 LEU A CA 1
ATOM 5727 C C . LEU A 1 750 ? -10.779 -4.113 19.161 1.00 58.12 750 LEU A C 1
ATOM 5729 O O . LEU A 1 750 ? -11.048 -3.461 20.168 1.00 58.12 750 LEU A O 1
ATOM 5733 N N . TRP A 1 751 ? -10.167 -5.299 19.216 1.00 59.53 751 TRP A N 1
ATOM 5734 C CA . TRP A 1 751 ? -9.688 -5.923 20.439 1.00 59.53 751 TRP A CA 1
ATOM 5735 C C . TRP A 1 751 ? -8.155 -5.946 20.476 1.00 59.53 751 TRP A C 1
ATOM 5737 O O . TRP A 1 751 ? -7.528 -6.247 19.461 1.00 59.53 751 TRP A O 1
ATOM 5747 N N . PRO A 1 752 ? -7.530 -5.696 21.643 1.00 59.31 752 PRO A N 1
ATOM 5748 C CA . PRO A 1 752 ? -6.068 -5.627 21.759 1.00 59.31 752 PRO A CA 1
ATOM 5749 C C . PRO A 1 752 ? -5.370 -6.934 21.380 1.00 59.31 752 PRO A C 1
ATOM 5751 O O . PRO A 1 752 ? -4.355 -6.935 20.691 1.00 59.31 752 PRO A O 1
ATOM 5754 N N . ASP A 1 753 ? -5.952 -8.059 21.793 1.00 74.56 753 ASP A N 1
ATOM 5755 C CA . ASP A 1 753 ? -5.420 -9.398 21.552 1.00 74.56 753 ASP A CA 1
ATOM 5756 C C . ASP A 1 753 ? -5.935 -9.961 20.204 1.00 74.56 753 ASP A C 1
ATOM 5758 O O . ASP A 1 753 ? -6.451 -11.080 20.109 1.00 74.56 753 ASP A O 1
ATOM 5762 N N . PHE A 1 754 ? -5.822 -9.158 19.138 1.00 82.94 754 PHE A N 1
ATOM 5763 C CA . PHE A 1 754 ? -6.289 -9.477 17.782 1.00 82.94 754 PHE A CA 1
ATOM 5764 C C . PHE A 1 754 ? -5.735 -10.824 17.290 1.00 82.94 754 PHE A C 1
ATOM 5766 O O . PHE A 1 754 ? -4.527 -10.982 17.224 1.00 82.94 754 PHE A O 1
ATOM 5773 N N . ASN A 1 755 ? -6.579 -11.798 16.925 1.00 89.38 755 ASN A N 1
ATOM 5774 C CA . ASN A 1 755 ? -6.144 -13.123 16.429 1.00 89.38 755 ASN A CA 1
ATOM 5775 C C . ASN A 1 755 ? -5.209 -13.926 17.367 1.00 89.38 755 ASN A C 1
ATOM 5777 O O . ASN A 1 755 ? -4.537 -14.865 16.934 1.00 89.38 755 ASN A O 1
ATOM 5781 N N . ALA A 1 756 ? -5.207 -13.624 18.671 1.00 88.75 756 ALA A N 1
ATOM 5782 C CA . ALA A 1 756 ? -4.304 -14.254 19.637 1.00 88.75 756 ALA A CA 1
ATOM 5783 C C . ALA A 1 756 ? -4.356 -15.794 19.675 1.00 88.75 756 ALA A C 1
ATOM 5785 O O . ALA A 1 756 ? -3.304 -16.419 19.805 1.00 88.75 756 ALA A O 1
ATOM 5786 N N . ALA A 1 757 ? -5.527 -16.423 19.507 1.00 90.12 757 ALA A N 1
ATOM 5787 C CA . ALA A 1 757 ? -5.632 -17.882 19.470 1.00 90.12 757 ALA A CA 1
ATOM 5788 C C . ALA A 1 757 ? -4.815 -18.475 18.305 1.00 90.12 757 ALA A C 1
ATOM 5790 O O . ALA A 1 757 ? -3.978 -19.352 18.515 1.00 90.12 757 ALA A O 1
ATOM 5791 N N . ALA A 1 758 ? -4.982 -17.948 17.089 1.00 94.12 758 ALA A N 1
ATOM 5792 C CA . ALA A 1 758 ? -4.252 -18.412 15.909 1.00 94.12 758 ALA A CA 1
ATOM 5793 C C . ALA A 1 758 ? -2.735 -18.198 16.028 1.00 94.12 758 ALA A C 1
ATOM 5795 O O . ALA A 1 758 ? -1.966 -19.113 15.725 1.00 94.12 758 ALA A O 1
ATOM 5796 N N . ARG A 1 759 ? -2.297 -17.035 16.535 1.00 91.88 759 ARG A N 1
ATOM 5797 C CA . ARG A 1 759 ? -0.869 -16.766 16.784 1.00 91.88 759 ARG A CA 1
ATOM 5798 C C . ARG A 1 759 ? -0.277 -17.728 17.807 1.00 91.88 759 ARG A C 1
ATOM 5800 O O . ARG A 1 759 ? 0.755 -18.339 17.545 1.00 91.88 759 ARG A O 1
ATOM 5807 N N . ARG A 1 760 ? -0.977 -17.945 18.923 1.00 93.00 760 ARG A N 1
ATOM 5808 C CA . ARG A 1 760 ? -0.534 -18.853 19.986 1.00 93.00 760 ARG A CA 1
ATOM 5809 C C . ARG A 1 760 ? -0.478 -20.311 19.528 1.00 93.00 760 ARG A C 1
ATOM 5811 O O . ARG A 1 760 ? 0.434 -21.031 19.923 1.00 93.00 760 ARG A O 1
ATOM 5818 N N . ALA A 1 761 ? -1.411 -20.751 18.681 1.00 92.12 761 ALA A N 1
ATOM 5819 C CA . ALA A 1 761 ? -1.327 -22.065 18.042 1.00 92.12 761 ALA A CA 1
ATOM 5820 C C . ALA A 1 761 ? -0.088 -22.165 17.137 1.00 92.12 761 ALA A C 1
ATOM 5822 O O . ALA A 1 761 ? 0.639 -23.153 17.216 1.00 92.12 761 ALA A O 1
ATOM 5823 N N . GLY A 1 762 ? 0.187 -21.133 16.330 1.00 90.25 762 GLY A N 1
ATOM 5824 C CA . GLY A 1 762 ? 1.377 -21.063 15.477 1.00 90.25 762 GLY A CA 1
ATOM 5825 C C . GLY A 1 762 ? 2.693 -21.126 16.259 1.00 90.25 762 GLY A C 1
ATOM 5826 O O . GLY A 1 762 ? 3.590 -21.873 15.876 1.00 90.25 762 GLY A O 1
ATOM 5827 N N . GLU A 1 763 ? 2.794 -20.409 17.380 1.00 89.75 763 GLU A N 1
ATOM 5828 C CA . GLU A 1 763 ? 3.962 -20.442 18.275 1.00 89.75 763 GLU A CA 1
ATOM 5829 C C . GLU A 1 763 ? 4.184 -21.828 18.898 1.00 89.75 763 GLU A C 1
ATOM 5831 O O . GLU A 1 763 ? 5.303 -22.344 18.882 1.00 89.75 763 GLU A O 1
ATOM 5836 N N . LEU A 1 764 ? 3.122 -22.448 19.430 1.00 91.25 764 LEU A N 1
ATOM 5837 C CA . LEU A 1 764 ? 3.196 -23.780 20.036 1.00 91.25 764 LEU A CA 1
ATOM 5838 C C . LEU A 1 764 ? 3.575 -24.851 19.007 1.00 91.25 764 LEU A C 1
ATOM 5840 O O . LEU A 1 764 ? 4.435 -25.680 19.283 1.00 91.25 764 LEU A O 1
ATOM 5844 N N . LEU A 1 765 ? 2.993 -24.803 17.807 1.00 87.94 765 LEU A N 1
ATOM 5845 C CA . LEU A 1 765 ? 3.346 -25.707 16.711 1.00 87.94 765 LEU A CA 1
ATOM 5846 C C . LEU A 1 765 ? 4.790 -25.487 16.239 1.00 87.94 765 LEU A C 1
ATOM 5848 O O . LEU A 1 765 ? 5.526 -26.454 16.048 1.00 87.94 765 LEU A O 1
ATOM 5852 N N . GLY A 1 766 ? 5.237 -24.234 16.125 1.00 81.75 766 GLY A N 1
ATOM 5853 C CA . GLY A 1 766 ? 6.627 -23.913 15.795 1.00 81.75 766 GLY A CA 1
ATOM 5854 C C . GLY A 1 766 ? 7.623 -24.502 16.799 1.00 81.75 766 GLY A C 1
ATOM 5855 O O . GLY A 1 766 ? 8.649 -25.048 16.395 1.00 81.75 766 GLY A O 1
ATOM 5856 N N . ALA A 1 767 ? 7.292 -24.479 18.096 1.00 83.38 767 ALA A N 1
ATOM 5857 C CA . ALA A 1 767 ? 8.103 -25.106 19.142 1.00 83.38 767 ALA A CA 1
ATOM 5858 C C . ALA A 1 767 ? 8.181 -26.644 19.023 1.00 83.38 767 ALA A C 1
ATOM 5860 O O . ALA A 1 767 ? 9.172 -27.229 19.446 1.00 83.38 767 ALA A O 1
ATOM 5861 N N . LEU A 1 768 ? 7.185 -27.288 18.403 1.00 81.31 768 LEU A N 1
ATOM 5862 C CA . LEU A 1 768 ? 7.164 -28.731 18.107 1.00 81.31 768 LEU A CA 1
ATOM 5863 C C . LEU A 1 768 ? 7.913 -29.099 16.808 1.00 81.31 768 LEU A C 1
ATOM 5865 O O . LEU A 1 768 ? 7.860 -30.250 16.363 1.00 81.31 768 LEU A O 1
ATOM 5869 N N . GLY A 1 769 ? 8.588 -28.132 16.171 1.00 74.69 769 GLY A N 1
ATOM 5870 C CA . GLY A 1 769 ? 9.308 -28.326 14.908 1.00 74.69 769 GLY A CA 1
ATOM 5871 C C . GLY A 1 769 ? 8.396 -28.453 13.683 1.00 74.69 769 GLY A C 1
ATOM 5872 O O . GLY A 1 769 ? 8.834 -28.929 12.634 1.00 74.69 769 GLY A O 1
ATOM 5873 N N . VAL A 1 770 ? 7.132 -28.038 13.805 1.00 79.62 770 VAL A N 1
ATOM 5874 C CA . VAL A 1 770 ? 6.124 -28.166 12.750 1.00 79.62 770 VAL A CA 1
ATOM 5875 C C . VAL A 1 770 ? 6.338 -27.114 11.652 1.00 79.62 770 VAL A C 1
ATOM 5877 O O . VAL A 1 770 ? 6.377 -25.915 11.944 1.00 79.62 770 VAL A O 1
ATOM 5880 N N . PRO A 1 771 ? 6.416 -27.509 10.367 1.00 73.75 771 PRO A N 1
ATOM 5881 C CA . PRO A 1 771 ? 6.502 -26.560 9.265 1.00 73.75 771 PRO A CA 1
ATOM 5882 C C . PRO A 1 771 ? 5.140 -25.896 8.997 1.00 73.75 771 PRO A C 1
ATOM 5884 O O . PRO A 1 771 ? 4.205 -26.535 8.506 1.00 73.75 771 PRO A O 1
ATOM 5887 N N . LEU A 1 772 ? 5.046 -24.592 9.273 1.00 83.94 772 LEU A N 1
ATOM 5888 C CA . LEU A 1 772 ? 3.864 -23.773 8.990 1.00 83.94 772 LEU A CA 1
ATOM 5889 C C . LEU A 1 772 ? 3.781 -23.438 7.489 1.00 83.94 772 LEU A C 1
ATOM 5891 O O . LEU A 1 772 ? 4.611 -22.705 6.955 1.00 83.94 772 LEU A O 1
ATOM 5895 N N . LEU A 1 773 ? 2.772 -23.981 6.809 1.00 82.62 773 LEU A N 1
ATOM 5896 C CA . LEU A 1 773 ? 2.513 -23.800 5.379 1.00 82.62 773 LEU A CA 1
ATOM 5897 C C . LEU A 1 773 ? 1.975 -22.408 5.053 1.00 82.62 773 LEU A C 1
ATOM 5899 O O . LEU A 1 773 ? 2.404 -21.778 4.089 1.00 82.62 773 LEU A O 1
ATOM 5903 N N . ALA A 1 774 ? 1.007 -21.947 5.841 1.00 83.50 774 ALA A N 1
ATOM 5904 C CA . ALA A 1 774 ? 0.343 -20.670 5.646 1.00 83.50 774 ALA A CA 1
ATOM 5905 C C . ALA A 1 774 ? -0.232 -20.172 6.973 1.00 83.50 774 ALA A C 1
ATOM 5907 O O . ALA A 1 774 ? -0.845 -20.940 7.709 1.00 83.50 774 ALA A O 1
ATOM 5908 N N . LEU A 1 775 ? -0.079 -18.876 7.238 1.00 89.38 775 LEU A N 1
ATOM 5909 C CA . LEU A 1 775 ? -0.758 -18.164 8.318 1.00 89.38 775 LEU A CA 1
ATOM 5910 C C . LEU A 1 775 ? -1.598 -17.040 7.712 1.00 89.38 775 LEU A C 1
ATOM 5912 O O . LEU A 1 775 ? -1.119 -16.314 6.833 1.00 89.38 775 LEU A O 1
ATOM 5916 N N . GLY A 1 776 ? -2.842 -16.927 8.156 1.00 91.12 776 GLY A N 1
ATOM 5917 C CA . GLY A 1 776 ? -3.743 -15.826 7.842 1.00 91.12 776 GLY A CA 1
ATOM 5918 C C . GLY A 1 776 ? -4.423 -15.319 9.102 1.00 91.12 776 GLY A C 1
ATOM 5919 O O . GLY A 1 776 ? -4.657 -16.082 10.035 1.00 91.12 776 GLY A O 1
ATOM 5920 N N . GLU A 1 777 ? -4.736 -14.032 9.125 1.00 93.12 777 GLU A N 1
ATOM 5921 C CA . GLU A 1 777 ? -5.414 -13.367 10.233 1.00 93.12 777 GLU A CA 1
ATOM 5922 C C . GLU A 1 777 ? -6.593 -12.588 9.653 1.00 93.12 777 GLU A C 1
ATOM 5924 O O . GLU A 1 777 ? -6.405 -11.601 8.947 1.00 93.12 777 GLU A O 1
ATOM 5929 N N . GLY A 1 778 ? -7.807 -13.074 9.894 1.00 87.19 778 GLY A N 1
ATOM 5930 C CA . GLY A 1 778 ? -9.039 -12.411 9.495 1.00 87.19 778 GLY A CA 1
ATOM 5931 C C . GLY A 1 778 ? -9.483 -11.402 10.546 1.00 87.19 778 GLY A C 1
ATOM 5932 O O . GLY A 1 778 ? -9.456 -11.697 11.743 1.00 87.19 778 GLY A O 1
ATOM 5933 N N . ASP A 1 779 ? -9.919 -10.232 10.096 1.00 82.75 779 ASP A N 1
ATOM 5934 C CA . ASP A 1 779 ? -10.464 -9.166 10.928 1.00 82.75 779 ASP A CA 1
ATOM 5935 C C . ASP A 1 779 ? -11.950 -8.947 10.642 1.00 82.75 779 ASP A C 1
ATOM 5937 O O . ASP A 1 779 ? -12.337 -8.489 9.570 1.00 82.75 779 ASP A O 1
ATOM 5941 N N . VAL A 1 780 ? -12.800 -9.255 11.620 1.00 67.00 780 VAL A N 1
ATOM 5942 C CA . VAL A 1 780 ? -14.252 -9.042 11.542 1.00 67.00 780 VAL A CA 1
ATOM 5943 C C . VAL A 1 780 ? -14.617 -7.550 11.481 1.00 67.00 780 VAL A C 1
ATOM 5945 O O . VAL A 1 780 ? -15.705 -7.222 11.015 1.00 67.00 780 VAL A O 1
ATOM 5948 N N . ALA A 1 781 ? -13.742 -6.652 11.946 1.00 48.25 781 ALA A N 1
ATOM 5949 C CA . ALA A 1 781 ? -13.972 -5.206 11.941 1.00 48.25 781 ALA A CA 1
ATOM 5950 C C . ALA A 1 781 ? -13.410 -4.481 10.706 1.00 48.25 781 ALA A C 1
ATOM 5952 O O . ALA A 1 781 ? -13.663 -3.287 10.539 1.00 48.25 781 ALA A O 1
ATOM 5953 N N . ASP A 1 782 ? -12.672 -5.183 9.846 1.00 50.38 782 ASP A N 1
ATOM 5954 C CA . ASP A 1 782 ? -12.164 -4.637 8.588 1.00 50.38 782 ASP A CA 1
ATOM 5955 C C . ASP A 1 782 ? -13.335 -4.382 7.624 1.00 50.38 782 ASP A C 1
ATOM 5957 O O . ASP A 1 782 ? -14.342 -5.095 7.611 1.00 50.38 782 ASP A O 1
ATOM 5961 N N . ALA A 1 783 ? -13.208 -3.331 6.812 1.00 37.50 783 ALA A N 1
ATOM 5962 C CA . ALA A 1 783 ? -14.204 -2.989 5.803 1.00 37.50 783 ALA A CA 1
ATOM 5963 C C . ALA A 1 783 ? -14.397 -4.130 4.787 1.00 37.50 783 ALA A C 1
ATOM 5965 O O . ALA A 1 783 ? -15.494 -4.344 4.286 1.00 37.50 783 ALA A O 1
ATOM 5966 N N . ARG A 1 784 ? -13.359 -4.917 4.502 1.00 43.19 784 ARG A N 1
ATOM 5967 C CA . ARG A 1 784 ? -13.453 -6.135 3.694 1.00 43.19 784 ARG A CA 1
ATOM 5968 C C . ARG A 1 784 ? -14.125 -7.225 4.517 1.00 43.19 784 ARG A C 1
ATOM 5970 O O . ARG A 1 784 ? -13.696 -7.521 5.629 1.00 43.19 784 ARG A O 1
ATOM 5977 N N . SER A 1 785 ? -15.123 -7.906 3.955 1.00 53.69 785 SER A N 1
ATOM 5978 C CA . SER A 1 785 ? -15.796 -8.989 4.681 1.00 53.69 785 SER A CA 1
ATOM 5979 C C . SER A 1 785 ? -14.802 -10.079 5.100 1.00 53.69 785 SER A C 1
ATOM 5981 O O . SER A 1 785 ? -13.884 -10.412 4.340 1.00 53.69 785 SER A O 1
ATOM 5983 N N . LEU A 1 786 ? -15.009 -10.669 6.282 1.00 65.38 786 LEU A N 1
ATOM 5984 C CA . LEU A 1 786 ? -14.212 -11.797 6.780 1.00 65.38 786 LEU A CA 1
ATOM 5985 C C . LEU A 1 786 ? -14.119 -12.925 5.734 1.00 65.38 786 LEU A C 1
ATOM 5987 O O . LEU A 1 786 ? -13.055 -13.502 5.527 1.00 65.38 786 LEU A O 1
ATOM 5991 N N . ASP A 1 787 ? -15.218 -13.190 5.024 1.00 62.06 787 ASP A N 1
ATOM 5992 C CA . ASP A 1 787 ? -15.283 -14.153 3.922 1.00 62.06 787 ASP A CA 1
ATOM 5993 C C . ASP A 1 787 ? -14.315 -13.827 2.782 1.00 62.06 787 ASP A C 1
ATOM 5995 O O . ASP A 1 787 ? -13.726 -14.728 2.192 1.00 62.06 787 ASP A O 1
ATOM 5999 N N . SER A 1 788 ? -14.139 -12.547 2.464 1.00 63.03 788 SER A N 1
ATOM 6000 C CA . SER A 1 788 ? -13.259 -12.103 1.387 1.00 63.03 788 SER A CA 1
ATOM 6001 C C . SER A 1 788 ? -11.779 -12.171 1.785 1.00 63.03 788 SER A C 1
ATOM 6003 O O . SER A 1 788 ? -10.930 -12.481 0.943 1.00 63.03 788 SER A O 1
ATOM 6005 N N . GLN A 1 789 ? -11.475 -11.929 3.063 1.00 85.00 789 GLN A N 1
ATOM 6006 C CA . GLN A 1 789 ? -10.139 -12.087 3.637 1.00 85.00 789 GLN A CA 1
ATOM 6007 C C . GLN A 1 789 ? -9.749 -13.569 3.697 1.00 85.00 789 GLN A C 1
ATOM 6009 O O . GLN A 1 789 ? -8.648 -13.933 3.280 1.00 85.00 789 GLN A O 1
ATOM 6014 N N . PHE A 1 790 ? -10.679 -14.428 4.125 1.00 85.12 790 PHE A N 1
ATOM 6015 C CA . PHE A 1 790 ? -10.503 -15.877 4.102 1.00 85.12 790 PHE A CA 1
ATOM 6016 C C . PHE A 1 790 ? -10.302 -16.407 2.686 1.00 85.12 790 PHE A C 1
ATOM 6018 O O . PHE A 1 790 ? -9.371 -17.169 2.463 1.00 85.12 790 PHE A O 1
ATOM 6025 N N . GLU A 1 791 ? -11.108 -15.960 1.717 1.00 79.69 791 GLU A N 1
ATOM 6026 C CA . GLU A 1 791 ? -10.970 -16.402 0.325 1.00 79.69 791 GLU A CA 1
ATOM 6027 C C . GLU A 1 791 ? -9.608 -16.009 -0.263 1.00 79.69 791 GLU A C 1
ATOM 6029 O O . GLU A 1 791 ? -8.985 -16.787 -0.977 1.00 79.69 791 GLU A O 1
ATOM 6034 N N . SER A 1 792 ? -9.095 -14.826 0.090 1.00 75.50 792 SER A N 1
ATOM 6035 C CA . SER A 1 792 ? -7.744 -14.415 -0.305 1.00 75.50 792 SER A CA 1
ATOM 6036 C C . SER A 1 792 ? -6.680 -15.357 0.269 1.00 75.50 792 SER A C 1
ATOM 6038 O O . SER A 1 792 ? -5.826 -15.856 -0.461 1.00 75.50 792 SER A O 1
ATOM 6040 N N . TRP A 1 793 ? -6.762 -15.675 1.564 1.00 92.69 793 TRP A N 1
ATOM 6041 C CA . TRP A 1 793 ? -5.841 -16.620 2.198 1.00 92.69 793 TRP A CA 1
ATOM 6042 C C . TRP A 1 793 ? -5.960 -18.040 1.621 1.00 92.69 793 TRP A C 1
ATOM 6044 O O . TRP A 1 793 ? -4.938 -18.675 1.348 1.00 92.69 793 TRP A O 1
ATOM 6054 N N . LEU A 1 794 ? -7.184 -18.514 1.385 1.00 85.56 794 LEU A N 1
ATOM 6055 C CA . LEU A 1 794 ? -7.480 -19.820 0.803 1.00 85.56 794 LEU A CA 1
ATOM 6056 C C . LEU A 1 794 ? -6.830 -19.956 -0.583 1.00 85.56 794 LEU A C 1
ATOM 6058 O O . LEU A 1 794 ? -6.042 -20.876 -0.802 1.00 85.56 794 LEU A O 1
ATOM 6062 N N . GLN A 1 795 ? -7.083 -19.001 -1.484 1.00 78.81 795 GLN A N 1
ATOM 6063 C CA . GLN A 1 795 ? -6.625 -19.054 -2.878 1.00 78.81 795 GLN A CA 1
ATOM 6064 C C . GLN A 1 795 ? -5.143 -18.722 -3.054 1.00 78.81 795 GLN A C 1
ATOM 6066 O O . GLN A 1 795 ? -4.470 -19.314 -3.892 1.00 78.81 795 GLN A O 1
ATOM 6071 N N . GLN A 1 796 ? -4.616 -17.766 -2.287 1.00 76.06 796 GLN A N 1
ATOM 6072 C CA . GLN A 1 796 ? -3.261 -17.249 -2.507 1.00 76.06 796 GLN A CA 1
ATOM 6073 C C . GLN A 1 796 ? -2.211 -17.920 -1.622 1.00 76.06 796 GLN A C 1
ATOM 6075 O O . GLN A 1 796 ? -1.021 -17.840 -1.925 1.00 76.06 796 GLN A O 1
ATOM 6080 N N . ARG A 1 797 ? -2.622 -18.563 -0.520 1.00 85.56 797 ARG A N 1
ATOM 6081 C CA . ARG A 1 797 ? -1.694 -19.196 0.427 1.00 85.56 797 ARG A CA 1
ATOM 6082 C C . ARG A 1 797 ? -1.971 -20.679 0.620 1.00 85.56 797 ARG A C 1
ATOM 6084 O O . ARG A 1 797 ? -1.072 -21.471 0.354 1.00 85.56 797 ARG A O 1
ATOM 6091 N N . LEU A 1 798 ? -3.179 -21.064 1.043 1.00 85.50 798 LEU A N 1
ATOM 6092 C CA . LEU A 1 798 ? -3.472 -22.460 1.390 1.00 85.50 798 LEU A CA 1
ATOM 6093 C C . LEU A 1 798 ? -3.378 -23.394 0.174 1.00 85.50 798 LEU A C 1
ATOM 6095 O O . LEU A 1 798 ? -2.567 -24.322 0.182 1.00 85.50 798 LEU A O 1
ATOM 6099 N N . LEU A 1 799 ? -4.170 -23.144 -0.875 1.00 82.75 799 LEU A N 1
ATOM 6100 C CA . LEU A 1 799 ? -4.224 -24.019 -2.052 1.00 82.75 799 LEU A CA 1
ATOM 6101 C C . LEU A 1 799 ? -2.878 -24.098 -2.800 1.00 82.75 799 LEU A C 1
ATOM 6103 O O . LEU A 1 799 ? -2.459 -25.213 -3.116 1.00 82.75 799 LEU A O 1
ATOM 6107 N N . PRO A 1 800 ? -2.128 -22.997 -3.022 1.00 78.25 800 PRO A N 1
ATOM 6108 C CA . PRO A 1 800 ? -0.805 -23.078 -3.639 1.00 78.25 800 PRO A CA 1
ATOM 6109 C C . PRO A 1 800 ? 0.219 -23.829 -2.779 1.00 78.25 800 PRO A C 1
ATOM 6111 O O . PRO A 1 800 ? 1.016 -24.596 -3.320 1.00 78.25 800 PRO A O 1
ATOM 6114 N N . ALA A 1 801 ? 0.198 -23.655 -1.450 1.00 76.75 801 ALA A N 1
ATOM 6115 C CA . ALA A 1 801 ? 1.120 -24.348 -0.548 1.00 76.75 801 ALA A CA 1
ATOM 6116 C C . ALA A 1 801 ? 0.859 -25.863 -0.495 1.00 76.75 801 ALA A C 1
ATOM 6118 O O . ALA A 1 801 ? 1.810 -26.648 -0.456 1.00 76.75 801 ALA A O 1
ATOM 6119 N N . LEU A 1 802 ? -0.411 -26.279 -0.536 1.00 75.06 802 LEU A N 1
ATOM 6120 C CA . LEU A 1 802 ? -0.799 -27.689 -0.627 1.00 75.06 802 LEU A CA 1
ATOM 6121 C C . LEU A 1 802 ? -0.523 -28.268 -2.025 1.00 75.06 802 LEU A C 1
ATOM 6123 O O . LEU A 1 802 ? 0.035 -29.361 -2.141 1.00 75.06 802 LEU A O 1
ATOM 6127 N N . GLY A 1 803 ? -0.808 -27.510 -3.089 1.00 66.94 803 GLY A N 1
ATOM 6128 C CA . GLY A 1 803 ? -0.540 -27.893 -4.479 1.00 66.94 803 GLY A CA 1
ATOM 6129 C C . GLY A 1 803 ? 0.948 -28.095 -4.777 1.00 66.94 803 GLY A C 1
ATOM 6130 O O . GLY A 1 803 ? 1.321 -29.096 -5.386 1.00 66.94 803 GLY A O 1
ATOM 6131 N N . ALA A 1 804 ? 1.823 -27.226 -4.260 1.00 56.28 804 ALA A N 1
ATOM 6132 C CA . ALA A 1 804 ? 3.279 -27.387 -4.350 1.00 56.28 804 ALA A CA 1
ATOM 6133 C C . ALA A 1 804 ? 3.796 -28.671 -3.668 1.00 56.28 804 ALA A C 1
ATOM 6135 O O . ALA A 1 804 ? 4.900 -29.126 -3.966 1.00 56.28 804 ALA A O 1
ATOM 6136 N N . ARG A 1 805 ? 3.002 -29.267 -2.767 1.00 62.16 805 ARG A N 1
ATOM 6137 C CA . ARG A 1 805 ? 3.291 -30.544 -2.098 1.00 62.16 805 ARG A CA 1
ATOM 6138 C C . ARG A 1 805 ? 2.554 -31.743 -2.703 1.00 62.16 805 ARG A C 1
ATOM 6140 O O . ARG A 1 805 ? 2.681 -32.844 -2.178 1.00 62.16 805 ARG A O 1
ATOM 6147 N N . GLY A 1 806 ? 1.814 -31.555 -3.798 1.00 59.62 806 GLY A N 1
ATOM 6148 C CA . GLY A 1 806 ? 1.046 -32.617 -4.455 1.00 59.62 806 GLY A CA 1
ATOM 6149 C C . GLY A 1 806 ? -0.263 -32.992 -3.746 1.00 59.62 806 GLY A C 1
ATOM 6150 O O . GLY A 1 806 ? -0.844 -34.023 -4.074 1.00 59.62 806 GLY A O 1
ATOM 6151 N N . LEU A 1 807 ? -0.735 -32.167 -2.804 1.00 61.00 807 LEU A N 1
ATOM 6152 C CA . LEU A 1 807 ? -1.954 -32.367 -2.007 1.00 61.00 807 LEU A CA 1
ATOM 6153 C C . LEU A 1 807 ? -3.131 -31.546 -2.579 1.00 61.00 807 LEU A C 1
ATOM 6155 O O . LEU A 1 807 ? -3.726 -30.731 -1.880 1.00 61.00 807 LEU A O 1
ATOM 6159 N N . GLY A 1 808 ? -3.399 -31.686 -3.883 1.00 52.00 808 GLY A N 1
ATOM 6160 C CA . GLY A 1 808 ? -4.411 -30.907 -4.616 1.00 52.00 808 GLY A CA 1
ATOM 6161 C C . GLY A 1 808 ? -5.740 -31.642 -4.831 1.00 52.00 808 GLY A C 1
ATOM 6162 O O . GLY A 1 808 ? -5.785 -32.873 -4.802 1.00 52.00 808 GLY A O 1
ATOM 6163 N N . ALA A 1 809 ? -6.807 -30.872 -5.074 1.00 49.34 809 ALA A N 1
ATOM 6164 C CA . ALA A 1 809 ? -8.172 -31.363 -5.263 1.00 49.34 809 ALA A CA 1
ATOM 6165 C C . ALA A 1 809 ? -8.259 -32.469 -6.334 1.00 49.34 809 ALA A C 1
ATOM 6167 O O . ALA A 1 809 ? -7.744 -32.327 -7.445 1.00 49.34 809 ALA A O 1
ATOM 6168 N N . ARG A 1 810 ? -8.933 -33.572 -5.991 1.00 49.38 810 ARG A N 1
ATOM 6169 C CA . ARG A 1 810 ? -9.328 -34.646 -6.914 1.00 49.38 810 ARG A CA 1
ATOM 6170 C C . ARG A 1 810 ? -10.850 -34.686 -6.995 1.00 49.38 810 ARG A C 1
ATOM 6172 O O . ARG A 1 810 ? -11.514 -34.522 -5.973 1.00 49.38 810 ARG A O 1
ATOM 6179 N N . GLU A 1 811 ? -11.388 -34.934 -8.186 1.00 38.78 811 GLU A N 1
ATOM 6180 C CA . GLU A 1 811 ? -12.815 -35.213 -8.361 1.00 38.78 811 GLU A CA 1
ATOM 6181 C C . GLU A 1 811 ? -13.172 -36.497 -7.593 1.00 38.78 811 GLU A C 1
ATOM 6183 O O . GLU A 1 811 ? -12.617 -37.567 -7.846 1.00 38.78 811 GLU A O 1
ATOM 6188 N N . GLY A 1 812 ? -14.051 -36.373 -6.602 1.00 41.19 812 GLY A N 1
ATOM 6189 C CA . GLY A 1 812 ? -14.471 -37.456 -5.716 1.00 41.19 812 GLY A CA 1
ATOM 6190 C C . GLY A 1 812 ? -15.766 -37.091 -4.980 1.00 41.19 812 GLY A C 1
ATOM 6191 O O . GLY A 1 812 ? -16.179 -35.930 -5.028 1.00 41.19 812 GLY A O 1
ATOM 6192 N N . PRO A 1 813 ? -16.443 -38.064 -4.343 1.00 38.53 813 PRO A N 1
ATOM 6193 C CA . PRO A 1 813 ? -17.772 -37.862 -3.773 1.00 38.53 813 PRO A CA 1
ATOM 6194 C C . PRO A 1 813 ? -17.753 -36.975 -2.512 1.00 38.53 813 PRO A C 1
ATOM 6196 O O . PRO A 1 813 ? -16.698 -36.605 -2.003 1.00 38.53 813 PRO A O 1
ATOM 6199 N N . ALA A 1 814 ? -18.956 -36.616 -2.053 1.00 44.28 814 ALA A N 1
ATOM 6200 C CA . ALA A 1 814 ? -19.269 -35.527 -1.126 1.00 44.28 814 ALA A CA 1
ATOM 6201 C C . ALA A 1 814 ? -18.492 -35.478 0.210 1.00 44.28 814 ALA A C 1
ATOM 6203 O O . ALA A 1 814 ? -18.085 -36.491 0.777 1.00 44.28 814 ALA A O 1
ATOM 6204 N N . LEU A 1 815 ? -18.381 -34.248 0.725 1.00 48.75 815 LEU A N 1
ATOM 6205 C CA . LEU A 1 815 ? -17.755 -33.832 1.983 1.00 48.75 815 LEU A CA 1
ATOM 6206 C C . LEU A 1 815 ? -18.274 -34.642 3.188 1.00 48.75 815 LEU A C 1
ATOM 6208 O O . LEU A 1 815 ? -19.475 -34.658 3.460 1.00 48.75 815 LEU A O 1
ATOM 6212 N N . VAL A 1 816 ? -17.376 -35.287 3.940 1.00 47.28 816 VAL A N 1
ATOM 6213 C CA . VAL A 1 816 ? -17.736 -36.051 5.148 1.00 47.28 816 VAL A CA 1
ATOM 6214 C C . VAL A 1 816 ? -17.598 -35.149 6.374 1.00 47.28 816 VAL A C 1
ATOM 6216 O O . VAL A 1 816 ? -16.490 -34.876 6.840 1.00 47.28 816 VAL A O 1
ATOM 6219 N N . ARG A 1 817 ? -18.730 -34.689 6.917 1.00 49.22 817 ARG A N 1
ATOM 6220 C CA . ARG A 1 817 ? -18.782 -34.012 8.221 1.00 49.22 817 ARG A CA 1
ATOM 6221 C C . ARG A 1 817 ? -18.798 -35.077 9.319 1.00 49.22 817 ARG A C 1
ATOM 6223 O O . ARG A 1 817 ? -19.634 -35.975 9.283 1.00 49.22 817 ARG A O 1
ATOM 6230 N N . ARG A 1 818 ? -17.865 -35.003 10.272 1.00 46.88 818 ARG A N 1
ATOM 6231 C CA . ARG A 1 818 ? -17.873 -35.869 11.462 1.00 46.88 818 ARG A CA 1
ATOM 6232 C C . ARG A 1 818 ? -18.431 -35.074 12.634 1.00 46.88 818 ARG A C 1
ATOM 6234 O O . ARG A 1 818 ? -17.833 -34.071 13.021 1.00 46.88 818 ARG A O 1
ATOM 6241 N N . ASP A 1 819 ? -19.572 -35.510 13.162 1.00 42.03 819 ASP A N 1
ATOM 6242 C CA . ASP A 1 819 ? -20.226 -34.845 14.287 1.00 42.03 819 ASP A CA 1
ATOM 6243 C C . ASP A 1 819 ? -19.309 -34.857 15.516 1.00 42.03 819 ASP A C 1
ATOM 6245 O O . ASP A 1 819 ? -18.939 -35.908 16.043 1.00 42.03 819 ASP A O 1
ATOM 6249 N N . ALA A 1 820 ? -18.919 -33.662 15.960 1.00 40.34 820 ALA A N 1
ATOM 6250 C CA . ALA A 1 820 ? -18.229 -33.466 17.223 1.00 40.34 820 ALA A CA 1
ATOM 6251 C C . ALA A 1 820 ? -19.271 -33.548 18.347 1.00 40.34 820 ALA A C 1
ATOM 6253 O O . ALA A 1 820 ? -20.124 -32.673 18.487 1.00 40.34 820 ALA A O 1
ATOM 6254 N N . GLY A 1 821 ? -19.237 -34.628 19.126 1.00 40.62 821 GLY A N 1
ATOM 6255 C CA . GLY A 1 821 ? -20.179 -34.847 20.218 1.00 40.62 821 GLY A CA 1
ATOM 6256 C C . GLY A 1 821 ? -20.070 -33.793 21.325 1.00 40.62 821 GLY A C 1
ATOM 6257 O O . GLY A 1 821 ? -19.038 -33.713 21.987 1.00 40.62 821 GLY A O 1
ATOM 6258 N N . ALA A 1 822 ? -21.149 -33.027 21.531 1.00 37.28 822 ALA A N 1
ATOM 6259 C CA . ALA A 1 822 ? -21.729 -32.633 22.826 1.00 37.28 822 ALA A CA 1
ATOM 6260 C C . ALA A 1 822 ? -22.897 -31.644 22.600 1.00 37.28 822 ALA A C 1
ATOM 6262 O O . ALA A 1 822 ? -22.692 -30.438 22.450 1.00 37.28 822 ALA A O 1
ATOM 6263 N N . GLU A 1 823 ? -24.137 -32.142 22.586 1.00 40.69 823 GLU A N 1
ATOM 6264 C CA . GLU A 1 823 ? -25.348 -31.312 22.619 1.00 40.69 823 GLU A CA 1
ATOM 6265 C C . GLU A 1 823 ? -25.451 -30.579 23.974 1.00 40.69 823 GLU A C 1
ATOM 6267 O O . GLU A 1 823 ? -25.570 -31.206 25.024 1.00 40.69 823 GLU A O 1
ATOM 6272 N N . SER A 1 824 ? -25.435 -29.241 23.975 1.00 51.28 824 SER A N 1
ATOM 6273 C CA . SER A 1 824 ? -26.121 -28.479 25.030 1.00 51.28 824 SER A CA 1
ATOM 6274 C C . SER A 1 824 ? -27.578 -28.372 24.609 1.00 51.28 824 SER A C 1
ATOM 6276 O O . SER A 1 824 ? -27.870 -27.712 23.612 1.00 51.28 824 SER A O 1
ATOM 6278 N N . SER A 1 825 ? -28.467 -29.037 25.341 1.00 63.38 825 SER A N 1
ATOM 6279 C CA . SER A 1 825 ? -29.906 -28.990 25.104 1.00 63.38 825 SER A CA 1
ATOM 6280 C C . SER A 1 825 ? -30.426 -27.553 25.194 1.00 63.38 825 SER A C 1
ATOM 6282 O O . SER A 1 825 ? -30.118 -26.816 26.134 1.00 63.38 825 SER A O 1
ATOM 6284 N N . SER A 1 826 ? -31.202 -27.134 24.195 1.00 75.00 826 SER A N 1
ATOM 6285 C CA . SER A 1 826 ? -31.923 -25.867 24.245 1.00 75.00 826 SER A CA 1
ATOM 6286 C C . SER A 1 826 ? -33.058 -25.930 25.269 1.00 75.00 826 SER A C 1
ATOM 6288 O O . SER A 1 826 ? -33.579 -26.996 25.598 1.00 75.00 826 SER A O 1
ATOM 6290 N N . VAL A 1 827 ? -33.431 -24.767 25.799 1.00 82.81 827 VAL A N 1
ATOM 6291 C CA . VAL A 1 827 ? -34.495 -24.594 26.791 1.00 82.81 827 VAL A CA 1
ATOM 6292 C C . VAL A 1 827 ? -35.531 -23.635 26.226 1.00 82.81 827 VAL A C 1
ATOM 6294 O O . VAL A 1 827 ? -35.179 -22.566 25.738 1.00 82.81 827 VAL A O 1
ATOM 6297 N N . GLN A 1 828 ? -36.812 -23.987 26.305 1.00 86.00 828 GLN A N 1
ATOM 6298 C CA . GLN A 1 828 ? -37.894 -23.071 25.947 1.00 86.00 828 GLN A CA 1
ATOM 6299 C C . GLN A 1 828 ? -38.295 -22.207 27.141 1.00 86.00 828 GLN A C 1
ATOM 6301 O O . GLN A 1 828 ? -38.571 -22.715 28.228 1.00 86.00 828 GLN A O 1
ATOM 6306 N N . LEU A 1 829 ? -38.352 -20.898 26.918 1.00 87.75 829 LEU A N 1
ATOM 6307 C CA . LEU A 1 829 ? -38.808 -19.901 27.877 1.00 87.75 829 LEU A CA 1
ATOM 6308 C C . LEU A 1 829 ? -40.055 -19.201 27.340 1.00 87.75 829 LEU A C 1
ATOM 6310 O O . LEU A 1 829 ? -40.183 -18.976 26.143 1.00 87.75 829 LEU A O 1
ATOM 6314 N N . THR A 1 830 ? -40.973 -18.842 28.226 1.00 89.75 830 THR A N 1
ATOM 6315 C CA . THR A 1 830 ? -42.197 -18.109 27.892 1.00 89.75 830 THR A CA 1
ATOM 6316 C C . THR A 1 830 ? -41.985 -16.626 28.148 1.00 89.75 830 THR A C 1
ATOM 6318 O O . THR A 1 830 ? -41.523 -16.243 29.219 1.00 89.75 830 THR A O 1
ATOM 6321 N N . VAL A 1 831 ? -42.337 -15.781 27.188 1.00 91.56 831 VAL A N 1
ATOM 6322 C CA . VAL A 1 831 ? -42.349 -14.330 27.341 1.00 91.56 831 VAL A CA 1
ATOM 6323 C C . VAL A 1 831 ? -43.466 -13.956 28.303 1.00 91.56 831 VAL A C 1
ATOM 6325 O O . VAL A 1 831 ? -44.630 -14.263 28.063 1.00 91.56 831 VAL A O 1
ATOM 6328 N N . THR A 1 832 ? -43.134 -13.275 29.392 1.00 89.88 832 THR A N 1
ATOM 6329 C CA . THR A 1 832 ? -44.125 -12.749 30.344 1.00 89.88 832 THR A CA 1
ATOM 6330 C C . THR A 1 832 ? -44.415 -11.279 30.086 1.00 89.88 832 THR A C 1
ATOM 6332 O O . THR A 1 832 ? -45.541 -10.826 30.291 1.00 89.88 832 THR A O 1
ATOM 6335 N N . ARG A 1 833 ? -43.422 -10.522 29.602 1.00 90.25 833 ARG A N 1
ATOM 6336 C CA . ARG A 1 833 ? -43.553 -9.083 29.364 1.00 90.25 833 ARG A CA 1
ATOM 6337 C C . ARG A 1 833 ? -42.575 -8.591 28.305 1.00 90.25 833 ARG A C 1
ATOM 6339 O O . ARG A 1 833 ? -41.407 -8.962 28.318 1.00 90.25 833 ARG A O 1
ATOM 6346 N N . VAL A 1 834 ? -43.035 -7.681 27.449 1.00 92.50 834 VAL A N 1
ATOM 6347 C CA . VAL A 1 834 ? -42.177 -6.868 26.578 1.00 92.50 834 VAL A CA 1
ATOM 6348 C C . VAL A 1 834 ? -42.559 -5.408 26.768 1.00 92.50 834 VAL A C 1
ATOM 6350 O O . VAL A 1 834 ? -43.724 -5.045 26.612 1.00 92.50 834 VAL A O 1
ATOM 6353 N N . ALA A 1 835 ? -41.601 -4.567 27.151 1.00 90.75 835 ALA A N 1
ATOM 6354 C CA . ALA A 1 835 ? -41.855 -3.166 27.469 1.00 90.75 835 ALA A CA 1
ATOM 6355 C C . ALA A 1 835 ? -40.830 -2.247 26.811 1.00 90.75 835 ALA A C 1
ATOM 6357 O O . ALA A 1 835 ? -39.627 -2.477 26.913 1.00 90.75 835 ALA A O 1
ATOM 6358 N N . ARG A 1 836 ? -41.299 -1.172 26.168 1.00 89.06 836 ARG A N 1
ATOM 6359 C CA . ARG A 1 836 ? -40.417 -0.150 25.599 1.00 89.06 836 ARG A CA 1
ATOM 6360 C C . ARG A 1 836 ? -39.801 0.692 26.717 1.00 89.06 836 ARG A C 1
ATOM 6362 O O . ARG A 1 836 ? -40.509 1.266 27.539 1.00 89.06 836 ARG A O 1
ATOM 6369 N N . LEU A 1 837 ? -38.480 0.788 26.702 1.00 84.56 837 LEU A N 1
ATOM 6370 C CA . LEU A 1 837 ? -37.675 1.642 27.565 1.00 84.56 837 LEU A CA 1
ATOM 6371 C C . LEU A 1 837 ? -37.354 2.951 26.833 1.00 84.56 837 LEU A C 1
ATOM 6373 O O . LEU A 1 837 ? -37.258 2.971 25.605 1.00 84.56 837 LEU A O 1
ATOM 6377 N N . ALA A 1 838 ? -37.145 4.029 27.592 1.00 76.06 838 ALA A N 1
ATOM 6378 C CA . ALA A 1 838 ? -36.780 5.347 27.064 1.00 76.06 838 ALA A CA 1
ATOM 6379 C C . ALA A 1 838 ? -37.718 5.857 25.934 1.00 76.06 838 ALA A C 1
ATOM 6381 O O . ALA A 1 838 ? -37.266 6.149 24.824 1.00 76.06 838 ALA A O 1
ATOM 6382 N N . PRO A 1 839 ? -39.042 5.940 26.174 1.00 75.50 839 PRO A N 1
ATOM 6383 C CA . PRO A 1 839 ? -40.025 6.244 25.131 1.00 75.50 839 PRO A CA 1
ATOM 6384 C C . PRO A 1 839 ? -39.859 7.638 24.508 1.00 75.50 839 PRO A C 1
ATOM 6386 O O . PRO A 1 839 ? -40.318 7.851 23.386 1.00 75.50 839 PRO A O 1
ATOM 6389 N N . SER A 1 840 ? -39.191 8.566 25.201 1.00 71.19 840 SER A N 1
ATOM 6390 C CA . SER A 1 840 ? -38.979 9.941 24.739 1.00 71.19 840 SER A CA 1
ATOM 6391 C C . SER A 1 840 ? -37.821 10.077 23.745 1.00 71.19 840 SER A C 1
ATOM 6393 O O . SER A 1 840 ? -37.623 11.165 23.201 1.00 71.19 840 SER A O 1
ATOM 6395 N N . ASP A 1 841 ? -37.054 9.011 23.481 1.00 72.19 841 ASP A N 1
ATOM 6396 C CA . ASP A 1 841 ? -36.063 8.974 22.402 1.00 72.19 841 ASP A CA 1
ATOM 6397 C C . ASP A 1 841 ? -36.726 8.499 21.087 1.00 72.19 841 ASP A C 1
ATOM 6399 O O . ASP A 1 841 ? -37.151 7.341 20.978 1.00 72.19 841 ASP A O 1
ATOM 6403 N N . PRO A 1 842 ? -36.836 9.367 20.061 1.00 66.44 842 PRO A N 1
ATOM 6404 C CA . PRO A 1 842 ? -37.465 9.001 18.797 1.00 66.44 842 PRO A CA 1
ATOM 6405 C C . PRO A 1 842 ? -36.576 8.104 17.929 1.00 66.44 842 PRO A C 1
ATOM 6407 O O . PRO A 1 842 ? -37.075 7.522 16.969 1.00 66.44 842 PRO A O 1
ATOM 6410 N N . VAL A 1 843 ? -35.278 7.985 18.237 1.00 71.06 843 VAL A N 1
ATOM 6411 C CA . VAL A 1 843 ? -34.309 7.262 17.403 1.00 71.06 843 VAL A CA 1
ATOM 6412 C C . VAL A 1 843 ? -33.848 5.963 18.054 1.00 71.06 843 VAL A C 1
ATOM 6414 O O . VAL A 1 843 ? -33.743 4.940 17.379 1.00 71.06 843 VAL A O 1
ATOM 6417 N N . ALA A 1 844 ? -33.537 5.971 19.350 1.00 68.50 844 ALA A N 1
ATOM 6418 C CA . ALA A 1 844 ? -33.103 4.764 20.044 1.00 68.50 844 ALA A CA 1
ATOM 6419 C C . ALA A 1 844 ? -34.303 4.013 20.639 1.00 68.50 844 ALA A C 1
ATOM 6421 O O . ALA A 1 844 ? -34.996 4.513 21.519 1.00 68.50 844 ALA A O 1
ATOM 6422 N N . ARG A 1 845 ? -34.537 2.784 20.168 1.00 80.88 845 ARG A N 1
ATOM 6423 C CA . ARG A 1 845 ? -35.644 1.932 20.617 1.00 80.88 845 ARG A CA 1
ATOM 6424 C C . ARG A 1 845 ? -35.100 0.816 21.507 1.00 80.88 845 ARG A C 1
ATOM 6426 O O . ARG A 1 845 ? -34.549 -0.163 21.014 1.00 80.88 845 ARG A O 1
ATOM 6433 N N . TYR A 1 846 ? -35.191 0.996 22.820 1.00 88.25 846 TYR A N 1
ATOM 6434 C CA . TYR A 1 846 ? -34.798 -0.016 23.802 1.00 88.25 846 TYR A CA 1
ATOM 6435 C C . TYR A 1 846 ? -36.036 -0.738 24.330 1.00 88.25 846 TYR A C 1
ATOM 6437 O O . TYR A 1 846 ? -37.086 -0.123 24.493 1.00 88.25 846 TYR A O 1
ATOM 6445 N N . PHE A 1 847 ? -35.906 -2.026 24.614 1.00 90.81 847 PHE A N 1
ATOM 6446 C CA . PHE A 1 847 ? -36.956 -2.871 25.163 1.00 90.81 847 PHE A CA 1
ATOM 6447 C C . PHE A 1 847 ? -36.407 -3.699 26.316 1.00 90.81 847 PHE A C 1
ATOM 6449 O O . PHE A 1 847 ? -35.250 -4.116 26.295 1.00 90.81 847 PHE A O 1
ATOM 6456 N N . GLU A 1 848 ? -37.247 -3.951 27.307 1.00 92.06 848 GLU A N 1
ATOM 6457 C CA . GLU A 1 848 ? -37.039 -5.003 28.292 1.00 92.06 848 GLU A CA 1
ATOM 6458 C C . GLU A 1 848 ? -37.921 -6.191 27.912 1.00 92.06 848 GLU A C 1
ATOM 6460 O O . GLU A 1 848 ? -39.124 -6.023 27.702 1.00 92.06 848 GLU A O 1
ATOM 6465 N N . VAL A 1 849 ? -37.313 -7.370 27.805 1.00 92.31 849 VAL A N 1
ATOM 6466 C CA . VAL A 1 849 ? -37.986 -8.631 27.485 1.00 92.31 849 VAL A CA 1
ATOM 6467 C C . VAL A 1 849 ? -37.832 -9.560 28.678 1.00 92.31 849 VAL A C 1
ATOM 6469 O O . VAL A 1 849 ? -36.720 -9.934 29.046 1.00 92.31 849 VAL A O 1
ATOM 6472 N N . GLU A 1 850 ? -38.950 -9.906 29.295 1.00 91.69 850 GLU A N 1
ATOM 6473 C CA . GLU A 1 850 ? -39.025 -10.767 30.466 1.00 91.69 850 GLU A CA 1
ATOM 6474 C C . GLU A 1 850 ? -39.434 -12.179 30.048 1.00 91.69 850 GLU A C 1
ATOM 6476 O O . GLU A 1 850 ? -40.403 -12.365 29.307 1.00 91.69 850 GLU A O 1
ATOM 6481 N N . LEU A 1 851 ? -38.658 -13.161 30.500 1.00 89.75 851 LEU A N 1
ATOM 6482 C CA . LEU A 1 851 ? -38.766 -14.565 30.131 1.00 89.75 851 LEU A CA 1
ATOM 6483 C C . LEU A 1 851 ? -38.894 -15.426 31.395 1.00 89.75 851 LEU A C 1
ATOM 6485 O O . LEU A 1 851 ? -38.167 -15.216 32.366 1.00 89.75 851 LEU A O 1
ATOM 6489 N N . ALA A 1 852 ? -39.771 -16.428 31.365 1.00 85.94 852 ALA A N 1
ATOM 6490 C CA . ALA A 1 852 ? -39.998 -17.385 32.444 1.00 85.94 852 ALA A CA 1
ATOM 6491 C C . ALA A 1 852 ? -39.870 -18.833 31.944 1.00 85.94 852 ALA A C 1
ATOM 6493 O O . ALA A 1 852 ? -40.438 -19.194 30.915 1.00 85.94 852 ALA A O 1
ATOM 6494 N N . GLY A 1 853 ? -39.133 -19.679 32.667 1.00 74.81 853 GLY A N 1
ATOM 6495 C CA . GLY A 1 853 ? -38.953 -21.101 32.332 1.00 74.81 853 GLY A CA 1
ATOM 6496 C C . GLY A 1 853 ? -39.707 -22.048 33.268 1.00 74.81 853 GLY A C 1
ATOM 6497 O O . GLY A 1 853 ? -39.817 -21.774 34.464 1.00 74.81 853 GLY A O 1
ATOM 6498 N N . ALA A 1 854 ? -40.188 -23.182 32.745 1.00 59.94 854 ALA A N 1
ATOM 6499 C CA . ALA A 1 854 ? -40.776 -24.255 33.551 1.00 59.94 854 ALA A CA 1
ATOM 6500 C C . ALA A 1 854 ? -39.671 -25.133 34.177 1.00 59.94 854 ALA A C 1
ATOM 6502 O O . ALA A 1 854 ? -38.860 -25.702 33.459 1.00 59.94 854 ALA A O 1
ATOM 6503 N N . HIS A 1 855 ? -39.655 -25.207 35.514 1.00 50.56 855 HIS A N 1
ATOM 6504 C CA . HIS A 1 855 ? -38.840 -26.069 36.388 1.00 50.56 855 HIS A CA 1
ATOM 6505 C C . HIS A 1 855 ? -37.389 -26.395 35.969 1.00 50.56 855 HIS A C 1
ATOM 6507 O O . HIS A 1 855 ? -37.113 -27.333 35.228 1.00 50.56 855 HIS A O 1
ATOM 6513 N N . GLY A 1 856 ? -36.453 -25.688 36.610 1.00 54.84 856 GLY A N 1
ATOM 6514 C CA . GLY A 1 856 ? -35.005 -25.911 36.557 1.00 54.84 856 GLY A CA 1
ATOM 6515 C C . GLY A 1 856 ? -34.283 -24.570 36.468 1.00 54.84 856 GLY A C 1
ATOM 6516 O O . GLY A 1 856 ? -34.513 -23.817 35.528 1.00 54.84 856 GLY A O 1
ATOM 6517 N N . ALA A 1 857 ? -33.461 -24.223 37.464 1.00 56.78 857 ALA A N 1
ATOM 6518 C CA . ALA A 1 857 ? -32.748 -22.949 37.457 1.00 56.78 857 ALA A CA 1
ATOM 6519 C C . ALA A 1 857 ? -31.706 -22.948 36.330 1.00 56.78 857 ALA A C 1
ATOM 6521 O O . ALA A 1 857 ? -30.750 -23.720 36.382 1.00 56.78 857 ALA A O 1
ATOM 6522 N N . LEU A 1 858 ? -31.867 -22.070 35.337 1.00 70.56 858 LEU A N 1
ATOM 6523 C CA . LEU A 1 858 ? -30.806 -21.732 34.399 1.00 70.56 858 LEU A CA 1
ATOM 6524 C C . LEU A 1 858 ? -29.656 -21.123 35.215 1.00 70.56 858 LEU A C 1
ATOM 6526 O O . LEU A 1 858 ? -29.842 -20.048 35.807 1.00 70.56 858 LEU A O 1
ATOM 6530 N N . PRO A 1 859 ? -28.486 -21.784 35.292 1.00 71.38 859 PRO A N 1
ATOM 6531 C CA . PRO A 1 859 ? -27.371 -21.287 36.080 1.00 71.38 859 PRO A CA 1
ATOM 6532 C C . PRO A 1 859 ? -26.797 -20.048 35.392 1.00 71.38 859 PRO A C 1
ATOM 6534 O O . PRO A 1 859 ? -26.108 -20.153 34.385 1.00 71.38 859 PRO A O 1
ATOM 6537 N N . HIS A 1 860 ? -27.087 -18.867 35.931 1.00 79.69 860 HIS A N 1
ATOM 6538 C CA . HIS A 1 860 ? -26.578 -17.590 35.433 1.00 79.69 860 HIS A CA 1
ATOM 6539 C C . HIS A 1 860 ? -26.218 -16.664 36.598 1.00 79.69 860 HIS A C 1
ATOM 6541 O O . HIS A 1 860 ? -26.543 -16.941 37.750 1.00 79.69 860 HIS A O 1
ATOM 6547 N N . GLY A 1 861 ? -25.534 -15.564 36.311 1.00 80.62 861 GLY A N 1
ATOM 6548 C CA . GLY A 1 861 ? -25.227 -14.500 37.256 1.00 80.62 861 GLY A CA 1
ATOM 6549 C C . GLY A 1 861 ? -25.013 -13.160 36.548 1.00 80.62 861 GLY A C 1
ATOM 6550 O O . GLY A 1 861 ? -25.007 -13.110 35.315 1.00 80.62 861 GLY A O 1
ATOM 6551 N N . PRO A 1 862 ? -24.835 -12.062 37.307 1.00 84.00 862 PRO A N 1
ATOM 6552 C CA . PRO A 1 862 ? -24.616 -10.741 36.729 1.00 84.00 862 PRO A CA 1
ATOM 6553 C C . PRO A 1 862 ? -23.428 -10.724 35.769 1.00 84.00 862 PRO A C 1
ATOM 6555 O O . PRO A 1 862 ? -22.298 -11.025 36.163 1.00 84.00 862 PRO A O 1
ATOM 6558 N N . GLY A 1 863 ? -23.707 -10.368 34.514 1.00 76.19 863 GLY A N 1
ATOM 6559 C CA . GLY A 1 863 ? -22.735 -10.362 33.425 1.00 76.19 863 GLY A CA 1
ATOM 6560 C C . GLY A 1 863 ? -22.853 -11.526 32.445 1.00 76.19 863 GLY A C 1
ATOM 6561 O O . GLY A 1 863 ? -22.222 -11.455 31.391 1.00 76.19 863 GLY A O 1
ATOM 6562 N N . ASP A 1 864 ? -23.611 -12.577 32.752 1.00 81.69 864 ASP A N 1
ATOM 6563 C CA . ASP A 1 864 ? -23.813 -13.700 31.833 1.00 81.69 864 ASP A CA 1
ATOM 6564 C C . ASP A 1 864 ? -24.780 -13.333 30.696 1.00 81.69 864 ASP A C 1
ATOM 6566 O O . ASP A 1 864 ? -25.568 -12.390 30.796 1.00 81.69 864 ASP A O 1
ATOM 6570 N N . ALA A 1 865 ? -24.715 -14.082 29.594 1.00 81.88 865 ALA A N 1
ATOM 6571 C CA . ALA A 1 865 ? -25.557 -13.875 28.420 1.00 81.88 865 ALA A CA 1
ATOM 6572 C C . ALA A 1 865 ? -26.378 -15.126 28.092 1.00 81.88 865 ALA A C 1
ATOM 6574 O O . ALA A 1 865 ? -25.901 -16.250 28.234 1.00 81.88 865 ALA A O 1
ATOM 6575 N N . LEU A 1 866 ? -27.601 -14.914 27.614 1.00 83.94 866 LEU A N 1
ATOM 6576 C CA . LEU A 1 866 ? -28.515 -15.953 27.154 1.00 83.94 866 LEU A CA 1
ATOM 6577 C C . LEU A 1 866 ? -28.521 -15.986 25.623 1.00 83.94 866 LEU A C 1
ATOM 6579 O O . LEU A 1 866 ? -28.665 -14.942 24.983 1.00 83.94 866 LEU A O 1
ATOM 6583 N N . GLY A 1 867 ? -28.367 -17.168 25.029 1.00 81.25 867 GLY A N 1
ATOM 6584 C CA . GLY A 1 867 ? -28.500 -17.344 23.585 1.00 81.25 867 GLY A CA 1
ATOM 6585 C C . GLY A 1 867 ? -29.973 -17.456 23.210 1.00 81.25 867 GLY A C 1
ATOM 6586 O O . GLY A 1 867 ? -30.671 -18.279 23.780 1.00 81.25 867 GLY A O 1
ATOM 6587 N N . VAL A 1 868 ? -30.458 -16.660 22.264 1.00 84.44 868 VAL A N 1
ATOM 6588 C CA . VAL A 1 868 ? -31.849 -16.655 21.789 1.00 84.44 868 VAL A CA 1
ATOM 6589 C C . VAL A 1 868 ? -31.903 -17.177 20.357 1.00 84.44 868 VAL A C 1
ATOM 6591 O O . VAL A 1 868 ? -31.183 -16.682 19.491 1.00 84.44 868 VAL A O 1
ATOM 6594 N N . LEU A 1 869 ? -32.752 -18.168 20.098 1.00 81.44 869 LEU A N 1
ATOM 6595 C CA . LEU A 1 869 ? -32.962 -18.763 18.781 1.00 81.44 869 LEU A CA 1
ATOM 6596 C C . LEU A 1 869 ? -34.256 -18.201 18.157 1.00 81.44 869 LEU A C 1
ATOM 6598 O O . LEU A 1 869 ? -35.336 -18.428 18.706 1.00 81.44 869 LEU A O 1
ATOM 6602 N N . PRO A 1 870 ? -34.179 -17.460 17.034 1.00 77.88 870 PRO A N 1
ATOM 6603 C CA . PRO A 1 870 ? -35.366 -16.950 16.349 1.00 77.88 870 PRO A CA 1
ATOM 6604 C C . PRO A 1 870 ? -36.126 -18.063 15.587 1.00 77.88 870 PRO A C 1
ATOM 6606 O O . PRO A 1 870 ? -35.525 -19.068 15.187 1.00 77.88 870 PRO A O 1
ATOM 6609 N N . PRO A 1 871 ? -37.444 -17.910 15.355 1.00 64.50 871 PRO A N 1
ATOM 6610 C CA . PRO A 1 871 ? -38.284 -18.897 14.683 1.00 64.50 871 PRO A CA 1
ATOM 6611 C C . PRO A 1 871 ? -37.941 -19.016 13.195 1.00 64.50 871 PRO A C 1
ATOM 6613 O O . PRO A 1 871 ? -37.464 -18.074 12.569 1.00 64.50 871 PRO A O 1
ATOM 6616 N N . GLY A 1 872 ? -38.174 -20.208 12.635 1.00 53.62 872 GLY A N 1
ATOM 6617 C CA . GLY A 1 872 ? -37.675 -20.614 11.310 1.00 53.62 872 GLY A CA 1
ATOM 6618 C C . GLY A 1 872 ? -36.345 -21.377 11.364 1.00 53.62 872 GLY A C 1
ATOM 6619 O O . GLY A 1 872 ? -35.855 -21.853 10.345 1.00 53.62 872 GLY A O 1
ATOM 6620 N N . GLY A 1 873 ? -35.783 -21.551 12.564 1.00 44.28 873 GLY A N 1
ATOM 6621 C CA . GLY A 1 873 ? -34.472 -22.147 12.800 1.00 44.28 873 GLY A CA 1
ATOM 6622 C C . GLY A 1 873 ? -34.388 -23.678 12.905 1.00 44.28 873 GLY A C 1
ATOM 6623 O O . GLY A 1 873 ? -33.420 -24.188 13.461 1.00 44.28 873 GLY A O 1
ATOM 6624 N N . ARG A 1 874 ? -35.362 -24.445 12.404 1.00 38.56 874 ARG A N 1
ATOM 6625 C CA . ARG A 1 874 ? -35.240 -25.918 12.332 1.00 38.56 874 ARG A CA 1
ATOM 6626 C C . ARG A 1 874 ? -34.755 -26.335 10.946 1.00 38.56 874 ARG A C 1
ATOM 6628 O O . ARG A 1 874 ? -35.502 -26.866 10.137 1.00 38.56 874 ARG A O 1
ATOM 6635 N N . GLY A 1 875 ? -33.485 -26.043 10.689 1.00 39.81 875 GLY A N 1
ATOM 6636 C CA . GLY A 1 875 ? -32.720 -26.440 9.510 1.00 39.81 875 GLY A CA 1
ATOM 6637 C C . GLY A 1 875 ? -31.232 -26.179 9.755 1.00 39.81 875 GLY A C 1
ATOM 6638 O O . GLY A 1 875 ? -30.891 -25.370 10.619 1.00 39.81 875 GLY A O 1
ATOM 6639 N N . LEU A 1 876 ? -30.353 -26.880 9.027 1.00 31.58 876 LEU A N 1
ATOM 6640 C CA . LEU A 1 876 ? -28.889 -26.715 9.049 1.00 31.58 876 LEU A CA 1
ATOM 6641 C C . LEU A 1 876 ? -28.503 -25.230 8.852 1.00 31.58 876 LEU A C 1
ATOM 6643 O O . LEU A 1 876 ? -28.311 -24.789 7.724 1.00 31.58 876 LEU A O 1
ATOM 6647 N N . GLY A 1 877 ? -28.415 -24.436 9.928 1.00 40.28 877 GLY A N 1
ATOM 6648 C CA . GLY A 1 877 ? -28.035 -23.018 9.835 1.00 40.28 877 GLY A CA 1
ATOM 6649 C C . GLY A 1 877 ? -28.586 -22.040 10.881 1.00 40.28 877 GLY A C 1
ATOM 6650 O O . GLY A 1 877 ? -28.139 -20.894 10.890 1.00 40.28 877 GLY A O 1
ATOM 6651 N N . ALA A 1 878 ? -29.503 -22.425 11.772 1.00 49.31 878 ALA A N 1
ATOM 6652 C CA . ALA A 1 878 ? -30.018 -21.492 12.780 1.00 49.31 878 ALA A CA 1
ATOM 6653 C C . ALA A 1 878 ? -28.991 -21.196 13.880 1.00 49.31 878 ALA A C 1
ATOM 6655 O O . ALA A 1 878 ? -28.540 -22.101 14.580 1.00 49.31 878 ALA A O 1
ATOM 6656 N N . ARG A 1 879 ? -28.608 -19.921 14.031 1.00 62.25 879 ARG A N 1
ATOM 6657 C CA . ARG A 1 879 ? -27.585 -19.488 14.994 1.00 62.25 879 ARG A CA 1
ATOM 6658 C C . ARG A 1 879 ? -28.201 -18.672 16.135 1.00 62.25 879 ARG A C 1
ATOM 6660 O O . ARG A 1 879 ? -28.964 -17.746 15.857 1.00 62.25 879 ARG A O 1
ATOM 6667 N N . PRO A 1 880 ? -27.842 -18.957 17.398 1.00 69.56 880 PRO A N 1
ATOM 6668 C CA . PRO A 1 880 ? -28.325 -18.205 18.550 1.00 69.56 880 PRO A CA 1
ATOM 6669 C C . PRO A 1 880 ? -27.769 -16.774 18.556 1.00 69.56 880 PRO A C 1
ATOM 6671 O O . PRO A 1 880 ? -26.608 -16.533 18.212 1.00 69.56 880 PRO A O 1
ATOM 6674 N N . ARG A 1 881 ? -28.585 -15.813 18.996 1.00 74.25 881 ARG A N 1
ATOM 6675 C CA . ARG A 1 881 ? -28.174 -14.437 19.287 1.00 74.25 881 ARG A CA 1
ATOM 6676 C C . ARG A 1 881 ? -28.017 -14.245 20.788 1.00 74.25 881 ARG A C 1
ATOM 6678 O O . ARG A 1 881 ? -28.959 -14.454 21.537 1.00 74.25 881 ARG A O 1
ATOM 6685 N N . TRP A 1 882 ? -26.833 -13.838 21.226 1.00 77.25 882 TRP A N 1
ATOM 6686 C CA . TRP A 1 882 ? -26.540 -13.673 22.646 1.00 77.25 882 TRP A CA 1
ATOM 6687 C C . TRP A 1 882 ? -26.980 -12.299 23.154 1.00 77.25 882 TRP A C 1
ATOM 6689 O O . TRP A 1 882 ? -26.601 -11.275 22.582 1.00 77.25 882 TRP A O 1
ATOM 6699 N N . TYR A 1 883 ? -27.745 -12.288 24.243 1.00 83.56 883 TYR A N 1
ATOM 6700 C CA . TYR A 1 883 ? -28.181 -11.086 24.951 1.00 83.56 883 TYR A CA 1
ATOM 6701 C C . TYR A 1 883 ? -27.721 -11.147 26.404 1.00 83.56 883 TYR A C 1
ATOM 6703 O O . TYR A 1 883 ? -27.950 -12.145 27.085 1.00 83.56 883 TYR A O 1
ATOM 6711 N N . THR A 1 884 ? -27.076 -10.085 26.887 1.00 85.25 884 THR A N 1
ATOM 6712 C CA . THR A 1 884 ? -26.663 -9.994 28.292 1.00 85.25 884 THR A CA 1
ATOM 6713 C C . THR A 1 884 ? -27.889 -9.959 29.191 1.00 85.25 884 THR A C 1
ATOM 6715 O O . THR A 1 884 ? -28.810 -9.167 28.976 1.00 85.25 884 THR A O 1
ATOM 6718 N N . ILE A 1 885 ? -27.890 -10.817 30.204 1.00 87.62 885 ILE A N 1
ATOM 6719 C CA . ILE A 1 885 ? -28.973 -10.903 31.173 1.00 87.62 885 ILE A CA 1
ATOM 6720 C C . ILE A 1 885 ? -28.914 -9.658 32.064 1.00 87.62 885 ILE A C 1
ATOM 6722 O O . ILE A 1 885 ? -27.862 -9.301 32.595 1.00 87.62 885 ILE A O 1
ATOM 6726 N N . SER A 1 886 ? -30.055 -8.985 32.192 1.00 89.62 886 SER A N 1
ATOM 6727 C CA . SER A 1 886 ? -30.222 -7.728 32.937 1.00 89.62 886 SER A CA 1
ATOM 6728 C C . SER A 1 886 ? -30.830 -7.895 34.331 1.00 89.62 886 SER A C 1
ATOM 6730 O O . SER A 1 886 ? -31.021 -6.907 35.030 1.00 89.62 886 SER A O 1
ATOM 6732 N N . SER A 1 887 ? -31.079 -9.136 34.755 1.00 88.19 887 SER A N 1
ATOM 6733 C CA . SER A 1 887 ? -31.599 -9.490 36.080 1.00 88.19 887 SER A CA 1
ATOM 6734 C C . SER A 1 887 ? -30.655 -10.411 36.856 1.00 88.19 887 SER A C 1
ATOM 6736 O O . SER A 1 887 ? -29.922 -11.200 36.258 1.00 88.19 887 SER A O 1
ATOM 6738 N N . SER A 1 888 ? -30.717 -10.370 38.188 1.00 84.44 888 SER A N 1
ATOM 6739 C CA . SER A 1 888 ? -30.009 -11.334 39.049 1.00 84.44 888 SER A CA 1
ATOM 6740 C C . SER A 1 888 ? -30.878 -12.562 39.373 1.00 84.44 888 SER A C 1
ATOM 6742 O O . SER A 1 888 ? -32.076 -12.403 39.630 1.00 84.44 888 SER A O 1
ATOM 6744 N N . PRO A 1 889 ? -30.309 -13.784 39.453 1.00 75.56 889 PRO A N 1
ATOM 6745 C CA . PRO A 1 889 ? -31.047 -14.951 39.931 1.00 75.56 889 PRO A CA 1
ATOM 6746 C C . PRO A 1 889 ? -31.611 -14.730 41.341 1.00 75.56 889 PRO A C 1
ATOM 6748 O O . PRO A 1 889 ? -30.902 -14.255 42.227 1.00 75.56 889 PRO A O 1
ATOM 6751 N N . GLY A 1 890 ? -32.869 -15.121 41.558 1.00 64.56 890 GLY A N 1
ATOM 6752 C CA . GLY A 1 890 ? -33.482 -15.200 42.892 1.00 64.56 890 GLY A CA 1
ATOM 6753 C C . GLY A 1 890 ? -33.975 -13.881 43.502 1.00 64.56 890 GLY A C 1
ATOM 6754 O O . GLY A 1 890 ? -34.479 -13.909 44.618 1.00 64.56 890 GLY A O 1
ATOM 6755 N N . VAL A 1 891 ? -33.860 -12.748 42.797 1.00 64.12 891 VAL A N 1
ATOM 6756 C CA . VAL A 1 891 ? -34.326 -11.429 43.286 1.00 64.12 891 VAL A CA 1
ATOM 6757 C C . VAL A 1 891 ? -35.759 -11.108 42.837 1.00 64.12 891 VAL A C 1
ATOM 6759 O O . VAL A 1 891 ? -36.467 -10.348 43.493 1.00 64.12 891 VAL A O 1
ATOM 6762 N N . LEU A 1 892 ? -36.221 -11.700 41.732 1.00 60.38 892 LEU A N 1
ATOM 6763 C CA . LEU A 1 892 ? -37.569 -11.471 41.211 1.00 60.38 892 LEU A CA 1
ATOM 6764 C C . LEU A 1 892 ? -38.604 -12.344 41.943 1.00 60.38 892 LEU A C 1
ATOM 6766 O O . LEU A 1 892 ? -38.396 -13.557 42.042 1.00 60.38 892 LEU A O 1
ATOM 6770 N N . PRO A 1 893 ? -39.727 -11.775 42.428 1.00 51.81 893 PRO A N 1
ATOM 6771 C CA . PRO A 1 893 ? -40.796 -12.557 43.030 1.00 51.81 893 PRO A CA 1
ATOM 6772 C C . PRO A 1 893 ? -41.412 -13.484 41.978 1.00 51.81 893 PRO A C 1
ATOM 6774 O O . PRO A 1 893 ? -41.980 -13.038 40.983 1.00 51.81 893 PRO A O 1
ATOM 6777 N N . SER A 1 894 ? -41.299 -14.791 42.205 1.00 50.19 894 SER A N 1
ATOM 6778 C CA . SER A 1 894 ? -41.951 -15.825 41.410 1.00 50.19 894 SER A CA 1
ATOM 6779 C C . SER A 1 894 ? -43.454 -15.812 41.702 1.00 50.19 894 SER A C 1
ATOM 6781 O O . SER A 1 894 ? -43.947 -16.572 42.531 1.00 50.19 894 SER A O 1
A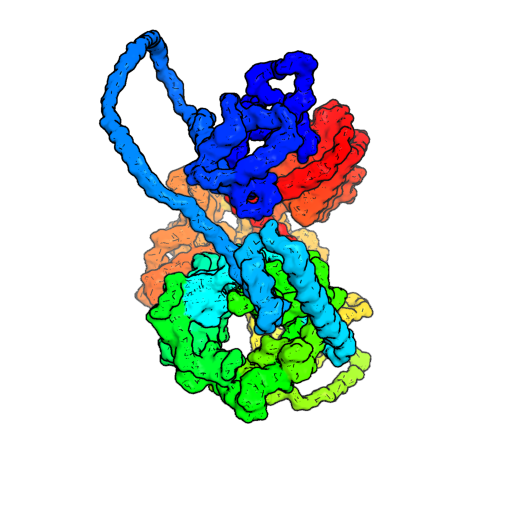TOM 6783 N N . SER A 1 895 ? -44.200 -14.935 41.032 1.00 45.97 895 SER A N 1
ATOM 6784 C CA . SER A 1 895 ? -45.672 -14.953 41.012 1.00 45.97 895 SER A CA 1
ATOM 6785 C C . SER A 1 895 ? -46.245 -16.106 40.160 1.00 45.97 895 SER A C 1
ATOM 6787 O O . SER A 1 895 ? -47.457 -16.211 39.994 1.00 45.97 895 SER A O 1
ATOM 6789 N N . GLY A 1 896 ? -45.383 -17.010 39.676 1.00 54.72 896 GLY A N 1
ATOM 6790 C CA . GLY A 1 896 ? -45.706 -18.274 39.011 1.00 54.72 896 GLY A CA 1
ATOM 6791 C C . GLY A 1 896 ? -44.604 -19.331 39.228 1.00 54.72 896 GLY A C 1
ATOM 6792 O O . GLY A 1 896 ? -43.572 -19.022 39.823 1.00 54.72 896 GLY A O 1
ATOM 6793 N N . PRO A 1 897 ? -44.783 -20.581 38.761 1.00 50.50 897 PRO A N 1
ATOM 6794 C CA . PRO A 1 897 ? -43.949 -21.738 39.130 1.00 50.50 897 PRO A CA 1
ATOM 6795 C C . PRO A 1 897 ? -42.571 -21.822 38.425 1.00 50.50 897 PRO A C 1
ATOM 6797 O O . PRO A 1 897 ? -42.077 -22.917 38.157 1.00 50.50 897 PRO A O 1
ATOM 6800 N N . GLY A 1 898 ? -41.915 -20.695 38.123 1.00 62.56 898 GLY A N 1
ATOM 6801 C CA . GLY A 1 898 ? -40.703 -20.669 37.293 1.00 62.56 898 GLY A CA 1
ATOM 6802 C C . GLY A 1 898 ? -39.704 -19.560 37.625 1.00 62.56 898 GLY A C 1
ATOM 6803 O O . GLY A 1 898 ? -40.047 -18.551 38.239 1.00 62.56 898 GLY A O 1
ATOM 6804 N N . GLN A 1 899 ? -38.450 -19.749 37.202 1.00 72.94 899 GLN A N 1
ATOM 6805 C CA . GLN A 1 899 ? -37.409 -18.720 37.276 1.00 72.94 899 GLN A CA 1
ATOM 6806 C C . GLN A 1 899 ? -37.679 -17.649 36.212 1.00 72.94 899 GLN A C 1
ATOM 6808 O O . GLN A 1 899 ? -37.841 -17.986 35.038 1.00 72.94 899 GLN A O 1
ATOM 6813 N N . VAL A 1 900 ? -37.696 -16.379 36.624 1.00 80.31 900 VAL A N 1
ATOM 6814 C CA . VAL A 1 900 ? -37.866 -15.219 35.735 1.00 80.31 900 VAL A CA 1
ATOM 6815 C C . VAL A 1 900 ? -36.509 -14.570 35.470 1.00 80.31 900 VAL A C 1
ATOM 6817 O O . VAL A 1 900 ? -35.708 -14.404 36.392 1.00 80.31 900 VAL A O 1
ATOM 6820 N N . LEU A 1 901 ? -36.256 -14.190 34.219 1.00 86.75 901 LEU A N 1
ATOM 6821 C CA . LEU A 1 901 ? -35.081 -13.428 33.802 1.00 86.75 901 LEU A CA 1
ATOM 6822 C C . LEU A 1 901 ? -35.467 -12.300 32.841 1.00 86.75 901 LEU A C 1
ATOM 6824 O O . LEU A 1 901 ? -36.462 -12.399 32.127 1.00 86.75 901 LEU A O 1
ATOM 6828 N N . ARG A 1 902 ? -34.673 -11.225 32.809 1.00 90.38 902 ARG A N 1
ATOM 6829 C CA . ARG A 1 902 ? -34.902 -10.059 31.941 1.00 90.38 902 ARG A CA 1
ATOM 6830 C C . ARG A 1 902 ? -33.734 -9.818 31.004 1.00 90.38 902 ARG A C 1
ATOM 6832 O O . ARG A 1 902 ? -32.574 -9.879 31.416 1.00 90.38 902 ARG A O 1
ATOM 6839 N N . LEU A 1 903 ? -34.042 -9.482 29.758 1.00 91.06 903 LEU A N 1
ATOM 6840 C CA . LEU A 1 903 ? -33.095 -9.065 28.732 1.00 91.06 903 LEU A CA 1
ATOM 6841 C C . LEU A 1 903 ? -33.345 -7.601 28.375 1.00 91.06 903 LEU A C 1
ATOM 6843 O O . LEU A 1 903 ? -34.478 -7.211 28.101 1.00 91.06 903 LEU A O 1
ATOM 6847 N N . MET A 1 904 ? -32.279 -6.811 28.296 1.00 88.50 904 MET A N 1
ATOM 6848 C CA . MET A 1 904 ? -32.342 -5.464 27.742 1.00 88.50 904 MET A CA 1
ATOM 6849 C C . MET A 1 904 ? -31.920 -5.508 26.272 1.00 88.50 904 MET A C 1
ATOM 6851 O O . MET A 1 904 ? -30.776 -5.820 25.937 1.00 88.50 904 MET A O 1
ATOM 6855 N N . VAL A 1 905 ? -32.850 -5.183 25.382 1.00 89.06 905 VAL A N 1
ATOM 6856 C CA . VAL A 1 905 ? -32.704 -5.335 23.936 1.00 89.06 905 VAL A CA 1
ATOM 6857 C C . VAL A 1 905 ? -32.760 -3.964 23.280 1.00 89.06 905 VAL A C 1
ATOM 6859 O O . VAL A 1 905 ? -33.737 -3.234 23.408 1.00 89.06 905 VAL A O 1
ATOM 6862 N N . ARG A 1 906 ? -31.716 -3.595 22.537 1.00 87.25 906 ARG A N 1
ATOM 6863 C CA . ARG A 1 906 ? -31.814 -2.486 21.585 1.00 87.25 906 ARG A CA 1
ATOM 6864 C C . ARG A 1 906 ? -32.423 -3.032 20.302 1.00 87.25 906 ARG A C 1
ATOM 6866 O O . ARG A 1 906 ? -31.798 -3.854 19.634 1.00 87.25 906 ARG A O 1
ATOM 6873 N N . GLU A 1 907 ? -33.620 -2.575 19.965 1.00 83.38 907 GLU A N 1
ATOM 6874 C CA . GLU A 1 907 ? -34.232 -2.899 18.688 1.00 83.38 907 GLU A CA 1
ATOM 6875 C C . GLU A 1 907 ? -33.402 -2.279 17.576 1.00 83.38 907 GLU A C 1
ATOM 6877 O O . GLU A 1 907 ? -33.084 -1.084 17.567 1.00 83.38 907 GLU A O 1
ATOM 6882 N N . VAL A 1 908 ? -33.054 -3.126 16.623 1.00 74.50 908 VAL A N 1
ATOM 6883 C CA . VAL A 1 908 ? -32.521 -2.678 15.356 1.00 74.50 908 VAL A CA 1
ATOM 6884 C C . VAL A 1 908 ? -33.557 -3.089 14.335 1.00 74.50 908 VAL A C 1
ATOM 6886 O O . VAL A 1 908 ? -33.684 -4.298 14.149 1.00 74.50 908 VAL A O 1
ATOM 6889 N N . PRO A 1 909 ? -34.237 -2.125 13.684 1.00 63.25 909 PRO A N 1
ATOM 6890 C CA . PRO A 1 909 ? -35.410 -2.361 12.835 1.00 63.25 909 PRO A CA 1
ATOM 6891 C C . PRO A 1 909 ? -35.237 -3.446 11.779 1.00 63.25 909 PRO A C 1
ATOM 6893 O O . PRO A 1 909 ? -36.199 -4.016 11.291 1.00 63.25 909 PRO A O 1
ATOM 6896 N N . THR A 1 910 ? -33.995 -3.709 11.427 1.00 59.16 910 THR A N 1
ATOM 6897 C CA . THR A 1 910 ? -33.622 -4.567 10.336 1.00 59.16 910 THR A CA 1
ATOM 6898 C C . THR A 1 910 ? -33.118 -5.944 10.786 1.00 59.16 910 THR A C 1
ATOM 6900 O O . THR A 1 910 ? -33.255 -6.922 10.079 1.00 59.16 910 THR A O 1
ATOM 6903 N N . GLY A 1 911 ? -32.586 -6.081 12.005 1.00 56.12 911 GLY A N 1
ATOM 6904 C CA . GLY A 1 911 ? -31.977 -7.349 12.423 1.00 56.12 911 GLY A CA 1
ATOM 6905 C C . GLY A 1 911 ? -32.962 -8.528 12.430 1.00 56.12 911 GLY A C 1
ATOM 6906 O O . GLY A 1 911 ? -34.122 -8.364 12.763 1.00 56.12 911 GLY A O 1
ATOM 6907 N N . GLY A 1 912 ? -32.504 -9.755 12.167 1.00 66.88 912 GLY A N 1
ATOM 6908 C CA . GLY A 1 912 ? -33.396 -10.931 12.171 1.00 66.88 912 GLY A CA 1
ATOM 6909 C C . GLY A 1 912 ? -33.900 -11.387 13.553 1.00 66.88 912 GLY A C 1
ATOM 6910 O O . GLY A 1 912 ? -34.902 -12.085 13.642 1.00 66.88 912 GLY A O 1
ATOM 6911 N N . CYS A 1 913 ? -33.221 -11.010 14.646 1.00 80.06 913 CYS A N 1
ATOM 6912 C CA . CYS A 1 913 ? -33.573 -11.450 16.006 1.00 80.06 913 CYS A CA 1
ATOM 6913 C C . CYS A 1 913 ? -34.186 -10.337 16.869 1.00 80.06 913 CYS A C 1
ATOM 6915 O O . CYS A 1 913 ? -35.126 -10.599 17.609 1.00 80.06 913 CYS A O 1
ATOM 6917 N N . SER A 1 914 ? -33.674 -9.100 16.810 1.00 81.25 914 SER A N 1
ATOM 6918 C CA . SER A 1 914 ? -34.104 -8.030 17.726 1.00 81.25 914 SER A CA 1
ATOM 6919 C C . SER A 1 914 ? -35.525 -7.498 17.485 1.00 81.25 914 SER A C 1
ATOM 6921 O O . SER A 1 914 ? -36.246 -7.410 18.468 1.00 81.25 914 SER A O 1
ATOM 6923 N N . PRO A 1 915 ? -35.982 -7.179 16.255 1.00 81.25 915 PRO A N 1
ATOM 6924 C CA . PRO A 1 915 ? -37.380 -6.829 15.986 1.00 81.25 915 PRO A CA 1
ATOM 6925 C C . PRO A 1 915 ? -38.323 -7.978 16.314 1.00 81.25 915 PRO A C 1
ATOM 6927 O O . PRO A 1 915 ? -39.376 -7.741 16.889 1.00 81.25 915 PRO A O 1
ATOM 6930 N N . TRP A 1 916 ? -37.927 -9.219 15.999 1.00 89.44 916 TRP A N 1
ATOM 6931 C CA . TRP A 1 916 ? -38.708 -10.399 16.360 1.00 89.44 916 TRP A CA 1
ATOM 6932 C C . TRP A 1 916 ? -38.908 -10.467 17.875 1.00 89.44 916 TRP A C 1
ATOM 6934 O O . TRP A 1 916 ? -40.042 -10.444 18.337 1.00 89.44 916 TRP A O 1
ATOM 6944 N N . LEU A 1 917 ? -37.815 -10.455 18.642 1.00 88.94 917 LEU A N 1
ATOM 6945 C CA . LEU A 1 917 ? -37.837 -10.536 20.102 1.00 88.94 917 LEU A CA 1
ATOM 6946 C C . LEU A 1 917 ? -38.595 -9.356 20.741 1.00 88.94 917 LEU A C 1
ATOM 6948 O O . LEU A 1 917 ? -39.342 -9.556 21.693 1.00 88.94 917 LEU A O 1
ATOM 6952 N N . CYS A 1 918 ? -38.445 -8.139 20.205 1.00 89.12 918 CYS A N 1
ATOM 6953 C CA . CYS A 1 918 ? -39.170 -6.945 20.661 1.00 89.12 918 CYS A CA 1
ATOM 6954 C C . CYS A 1 918 ? -40.650 -6.918 20.237 1.00 89.12 918 CYS A C 1
ATOM 6956 O O . CYS A 1 918 ? -41.428 -6.154 20.805 1.00 89.12 918 CYS A O 1
ATOM 6958 N N . GLY A 1 919 ? -41.033 -7.706 19.231 1.00 88.31 919 GLY A N 1
ATOM 6959 C CA . GLY A 1 919 ? -42.402 -7.825 18.732 1.00 88.31 919 GLY A CA 1
ATOM 6960 C C . GLY A 1 919 ? -43.230 -8.913 19.421 1.00 88.31 919 GLY A C 1
ATOM 6961 O O . GLY A 1 919 ? -44.433 -9.001 19.166 1.00 88.31 919 GLY A O 1
ATOM 6962 N N . LEU A 1 920 ? -42.607 -9.728 20.279 1.00 91.75 920 LEU A N 1
ATOM 6963 C CA . LEU A 1 920 ? -43.283 -10.789 21.023 1.00 91.75 920 LEU A CA 1
ATOM 6964 C C . LEU A 1 920 ? -44.274 -10.230 22.047 1.00 91.75 920 LEU A C 1
ATOM 6966 O O . LEU A 1 920 ? -44.143 -9.114 22.557 1.00 91.75 920 LEU A O 1
ATOM 6970 N N . ARG A 1 921 ? -45.275 -11.042 22.370 1.00 91.94 921 ARG A N 1
ATOM 6971 C CA . ARG A 1 921 ? -46.321 -10.758 23.350 1.00 91.94 921 ARG A CA 1
ATOM 6972 C C . ARG A 1 921 ? -46.222 -11.732 24.517 1.00 91.94 921 ARG A C 1
ATOM 6974 O O . ARG A 1 921 ? -45.622 -12.799 24.422 1.00 91.94 921 ARG A O 1
ATOM 6981 N N . ALA A 1 922 ? -46.830 -11.353 25.637 1.00 90.31 922 ALA A N 1
ATOM 6982 C CA . ALA A 1 922 ? -46.951 -12.250 26.778 1.00 90.31 922 ALA A CA 1
ATOM 6983 C C . ALA A 1 922 ? -47.648 -13.559 26.354 1.00 90.31 922 ALA A C 1
ATOM 6985 O O . ALA A 1 922 ? -48.703 -13.516 25.721 1.00 90.31 922 ALA A O 1
ATOM 6986 N N . GLY A 1 923 ? -47.054 -14.699 26.705 1.00 86.56 923 GLY A N 1
ATOM 6987 C CA . GLY A 1 923 ? -47.492 -16.039 26.309 1.00 86.56 923 GLY A CA 1
ATOM 6988 C C . GLY A 1 923 ? -46.708 -16.653 25.144 1.00 86.56 923 GLY A C 1
ATOM 6989 O O . GLY A 1 923 ? -46.753 -17.871 24.986 1.00 86.56 923 GLY A O 1
ATOM 6990 N N . ASP A 1 924 ? -45.957 -15.861 24.372 1.00 90.50 924 ASP A N 1
ATOM 6991 C CA . ASP A 1 924 ? -45.114 -16.393 23.296 1.00 90.50 924 ASP A CA 1
ATOM 6992 C C . ASP A 1 924 ? -43.933 -17.194 23.860 1.00 90.50 924 ASP A C 1
ATOM 6994 O O . ASP A 1 924 ? -43.449 -16.928 24.958 1.00 90.50 924 ASP A O 1
ATOM 6998 N N . THR A 1 925 ? -43.423 -18.166 23.104 1.00 88.38 925 THR A N 1
ATOM 6999 C CA . THR A 1 925 ? -42.274 -18.985 23.519 1.00 88.38 925 THR A CA 1
ATOM 7000 C C . THR A 1 925 ? -41.015 -18.641 22.733 1.00 88.38 925 THR A C 1
ATOM 7002 O O . THR A 1 925 ? -41.051 -18.498 21.511 1.00 88.38 925 THR A O 1
ATOM 7005 N N . VAL A 1 926 ? -39.887 -18.597 23.432 1.00 88.25 926 VAL A N 1
ATOM 7006 C CA . VAL A 1 926 ? -38.547 -18.341 22.908 1.00 88.25 926 VAL A CA 1
ATOM 7007 C C . VAL A 1 926 ? -37.681 -19.555 23.204 1.00 88.25 926 VAL A C 1
ATOM 7009 O O . VAL A 1 926 ? -37.599 -20.010 24.343 1.00 88.25 926 VAL A O 1
ATOM 7012 N N . GLU A 1 927 ? -37.020 -20.087 22.183 1.00 87.62 927 GLU A N 1
ATOM 7013 C CA . GLU A 1 927 ? -36.030 -21.140 22.376 1.00 87.62 927 GLU A CA 1
ATOM 7014 C C . GLU A 1 927 ? -34.676 -20.505 22.717 1.00 87.62 927 GLU A C 1
ATOM 7016 O O . GLU A 1 927 ? -34.218 -19.575 22.048 1.00 87.62 927 GLU A O 1
ATOM 7021 N N . CYS A 1 928 ? -34.045 -20.970 23.791 1.00 84.88 928 CYS A N 1
ATOM 7022 C CA . CYS A 1 928 ? -32.851 -20.364 24.357 1.00 84.88 928 CYS A CA 1
ATOM 7023 C C . CYS A 1 928 ? -31.742 -21.383 24.623 1.00 84.88 928 CYS A C 1
ATOM 7025 O O . CYS A 1 928 ? -31.993 -22.560 24.865 1.00 84.88 928 CYS A O 1
ATOM 7027 N N . LEU A 1 929 ? -30.499 -20.908 24.637 1.00 81.38 929 LEU A N 1
ATOM 7028 C CA . LEU A 1 929 ? -29.332 -21.655 25.086 1.00 81.38 929 LEU A CA 1
ATOM 7029 C C . LEU A 1 929 ? -28.809 -21.045 26.394 1.00 81.38 929 LEU A C 1
ATOM 7031 O O . LEU A 1 929 ? -28.570 -19.830 26.432 1.00 81.38 929 LEU A O 1
ATOM 7035 N N . PRO A 1 930 ? -28.611 -21.854 27.451 1.00 77.19 930 PRO A N 1
ATOM 7036 C CA . PRO A 1 930 ? -28.043 -21.376 28.707 1.00 77.19 930 PRO A CA 1
ATOM 7037 C C . PRO A 1 930 ? -26.601 -20.868 28.527 1.00 77.19 930 PRO A C 1
ATOM 7039 O O . PRO A 1 930 ? -25.881 -21.349 27.643 1.00 77.19 930 PRO A O 1
ATOM 7042 N N . PRO A 1 931 ? -26.134 -19.943 29.388 1.00 71.44 931 PRO A N 1
ATOM 7043 C CA . PRO A 1 931 ? -24.714 -19.619 29.462 1.00 71.44 931 PRO A CA 1
ATOM 7044 C C . PRO A 1 931 ? -23.913 -20.870 29.852 1.00 71.44 931 PRO A C 1
ATOM 7046 O O . PRO A 1 931 ? -24.215 -21.535 30.840 1.00 71.44 931 PRO A O 1
ATOM 7049 N N . ARG A 1 932 ? -22.880 -21.200 29.066 1.00 65.50 932 ARG A N 1
ATOM 7050 C CA . ARG A 1 932 ? -22.057 -22.411 29.264 1.00 65.50 932 ARG A CA 1
ATOM 7051 C C . ARG A 1 932 ? -21.035 -22.279 30.397 1.00 65.50 932 ARG A C 1
ATOM 7053 O O . ARG A 1 932 ? -20.671 -23.271 31.018 1.00 65.50 932 ARG A O 1
ATOM 7060 N N . ARG A 1 933 ? -20.554 -21.058 30.647 1.00 62.97 933 ARG A N 1
ATOM 7061 C CA . ARG A 1 933 ? -19.571 -20.712 31.685 1.00 62.97 933 ARG A CA 1
ATOM 7062 C C . ARG A 1 933 ? -19.810 -19.277 32.180 1.00 62.97 933 ARG A C 1
ATOM 7064 O O . ARG A 1 933 ? -20.384 -18.493 31.420 1.00 62.97 933 ARG A O 1
ATOM 7071 N N . PRO A 1 934 ? -19.354 -18.912 33.395 1.00 69.12 934 PRO A N 1
ATOM 7072 C CA . PRO A 1 934 ? -19.369 -17.527 33.861 1.00 69.12 934 PRO A CA 1
ATOM 7073 C C . PRO A 1 934 ? -18.681 -16.591 32.862 1.00 69.12 934 PRO A C 1
ATOM 7075 O O . PRO A 1 934 ? -17.598 -16.900 32.356 1.00 69.12 934 PRO A O 1
ATOM 7078 N N . SER A 1 935 ? -19.295 -15.447 32.568 1.00 67.56 935 SER A N 1
ATOM 7079 C CA . SER A 1 935 ? -18.697 -14.455 31.679 1.00 67.56 935 SER A CA 1
ATOM 7080 C C . SER A 1 935 ? -17.438 -13.832 32.296 1.00 67.56 935 SER A C 1
ATOM 7082 O O . SER A 1 935 ? -17.297 -13.813 33.520 1.00 67.56 935 SER A O 1
ATOM 7084 N N . PRO A 1 936 ? -16.521 -13.258 31.494 1.00 62.91 936 PRO A N 1
ATOM 7085 C CA . PRO A 1 936 ? -15.359 -12.559 32.041 1.00 62.91 936 PRO A CA 1
ATOM 7086 C C . PRO A 1 936 ? -15.742 -11.406 32.975 1.00 62.91 936 PRO A C 1
ATOM 7088 O O . PRO A 1 936 ? -15.042 -11.158 33.950 1.00 62.91 936 PRO A O 1
ATOM 7091 N N . LEU A 1 937 ? -16.872 -10.733 32.711 1.00 72.56 937 LEU A N 1
ATOM 7092 C CA . LEU A 1 937 ? -17.403 -9.699 33.600 1.00 72.56 937 LEU A CA 1
ATOM 7093 C C . LEU A 1 937 ? -17.788 -10.319 34.943 1.00 72.56 937 LEU A C 1
ATOM 7095 O O . LEU A 1 937 ? -17.353 -9.821 35.979 1.00 72.56 937 LEU A O 1
ATOM 7099 N N . ARG A 1 938 ? -18.538 -11.431 34.914 1.00 78.94 938 ARG A N 1
ATOM 7100 C CA . ARG A 1 938 ? -18.923 -12.189 36.107 1.00 78.94 938 ARG A CA 1
ATOM 7101 C C . ARG A 1 938 ? -17.699 -12.651 36.902 1.00 78.94 938 ARG A C 1
ATOM 7103 O O . ARG A 1 938 ? -17.604 -12.370 38.091 1.00 78.94 938 ARG A O 1
ATOM 7110 N N . ALA A 1 939 ? -16.740 -13.286 36.236 1.00 72.62 939 ALA A N 1
ATOM 7111 C CA . ALA A 1 939 ? -15.517 -13.784 36.855 1.00 72.62 939 ALA A CA 1
ATOM 7112 C C . ALA A 1 939 ? -14.673 -12.658 37.479 1.00 72.62 939 ALA A C 1
ATOM 7114 O O . ALA A 1 939 ? -14.173 -12.817 38.591 1.00 72.62 939 ALA A O 1
ATOM 7115 N N . ALA A 1 940 ? -14.542 -11.512 36.799 1.00 72.25 940 ALA A N 1
ATOM 7116 C CA . ALA A 1 940 ? -13.749 -10.380 37.278 1.00 72.25 940 ALA A CA 1
ATOM 7117 C C . ALA A 1 940 ? -14.267 -9.813 38.605 1.00 72.25 940 ALA A C 1
ATOM 7119 O O . ALA A 1 940 ? -13.472 -9.520 39.499 1.00 72.25 940 ALA A O 1
ATOM 7120 N N . TRP A 1 941 ? -15.586 -9.669 38.750 1.00 73.81 941 TRP A N 1
ATOM 7121 C CA . TRP A 1 941 ? -16.162 -9.131 39.981 1.00 73.81 941 TRP A CA 1
ATOM 7122 C C . TRP A 1 941 ? -16.313 -10.205 41.071 1.00 73.81 941 TRP A C 1
ATOM 7124 O O . TRP A 1 941 ? -16.104 -9.904 42.246 1.00 73.81 941 TRP A O 1
ATOM 7134 N N . GLU A 1 942 ? -16.594 -11.466 40.711 1.00 76.19 942 GLU A N 1
ATOM 7135 C CA . GLU A 1 942 ? -16.636 -12.580 41.672 1.00 76.19 942 GLU A CA 1
ATOM 7136 C C . GLU A 1 942 ? -15.261 -12.834 42.310 1.00 76.19 942 GLU A C 1
ATOM 7138 O O . GLU A 1 942 ? -15.188 -13.109 43.507 1.00 76.19 942 GLU A O 1
ATOM 7143 N N . ALA A 1 943 ? -14.171 -12.653 41.557 1.00 69.69 943 ALA A N 1
ATOM 7144 C CA . ALA A 1 943 ? -12.806 -12.741 42.075 1.00 69.69 943 ALA A CA 1
ATOM 7145 C C . ALA A 1 943 ? -12.433 -11.592 43.033 1.00 69.69 943 ALA A C 1
ATOM 7147 O O . ALA A 1 943 ? -11.452 -11.699 43.766 1.00 69.69 943 ALA A O 1
ATOM 7148 N N . ARG A 1 944 ? -13.184 -10.481 43.027 1.00 67.31 944 ARG A N 1
ATOM 7149 C CA . ARG A 1 944 ? -12.820 -9.217 43.697 1.00 67.31 944 ARG A CA 1
ATOM 7150 C C . ARG A 1 944 ? -13.953 -8.635 44.526 1.00 67.31 944 ARG A C 1
ATOM 7152 O O . ARG A 1 944 ? -14.178 -7.430 44.566 1.00 67.31 944 ARG A O 1
ATOM 7159 N N . ARG A 1 945 ? -14.661 -9.504 45.239 1.00 59.97 945 ARG A N 1
ATOM 7160 C CA . ARG A 1 945 ? -15.905 -9.168 45.942 1.00 59.97 945 ARG A CA 1
ATOM 7161 C C . ARG A 1 945 ? -15.795 -8.023 46.977 1.00 59.97 945 ARG A C 1
ATOM 7163 O O . ARG A 1 945 ? -16.821 -7.480 47.363 1.00 59.97 945 ARG A O 1
ATOM 7170 N N . ALA A 1 946 ? -14.587 -7.620 47.388 1.00 56.09 946 ALA A N 1
ATOM 7171 C CA . ALA A 1 946 ? -14.336 -6.549 48.361 1.00 56.09 946 ALA A CA 1
ATOM 7172 C C . ALA A 1 946 ? -13.866 -5.194 47.760 1.00 56.09 946 ALA A C 1
ATOM 7174 O O . ALA A 1 946 ? -13.380 -4.341 48.500 1.00 56.09 946 ALA A O 1
ATOM 7175 N N . THR A 1 947 ? -13.972 -4.970 46.441 1.00 71.88 947 THR A N 1
ATOM 7176 C CA . THR A 1 947 ? -13.440 -3.759 45.764 1.00 71.88 947 THR A CA 1
ATOM 7177 C C . THR A 1 947 ? -14.488 -2.682 45.450 1.00 71.88 947 THR A C 1
ATOM 7179 O O . THR A 1 947 ? -15.632 -3.005 45.157 1.00 71.88 947 THR A O 1
ATOM 7182 N N . ARG A 1 948 ? -14.080 -1.405 45.401 1.00 83.06 948 ARG A N 1
ATOM 7183 C CA . ARG A 1 948 ? -14.827 -0.268 44.825 1.00 83.06 948 ARG A CA 1
ATOM 7184 C C . ARG A 1 948 ? -15.139 -0.525 43.345 1.00 83.06 948 ARG A C 1
ATOM 7186 O O . ARG A 1 948 ? -14.249 -0.938 42.610 1.00 83.06 948 ARG A O 1
ATOM 7193 N N . LEU A 1 949 ? -16.359 -0.255 42.889 1.00 87.19 949 LEU A N 1
ATOM 7194 C CA . LEU A 1 949 ? -16.799 -0.532 41.516 1.00 87.19 949 LEU A CA 1
ATOM 7195 C C . LEU A 1 949 ? -16.945 0.757 40.704 1.00 87.19 949 LEU A C 1
ATOM 7197 O O . LEU A 1 949 ? -17.750 1.615 41.049 1.00 87.19 949 LEU A O 1
ATOM 7201 N N . LEU A 1 950 ? -16.204 0.889 39.605 1.00 89.81 950 LEU A N 1
ATOM 7202 C CA . LEU A 1 950 ? -16.316 2.012 38.670 1.00 89.81 950 LEU A CA 1
ATOM 7203 C C . LEU A 1 950 ? -16.915 1.498 37.359 1.00 89.81 950 LEU A C 1
ATOM 7205 O O . LEU A 1 950 ? -16.271 0.768 36.613 1.00 89.81 950 LEU A O 1
ATOM 7209 N N . LEU A 1 951 ? -18.169 1.835 37.087 1.00 92.19 951 LEU A N 1
ATOM 7210 C CA . LEU A 1 951 ? -18.962 1.229 36.022 1.00 92.19 951 LEU A CA 1
ATOM 7211 C C . LEU A 1 951 ? -19.197 2.244 34.904 1.00 92.19 951 LEU A C 1
ATOM 7213 O O . LEU A 1 951 ? -19.599 3.375 35.165 1.00 92.19 951 LEU A O 1
ATOM 7217 N N . VAL A 1 952 ? -18.968 1.848 33.653 1.00 93.31 952 VAL A N 1
ATOM 7218 C CA . VAL A 1 952 ? -19.120 2.730 32.489 1.00 93.31 952 VAL A CA 1
ATOM 7219 C C . VAL A 1 952 ? -19.977 2.060 31.424 1.00 93.31 952 VAL A C 1
ATOM 7221 O O . VAL A 1 952 ? -19.627 0.987 30.933 1.00 93.31 952 VAL A O 1
ATOM 7224 N N . ALA A 1 953 ? -21.095 2.685 31.047 1.00 92.69 953 ALA A N 1
ATOM 7225 C CA . ALA A 1 953 ? -22.058 2.114 30.108 1.00 92.69 953 ALA A CA 1
ATOM 7226 C C . ALA A 1 953 ? -22.534 3.084 29.022 1.00 92.69 953 ALA A C 1
ATOM 7228 O O . ALA A 1 953 ? -22.638 4.289 29.234 1.00 92.69 953 ALA A O 1
ATOM 7229 N N . ASN A 1 954 ? -22.943 2.553 27.868 1.00 87.88 954 ASN A N 1
ATOM 7230 C CA . ASN A 1 954 ? -23.858 3.262 26.971 1.00 87.88 954 ASN A CA 1
ATOM 7231 C C . ASN A 1 954 ? -24.923 2.330 26.372 1.00 87.88 954 ASN A C 1
ATOM 7233 O O . ASN A 1 954 ? -24.661 1.173 26.036 1.00 87.88 954 ASN A O 1
ATOM 7237 N N . GLY A 1 955 ? -26.147 2.845 26.226 1.00 84.69 955 GLY A N 1
ATOM 7238 C CA . GLY A 1 955 ? -27.267 2.099 25.644 1.00 84.69 955 GLY A CA 1
ATOM 7239 C C . GLY A 1 955 ? -27.528 0.748 26.323 1.00 84.69 955 GLY A C 1
ATOM 7240 O O . GLY A 1 955 ? -27.649 0.671 27.541 1.00 84.69 955 GLY A O 1
ATOM 7241 N N . ALA A 1 956 ? -27.587 -0.332 25.533 1.00 83.69 956 ALA A N 1
ATOM 7242 C CA . ALA A 1 956 ? -27.808 -1.696 26.034 1.00 83.69 956 ALA A CA 1
ATOM 7243 C C . ALA A 1 956 ? -26.637 -2.254 26.869 1.00 83.69 956 ALA A C 1
ATOM 7245 O O . ALA A 1 956 ? -26.805 -3.260 27.554 1.00 83.69 956 ALA A O 1
ATOM 7246 N N . GLY A 1 957 ? -25.474 -1.589 26.873 1.00 85.88 957 GLY A N 1
ATOM 7247 C CA . GLY A 1 957 ? -24.358 -1.917 27.768 1.00 85.88 957 GLY A CA 1
ATOM 7248 C C . GLY A 1 957 ? -24.673 -1.715 29.256 1.00 85.88 957 GLY A C 1
ATOM 7249 O O . GLY A 1 957 ? -23.891 -2.111 30.109 1.00 85.88 957 GLY A O 1
ATOM 7250 N N . LEU A 1 958 ? -25.829 -1.132 29.586 1.00 91.25 958 LEU A N 1
ATOM 7251 C CA . LEU A 1 958 ? -26.322 -1.013 30.956 1.00 91.25 958 LEU A CA 1
ATOM 7252 C C . LEU A 1 958 ? -26.791 -2.361 31.550 1.00 91.25 958 LEU A C 1
ATOM 7254 O O . LEU A 1 958 ? -26.750 -2.537 32.766 1.00 91.25 958 LEU A O 1
ATOM 7258 N N . ALA A 1 959 ? -27.184 -3.326 30.708 1.00 90.31 959 ALA A N 1
ATOM 7259 C CA . ALA A 1 959 ? -27.746 -4.621 31.108 1.00 90.31 959 ALA A CA 1
ATOM 7260 C C . ALA A 1 959 ? -26.981 -5.364 32.227 1.00 90.31 959 ALA A C 1
ATOM 7262 O O . ALA A 1 959 ? -27.594 -5.654 33.255 1.00 90.31 959 ALA A O 1
ATOM 7263 N N . PRO A 1 960 ? -25.665 -5.650 32.108 1.00 88.75 960 PRO A N 1
ATOM 7264 C CA . PRO A 1 960 ? -24.951 -6.399 33.144 1.00 88.75 960 PRO A CA 1
ATOM 7265 C C . PRO A 1 960 ? -24.915 -5.664 34.487 1.00 88.75 960 PRO A C 1
ATOM 7267 O O . PRO A 1 960 ? -24.877 -6.304 35.538 1.00 88.75 960 PRO A O 1
ATOM 7270 N N . PHE A 1 961 ? -24.933 -4.329 34.463 1.00 92.44 961 PHE A N 1
ATOM 7271 C CA . PHE A 1 961 ? -24.901 -3.519 35.673 1.00 92.44 961 PHE A CA 1
ATOM 7272 C C . PHE A 1 961 ? -26.258 -3.492 36.368 1.00 92.44 961 PHE A C 1
ATOM 7274 O O . PHE A 1 961 ? -26.283 -3.540 37.588 1.00 92.44 961 PHE A O 1
ATOM 7281 N N . LEU A 1 962 ? -27.375 -3.537 35.633 1.00 91.12 962 LEU A N 1
ATOM 7282 C CA . LEU A 1 962 ? -28.707 -3.707 36.232 1.00 91.12 962 LEU A CA 1
ATOM 7283 C C . LEU A 1 962 ? -28.799 -5.017 37.025 1.00 91.12 962 LEU A C 1
ATOM 7285 O O . LEU A 1 962 ? -29.186 -4.997 38.193 1.00 91.12 962 LEU A O 1
ATOM 7289 N N . ALA A 1 963 ? -28.334 -6.126 36.439 1.00 89.25 963 ALA A N 1
ATOM 7290 C CA . ALA A 1 963 ? -28.269 -7.414 37.130 1.00 89.25 963 ALA A CA 1
ATOM 7291 C C . ALA A 1 963 ? -27.367 -7.345 38.374 1.00 89.25 963 ALA A C 1
ATOM 7293 O O . ALA A 1 963 ? -27.689 -7.901 39.423 1.00 89.25 963 ALA A O 1
ATOM 7294 N N . LEU A 1 964 ? -26.231 -6.647 38.273 1.00 89.50 964 LEU A N 1
ATOM 7295 C CA . LEU A 1 964 ? -25.315 -6.467 39.396 1.00 89.50 964 LEU A CA 1
ATOM 7296 C C . LEU A 1 964 ? -25.956 -5.634 40.510 1.00 89.50 964 LEU A C 1
ATOM 7298 O O . LEU A 1 964 ? -25.892 -6.036 41.667 1.00 89.50 964 LEU A O 1
ATOM 7302 N N . PHE A 1 965 ? -26.617 -4.524 40.183 1.00 91.25 965 PHE A N 1
ATOM 7303 C CA . PHE A 1 965 ? -27.290 -3.677 41.166 1.00 91.25 965 PHE A CA 1
ATOM 7304 C C . PHE A 1 965 ? -28.439 -4.396 41.862 1.00 91.25 965 PHE A C 1
ATOM 7306 O O . PHE A 1 965 ? -28.625 -4.194 43.054 1.00 91.25 965 PHE A O 1
ATOM 7313 N N . GLU A 1 966 ? -29.176 -5.268 41.172 1.00 89.00 966 GLU A N 1
ATOM 7314 C CA . GLU A 1 966 ? -30.185 -6.119 41.813 1.00 89.00 966 GLU A CA 1
ATOM 7315 C C . GLU A 1 966 ? -29.577 -7.057 42.845 1.00 89.00 966 GLU A C 1
ATOM 7317 O O . GLU A 1 966 ? -30.102 -7.184 43.951 1.00 89.00 966 GLU A O 1
ATOM 7322 N N . LYS A 1 967 ? -28.442 -7.675 42.507 1.00 87.31 967 LYS A N 1
ATOM 7323 C CA . LYS A 1 967 ? -27.705 -8.517 43.446 1.00 87.31 967 LYS A CA 1
ATOM 7324 C C . LYS A 1 967 ? -27.207 -7.706 44.644 1.00 87.31 967 LYS A C 1
ATOM 7326 O O . LYS A 1 967 ? -27.420 -8.120 45.775 1.00 87.31 967 LYS A O 1
ATOM 7331 N N . LEU A 1 968 ? -26.611 -6.536 44.405 1.00 87.38 968 LEU A N 1
ATOM 7332 C CA . LEU A 1 968 ? -26.102 -5.654 45.461 1.00 87.38 968 LEU A CA 1
ATOM 7333 C C . LEU A 1 968 ? -27.218 -5.095 46.353 1.00 87.38 968 LEU A C 1
ATOM 7335 O O . LEU A 1 968 ? -27.044 -5.005 47.565 1.00 87.38 968 LEU A O 1
ATOM 7339 N N . ALA A 1 969 ? -28.373 -4.751 45.784 1.00 87.44 969 ALA A N 1
ATOM 7340 C CA . ALA A 1 969 ? -29.525 -4.256 46.533 1.00 87.44 969 ALA A CA 1
ATOM 7341 C C . ALA A 1 969 ? -30.106 -5.319 47.482 1.00 87.44 969 ALA A C 1
ATOM 7343 O O . ALA A 1 969 ? -30.609 -4.967 48.548 1.00 87.44 969 ALA A O 1
ATOM 7344 N N . ALA A 1 970 ? -29.999 -6.606 47.129 1.00 85.25 970 ALA A N 1
ATOM 7345 C CA . ALA A 1 970 ? -30.410 -7.722 47.982 1.00 85.25 970 ALA A CA 1
ATOM 7346 C C . ALA A 1 970 ? -29.421 -8.022 49.129 1.00 85.25 970 ALA A C 1
ATOM 7348 O O . ALA A 1 970 ? -29.775 -8.719 50.078 1.00 85.25 970 ALA A O 1
ATOM 7349 N N . GLU A 1 971 ? -28.190 -7.507 49.065 1.00 84.75 971 GLU A N 1
ATOM 7350 C CA . GLU A 1 971 ? -27.183 -7.660 50.120 1.00 84.75 971 GLU A CA 1
ATOM 7351 C C . GLU A 1 971 ? -27.367 -6.598 51.219 1.00 84.75 971 GLU A C 1
ATOM 7353 O O . GLU A 1 971 ? -27.851 -5.492 50.958 1.00 84.75 971 GLU A O 1
ATOM 7358 N N . SER A 1 972 ? -26.966 -6.902 52.459 1.00 83.69 972 SER A N 1
ATOM 7359 C CA . SER A 1 972 ? -26.971 -5.928 53.563 1.00 83.69 972 SER A CA 1
ATOM 7360 C C . SER A 1 972 ? -26.053 -4.736 53.251 1.00 83.69 972 SER A C 1
ATOM 7362 O O . SER A 1 972 ? -24.977 -4.961 52.696 1.00 83.69 972 SER A O 1
ATOM 7364 N N . PRO A 1 973 ? -26.398 -3.487 53.635 1.00 83.19 973 PRO A N 1
ATOM 7365 C CA . PRO A 1 973 ? -25.602 -2.295 53.309 1.00 83.19 973 PRO A CA 1
ATOM 7366 C C . PRO A 1 973 ? -24.111 -2.389 53.673 1.00 83.19 973 PRO A C 1
ATOM 7368 O O . PRO A 1 973 ? -23.269 -1.948 52.900 1.00 83.19 973 PRO A O 1
ATOM 7371 N N . GLU A 1 974 ? -23.791 -3.028 54.802 1.00 79.25 974 GLU A N 1
ATOM 7372 C CA . GLU A 1 974 ? -22.427 -3.280 55.308 1.00 79.25 974 GLU A CA 1
ATOM 7373 C C . GLU A 1 974 ? -21.580 -4.162 54.365 1.00 79.25 974 GLU A C 1
ATOM 7375 O O . GLU A 1 974 ? -20.353 -4.101 54.373 1.00 79.25 974 GLU A O 1
ATOM 7380 N N . CYS A 1 975 ? -22.226 -5.005 53.553 1.00 76.62 975 CYS A N 1
ATOM 7381 C CA . CYS A 1 975 ? -21.574 -5.961 52.656 1.00 76.62 975 CYS A CA 1
ATOM 7382 C C . CYS A 1 975 ? -21.420 -5.434 51.221 1.00 76.62 975 CYS A C 1
ATOM 7384 O O . CYS A 1 975 ? -20.791 -6.100 50.398 1.00 76.62 975 CYS A O 1
ATOM 7386 N N . ARG A 1 976 ? -21.996 -4.265 50.901 1.00 83.44 976 ARG A N 1
ATOM 7387 C CA . ARG A 1 976 ? -22.022 -3.727 49.536 1.00 83.44 976 ARG A CA 1
ATOM 7388 C C . ARG A 1 976 ? -20.719 -2.985 49.215 1.00 83.44 976 ARG A C 1
ATOM 7390 O O . ARG A 1 976 ? -20.380 -2.030 49.918 1.00 83.44 976 ARG A O 1
ATOM 7397 N N . PRO A 1 977 ? -20.013 -3.325 48.122 1.00 84.31 977 PRO A N 1
ATOM 7398 C CA . PRO A 1 977 ? -18.955 -2.464 47.616 1.00 84.31 977 PRO A CA 1
ATOM 7399 C C . PRO A 1 977 ? -19.532 -1.114 47.156 1.00 84.31 977 PRO A C 1
ATOM 7401 O O . PRO A 1 977 ? -20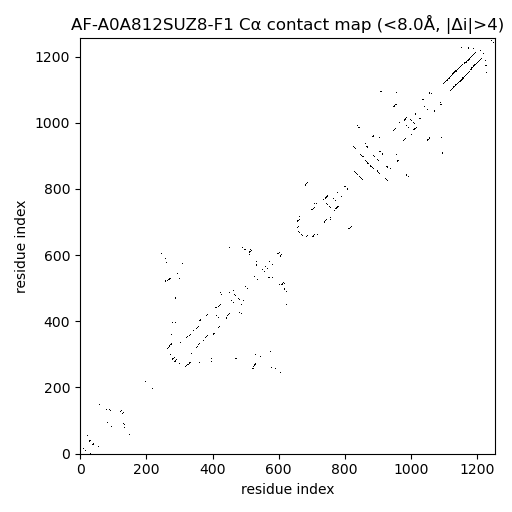.606 -1.080 46.550 1.00 84.31 977 PRO A O 1
ATOM 7404 N N . PRO A 1 978 ? -18.834 0.013 47.386 1.00 86.50 978 PRO A N 1
ATOM 7405 C CA . PRO A 1 978 ? -19.272 1.300 46.859 1.00 86.50 978 PRO A CA 1
ATOM 7406 C C . PRO A 1 978 ? -19.158 1.300 45.328 1.00 86.50 978 PRO A C 1
ATOM 7408 O O . PRO A 1 978 ? -18.136 0.871 44.787 1.00 86.50 978 PRO A O 1
ATOM 7411 N N . ALA A 1 979 ? -20.194 1.786 44.639 1.00 90.19 979 ALA A N 1
ATOM 7412 C CA . ALA A 1 979 ? -20.287 1.745 43.181 1.00 90.19 979 ALA A CA 1
ATOM 7413 C C . ALA A 1 979 ? -20.567 3.123 42.561 1.00 90.19 979 ALA A C 1
ATOM 7415 O O . ALA A 1 979 ? -21.456 3.841 43.012 1.00 90.19 979 ALA A O 1
ATOM 7416 N N . TRP A 1 980 ? -19.847 3.464 41.494 1.00 93.50 980 TRP A N 1
ATOM 7417 C CA . TRP A 1 980 ? -20.043 4.657 40.667 1.00 93.50 980 TRP A CA 1
ATOM 7418 C C . TRP A 1 980 ? -20.471 4.225 39.267 1.00 93.50 980 TRP A C 1
ATOM 7420 O O . TRP A 1 980 ? -19.912 3.265 38.735 1.00 93.50 980 TRP A O 1
ATOM 7430 N N . LEU A 1 981 ? -21.432 4.923 38.661 1.00 95.44 981 LEU A N 1
ATOM 7431 C CA . LEU A 1 981 ? -21.888 4.650 37.299 1.00 95.44 981 LEU A CA 1
ATOM 7432 C C . LEU A 1 981 ? -21.811 5.907 36.430 1.00 95.44 981 LEU A C 1
ATOM 7434 O O . LEU A 1 981 ? -22.513 6.882 36.685 1.00 95.44 981 LEU A O 1
ATOM 7438 N N . TRP A 1 982 ? -21.038 5.830 35.348 1.00 96.00 982 TRP A N 1
ATOM 7439 C CA . TRP A 1 982 ? -21.076 6.780 34.239 1.00 96.00 982 TRP A CA 1
ATOM 7440 C C . TRP A 1 982 ? -21.832 6.159 33.067 1.00 96.00 982 TRP A C 1
ATOM 7442 O O . TRP A 1 982 ? -21.414 5.139 32.515 1.00 96.00 982 TRP A O 1
ATOM 7452 N N . VAL A 1 983 ? -22.953 6.757 32.670 1.00 94.75 983 VAL A N 1
ATOM 7453 C CA . VAL A 1 983 ? -23.824 6.216 31.622 1.00 94.75 983 VAL A CA 1
ATOM 7454 C C . VAL A 1 983 ? -24.117 7.239 30.530 1.00 94.75 983 VAL A C 1
ATOM 7456 O O . VAL A 1 983 ? -24.394 8.404 30.795 1.00 94.75 983 VAL A O 1
ATOM 7459 N N . GLY A 1 984 ? -24.049 6.801 29.274 1.00 91.31 984 GLY A N 1
ATOM 7460 C CA . GLY A 1 984 ? -24.341 7.627 28.105 1.00 91.31 984 GLY A CA 1
ATOM 7461 C C . GLY A 1 984 ? -25.723 7.357 27.518 1.00 91.31 984 GLY A C 1
ATOM 7462 O O . GLY A 1 984 ? -26.068 6.205 27.233 1.00 91.31 984 GLY A O 1
ATOM 7463 N N . CYS A 1 985 ? -26.469 8.427 27.246 1.00 89.50 985 CYS A N 1
ATOM 7464 C CA . CYS A 1 985 ? -27.740 8.404 26.520 1.00 89.50 985 CYS A CA 1
ATOM 7465 C C . CYS A 1 985 ? -27.805 9.520 25.460 1.00 89.50 985 CYS A C 1
ATOM 7467 O O . CYS A 1 985 ? -26.939 10.397 25.380 1.00 89.50 985 CYS A O 1
ATOM 7469 N N . ARG A 1 986 ? -28.820 9.480 24.586 1.00 85.69 986 ARG A N 1
ATOM 7470 C CA . ARG A 1 986 ? -29.052 10.574 23.624 1.00 85.69 986 ARG A CA 1
ATOM 7471 C C . ARG A 1 986 ? -29.708 11.767 24.291 1.00 85.69 986 ARG A C 1
ATOM 7473 O O . ARG A 1 986 ? -29.250 12.877 24.071 1.00 85.69 986 ARG A O 1
ATOM 7480 N N . ARG A 1 987 ? -30.732 11.515 25.106 1.00 83.25 987 ARG A N 1
ATOM 7481 C CA . ARG A 1 987 ? -31.428 12.522 25.909 1.00 83.25 987 ARG A CA 1
ATOM 7482 C C . ARG A 1 987 ? -31.474 12.091 27.362 1.00 83.25 987 ARG A C 1
ATOM 7484 O O . ARG A 1 987 ? -31.701 10.909 27.622 1.00 83.25 987 ARG A O 1
ATOM 7491 N N . ARG A 1 988 ? -31.286 13.028 28.287 1.00 80.94 988 ARG A N 1
ATOM 7492 C CA . ARG A 1 988 ? -31.345 12.759 29.726 1.00 80.94 988 ARG A CA 1
ATOM 7493 C C . ARG A 1 988 ? -32.780 12.489 30.169 1.00 80.94 988 ARG A C 1
ATOM 7495 O O . ARG A 1 988 ? -33.032 11.472 30.804 1.00 80.94 988 ARG A O 1
ATOM 7502 N N . GLU A 1 989 ? -33.721 13.355 29.808 1.00 80.12 989 GLU A N 1
ATOM 7503 C CA . GLU A 1 989 ? -35.135 13.173 30.150 1.00 80.12 989 GLU A CA 1
ATOM 7504 C C . GLU A 1 989 ? -35.810 12.159 29.220 1.00 80.12 989 GLU A C 1
ATOM 7506 O O . GLU A 1 989 ? -35.940 12.373 28.013 1.00 80.12 989 GLU A O 1
ATOM 7511 N N . GLY A 1 990 ? -36.216 11.017 29.783 1.00 73.88 990 GLY A N 1
ATOM 7512 C CA . GLY A 1 990 ? -36.968 9.975 29.082 1.00 73.88 990 GLY A CA 1
ATOM 7513 C C . GLY A 1 990 ? -36.194 9.244 27.978 1.00 73.88 990 GLY A C 1
ATOM 7514 O O . GLY A 1 990 ? -36.787 8.435 27.266 1.00 73.88 990 GLY A O 1
ATOM 7515 N N . GLY A 1 991 ? -34.892 9.519 27.825 1.00 80.38 991 GLY A N 1
ATOM 7516 C CA . GLY A 1 991 ? -33.987 8.871 26.870 1.00 80.38 991 GLY A CA 1
ATOM 7517 C C . GLY A 1 991 ? -32.996 7.885 27.505 1.00 80.38 991 GLY A C 1
ATOM 7518 O O . GLY A 1 991 ? -32.328 7.140 26.784 1.00 80.38 991 GLY A O 1
ATOM 7519 N N . LEU A 1 992 ? -32.901 7.849 28.841 1.00 87.94 992 LEU A N 1
ATOM 7520 C CA . LEU A 1 992 ? -32.068 6.903 29.585 1.00 87.94 992 LEU A CA 1
ATOM 7521 C C . LEU A 1 992 ? -32.887 5.653 29.967 1.00 87.94 992 LEU A C 1
ATOM 7523 O O . LEU A 1 992 ? -33.890 5.767 30.675 1.00 87.94 992 LEU A O 1
ATOM 7527 N N . PRO A 1 993 ? -32.492 4.441 29.536 1.00 88.81 993 PRO A N 1
ATOM 7528 C CA . PRO A 1 993 ? -33.168 3.222 29.968 1.00 88.81 993 PRO A CA 1
ATOM 7529 C C . PRO A 1 993 ? -33.089 3.039 31.488 1.00 88.81 993 PRO A C 1
ATOM 7531 O O . PRO A 1 993 ? -32.036 3.252 32.082 1.00 88.81 993 PRO A O 1
ATOM 7534 N N . HIS A 1 994 ? -34.200 2.634 32.112 1.00 89.56 994 HIS A N 1
ATOM 7535 C CA . HIS A 1 994 ? -34.319 2.468 33.569 1.00 89.56 994 HIS A CA 1
ATOM 7536 C C . HIS A 1 994 ? -33.973 3.719 34.400 1.00 89.56 994 HIS A C 1
ATOM 7538 O O . HIS A 1 994 ? -33.543 3.590 35.544 1.00 89.56 994 HIS A O 1
ATOM 7544 N N . GLN A 1 995 ? -34.198 4.924 33.860 1.00 89.44 995 GLN A N 1
ATOM 7545 C CA . GLN A 1 995 ? -33.889 6.198 34.525 1.00 89.44 995 GLN A CA 1
ATOM 7546 C C . GLN A 1 995 ? -34.384 6.272 35.981 1.00 89.44 995 GLN A C 1
ATOM 7548 O O . GLN A 1 995 ? -33.596 6.559 36.879 1.00 89.44 995 GLN A O 1
ATOM 7553 N N . GLU A 1 996 ? -35.660 5.964 36.228 1.00 89.56 996 GLU A N 1
ATOM 7554 C CA . GLU A 1 996 ? -36.252 6.002 37.574 1.00 89.56 996 GLU A CA 1
ATOM 7555 C C . GLU A 1 996 ? -35.598 4.995 38.528 1.00 89.56 996 GLU A C 1
ATOM 7557 O O . GLU A 1 996 ? -35.311 5.317 39.679 1.00 89.56 996 GLU A O 1
ATOM 7562 N N . ARG A 1 997 ? -35.295 3.782 38.044 1.00 89.75 997 ARG A N 1
ATOM 7563 C CA . ARG A 1 997 ? -34.645 2.752 38.863 1.00 89.75 997 ARG A CA 1
ATOM 7564 C C . ARG A 1 997 ? -33.206 3.127 39.204 1.00 89.75 997 ARG A C 1
ATOM 7566 O O . ARG A 1 997 ? -32.788 2.889 40.329 1.00 89.75 997 ARG A O 1
ATOM 7573 N N . LEU A 1 998 ? -32.458 3.713 38.268 1.00 93.44 998 LEU A N 1
ATOM 7574 C CA . LEU A 1 998 ? -31.096 4.188 38.527 1.00 93.44 998 LEU A CA 1
ATOM 7575 C C . LEU A 1 998 ? -31.082 5.316 39.569 1.00 93.44 998 LEU A C 1
ATOM 7577 O O . LEU A 1 998 ? -30.246 5.288 40.468 1.00 93.44 998 LEU A O 1
ATOM 7581 N N . ALA A 1 999 ? -32.037 6.249 39.498 1.00 90.94 999 ALA A N 1
ATOM 7582 C CA . ALA A 1 999 ? -32.198 7.298 40.505 1.00 90.94 999 ALA A CA 1
ATOM 7583 C C . ALA A 1 999 ? -32.567 6.723 41.887 1.00 90.94 999 ALA A C 1
ATOM 7585 O O . ALA A 1 999 ? -32.018 7.145 42.902 1.00 90.94 999 ALA A O 1
ATOM 7586 N N . ALA A 1 1000 ? -33.442 5.711 41.934 1.00 92.44 1000 ALA A N 1
ATOM 7587 C CA . ALA A 1 1000 ? -33.772 5.013 43.176 1.00 92.44 1000 ALA A CA 1
ATOM 7588 C C . ALA A 1 1000 ? -32.552 4.294 43.779 1.00 92.44 1000 ALA A C 1
ATOM 7590 O O . ALA A 1 1000 ? -32.319 4.394 44.976 1.00 92.44 1000 ALA A O 1
ATOM 7591 N N . LEU A 1 1001 ? -31.732 3.628 42.960 1.00 93.06 1001 LEU A N 1
ATOM 7592 C CA . LEU A 1 1001 ? -30.509 2.954 43.417 1.00 93.06 1001 LEU A CA 1
ATOM 7593 C C . LEU A 1 1001 ? -29.476 3.927 44.007 1.00 93.06 1001 LEU A C 1
ATOM 7595 O O . LEU A 1 1001 ? -28.749 3.553 44.929 1.00 93.06 1001 LEU A O 1
ATOM 7599 N N . GLU A 1 1002 ? -29.406 5.157 43.495 1.00 93.62 1002 GLU A N 1
ATOM 7600 C CA . GLU A 1 1002 ? -28.587 6.229 44.074 1.00 93.62 1002 GLU A CA 1
ATOM 7601 C C . GLU A 1 1002 ? -29.153 6.697 45.424 1.00 93.62 1002 GLU A C 1
ATOM 7603 O O . GLU A 1 1002 ? -28.420 6.771 46.409 1.00 93.62 1002 GLU A O 1
ATOM 7608 N N . ALA A 1 1003 ? -30.470 6.905 45.517 1.00 91.81 1003 ALA A N 1
ATOM 7609 C CA . ALA A 1 1003 ? -31.137 7.280 46.767 1.00 91.81 1003 ALA A CA 1
ATOM 7610 C C . ALA A 1 1003 ? -31.058 6.187 47.856 1.00 91.81 1003 ALA A C 1
ATOM 7612 O O . ALA A 1 1003 ? -30.912 6.493 49.037 1.00 91.81 1003 ALA A O 1
ATOM 7613 N N . GLU A 1 1004 ? -31.115 4.910 47.465 1.00 88.88 1004 GLU A N 1
ATOM 7614 C CA . GLU A 1 1004 ? -30.955 3.731 48.333 1.00 88.88 1004 GLU A CA 1
ATOM 7615 C C . GLU A 1 1004 ? -29.491 3.503 48.772 1.00 88.88 1004 GLU A C 1
ATOM 7617 O O . GLU A 1 1004 ? -29.211 2.608 49.577 1.00 88.88 1004 GLU A O 1
ATOM 7622 N N . GLY A 1 1005 ? -28.536 4.271 48.232 1.00 87.12 1005 GLY A N 1
ATOM 7623 C CA . GLY A 1 1005 ? -27.107 4.153 48.527 1.00 87.12 1005 GLY A CA 1
ATOM 7624 C C . GLY A 1 1005 ? -26.424 2.928 47.906 1.00 87.12 1005 GLY A C 1
ATOM 7625 O O . GLY A 1 1005 ? -25.291 2.616 48.276 1.00 87.12 1005 GLY A O 1
ATOM 7626 N N . VAL A 1 1006 ? -27.086 2.227 46.975 1.00 90.44 1006 VAL A N 1
ATOM 7627 C CA . VAL A 1 1006 ? -26.476 1.146 46.175 1.00 90.44 1006 VAL A CA 1
ATOM 7628 C C . VAL A 1 1006 ? -25.489 1.741 45.170 1.00 90.44 1006 VAL A C 1
ATOM 7630 O O . VAL A 1 1006 ? -24.373 1.244 45.024 1.00 90.44 1006 VAL A O 1
ATOM 7633 N N . LEU A 1 1007 ? -25.880 2.836 44.516 1.00 93.50 1007 LEU A N 1
ATOM 7634 C CA . LEU A 1 1007 ? -24.985 3.693 43.745 1.00 93.50 1007 LEU A CA 1
ATOM 7635 C C . LEU A 1 1007 ? -24.541 4.867 44.619 1.00 93.50 1007 LEU A C 1
ATOM 7637 O O . LEU A 1 1007 ? -25.361 5.581 45.182 1.00 93.50 1007 LEU A O 1
ATOM 7641 N N . ARG A 1 1008 ? -23.231 5.090 44.711 1.00 91.06 1008 ARG A N 1
ATOM 7642 C CA . ARG A 1 1008 ? -22.661 6.294 45.330 1.00 91.06 1008 ARG A CA 1
ATOM 7643 C C . ARG A 1 1008 ? -22.820 7.518 44.443 1.00 91.06 1008 ARG A C 1
ATOM 7645 O O . ARG A 1 1008 ? -22.891 8.624 44.968 1.00 91.06 1008 ARG A O 1
ATOM 7652 N N . ARG A 1 1009 ? -22.814 7.312 43.124 1.00 90.44 1009 ARG A N 1
ATOM 7653 C CA . ARG A 1 1009 ? -22.958 8.375 42.134 1.00 90.44 1009 ARG A CA 1
ATOM 7654 C C . ARG A 1 1009 ? -23.470 7.838 40.806 1.00 90.44 1009 ARG A C 1
ATOM 7656 O O . ARG A 1 1009 ? -22.952 6.834 40.304 1.00 90.44 1009 ARG A O 1
ATOM 7663 N N . LEU A 1 1010 ? -24.414 8.565 40.220 1.00 94.44 1010 LEU A N 1
ATOM 7664 C CA . LEU A 1 1010 ? -24.901 8.402 38.858 1.00 94.44 1010 LEU A CA 1
ATOM 7665 C C . LEU A 1 1010 ? -24.536 9.632 38.011 1.00 94.44 1010 LEU A C 1
ATOM 7667 O O . LEU A 1 1010 ? -25.135 10.700 38.120 1.00 94.44 1010 LEU A O 1
ATOM 7671 N N . ALA A 1 1011 ? -23.575 9.469 37.106 1.00 93.50 1011 ALA A N 1
ATOM 7672 C CA . ALA A 1 1011 ? -23.186 10.487 36.140 1.00 93.50 1011 ALA A CA 1
ATOM 7673 C C . ALA A 1 1011 ? -23.763 10.153 34.756 1.00 93.50 1011 ALA A C 1
ATOM 7675 O O . ALA A 1 1011 ? -23.504 9.086 34.200 1.00 93.50 1011 ALA A O 1
ATOM 7676 N N . VAL A 1 1012 ? -24.549 11.068 34.183 1.00 92.62 1012 VAL A N 1
ATOM 7677 C CA . VAL A 1 1012 ? -25.221 10.858 32.888 1.00 92.62 1012 VAL A CA 1
ATOM 7678 C C . VAL A 1 1012 ? -24.667 11.817 31.840 1.00 92.62 1012 VAL A C 1
ATOM 7680 O O . VAL A 1 1012 ? -24.780 13.032 32.012 1.00 92.62 1012 VAL A O 1
ATOM 7683 N N . ALA A 1 1013 ? -24.125 11.262 30.753 1.00 92.56 1013 ALA A N 1
ATOM 7684 C CA . ALA A 1 1013 ? -23.661 11.995 29.578 1.00 92.56 1013 ALA A CA 1
ATOM 7685 C C . ALA A 1 1013 ? -24.750 12.050 28.494 1.00 92.56 1013 ALA A C 1
ATOM 7687 O O . ALA A 1 1013 ? -25.314 11.019 28.113 1.00 92.56 1013 ALA A O 1
ATOM 7688 N N . GLU A 1 1014 ? -25.026 13.250 27.983 1.00 90.31 1014 GLU A N 1
ATOM 7689 C CA . GLU A 1 1014 ? -26.092 13.510 27.016 1.00 90.31 1014 GLU A CA 1
ATOM 7690 C C . GLU A 1 1014 ? -25.530 13.907 25.645 1.00 90.31 1014 GLU A C 1
ATOM 7692 O O . GLU A 1 1014 ? -25.027 15.011 25.436 1.00 90.31 1014 GLU A O 1
ATOM 7697 N N . SER A 1 1015 ? -25.633 12.993 24.679 1.00 88.81 1015 SER A N 1
ATOM 7698 C CA . SER A 1 1015 ? -25.049 13.191 23.341 1.00 88.81 1015 SER A CA 1
ATOM 7699 C C . SER A 1 1015 ? -25.899 14.059 22.404 1.00 88.81 1015 SER A C 1
ATOM 7701 O O . SER A 1 1015 ? -25.410 14.482 21.356 1.00 88.81 1015 SER A O 1
ATOM 7703 N N . ASN A 1 1016 ? -27.161 14.327 22.749 1.00 85.94 1016 ASN A N 1
ATOM 7704 C CA . ASN A 1 1016 ? -28.078 15.166 21.979 1.00 85.94 1016 ASN A CA 1
ATOM 7705 C C . ASN A 1 1016 ? -29.055 15.927 22.907 1.00 85.94 1016 ASN A C 1
ATOM 7707 O O . ASN A 1 1016 ? -30.234 15.553 22.973 1.00 85.94 1016 ASN A O 1
ATOM 7711 N N . PRO A 1 1017 ? -28.574 16.969 23.612 1.00 80.38 1017 PRO A N 1
ATOM 7712 C CA . PRO A 1 1017 ? -29.376 17.716 24.576 1.00 80.38 1017 PRO A CA 1
ATOM 7713 C C . PRO A 1 1017 ? -30.538 18.472 23.924 1.00 80.38 1017 PRO A C 1
ATOM 7715 O O . PRO A 1 1017 ? -30.515 18.785 22.733 1.00 80.38 1017 PRO A O 1
ATOM 7718 N N . THR A 1 1018 ? -31.580 18.738 24.713 1.00 72.06 1018 THR A N 1
ATOM 7719 C CA . THR A 1 1018 ? -32.798 19.444 24.276 1.00 72.06 1018 THR A CA 1
ATOM 7720 C C . THR A 1 1018 ? -32.613 20.957 24.153 1.00 72.06 1018 THR A C 1
ATOM 7722 O O . THR A 1 1018 ? -33.288 21.576 23.335 1.00 72.06 1018 THR A O 1
ATOM 7725 N N . SER A 1 1019 ? -31.703 21.551 24.928 1.00 73.19 1019 SER A N 1
ATOM 7726 C CA . SER A 1 1019 ? -31.334 22.967 24.815 1.00 73.19 1019 SER A CA 1
ATOM 7727 C C . SER A 1 1019 ? -30.283 23.169 23.722 1.00 73.19 1019 SER A C 1
ATOM 7729 O O . SER A 1 1019 ? -29.270 22.469 23.712 1.00 73.19 1019 SER A O 1
ATOM 7731 N N . SER A 1 1020 ? -30.490 24.153 22.841 1.00 66.62 1020 SER A N 1
ATOM 7732 C CA . SER A 1 1020 ? -29.529 24.538 21.795 1.00 66.62 1020 SER A CA 1
ATOM 7733 C C . SER A 1 1020 ? -28.201 25.059 22.348 1.00 66.62 1020 SER A C 1
ATOM 7735 O O . SER A 1 1020 ? -27.190 24.992 21.654 1.00 66.62 1020 SER A O 1
ATOM 7737 N N . ASP A 1 1021 ? -28.200 25.543 23.591 1.00 70.62 1021 ASP A N 1
ATOM 7738 C CA . ASP A 1 1021 ? -27.028 26.142 24.235 1.00 70.62 1021 ASP A CA 1
ATOM 7739 C C . ASP A 1 1021 ? -26.188 25.112 25.012 1.00 70.62 1021 ASP A C 1
ATOM 7741 O O . ASP A 1 1021 ? -25.082 25.414 25.462 1.00 70.62 1021 ASP A O 1
ATOM 7745 N N . ALA A 1 1022 ? -26.689 23.881 25.177 1.00 73.44 1022 ALA A N 1
ATOM 7746 C CA . ALA A 1 1022 ? -25.978 22.815 25.873 1.00 73.44 1022 ALA A CA 1
ATOM 7747 C C . ALA A 1 1022 ? -25.077 22.022 24.898 1.00 73.44 1022 ALA A C 1
ATOM 7749 O O . ALA A 1 1022 ? -25.556 21.535 23.869 1.00 73.44 1022 ALA A O 1
ATOM 7750 N N . PRO A 1 1023 ? -23.777 21.841 25.197 1.00 80.44 1023 PRO A N 1
ATOM 7751 C CA . PRO A 1 1023 ? -22.871 21.099 24.326 1.00 80.44 1023 PRO A CA 1
ATOM 7752 C C . PRO A 1 1023 ? -23.180 19.596 24.335 1.00 80.44 1023 PRO A C 1
ATOM 7754 O O . PRO A 1 1023 ? -23.567 19.025 25.356 1.00 80.44 1023 PRO A O 1
ATOM 7757 N N . ARG A 1 1024 ? -22.950 18.929 23.196 1.00 87.94 1024 ARG A N 1
ATOM 7758 C CA . ARG A 1 1024 ? -22.997 17.460 23.121 1.00 87.94 1024 ARG A CA 1
ATOM 7759 C C . ARG A 1 1024 ? -21.928 16.864 24.030 1.00 87.94 1024 ARG A C 1
ATOM 7761 O O . ARG A 1 1024 ? -20.775 17.284 23.976 1.00 87.94 1024 ARG A O 1
ATOM 7768 N N . CYS A 1 1025 ? -22.315 15.865 24.813 1.00 89.19 1025 CYS A N 1
ATOM 7769 C CA . CYS A 1 1025 ? -21.453 15.254 25.810 1.00 89.19 1025 CYS A CA 1
ATOM 7770 C C . CYS A 1 1025 ? -21.535 13.725 25.735 1.00 89.19 1025 CYS A C 1
ATOM 7772 O O . CYS A 1 1025 ? -22.614 13.128 25.757 1.00 89.19 1025 CYS A O 1
ATOM 7774 N N . TRP A 1 1026 ? -20.384 13.072 25.651 1.00 92.56 1026 TRP A N 1
ATOM 7775 C CA . TRP A 1 1026 ? -20.239 11.626 25.726 1.00 92.56 1026 TRP A CA 1
ATOM 7776 C C . TRP A 1 1026 ? -19.609 11.210 27.057 1.00 92.56 1026 TRP A C 1
ATOM 7778 O O . TRP A 1 1026 ? -19.068 12.014 27.811 1.00 92.56 1026 TRP A O 1
ATOM 7788 N N . VAL A 1 1027 ? -19.670 9.913 27.357 1.00 93.00 1027 VAL A N 1
ATOM 7789 C CA . VAL A 1 1027 ? -19.242 9.377 28.658 1.00 93.00 1027 VAL A CA 1
ATOM 7790 C C . VAL A 1 1027 ? -17.766 9.661 28.941 1.00 93.00 1027 VAL A C 1
ATOM 7792 O O . VAL A 1 1027 ? -17.412 10.027 30.058 1.00 93.00 1027 VAL A O 1
ATOM 7795 N N . GLN A 1 1028 ? -16.913 9.575 27.918 1.00 92.75 1028 GLN A N 1
ATOM 7796 C CA . GLN A 1 1028 ? -15.500 9.931 28.024 1.00 92.75 1028 GLN A CA 1
ATOM 7797 C C . GLN A 1 1028 ? -15.269 11.416 28.352 1.00 92.75 1028 GLN A C 1
ATOM 7799 O O . GLN A 1 1028 ? -14.259 11.743 28.965 1.00 92.75 1028 GLN A O 1
ATOM 7804 N N . ASP A 1 1029 ? -16.181 12.318 27.977 1.00 93.50 1029 ASP A N 1
ATOM 7805 C CA . ASP A 1 1029 ? -16.045 13.745 28.283 1.00 93.50 1029 ASP A CA 1
ATOM 7806 C C . ASP A 1 1029 ? -16.362 14.013 29.753 1.00 93.50 1029 ASP A C 1
ATOM 7808 O O . ASP A 1 1029 ? -15.622 14.741 30.411 1.00 93.50 1029 ASP A O 1
ATOM 7812 N N . VAL A 1 1030 ? -17.392 13.351 30.292 1.00 93.81 1030 VAL A N 1
ATOM 7813 C CA . VAL A 1 1030 ? -17.707 13.395 31.729 1.00 93.81 1030 VAL A CA 1
ATOM 7814 C C . VAL A 1 1030 ? -16.553 12.818 32.549 1.00 93.81 1030 VAL A C 1
ATOM 7816 O O . VAL A 1 1030 ? -16.115 13.438 33.511 1.00 93.81 1030 VAL A O 1
ATOM 7819 N N . LEU A 1 1031 ? -15.987 11.685 32.120 1.00 93.25 1031 LEU A N 1
ATOM 7820 C CA . LEU A 1 1031 ? -14.809 11.100 32.768 1.00 93.25 1031 LEU A CA 1
ATOM 7821 C C . LEU A 1 1031 ? -13.587 12.031 32.723 1.00 93.25 1031 LEU A C 1
ATOM 7823 O O . LEU A 1 1031 ? -12.830 12.070 33.688 1.00 93.25 1031 LEU A O 1
ATOM 7827 N N . ARG A 1 1032 ? -13.384 12.795 31.636 1.00 93.69 1032 ARG A N 1
ATOM 7828 C CA . ARG A 1 1032 ? -12.311 13.806 31.565 1.00 93.69 1032 ARG A CA 1
ATOM 7829 C C . ARG A 1 1032 ? -12.564 14.982 32.498 1.00 93.69 1032 ARG A C 1
ATOM 7831 O O . ARG A 1 1032 ? -11.623 15.447 33.132 1.00 93.69 1032 ARG A O 1
ATOM 7838 N N . ALA A 1 1033 ? -13.803 15.456 32.588 1.00 92.44 1033 ALA A N 1
ATOM 7839 C CA . ALA A 1 1033 ? -14.167 16.525 33.515 1.00 92.44 1033 ALA A CA 1
ATOM 7840 C C . ALA A 1 1033 ? -13.957 16.103 34.981 1.00 92.44 1033 ALA A C 1
ATOM 7842 O O . ALA A 1 1033 ? -13.571 16.919 35.811 1.00 92.44 1033 ALA A O 1
ATOM 7843 N N . GLU A 1 1034 ? -14.143 14.817 35.279 1.00 92.69 1034 GLU A N 1
ATOM 7844 C CA . GLU A 1 1034 ? -13.975 14.222 36.609 1.00 92.69 1034 GLU A CA 1
ATOM 7845 C C . GLU A 1 1034 ? -12.628 13.487 36.771 1.00 92.69 1034 GLU A C 1
ATOM 7847 O O . GLU A 1 1034 ? -12.463 12.662 37.671 1.00 92.69 1034 GLU A O 1
ATOM 7852 N N . ALA A 1 1035 ? -11.642 13.783 35.915 1.00 90.44 1035 ALA A N 1
ATOM 7853 C CA . ALA A 1 1035 ? -10.368 13.064 35.841 1.00 90.44 1035 ALA A CA 1
ATOM 7854 C C . ALA A 1 1035 ? -9.617 12.990 37.180 1.00 90.44 1035 ALA A C 1
ATOM 7856 O O . ALA A 1 1035 ? -8.954 11.992 37.470 1.00 90.44 1035 ALA A O 1
ATOM 7857 N N . GLU A 1 1036 ? -9.722 14.031 38.010 1.00 89.44 1036 GLU A N 1
ATOM 7858 C CA . GLU A 1 1036 ? -9.094 14.054 39.327 1.00 89.44 1036 GLU A CA 1
ATOM 7859 C C . GLU A 1 1036 ? -9.714 13.016 40.273 1.00 89.44 1036 GLU A C 1
ATOM 7861 O O . GLU A 1 1036 ? -8.976 12.205 40.836 1.00 89.44 1036 GLU A O 1
ATOM 7866 N N . GLU A 1 1037 ? -11.046 12.997 40.396 1.00 88.31 1037 GLU A N 1
ATOM 7867 C CA . GLU A 1 1037 ? -11.806 12.061 41.237 1.00 88.31 1037 GLU A CA 1
ATOM 7868 C C . GLU A 1 1037 ? -11.644 10.622 40.737 1.00 88.31 1037 GLU A C 1
ATOM 7870 O O . GLU A 1 1037 ? -11.281 9.734 41.510 1.00 88.31 1037 GLU A O 1
ATOM 7875 N N . VAL A 1 1038 ? -11.802 10.397 39.427 1.00 88.50 1038 VAL A N 1
ATOM 7876 C CA . VAL A 1 1038 ? -11.569 9.090 38.788 1.00 88.50 1038 VAL A CA 1
ATOM 7877 C C . VAL A 1 1038 ? -10.139 8.615 39.054 1.00 88.50 1038 VAL A C 1
ATOM 7879 O O . VAL A 1 1038 ? -9.916 7.455 39.404 1.00 88.50 1038 VAL A O 1
ATOM 7882 N N . GLY A 1 1039 ? -9.163 9.519 38.960 1.00 86.75 1039 GLY A N 1
ATOM 7883 C CA . GLY A 1 1039 ? -7.771 9.219 39.258 1.00 86.75 1039 GLY A CA 1
ATOM 7884 C C . GLY A 1 1039 ? -7.510 8.904 40.731 1.00 86.75 1039 GLY A C 1
ATOM 7885 O O . GLY A 1 1039 ? -6.700 8.030 41.021 1.00 86.75 1039 GLY A O 1
ATOM 7886 N N . GLN A 1 1040 ? -8.181 9.576 41.671 1.00 85.50 1040 GLN A N 1
ATOM 7887 C CA . GLN A 1 1040 ? -8.079 9.260 43.101 1.00 85.50 1040 GLN A CA 1
ATOM 7888 C C . GLN A 1 1040 ? -8.691 7.889 43.413 1.00 85.50 1040 GLN A C 1
ATOM 7890 O O . GLN A 1 1040 ? -8.108 7.121 44.175 1.00 85.50 1040 GLN A O 1
ATOM 7895 N N . LEU A 1 1041 ? -9.832 7.563 42.800 1.00 83.88 1041 LEU A N 1
ATOM 7896 C CA . LEU A 1 1041 ? -10.509 6.279 42.980 1.00 83.88 1041 LEU A CA 1
ATOM 7897 C C . LEU A 1 1041 ? -9.700 5.104 42.410 1.00 83.88 1041 LEU A C 1
ATOM 7899 O O . LEU A 1 1041 ? -9.669 4.042 43.029 1.00 83.88 1041 LEU A O 1
ATOM 7903 N N . LEU A 1 1042 ? -9.052 5.290 41.254 1.00 82.00 1042 LEU A N 1
ATOM 7904 C CA . LEU A 1 1042 ? -8.254 4.253 40.588 1.00 82.00 1042 LEU A CA 1
ATOM 7905 C C . LEU A 1 1042 ? -6.820 4.138 41.125 1.00 82.00 1042 LEU A C 1
ATOM 7907 O O . LEU A 1 1042 ? -6.298 3.030 41.211 1.00 82.00 1042 LEU A O 1
ATOM 7911 N N . PHE A 1 1043 ? -6.182 5.263 41.463 1.00 78.38 1043 PHE A N 1
ATOM 7912 C CA . PHE A 1 1043 ? -4.734 5.351 41.713 1.00 78.38 1043 PHE A CA 1
ATOM 7913 C C . PHE A 1 1043 ? -4.367 6.039 43.043 1.00 78.38 1043 PHE A C 1
ATOM 7915 O O . PHE A 1 1043 ? -3.235 6.496 43.209 1.00 78.38 1043 PHE A O 1
ATOM 7922 N N . GLY A 1 1044 ? -5.308 6.207 43.975 1.00 71.69 1044 GLY A N 1
ATOM 7923 C CA . GLY A 1 1044 ? -5.048 6.805 45.292 1.00 71.69 1044 GLY A CA 1
ATOM 7924 C C . GLY A 1 1044 ? -4.081 5.981 46.159 1.00 71.69 1044 GLY A C 1
ATOM 7925 O O . GLY A 1 1044 ? -3.944 4.774 45.982 1.00 71.69 1044 GLY A O 1
ATOM 7926 N N . SER A 1 1045 ? -3.404 6.630 47.115 1.00 55.41 1045 SER A N 1
ATOM 7927 C CA . SER A 1 1045 ? -2.408 5.999 47.994 1.00 55.41 1045 SER A CA 1
ATOM 7928 C C . SER A 1 1045 ? -3.063 5.066 49.025 1.00 55.41 1045 SER A C 1
ATOM 7930 O O . SER A 1 1045 ? -3.570 5.520 50.051 1.00 55.41 1045 SER A O 1
ATOM 7932 N N . GLY A 1 1046 ? -3.052 3.766 48.738 1.00 60.03 1046 GLY A N 1
ATOM 7933 C CA . GLY A 1 1046 ? -3.595 2.671 49.548 1.00 60.03 1046 GLY A CA 1
ATOM 7934 C C . GLY A 1 1046 ? -3.666 1.389 48.707 1.00 60.03 1046 GLY A C 1
ATOM 7935 O O . GLY A 1 1046 ? -3.432 1.451 47.503 1.00 60.03 1046 GLY A O 1
ATOM 7936 N N . GLU A 1 1047 ? -3.952 0.226 49.309 1.00 52.97 1047 GLU A N 1
ATOM 7937 C CA . GLU A 1 1047 ? -4.045 -1.039 48.555 1.00 52.97 1047 GLU A CA 1
ATOM 7938 C C . GLU A 1 1047 ? -4.989 -0.935 47.332 1.00 52.97 1047 GLU A C 1
ATOM 7940 O O . GLU A 1 1047 ? -6.032 -0.265 47.409 1.00 52.97 1047 GLU A O 1
ATOM 7945 N N . PRO A 1 1048 ? -4.653 -1.595 46.203 1.00 53.22 1048 PRO A N 1
ATOM 7946 C CA . PRO A 1 1048 ? -5.355 -1.446 44.930 1.00 53.22 1048 PRO A CA 1
ATOM 7947 C C . PRO A 1 1048 ? -6.749 -2.068 45.030 1.00 53.22 1048 PRO A C 1
ATOM 7949 O O . PRO A 1 1048 ? -6.930 -3.278 44.947 1.00 53.22 1048 PRO A O 1
ATOM 7952 N N . THR A 1 1049 ? -7.759 -1.234 45.252 1.00 63.25 1049 THR A N 1
ATOM 7953 C CA . THR A 1 1049 ? -9.083 -1.696 45.698 1.00 63.25 1049 THR A CA 1
ATOM 7954 C C . THR A 1 1049 ? -10.215 -1.233 44.788 1.00 63.25 1049 THR A C 1
ATOM 7956 O O . THR A 1 1049 ? -11.364 -1.270 45.213 1.00 63.25 1049 THR A O 1
ATOM 7959 N N . ALA A 1 1050 ? -9.938 -0.809 43.550 1.00 75.31 1050 ALA A N 1
ATOM 7960 C CA . ALA A 1 1050 ? -10.957 -0.411 42.576 1.00 75.31 1050 ALA A CA 1
ATOM 7961 C C . ALA A 1 1050 ? -10.982 -1.331 41.343 1.00 75.31 1050 ALA A C 1
ATOM 7963 O O . ALA A 1 1050 ? -9.946 -1.647 40.762 1.00 75.31 1050 ALA A O 1
ATOM 7964 N N . LEU A 1 1051 ? -12.182 -1.745 40.933 1.00 79.81 1051 LEU A N 1
ATOM 7965 C CA . LEU A 1 1051 ? -12.462 -2.517 39.726 1.00 79.81 1051 LEU A CA 1
ATOM 7966 C C . LEU A 1 1051 ? -13.278 -1.652 38.762 1.00 79.81 1051 LEU A C 1
ATOM 7968 O O . LEU A 1 1051 ? -14.416 -1.288 39.061 1.00 79.81 1051 LEU A O 1
ATOM 7972 N N . MET A 1 1052 ? -12.704 -1.349 37.596 1.00 84.56 1052 MET A N 1
ATOM 7973 C CA . MET A 1 1052 ? -13.396 -0.614 36.540 1.00 84.56 1052 MET A CA 1
ATOM 7974 C C . MET A 1 1052 ? -13.977 -1.572 35.497 1.00 84.56 1052 MET A C 1
ATOM 7976 O O . MET A 1 1052 ? -13.239 -2.333 34.874 1.00 84.56 1052 MET A O 1
ATOM 7980 N N . LEU A 1 1053 ? -15.293 -1.523 35.285 1.00 83.44 1053 LEU A N 1
ATOM 7981 C CA . LEU A 1 1053 ? -16.008 -2.335 34.300 1.00 83.44 1053 LEU A CA 1
ATOM 7982 C C . LEU A 1 1053 ? -16.629 -1.432 33.235 1.00 83.44 1053 LEU A C 1
ATOM 7984 O O . LEU A 1 1053 ? -17.355 -0.493 33.550 1.00 83.44 1053 LEU A O 1
ATOM 7988 N N . VAL A 1 1054 ? -16.381 -1.745 31.965 1.00 84.44 1054 VAL A N 1
ATOM 7989 C CA . VAL A 1 1054 ? -16.878 -0.974 30.820 1.00 84.44 1054 VAL A CA 1
ATOM 7990 C C . VAL A 1 1054 ? -17.772 -1.877 29.969 1.00 84.44 1054 VAL A C 1
ATOM 7992 O O . VAL A 1 1054 ? -17.410 -3.009 29.668 1.00 84.44 1054 VAL A O 1
ATOM 7995 N N . CYS A 1 1055 ? -18.963 -1.425 29.582 1.00 78.62 1055 CYS A N 1
ATOM 7996 C CA . CYS A 1 1055 ? -19.865 -2.220 28.747 1.00 78.62 1055 CYS A CA 1
ATOM 7997 C C . CYS A 1 1055 ? -20.629 -1.349 27.745 1.00 78.62 1055 CYS A C 1
ATOM 7999 O O . CYS A 1 1055 ? -21.199 -0.322 28.102 1.00 78.62 1055 CYS A O 1
ATOM 8001 N N . GLY A 1 1056 ? -20.652 -1.741 26.468 1.00 76.12 1056 GLY A N 1
ATOM 8002 C CA . GLY A 1 1056 ? -21.296 -0.960 25.415 1.00 76.12 1056 GLY A CA 1
ATOM 8003 C C . GLY A 1 1056 ? -20.520 -0.966 24.100 1.00 76.12 1056 GLY A C 1
ATOM 8004 O O . GLY A 1 1056 ? -19.854 -1.929 23.744 1.00 76.12 1056 GLY A O 1
ATOM 8005 N N . SER A 1 1057 ? -20.614 0.108 23.318 1.00 69.81 1057 SER A N 1
ATOM 8006 C CA . SER A 1 1057 ? -19.958 0.155 22.000 1.00 69.81 1057 SER A CA 1
ATOM 8007 C C . SER A 1 1057 ? -18.420 0.090 22.086 1.00 69.81 1057 SER A C 1
ATOM 8009 O O . SER A 1 1057 ? -17.843 0.714 22.973 1.00 69.81 1057 SER A O 1
ATOM 8011 N N . ALA A 1 1058 ? -17.761 -0.539 21.103 1.00 57.31 1058 ALA A N 1
ATOM 8012 C CA . ALA A 1 1058 ? -16.302 -0.650 21.012 1.00 57.31 1058 ALA A CA 1
ATOM 8013 C C . ALA A 1 1058 ? -15.622 0.723 21.004 1.00 57.31 1058 ALA A C 1
ATOM 8015 O O . ALA A 1 1058 ? -14.696 0.966 21.768 1.00 57.31 1058 ALA A O 1
ATOM 8016 N N . ALA A 1 1059 ? -16.175 1.656 20.223 1.00 59.91 1059 ALA A N 1
ATOM 8017 C CA . ALA A 1 1059 ? -15.716 3.041 20.173 1.00 59.91 1059 ALA A CA 1
ATOM 8018 C C . ALA A 1 1059 ? -15.743 3.728 21.552 1.00 59.91 1059 ALA A C 1
ATOM 8020 O O . ALA A 1 1059 ? -14.798 4.427 21.903 1.00 59.91 1059 ALA A O 1
ATOM 8021 N N . MET A 1 1060 ? -16.793 3.492 22.353 1.00 82.06 1060 MET A N 1
ATOM 8022 C CA . MET A 1 1060 ? -16.870 4.016 23.724 1.00 82.06 1060 MET A CA 1
ATOM 8023 C C . MET A 1 1060 ? -15.791 3.391 24.607 1.00 82.06 1060 MET A C 1
ATOM 8025 O O . MET A 1 1060 ? -15.104 4.117 25.313 1.00 82.06 1060 MET A O 1
ATOM 8029 N N . GLY A 1 1061 ? -15.576 2.077 24.524 1.00 72.62 1061 GLY A N 1
ATOM 8030 C CA . GLY A 1 1061 ? -14.532 1.431 25.314 1.00 72.62 1061 GLY A CA 1
ATOM 8031 C C . GLY A 1 1061 ? -13.114 1.897 24.976 1.00 72.62 1061 GLY A C 1
ATOM 8032 O O . GLY A 1 1061 ? -12.327 2.109 25.896 1.00 72.62 1061 GLY A O 1
ATOM 8033 N N . CYS A 1 1062 ? -12.800 2.129 23.696 1.00 64.00 1062 CYS A N 1
ATOM 8034 C CA . CYS A 1 1062 ? -11.528 2.742 23.293 1.00 64.00 1062 CYS A CA 1
ATOM 8035 C C . CYS A 1 1062 ? -11.395 4.165 23.848 1.00 64.00 1062 CYS A C 1
ATOM 8037 O O . CYS A 1 1062 ? -10.404 4.476 24.496 1.00 64.00 1062 CYS A O 1
ATOM 8039 N N . ALA A 1 1063 ? -12.428 4.998 23.689 1.00 75.19 1063 ALA A N 1
ATOM 8040 C CA . ALA A 1 1063 ? -12.400 6.371 24.184 1.00 75.19 1063 ALA A CA 1
ATOM 8041 C C . ALA A 1 1063 ? -12.243 6.446 25.714 1.00 75.19 1063 ALA A C 1
ATOM 8043 O O . ALA A 1 1063 ? -11.515 7.295 26.222 1.00 75.19 1063 ALA A O 1
ATOM 8044 N N . VAL A 1 1064 ? -12.893 5.548 26.459 1.00 84.06 1064 VAL A N 1
ATOM 8045 C CA . VAL A 1 1064 ? -12.728 5.430 27.917 1.00 84.06 1064 VAL A CA 1
ATOM 8046 C C . VAL A 1 1064 ? -11.307 5.000 28.267 1.00 84.06 1064 VAL A C 1
ATOM 8048 O O . VAL A 1 1064 ? -10.724 5.559 29.194 1.00 84.06 1064 VAL A O 1
ATOM 8051 N N . ARG A 1 1065 ? -10.725 4.055 27.514 1.00 81.38 1065 ARG A N 1
ATOM 8052 C CA . ARG A 1 1065 ? -9.328 3.648 27.702 1.00 81.38 1065 ARG A CA 1
ATOM 8053 C C . ARG A 1 1065 ? -8.381 4.828 27.560 1.00 81.38 1065 ARG A C 1
ATOM 8055 O O . ARG A 1 1065 ? -7.554 5.020 28.439 1.00 81.38 1065 ARG A O 1
ATOM 8062 N N . ASP A 1 1066 ? -8.531 5.620 26.504 1.00 78.62 1066 ASP A N 1
ATOM 8063 C CA . ASP A 1 1066 ? -7.661 6.768 26.235 1.00 78.62 1066 ASP A CA 1
ATOM 8064 C C . ASP A 1 1066 ? -7.720 7.797 27.370 1.00 78.62 1066 ASP A C 1
ATOM 8066 O O . ASP A 1 1066 ? -6.693 8.327 27.796 1.00 78.62 1066 ASP A O 1
ATOM 8070 N N . VAL A 1 1067 ? -8.917 8.036 27.917 1.00 88.00 1067 VAL A N 1
ATOM 8071 C CA . VAL A 1 1067 ? -9.097 8.920 29.077 1.00 88.00 1067 VAL A CA 1
ATOM 8072 C C . VAL A 1 1067 ? -8.396 8.369 30.313 1.00 88.00 1067 VAL A C 1
ATOM 8074 O O . VAL A 1 1067 ? -7.638 9.095 30.952 1.00 88.00 1067 VAL A O 1
ATOM 8077 N N . VAL A 1 1068 ? -8.597 7.089 30.634 1.00 85.25 1068 VAL A N 1
ATOM 8078 C CA . VAL A 1 1068 ? -7.950 6.448 31.790 1.00 85.25 1068 VAL A CA 1
ATOM 8079 C C . VAL A 1 1068 ? -6.428 6.417 31.626 1.00 85.25 1068 VAL A C 1
ATOM 8081 O O . VAL A 1 1068 ? -5.717 6.676 32.594 1.00 85.25 1068 VAL A O 1
ATOM 8084 N N . SER A 1 1069 ? -5.919 6.189 30.412 1.00 83.81 1069 SER A N 1
ATOM 8085 C CA . SER A 1 1069 ? -4.489 6.283 30.094 1.00 83.81 1069 SER A CA 1
ATOM 8086 C C . SER A 1 1069 ? -3.932 7.678 30.350 1.00 83.81 1069 SER A C 1
ATOM 8088 O O . SER A 1 1069 ? -2.870 7.806 30.956 1.00 83.81 1069 SER A O 1
ATOM 8090 N N . GLY A 1 1070 ? -4.659 8.726 29.956 1.00 85.81 1070 GLY A N 1
ATOM 8091 C CA . GLY A 1 1070 ? -4.287 10.106 30.267 1.00 85.81 1070 GLY A CA 1
ATOM 8092 C C . GLY A 1 1070 ? -4.242 10.381 31.774 1.00 85.81 1070 GLY A C 1
ATOM 8093 O O . GLY A 1 1070 ? -3.291 10.993 32.260 1.00 85.81 1070 GLY A O 1
ATOM 8094 N N . ILE A 1 1071 ? -5.226 9.878 32.528 1.00 87.00 1071 ILE A N 1
ATOM 8095 C CA . ILE A 1 1071 ? -5.283 10.005 33.995 1.00 87.00 1071 ILE A CA 1
ATOM 8096 C C . ILE A 1 1071 ? -4.112 9.268 34.661 1.00 87.00 1071 ILE A C 1
ATOM 8098 O O . ILE A 1 1071 ? -3.487 9.809 35.574 1.00 87.00 1071 ILE A O 1
ATOM 8102 N N . ALA A 1 1072 ? -3.798 8.053 34.200 1.00 83.81 1072 ALA A N 1
ATOM 8103 C CA . ALA A 1 1072 ? -2.673 7.260 34.689 1.00 83.81 1072 ALA A CA 1
ATOM 8104 C C . ALA A 1 1072 ? -1.341 7.991 34.455 1.00 83.81 1072 ALA A C 1
ATOM 8106 O O . ALA A 1 1072 ? -0.565 8.193 35.392 1.00 83.81 1072 ALA A O 1
ATOM 8107 N N . ALA A 1 1073 ? -1.123 8.473 33.227 1.00 83.06 1073 ALA A N 1
ATOM 8108 C CA . ALA A 1 1073 ? 0.090 9.185 32.841 1.00 83.06 1073 ALA A CA 1
ATOM 8109 C C . ALA A 1 1073 ? 0.292 10.472 33.657 1.00 83.06 1073 ALA A C 1
ATOM 8111 O O . ALA A 1 1073 ? 1.395 10.728 34.140 1.00 83.06 1073 ALA A O 1
ATOM 8112 N N . ALA A 1 1074 ? -0.775 11.247 33.890 1.00 84.69 1074 ALA A N 1
ATOM 8113 C CA . ALA A 1 1074 ? -0.729 12.457 34.715 1.00 84.69 1074 ALA A CA 1
ATOM 8114 C C . ALA A 1 1074 ? -0.322 12.186 36.178 1.00 84.69 1074 ALA A C 1
ATOM 8116 O O . ALA A 1 1074 ? 0.142 13.090 36.871 1.00 84.69 1074 ALA A O 1
ATOM 8117 N N . ARG A 1 1075 ? -0.470 10.942 36.646 1.00 81.44 1075 ARG A N 1
ATOM 8118 C CA . ARG A 1 1075 ? -0.093 10.487 37.992 1.00 81.44 1075 ARG A CA 1
ATOM 8119 C C . ARG A 1 1075 ? 1.230 9.716 38.025 1.00 81.44 1075 ARG A C 1
ATOM 8121 O O . ARG A 1 1075 ? 1.574 9.161 39.063 1.00 81.44 1075 ARG A O 1
ATOM 8128 N N . GLY A 1 1076 ? 1.970 9.675 36.913 1.00 78.81 1076 GLY A N 1
ATOM 8129 C CA . GLY A 1 1076 ? 3.250 8.967 36.819 1.00 78.81 1076 GLY A CA 1
ATOM 8130 C C . GLY A 1 1076 ? 3.123 7.441 36.868 1.00 78.81 1076 GLY A C 1
ATOM 8131 O O . GLY A 1 1076 ? 4.080 6.763 37.231 1.00 78.81 1076 GLY A O 1
ATOM 8132 N N . THR A 1 1077 ? 1.950 6.900 36.527 1.00 77.44 1077 THR A N 1
ATOM 8133 C CA . THR A 1 1077 ? 1.685 5.458 36.435 1.00 77.44 1077 THR A CA 1
ATOM 8134 C C . THR A 1 1077 ? 1.172 5.101 35.037 1.00 77.44 1077 THR A C 1
ATOM 8136 O O . THR A 1 1077 ? 1.088 5.956 34.155 1.00 77.44 1077 THR A O 1
ATOM 8139 N N . SER A 1 1078 ? 0.851 3.832 34.804 1.00 71.19 1078 SER A N 1
ATOM 8140 C CA . SER A 1 1078 ? 0.320 3.351 33.532 1.00 71.19 1078 SER A CA 1
ATOM 8141 C C . SER A 1 1078 ? -0.926 2.491 33.743 1.00 71.19 1078 SER A C 1
ATOM 8143 O O . SER A 1 1078 ? -1.188 1.999 34.842 1.00 71.19 1078 SER A O 1
ATOM 8145 N N . VAL A 1 1079 ? -1.728 2.316 32.692 1.00 64.19 1079 VAL A N 1
ATOM 8146 C CA . VAL A 1 1079 ? -2.936 1.473 32.766 1.00 64.19 1079 VAL A CA 1
ATOM 8147 C C . VAL A 1 1079 ? -2.560 0.004 32.960 1.00 64.19 1079 VAL A C 1
ATOM 8149 O O . VAL A 1 1079 ? -3.317 -0.748 33.561 1.00 64.19 1079 VAL A O 1
ATOM 8152 N N . GLU A 1 1080 ? -1.368 -0.389 32.515 1.00 59.56 1080 GLU A N 1
ATOM 8153 C CA . GLU A 1 1080 ? -0.780 -1.716 32.710 1.00 59.56 1080 GLU A CA 1
ATOM 8154 C C . GLU A 1 1080 ? -0.350 -1.965 34.164 1.00 59.56 1080 GLU A C 1
ATOM 8156 O O . GLU A 1 1080 ? -0.222 -3.118 34.565 1.00 59.56 1080 GLU A O 1
ATOM 8161 N N . ALA A 1 1081 ? -0.139 -0.901 34.951 1.00 51.03 1081 ALA A N 1
ATOM 8162 C CA . ALA A 1 1081 ? 0.161 -0.983 36.380 1.00 51.03 1081 ALA A CA 1
ATOM 8163 C C . ALA A 1 1081 ? -1.098 -1.142 37.249 1.00 51.03 1081 ALA A C 1
ATOM 8165 O O . ALA A 1 1081 ? -0.993 -1.516 38.419 1.00 51.03 1081 ALA A O 1
ATOM 8166 N N . LEU A 1 1082 ? -2.294 -0.888 36.700 1.00 55.28 1082 LEU A N 1
ATOM 8167 C CA . LEU A 1 1082 ? -3.513 -1.382 37.324 1.00 55.28 1082 LEU A CA 1
ATOM 8168 C C . LEU A 1 1082 ? -3.492 -2.897 37.171 1.00 55.28 1082 LEU A C 1
ATOM 8170 O O . LEU A 1 1082 ? -3.459 -3.405 36.051 1.00 55.28 1082 LEU A O 1
ATOM 8174 N N . ASP A 1 1083 ? -3.594 -3.614 38.286 1.00 43.84 1083 ASP A N 1
ATOM 8175 C CA . ASP A 1 1083 ? -3.882 -5.044 38.299 1.00 43.84 1083 ASP A CA 1
ATOM 8176 C C . ASP A 1 1083 ? -5.331 -5.248 37.826 1.00 43.84 1083 ASP A C 1
ATOM 8178 O O . ASP A 1 1083 ? -6.166 -5.758 38.545 1.00 43.84 1083 ASP A O 1
ATOM 8182 N N . CYS A 1 1084 ? -5.724 -4.703 36.680 1.00 36.19 1084 CYS A N 1
ATOM 8183 C CA . CYS A 1 1084 ? -7.072 -4.720 36.145 1.00 36.19 1084 CYS A CA 1
ATOM 8184 C C . CYS A 1 1084 ? -7.132 -5.894 35.167 1.00 36.19 1084 CYS A C 1
ATOM 8186 O O . CYS A 1 1084 ? -6.292 -5.955 34.265 1.00 36.19 1084 CYS A O 1
ATOM 8188 N N . PRO A 1 1085 ? -8.094 -6.829 35.278 1.00 34.12 1085 PRO A N 1
ATOM 8189 C CA . PRO A 1 1085 ? -8.382 -7.723 34.170 1.00 34.12 1085 PRO A CA 1
ATOM 8190 C C . PRO A 1 1085 ? -8.765 -6.840 32.976 1.00 34.12 1085 PRO A C 1
ATOM 8192 O O . PRO A 1 1085 ? -9.862 -6.290 32.941 1.00 34.12 1085 PRO A O 1
ATOM 8195 N N . LYS A 1 1086 ? -7.785 -6.632 32.083 1.00 32.38 1086 LYS A N 1
ATOM 8196 C CA . LYS A 1 1086 ? -7.763 -5.792 30.877 1.00 32.38 1086 LYS A CA 1
ATOM 8197 C C . LYS A 1 1086 ? -9.135 -5.214 30.521 1.00 32.38 1086 LYS A C 1
ATOM 8199 O O . LYS A 1 1086 ? -9.996 -5.963 30.067 1.00 32.38 1086 LYS A O 1
ATOM 8204 N N . LEU A 1 1087 ? -9.298 -3.895 30.684 1.00 32.41 1087 LEU A N 1
ATOM 8205 C CA . LEU A 1 1087 ? -10.447 -3.074 30.271 1.00 32.41 1087 LEU A CA 1
ATOM 8206 C C . LEU A 1 1087 ? -11.259 -3.735 29.134 1.00 32.41 1087 LEU A C 1
ATOM 8208 O O . LEU A 1 1087 ? -10.876 -3.655 27.963 1.00 32.41 1087 LEU A O 1
ATOM 8212 N N . ALA A 1 1088 ? -12.316 -4.462 29.505 1.00 33.06 1088 ALA A N 1
ATOM 8213 C CA . ALA A 1 1088 ? -13.058 -5.357 28.623 1.00 33.06 1088 ALA A CA 1
ATOM 8214 C C . ALA A 1 1088 ? -14.210 -4.596 27.962 1.00 33.06 1088 ALA A C 1
ATOM 8216 O O . ALA A 1 1088 ? -15.005 -3.988 28.664 1.00 33.06 1088 ALA A O 1
ATOM 8217 N N . VAL A 1 1089 ? -14.302 -4.602 26.630 1.00 29.56 1089 VAL A N 1
ATOM 8218 C CA . VAL A 1 1089 ? -15.257 -3.770 25.878 1.00 29.56 1089 VAL A CA 1
ATOM 8219 C C . VAL A 1 1089 ? -16.229 -4.653 25.092 1.00 29.56 1089 VAL A C 1
ATOM 8221 O O . VAL A 1 1089 ? -15.936 -5.059 23.978 1.00 29.56 1089 VAL A O 1
ATOM 8224 N N . PHE A 1 1090 ? -17.402 -4.966 25.643 1.00 32.59 1090 PHE A N 1
ATOM 8225 C CA . PHE A 1 1090 ? -18.342 -5.922 25.028 1.00 32.59 1090 PHE A CA 1
ATOM 8226 C C . PHE A 1 1090 ? -19.422 -5.255 24.160 1.00 32.59 1090 PHE A C 1
ATOM 8228 O O . PHE A 1 1090 ? -20.210 -4.468 24.679 1.00 32.59 1090 PHE A O 1
ATOM 8235 N N . GLN A 1 1091 ? -19.515 -5.628 22.873 1.00 28.25 1091 GLN A N 1
ATOM 8236 C CA . GLN A 1 1091 ? -20.438 -5.035 21.889 1.00 28.25 1091 GLN A CA 1
ATOM 8237 C C . GLN A 1 1091 ? -21.639 -5.919 21.493 1.00 28.25 1091 GLN A C 1
ATOM 8239 O O . GLN A 1 1091 ? -21.499 -7.123 21.293 1.00 28.25 1091 GLN A O 1
ATOM 8244 N N . SER A 1 1092 ? -22.790 -5.271 21.243 1.00 25.31 1092 SER A N 1
ATOM 8245 C CA . SER A 1 1092 ? -23.932 -5.769 20.452 1.00 25.31 1092 SER A CA 1
ATOM 8246 C C . SER A 1 1092 ? -24.043 -4.980 19.125 1.00 25.31 1092 SER A C 1
ATOM 8248 O O . SER A 1 1092 ? -23.829 -3.769 19.087 1.00 25.31 1092 SER A O 1
ATOM 8250 N N . SER A 1 1093 ? -24.300 -5.670 18.009 1.00 27.28 1093 SER A N 1
ATOM 8251 C CA . SER A 1 1093 ? -24.169 -5.193 16.607 1.00 27.28 1093 SER A CA 1
ATOM 8252 C C . SER A 1 1093 ? -25.475 -4.668 15.979 1.00 27.28 1093 SER A C 1
ATOM 8254 O O . SER A 1 1093 ? -26.501 -5.240 16.345 1.00 27.28 1093 SER A O 1
ATOM 8256 N N . CYS A 1 1094 ? -25.440 -3.756 14.971 1.00 28.25 1094 CYS A N 1
ATOM 8257 C CA . CYS A 1 1094 ? -26.422 -3.694 13.846 1.00 28.25 1094 CYS A CA 1
ATOM 8258 C C . CYS A 1 1094 ? -26.319 -2.530 12.811 1.00 28.25 1094 CYS A C 1
ATOM 8260 O O . CYS A 1 1094 ? -25.915 -1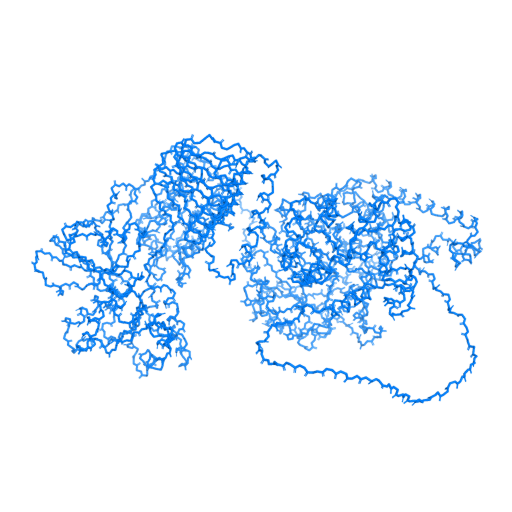.437 13.206 1.00 28.25 1094 CYS A O 1
ATOM 8262 N N . ALA A 1 1095 ? -26.791 -2.760 11.553 1.00 29.09 1095 ALA A N 1
ATOM 8263 C CA . ALA A 1 1095 ? -27.552 -1.854 10.629 1.00 29.09 1095 ALA A CA 1
ATOM 8264 C C . ALA A 1 1095 ? -27.760 -2.452 9.190 1.00 29.09 1095 ALA A C 1
ATOM 8266 O O . ALA A 1 1095 ? -26.777 -2.889 8.591 1.00 29.09 1095 ALA A O 1
ATOM 8267 N N . GLU A 1 1096 ? -28.973 -2.387 8.601 1.00 38.53 1096 GLU A N 1
ATOM 8268 C CA . GLU A 1 1096 ? -29.391 -2.970 7.284 1.00 38.53 1096 GLU A CA 1
ATOM 8269 C C . GLU A 1 1096 ? -30.141 -1.913 6.414 1.00 38.53 1096 GLU A C 1
ATOM 8271 O O . GLU A 1 1096 ? -30.806 -1.030 6.948 1.00 38.53 1096 GLU A O 1
ATOM 8276 N N . GLN A 1 1097 ? -30.010 -1.967 5.081 1.00 46.31 1097 GLN A N 1
ATOM 8277 C CA . GLN A 1 1097 ? -30.570 -1.001 4.100 1.00 46.31 1097 GLN A CA 1
ATOM 8278 C C . GLN A 1 1097 ? -31.164 -1.712 2.860 1.00 46.31 1097 GLN A C 1
ATOM 8280 O O . GLN A 1 1097 ? -31.300 -1.121 1.797 1.00 46.31 1097 GLN A O 1
ATOM 8285 N N . VAL A 1 1098 ? -31.480 -3.004 2.974 1.00 54.31 1098 VAL A N 1
ATOM 8286 C CA . VAL A 1 1098 ? -31.933 -3.873 1.876 1.00 54.31 1098 VAL A CA 1
ATOM 8287 C C . VAL A 1 1098 ? -33.094 -4.702 2.412 1.00 54.31 1098 VAL A C 1
ATOM 8289 O O . VAL A 1 1098 ? -32.925 -5.356 3.438 1.00 54.31 1098 VAL A O 1
ATOM 8292 N N . GLN A 1 1099 ? -34.261 -4.651 1.765 1.00 52.00 1099 GLN A N 1
ATOM 8293 C CA . GLN A 1 1099 ? -35.465 -5.365 2.202 1.00 52.00 1099 GLN A CA 1
ATOM 8294 C C . GLN A 1 1099 ? -35.994 -6.262 1.077 1.00 52.00 1099 GLN A C 1
ATOM 8296 O O . GLN A 1 1099 ? -35.928 -5.914 -0.101 1.00 52.00 1099 GLN A O 1
ATOM 8301 N N . GLY A 1 1100 ? -36.521 -7.429 1.441 1.00 54.25 1100 GLY A N 1
ATOM 8302 C CA . GLY A 1 1100 ? -37.096 -8.389 0.498 1.00 54.25 1100 GLY A CA 1
ATOM 8303 C C . GLY A 1 1100 ? -36.648 -9.823 0.769 1.00 54.25 1100 GLY A C 1
ATOM 8304 O O . GLY A 1 1100 ? -35.643 -10.070 1.433 1.00 54.25 1100 GLY A O 1
ATOM 8305 N N . THR A 1 1101 ? -37.416 -10.784 0.265 1.00 54.75 1101 THR A N 1
ATOM 8306 C CA . THR A 1 1101 ? -37.155 -12.229 0.403 1.00 54.75 1101 THR A CA 1
ATOM 8307 C C . THR A 1 1101 ? -36.307 -12.788 -0.742 1.00 54.75 1101 THR A C 1
ATOM 8309 O O . THR A 1 1101 ? -35.916 -13.954 -0.707 1.00 54.75 1101 THR A O 1
ATOM 8312 N N . HIS A 1 1102 ? -35.989 -11.954 -1.738 1.00 67.94 1102 HIS A N 1
ATOM 8313 C CA . HIS A 1 1102 ? -35.280 -12.333 -2.955 1.00 67.94 1102 HIS A CA 1
ATOM 8314 C C . HIS A 1 1102 ? -34.003 -11.507 -3.147 1.00 67.94 1102 HIS A C 1
ATOM 8316 O O . HIS A 1 1102 ? -33.825 -10.430 -2.580 1.00 67.94 1102 HIS A O 1
ATOM 8322 N N . SER A 1 1103 ? -33.062 -12.043 -3.924 1.00 67.62 1103 SER A N 1
ATOM 8323 C CA . SER A 1 1103 ? -31.725 -11.460 -4.041 1.00 67.62 1103 SER A CA 1
ATOM 8324 C C . SER A 1 1103 ? -31.736 -10.115 -4.770 1.00 67.62 1103 SER A C 1
ATOM 8326 O O . SER A 1 1103 ? -32.291 -10.026 -5.865 1.00 67.62 1103 SER A O 1
ATOM 8328 N N . ILE A 1 1104 ? -31.019 -9.129 -4.228 1.00 82.56 1104 ILE A N 1
ATOM 8329 C CA . ILE A 1 1104 ? -30.663 -7.889 -4.928 1.00 82.56 1104 ILE A CA 1
ATOM 8330 C C . ILE A 1 1104 ? -29.192 -7.967 -5.329 1.00 82.56 1104 ILE A C 1
ATOM 8332 O O . ILE A 1 1104 ? -28.321 -8.167 -4.482 1.00 82.56 1104 ILE A O 1
ATOM 8336 N N . LYS A 1 1105 ? -28.908 -7.840 -6.622 1.00 80.06 1105 LYS A N 1
ATOM 8337 C CA . LYS A 1 1105 ? -27.550 -7.813 -7.172 1.00 80.06 1105 LYS A CA 1
ATOM 8338 C C . LYS A 1 1105 ? -27.265 -6.414 -7.694 1.00 80.06 1105 LYS A C 1
ATOM 8340 O O . LYS A 1 1105 ? -28.092 -5.870 -8.410 1.00 80.06 1105 LYS A O 1
ATOM 8345 N N . VAL A 1 1106 ? -26.109 -5.856 -7.345 1.00 79.50 1106 VAL A N 1
ATOM 8346 C CA . VAL A 1 1106 ? -25.672 -4.525 -7.788 1.00 79.50 1106 VAL A CA 1
ATOM 8347 C C . VAL A 1 1106 ? -24.297 -4.653 -8.430 1.00 79.50 1106 VAL A C 1
ATOM 8349 O O . VAL A 1 1106 ? -23.390 -5.243 -7.838 1.00 79.50 1106 VAL A O 1
ATOM 8352 N N . GLY A 1 1107 ? -24.156 -4.143 -9.649 1.00 70.69 1107 GLY A N 1
ATOM 8353 C CA . GLY A 1 1107 ? -22.912 -4.159 -10.401 1.00 70.69 1107 GLY A CA 1
ATOM 8354 C C . GLY A 1 1107 ? -21.883 -3.162 -9.869 1.00 70.69 1107 GLY A C 1
ATOM 8355 O O . GLY A 1 1107 ? -22.197 -2.178 -9.203 1.00 70.69 1107 GLY A O 1
ATOM 8356 N N . GLU A 1 1108 ? -20.617 -3.442 -10.163 1.00 67.06 1108 GLU A N 1
ATOM 8357 C CA . GLU A 1 1108 ? -19.474 -2.625 -9.757 1.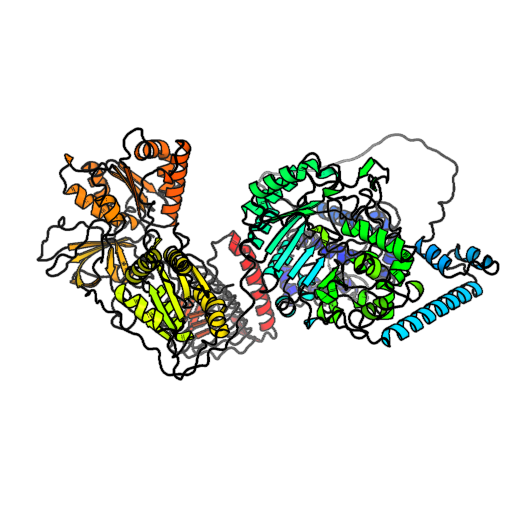00 67.06 1108 GLU A CA 1
ATOM 8358 C C . GLU A 1 1108 ? -19.586 -1.174 -10.252 1.00 67.06 1108 GLU A C 1
ATOM 8360 O O . GLU A 1 1108 ? -20.064 -0.912 -11.352 1.00 67.06 1108 GLU A O 1
ATOM 8365 N N . GLY A 1 1109 ? -19.138 -0.221 -9.434 1.00 63.16 1109 GLY A N 1
ATOM 8366 C CA . GLY A 1 1109 ? -19.128 1.199 -9.792 1.00 63.16 1109 GLY A CA 1
ATOM 8367 C C . GLY A 1 1109 ? -20.486 1.895 -9.712 1.00 63.16 1109 GLY A C 1
ATOM 8368 O O . GLY A 1 1109 ? -20.524 3.106 -9.895 1.00 63.16 1109 GLY A O 1
ATOM 8369 N N . THR A 1 1110 ? -21.564 1.168 -9.406 1.00 77.06 1110 THR A N 1
ATOM 8370 C CA . THR A 1 1110 ? -22.888 1.746 -9.161 1.00 77.06 1110 THR A CA 1
ATOM 8371 C C . THR A 1 1110 ? -22.926 2.504 -7.832 1.00 77.06 1110 THR A C 1
ATOM 8373 O O . THR A 1 1110 ? -22.495 1.989 -6.796 1.00 77.06 1110 THR A O 1
ATOM 8376 N N . VAL A 1 1111 ? -23.451 3.726 -7.863 1.00 71.75 1111 VAL A N 1
ATOM 8377 C CA . VAL A 1 1111 ? -23.602 4.637 -6.728 1.00 71.75 1111 VAL A CA 1
ATOM 8378 C C . VAL A 1 1111 ? -25.074 4.684 -6.327 1.00 71.75 1111 VAL A C 1
ATOM 8380 O O . VAL A 1 1111 ? -25.939 4.907 -7.164 1.00 71.75 1111 VAL A O 1
ATOM 8383 N N . ILE A 1 1112 ? -25.362 4.463 -5.043 1.00 78.38 1112 ILE A N 1
ATOM 8384 C CA . ILE A 1 1112 ? -26.718 4.516 -4.481 1.00 78.38 1112 ILE A CA 1
ATOM 8385 C C . ILE A 1 1112 ? -26.703 5.538 -3.346 1.00 78.38 1112 ILE A C 1
ATOM 8387 O O . ILE A 1 1112 ? -25.993 5.351 -2.353 1.00 78.38 1112 ILE A O 1
ATOM 8391 N N . HIS A 1 1113 ? -27.454 6.625 -3.500 1.00 64.88 1113 HIS A N 1
ATOM 8392 C CA . HIS A 1 1113 ? -27.548 7.693 -2.511 1.00 64.88 1113 HIS A CA 1
ATOM 8393 C C . HIS A 1 1113 ? -28.315 7.245 -1.248 1.00 64.88 1113 HIS A C 1
ATOM 8395 O O . HIS A 1 1113 ? -29.100 6.287 -1.281 1.00 64.88 1113 HIS A O 1
ATOM 8401 N N . PRO A 1 1114 ? -28.106 7.918 -0.097 1.00 54.28 1114 PRO A N 1
ATOM 8402 C CA . PRO A 1 1114 ? -28.898 7.684 1.108 1.00 54.28 1114 PRO A CA 1
ATOM 8403 C C . PRO A 1 1114 ? -30.412 7.803 0.839 1.00 54.28 1114 PRO A C 1
ATOM 8405 O O . PRO A 1 1114 ? -30.846 8.590 0.010 1.00 54.28 1114 PRO A O 1
ATOM 8408 N N . ALA A 1 1115 ? -31.226 7.021 1.556 1.00 65.88 1115 ALA A N 1
ATOM 8409 C CA . ALA A 1 1115 ? -32.691 6.972 1.417 1.00 65.88 1115 ALA A CA 1
ATOM 8410 C C . ALA A 1 1115 ? -33.257 6.364 0.113 1.00 65.88 1115 ALA A C 1
ATOM 8412 O O . ALA A 1 1115 ? -34.473 6.389 -0.065 1.00 65.88 1115 ALA A O 1
ATOM 8413 N N . CYS A 1 1116 ? -32.431 5.752 -0.746 1.00 76.94 1116 CYS A N 1
ATOM 8414 C CA . CYS A 1 1116 ? -32.942 4.850 -1.785 1.00 76.94 1116 CYS A CA 1
ATOM 8415 C C . CYS A 1 1116 ? -33.632 3.625 -1.164 1.00 76.94 1116 CYS A C 1
ATOM 8417 O O . CYS A 1 1116 ? -33.155 3.075 -0.164 1.00 76.94 1116 CYS A O 1
ATOM 8419 N N . ILE A 1 1117 ? -34.713 3.160 -1.789 1.00 81.75 1117 ILE A N 1
ATOM 8420 C CA . ILE A 1 1117 ? -35.461 1.972 -1.362 1.00 81.75 1117 ILE A CA 1
ATOM 8421 C C . ILE A 1 1117 ? -35.343 0.909 -2.451 1.00 81.75 1117 ILE A C 1
ATOM 8423 O O . ILE A 1 1117 ? -35.832 1.097 -3.560 1.00 81.75 1117 ILE A O 1
ATOM 8427 N N . LEU A 1 1118 ? -34.703 -0.218 -2.124 1.00 85.81 1118 LEU A N 1
ATOM 8428 C CA . LEU A 1 1118 ? -34.639 -1.397 -2.989 1.00 85.81 1118 LEU A CA 1
ATOM 8429 C C . LEU A 1 1118 ? -35.434 -2.529 -2.336 1.00 85.81 1118 LEU A C 1
ATOM 8431 O O . LEU A 1 1118 ? -35.023 -3.045 -1.290 1.00 85.81 1118 LEU A O 1
ATOM 8435 N N . HIS A 1 1119 ? -36.561 -2.903 -2.941 1.00 85.38 1119 HIS A N 1
ATOM 8436 C CA . HIS A 1 1119 ? -37.500 -3.862 -2.369 1.00 85.38 1119 HIS A CA 1
ATOM 8437 C C . HIS A 1 1119 ? -37.761 -5.039 -3.316 1.00 85.38 1119 HIS A C 1
ATOM 8439 O O . HIS A 1 1119 ? -38.586 -4.970 -4.226 1.00 85.38 1119 HIS A O 1
ATOM 8445 N N . ALA A 1 1120 ? -37.058 -6.152 -3.089 1.00 83.25 1120 ALA A N 1
ATOM 8446 C CA . ALA A 1 1120 ? -37.240 -7.399 -3.838 1.00 83.25 1120 ALA A CA 1
ATOM 8447 C C . ALA A 1 1120 ? -38.378 -8.238 -3.224 1.00 83.25 1120 ALA A C 1
ATOM 8449 O O . ALA A 1 1120 ? -38.137 -9.234 -2.531 1.00 83.25 1120 ALA A O 1
ATOM 8450 N N . GLN A 1 1121 ? -39.616 -7.772 -3.414 1.00 82.25 1121 GLN A N 1
ATOM 8451 C CA . GLN A 1 1121 ? -40.806 -8.272 -2.721 1.00 82.25 1121 GLN A CA 1
ATOM 8452 C C . GLN A 1 1121 ? -41.216 -9.678 -3.180 1.00 82.25 1121 GLN A C 1
ATOM 8454 O O . GLN A 1 1121 ? -41.428 -10.549 -2.335 1.00 82.25 1121 GLN A O 1
ATOM 8459 N N . ALA A 1 1122 ? -41.302 -9.919 -4.490 1.00 80.25 1122 ALA A N 1
ATOM 8460 C CA . ALA A 1 1122 ? -41.724 -11.215 -5.039 1.00 80.25 1122 ALA A CA 1
ATOM 8461 C C . ALA A 1 1122 ? -40.671 -11.896 -5.927 1.00 80.25 1122 ALA A C 1
ATOM 8463 O O . ALA A 1 1122 ? -40.755 -13.104 -6.130 1.00 80.25 1122 ALA A O 1
ATOM 8464 N N . GLY A 1 1123 ? -39.659 -11.161 -6.391 1.00 79.25 1123 GLY A N 1
ATOM 8465 C CA . GLY A 1 1123 ? -38.617 -11.670 -7.280 1.00 79.25 1123 GLY A CA 1
ATOM 8466 C C . GLY A 1 1123 ? -37.335 -10.840 -7.200 1.00 79.25 1123 GLY A C 1
ATOM 8467 O O . GLY A 1 1123 ? -37.314 -9.760 -6.601 1.00 79.25 1123 GLY A O 1
ATOM 8468 N N . PRO A 1 1124 ? -36.215 -11.346 -7.742 1.00 85.25 1124 PRO A N 1
ATOM 8469 C CA . PRO A 1 1124 ? -34.907 -10.719 -7.579 1.00 85.25 1124 PRO A CA 1
ATOM 8470 C C . PRO A 1 1124 ? -34.798 -9.384 -8.330 1.00 85.25 1124 PRO A C 1
ATOM 8472 O O . PRO A 1 1124 ? -35.428 -9.188 -9.366 1.00 85.25 1124 PRO A O 1
ATOM 8475 N N . ILE A 1 1125 ? -33.954 -8.482 -7.829 1.00 90.69 1125 ILE A N 1
ATOM 8476 C CA . ILE A 1 1125 ? -33.586 -7.231 -8.508 1.00 90.69 1125 ILE A CA 1
ATOM 8477 C C . ILE A 1 1125 ? -32.132 -7.353 -8.960 1.00 90.69 1125 ILE A C 1
ATOM 8479 O O . ILE A 1 1125 ? -31.262 -7.755 -8.185 1.00 90.69 1125 ILE A O 1
ATOM 8483 N N . VAL A 1 1126 ? -31.850 -7.012 -10.212 1.00 90.31 1126 VAL A N 1
ATOM 8484 C CA . VAL A 1 1126 ? -30.497 -7.013 -10.771 1.00 90.31 1126 VAL A CA 1
ATOM 8485 C C . VAL A 1 1126 ? -30.213 -5.634 -11.337 1.00 90.31 1126 VAL A C 1
ATOM 8487 O O . VAL A 1 1126 ? -30.819 -5.247 -12.322 1.00 90.31 1126 VAL A O 1
ATOM 8490 N N . ILE A 1 1127 ? -29.289 -4.913 -10.714 1.00 91.88 1127 ILE A N 1
ATOM 8491 C CA . ILE A 1 1127 ? -28.790 -3.613 -11.155 1.00 91.88 1127 ILE A CA 1
ATOM 8492 C C . ILE A 1 1127 ? -27.394 -3.818 -11.733 1.00 91.88 1127 ILE A C 1
ATOM 8494 O O . ILE A 1 1127 ? -26.538 -4.426 -11.084 1.00 91.88 1127 ILE A O 1
ATOM 8498 N N . GLY A 1 1128 ? -27.167 -3.316 -12.939 1.00 85.25 1128 GLY A N 1
ATOM 8499 C CA . GLY A 1 1128 ? -25.894 -3.361 -13.639 1.00 85.25 1128 GLY A CA 1
ATOM 8500 C C . GLY A 1 1128 ? -24.801 -2.503 -12.998 1.00 85.25 1128 GLY A C 1
ATOM 8501 O O . GLY A 1 1128 ? -24.899 -2.051 -11.851 1.00 85.25 1128 GLY A O 1
ATOM 8502 N N . ARG A 1 1129 ? -23.714 -2.304 -13.732 1.00 86.56 1129 ARG A N 1
ATOM 8503 C CA . ARG A 1 1129 ? -22.515 -1.559 -13.335 1.00 86.56 1129 ARG A CA 1
ATOM 8504 C C . ARG A 1 1129 ? -22.667 -0.070 -13.614 1.00 86.56 1129 ARG A C 1
ATOM 8506 O O . ARG A 1 1129 ? -23.378 0.322 -14.530 1.00 86.56 1129 ARG A O 1
ATOM 8513 N N . PHE A 1 1130 ? -21.936 0.743 -12.858 1.00 82.19 1130 PHE A N 1
ATOM 8514 C CA . PHE A 1 1130 ? -21.818 2.188 -13.080 1.00 82.19 1130 PHE A CA 1
ATOM 8515 C C . PHE A 1 1130 ? -23.156 2.937 -13.175 1.00 82.19 1130 PHE A C 1
ATOM 8517 O O . PHE A 1 1130 ? -23.245 3.921 -13.888 1.00 82.19 1130 PHE A O 1
ATOM 8524 N N . ASN A 1 1131 ? -24.198 2.498 -12.471 1.00 87.06 1131 ASN A N 1
ATOM 8525 C CA . ASN A 1 1131 ? -25.443 3.263 -12.376 1.00 87.06 1131 ASN A CA 1
ATOM 8526 C C . ASN A 1 1131 ? -25.339 4.350 -11.290 1.00 87.06 1131 ASN A C 1
ATOM 8528 O O . ASN A 1 1131 ? -24.555 4.208 -10.352 1.00 87.06 1131 ASN A O 1
ATOM 8532 N N . VAL A 1 1132 ? -26.156 5.398 -11.360 1.00 81.81 1132 VAL A N 1
ATOM 8533 C CA . VAL A 1 1132 ? -26.315 6.406 -10.300 1.00 81.81 1132 VAL A CA 1
ATOM 8534 C C . VAL A 1 1132 ? -27.779 6.446 -9.884 1.00 81.81 1132 VAL A C 1
ATOM 8536 O O . VAL A 1 1132 ? -28.644 6.752 -10.695 1.00 81.81 1132 VAL A O 1
ATOM 8539 N N . LEU A 1 1133 ? -28.059 6.091 -8.631 1.00 87.50 1133 LEU A N 1
ATOM 8540 C CA . LEU A 1 1133 ? -29.381 6.197 -8.017 1.00 87.50 1133 LEU A CA 1
ATOM 8541 C C . LEU A 1 1133 ? -29.333 7.322 -6.990 1.00 87.50 1133 LEU A C 1
ATOM 8543 O O . LEU A 1 1133 ? -28.635 7.201 -5.979 1.00 87.50 1133 LEU A O 1
ATOM 8547 N N . GLU A 1 1134 ? -30.056 8.403 -7.252 1.00 76.25 1134 GLU A N 1
ATOM 8548 C CA . GLU A 1 1134 ? -30.107 9.568 -6.376 1.00 76.25 1134 GLU A CA 1
ATOM 8549 C C . GLU A 1 1134 ? -31.092 9.394 -5.207 1.00 76.25 1134 GLU A C 1
ATOM 8551 O O . GLU A 1 1134 ? -31.758 8.370 -5.061 1.00 76.25 1134 GLU A O 1
ATOM 8556 N N . GLU A 1 1135 ? -31.145 10.366 -4.289 1.00 69.12 1135 GLU A N 1
ATOM 8557 C CA . GLU A 1 1135 ? -31.944 10.238 -3.066 1.00 69.12 1135 GLU A CA 1
ATOM 8558 C C . GLU A 1 1135 ? -33.430 9.991 -3.379 1.00 69.12 1135 GLU A C 1
ATOM 8560 O O . GLU A 1 1135 ? -33.988 10.525 -4.335 1.00 69.12 1135 GLU A O 1
ATOM 8565 N N . GLN A 1 1136 ? -34.098 9.200 -2.533 1.00 74.62 1136 GLN A N 1
ATOM 8566 C CA . GLN A 1 1136 ? -35.530 8.879 -2.654 1.00 74.62 1136 GLN A CA 1
ATOM 8567 C C . GLN A 1 1136 ? -35.924 8.087 -3.913 1.00 74.62 1136 GLN A C 1
ATOM 8569 O O . GLN A 1 1136 ? -37.117 7.931 -4.167 1.00 74.62 1136 GLN A O 1
ATOM 8574 N N . VAL A 1 1137 ? -34.964 7.555 -4.675 1.00 86.69 1137 VAL A N 1
ATOM 8575 C CA . VAL A 1 1137 ? -35.263 6.598 -5.747 1.00 86.69 1137 VAL A CA 1
ATOM 8576 C C . VAL A 1 1137 ? -35.846 5.312 -5.157 1.00 86.69 1137 VAL A C 1
ATOM 8578 O O . VAL A 1 1137 ? -35.317 4.749 -4.190 1.00 86.69 1137 VAL A O 1
ATOM 8581 N N . GLU A 1 1138 ? -36.937 4.834 -5.753 1.00 90.38 1138 GLU A N 1
ATOM 8582 C CA . GLU A 1 1138 ? -37.645 3.629 -5.321 1.00 90.38 1138 GLU A CA 1
ATOM 8583 C C . GLU A 1 1138 ? -37.614 2.561 -6.421 1.00 90.38 1138 GLU A C 1
ATOM 8585 O O . GLU A 1 1138 ? -38.129 2.772 -7.517 1.00 90.38 1138 GLU A O 1
ATOM 8590 N N . VAL A 1 1139 ? -37.029 1.399 -6.120 1.00 92.31 1139 VAL A N 1
ATOM 8591 C CA . VAL A 1 1139 ? -37.010 0.229 -7.006 1.00 92.31 1139 VAL A CA 1
ATOM 8592 C C . VAL A 1 1139 ? -37.714 -0.925 -6.306 1.00 92.31 1139 VAL A C 1
ATOM 8594 O O . VAL A 1 1139 ? -37.196 -1.486 -5.336 1.00 92.31 1139 VAL A O 1
ATOM 8597 N N . VAL A 1 1140 ? -38.888 -1.302 -6.803 1.00 91.19 1140 VAL A N 1
ATOM 8598 C CA . VAL A 1 1140 ? -39.715 -2.367 -6.220 1.00 91.19 1140 VAL A CA 1
ATOM 8599 C C . VAL A 1 1140 ? -39.907 -3.459 -7.251 1.00 91.19 1140 VAL A C 1
ATOM 8601 O O . VAL A 1 1140 ? -40.295 -3.166 -8.372 1.00 91.19 1140 VAL A O 1
ATOM 8604 N N . ASN A 1 1141 ? -39.664 -4.718 -6.889 1.00 89.62 1141 ASN A N 1
ATOM 8605 C CA . ASN A 1 1141 ? -40.051 -5.851 -7.725 1.00 89.62 1141 ASN A CA 1
ATOM 8606 C C . ASN A 1 1141 ? -41.185 -6.646 -7.070 1.00 89.62 1141 ASN A C 1
ATOM 8608 O O . ASN A 1 1141 ? -40.951 -7.423 -6.136 1.00 89.62 1141 ASN A O 1
ATOM 8612 N N . SER A 1 1142 ? -42.399 -6.449 -7.586 1.00 84.62 1142 SER A N 1
ATOM 8613 C CA . SER A 1 1142 ? -43.640 -7.084 -7.127 1.00 84.62 1142 SER A CA 1
ATOM 8614 C C . SER A 1 1142 ? -43.955 -8.397 -7.862 1.00 84.62 1142 SER A C 1
ATOM 8616 O O . SER A 1 1142 ? -44.914 -9.075 -7.496 1.00 84.62 1142 SER A O 1
ATOM 8618 N N . SER A 1 1143 ? -43.153 -8.794 -8.861 1.00 82.00 1143 SER A N 1
ATOM 8619 C CA . SER A 1 1143 ? -43.311 -10.037 -9.638 1.00 82.00 1143 SER A CA 1
ATOM 8620 C C . SER A 1 1143 ? -42.241 -11.076 -9.297 1.00 82.00 1143 SER A C 1
ATOM 8622 O O . SER A 1 1143 ? -41.152 -10.744 -8.848 1.00 82.00 1143 SER A O 1
ATOM 8624 N N . ASP A 1 1144 ? -42.553 -12.351 -9.529 1.00 81.69 1144 ASP A N 1
ATOM 8625 C CA . ASP A 1 1144 ? -41.647 -13.501 -9.412 1.00 81.69 1144 ASP A CA 1
ATOM 8626 C C . ASP A 1 1144 ? -40.498 -13.512 -10.441 1.00 81.69 1144 ASP A C 1
ATOM 8628 O O . ASP A 1 1144 ? -39.494 -14.206 -10.257 1.00 81.69 1144 ASP A O 1
ATOM 8632 N N . GLN A 1 1145 ? -40.614 -12.728 -11.515 1.00 82.81 1145 GLN A N 1
ATOM 8633 C CA . GLN A 1 1145 ? -39.579 -12.574 -12.534 1.00 82.81 1145 GLN A CA 1
ATOM 8634 C C . GLN A 1 1145 ? -38.521 -11.536 -12.121 1.00 82.81 1145 GLN A C 1
ATOM 8636 O O . GLN A 1 1145 ? -38.829 -10.584 -11.405 1.00 82.81 1145 GLN A O 1
ATOM 8641 N N . PRO A 1 1146 ? -37.256 -11.677 -12.564 1.00 84.88 1146 PRO A N 1
ATOM 8642 C CA . PRO A 1 1146 ? -36.206 -10.710 -12.255 1.00 84.88 1146 PRO A CA 1
ATOM 8643 C C . PRO A 1 1146 ? -36.496 -9.331 -12.864 1.00 84.88 1146 PRO A C 1
ATOM 8645 O O . PRO A 1 1146 ? -36.635 -9.221 -14.082 1.00 84.88 1146 PRO A O 1
ATOM 8648 N N . LEU A 1 1147 ? -36.472 -8.281 -12.038 1.00 90.25 1147 LEU A N 1
ATOM 8649 C CA . LEU A 1 1147 ? -36.383 -6.896 -12.506 1.00 90.25 1147 LEU A CA 1
ATOM 8650 C C . LEU A 1 1147 ? -34.920 -6.588 -12.826 1.00 90.25 1147 LEU A C 1
ATOM 8652 O O . LEU A 1 1147 ? -34.066 -6.646 -11.936 1.00 90.25 1147 LEU A O 1
ATOM 8656 N N . VAL A 1 1148 ? -34.628 -6.280 -14.089 1.00 91.44 1148 VAL A N 1
ATOM 8657 C CA . VAL A 1 1148 ? -33.260 -6.015 -14.556 1.00 91.44 1148 VAL A CA 1
ATOM 8658 C C . VAL A 1 1148 ? -33.114 -4.550 -14.952 1.00 91.44 1148 VAL A C 1
ATOM 8660 O O . VAL A 1 1148 ? -33.828 -4.078 -15.831 1.00 91.44 1148 VAL A O 1
ATOM 8663 N N . ILE A 1 1149 ? -32.165 -3.868 -14.317 1.00 94.44 1149 ILE A N 1
ATOM 8664 C CA . ILE A 1 1149 ? -31.656 -2.546 -14.675 1.00 94.44 1149 ILE A CA 1
ATOM 8665 C C . ILE A 1 1149 ? -30.249 -2.747 -15.244 1.00 94.44 1149 ILE A C 1
ATOM 8667 O O . ILE A 1 1149 ? -29.413 -3.368 -14.584 1.00 94.44 1149 ILE A O 1
ATOM 8671 N N . GLY A 1 1150 ? -30.005 -2.267 -16.462 1.00 91.00 1150 GLY A N 1
ATOM 8672 C CA . GLY A 1 1150 ? -28.738 -2.397 -17.181 1.00 91.00 1150 GLY A CA 1
ATOM 8673 C C . GLY A 1 1150 ? -27.588 -1.589 -16.580 1.00 91.00 1150 GLY A C 1
ATOM 8674 O O . GLY A 1 1150 ? -27.634 -1.144 -15.430 1.00 91.00 1150 GLY A O 1
ATOM 8675 N N . ASP A 1 1151 ? -26.523 -1.416 -17.350 1.00 93.69 1151 ASP A N 1
ATOM 8676 C CA . ASP A 1 1151 ? -25.338 -0.656 -16.951 1.00 93.69 1151 ASP A CA 1
ATOM 8677 C C . ASP A 1 1151 ? -25.516 0.846 -17.271 1.00 93.69 1151 ASP A C 1
ATOM 8679 O O . ASP A 1 1151 ? -26.245 1.211 -18.185 1.00 93.69 1151 ASP A O 1
ATOM 8683 N N . HIS A 1 1152 ? -24.812 1.733 -16.567 1.00 90.38 1152 HIS A N 1
ATOM 8684 C CA . HIS A 1 1152 ? -24.691 3.163 -16.899 1.00 90.38 1152 HIS A CA 1
ATOM 8685 C C . HIS A 1 1152 ? -25.969 4.025 -16.872 1.00 90.38 1152 HIS A C 1
ATOM 8687 O O . HIS A 1 1152 ? -26.021 5.044 -17.550 1.00 90.38 1152 HIS A O 1
ATOM 8693 N N . ASN A 1 1153 ? -26.994 3.680 -16.097 1.00 92.81 1153 ASN A N 1
ATOM 8694 C CA . ASN A 1 1153 ? -28.204 4.500 -15.960 1.00 92.81 1153 ASN A CA 1
ATOM 8695 C C . ASN A 1 1153 ? -28.066 5.593 -14.881 1.00 92.81 1153 ASN A C 1
ATOM 8697 O O . ASN A 1 1153 ? -27.420 5.366 -13.856 1.00 92.81 1153 ASN A O 1
ATOM 8701 N N . ILE A 1 1154 ? -28.746 6.729 -15.066 1.00 87.56 1154 ILE A N 1
ATOM 8702 C CA . ILE A 1 1154 ? -28.972 7.766 -14.039 1.00 87.56 1154 ILE A CA 1
ATOM 8703 C C . ILE A 1 1154 ? -30.449 7.756 -13.673 1.00 87.56 1154 ILE A C 1
ATOM 8705 O O . ILE A 1 1154 ? -31.297 7.962 -14.536 1.00 87.56 1154 ILE A O 1
ATOM 8709 N N . LEU A 1 1155 ? -30.751 7.518 -12.399 1.00 90.94 1155 LEU A N 1
ATOM 8710 C CA . LEU A 1 1155 ? -32.080 7.689 -11.824 1.00 90.94 1155 LEU A CA 1
ATOM 8711 C C . LEU A 1 1155 ? -32.023 8.884 -10.873 1.00 90.94 1155 LEU A C 1
ATOM 8713 O O . LEU A 1 1155 ? -31.436 8.786 -9.793 1.00 90.94 1155 LEU A O 1
ATOM 8717 N N . GLU A 1 1156 ? -32.601 10.004 -11.292 1.00 81.12 1156 GLU A N 1
ATOM 8718 C CA . GLU A 1 1156 ? -32.581 11.251 -10.532 1.00 81.12 1156 GLU A CA 1
ATOM 8719 C C . GLU A 1 1156 ? -33.581 11.242 -9.364 1.00 81.12 1156 GLU A C 1
ATOM 8721 O O . GLU A 1 1156 ? -34.447 10.365 -9.246 1.00 81.12 1156 GLU A O 1
ATOM 8726 N N . VAL A 1 1157 ? -33.453 12.230 -8.471 1.00 77.00 1157 VAL A N 1
ATOM 8727 C CA . VAL A 1 1157 ? -34.195 12.310 -7.202 1.00 77.00 1157 VAL A CA 1
ATOM 8728 C C . VAL A 1 1157 ? -35.688 11.975 -7.351 1.00 77.00 1157 VAL A C 1
ATOM 8730 O O . VAL A 1 1157 ? -36.447 12.621 -8.082 1.00 77.00 1157 VAL A O 1
ATOM 8733 N N . GLY A 1 1158 ? -36.138 10.987 -6.574 1.00 67.19 1158 GLY A N 1
ATOM 8734 C CA . GLY A 1 1158 ? -37.547 10.597 -6.482 1.00 67.19 1158 GLY A CA 1
ATOM 8735 C C . GLY A 1 1158 ? -38.104 9.815 -7.676 1.00 67.19 1158 GLY A C 1
ATOM 8736 O O . GLY A 1 1158 ? -39.324 9.650 -7.749 1.00 67.19 1158 GLY A O 1
ATOM 8737 N N . ALA A 1 1159 ? -37.2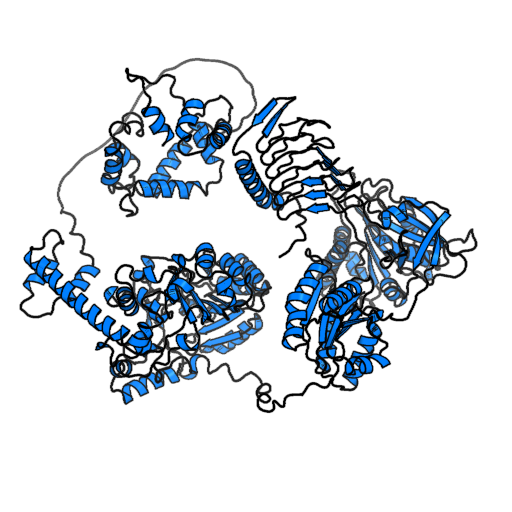65 9.348 -8.607 1.00 88.12 1159 ALA A N 1
ATOM 8738 C CA . ALA A 1 1159 ? -37.692 8.439 -9.668 1.00 88.12 1159 ALA A CA 1
ATOM 8739 C C . ALA A 1 1159 ? -38.176 7.085 -9.106 1.00 88.12 1159 ALA A C 1
ATOM 8741 O O . ALA A 1 1159 ? -37.664 6.590 -8.096 1.00 88.12 1159 ALA A O 1
ATOM 8742 N N . ARG A 1 1160 ? -39.168 6.467 -9.762 1.00 91.75 1160 ARG A N 1
ATOM 8743 C CA . ARG A 1 1160 ? -39.791 5.209 -9.303 1.00 91.75 1160 ARG A CA 1
ATOM 8744 C C . ARG A 1 1160 ? -39.783 4.152 -10.399 1.00 91.75 1160 ARG A C 1
ATOM 8746 O O . ARG A 1 1160 ? -40.307 4.391 -11.483 1.00 91.75 1160 ARG A O 1
ATOM 8753 N N . ILE A 1 1161 ? -39.224 2.982 -10.099 1.00 92.31 1161 ILE A N 1
ATOM 8754 C CA . ILE A 1 1161 ? -39.137 1.831 -11.001 1.00 92.31 1161 ILE A CA 1
ATOM 8755 C C . ILE A 1 1161 ? -39.895 0.659 -10.374 1.00 92.31 1161 ILE A C 1
ATOM 8757 O O . ILE A 1 1161 ? -39.421 0.039 -9.417 1.00 92.31 1161 ILE A O 1
ATOM 8761 N N . LEU A 1 1162 ? -41.075 0.356 -10.911 1.00 87.62 1162 LEU A N 1
ATOM 8762 C CA . LEU A 1 1162 ? -41.948 -0.707 -10.422 1.00 87.62 1162 LEU A CA 1
ATOM 8763 C C . LEU A 1 1162 ? -41.874 -1.911 -11.373 1.00 87.62 1162 LEU A C 1
ATOM 8765 O O . LEU A 1 1162 ? -42.178 -1.829 -12.558 1.00 87.62 1162 LEU A O 1
ATOM 8769 N N . GLY A 1 1163 ? -41.399 -3.042 -10.862 1.00 71.38 1163 GLY A N 1
ATOM 8770 C CA . GLY A 1 1163 ? -41.161 -4.270 -11.611 1.00 71.38 1163 GLY A CA 1
ATOM 8771 C C . GLY A 1 1163 ? -42.353 -5.221 -11.576 1.00 71.38 1163 GLY A C 1
ATOM 8772 O O . GLY A 1 1163 ? -42.772 -5.660 -10.505 1.00 71.38 1163 GLY A O 1
ATOM 8773 N N . GLY A 1 1164 ? -42.828 -5.593 -12.767 1.00 69.38 1164 GLY A N 1
ATOM 8774 C CA . GLY A 1 1164 ? -43.870 -6.593 -13.011 1.00 69.38 1164 GLY A CA 1
ATOM 8775 C C . GLY A 1 1164 ? -43.704 -7.228 -14.399 1.00 69.38 1164 GLY A C 1
ATOM 8776 O O . GLY A 1 1164 ? -43.105 -6.614 -15.276 1.00 69.38 1164 GLY A O 1
ATOM 8777 N N . GLY A 1 1165 ? -44.161 -8.467 -14.617 1.00 64.69 1165 GLY A N 1
ATOM 8778 C CA . GLY A 1 1165 ? -44.319 -9.046 -15.967 1.00 64.69 1165 GLY A CA 1
ATOM 8779 C C . GLY A 1 1165 ? -43.051 -9.228 -16.825 1.00 64.69 1165 GLY A C 1
ATOM 8780 O O . GLY A 1 1165 ? -43.165 -9.384 -18.038 1.00 64.69 1165 GLY A O 1
ATOM 8781 N N . GLY A 1 1166 ? -41.851 -9.216 -16.232 1.00 63.97 1166 GLY A N 1
ATOM 8782 C CA . GLY A 1 1166 ? -40.579 -9.271 -16.971 1.00 63.97 1166 GLY A CA 1
ATOM 8783 C C . GLY A 1 1166 ? -40.020 -7.906 -17.394 1.00 63.97 1166 GLY A C 1
ATOM 8784 O O . GLY A 1 1166 ? -39.172 -7.868 -18.287 1.00 63.97 1166 GLY A O 1
ATOM 8785 N N . ALA A 1 1167 ? -40.476 -6.819 -16.755 1.00 73.19 1167 ALA A N 1
ATOM 8786 C CA . ALA A 1 1167 ? -39.984 -5.450 -16.920 1.00 73.19 1167 ALA A CA 1
ATOM 8787 C C . ALA A 1 1167 ? -38.446 -5.347 -16.879 1.00 73.19 1167 ALA A C 1
ATOM 8789 O O . ALA A 1 1167 ? -37.765 -6.019 -16.095 1.00 73.19 1167 ALA A O 1
ATOM 8790 N N . ARG A 1 1168 ? -37.897 -4.484 -17.742 1.00 85.12 1168 ARG A N 1
ATOM 8791 C CA . ARG A 1 1168 ? -36.451 -4.255 -17.891 1.00 85.12 1168 ARG A CA 1
ATOM 8792 C C . ARG A 1 1168 ? -36.179 -2.799 -18.225 1.00 85.12 1168 ARG A C 1
ATOM 8794 O O . ARG A 1 1168 ? -36.886 -2.230 -19.051 1.00 85.12 1168 ARG A O 1
ATOM 8801 N N . LEU A 1 1169 ? -35.133 -2.251 -17.626 1.00 93.06 1169 LEU A N 1
ATOM 8802 C CA . LEU A 1 1169 ? -34.514 -0.991 -18.014 1.00 93.06 1169 LEU A CA 1
ATOM 8803 C C . LEU A 1 1169 ? -33.160 -1.336 -18.641 1.00 93.06 1169 LEU A C 1
ATOM 8805 O O . LEU A 1 1169 ? -32.356 -2.009 -17.994 1.00 93.06 1169 LEU A O 1
ATOM 8809 N N . GLY A 1 1170 ? -32.942 -0.959 -19.901 1.00 90.44 1170 GLY A N 1
ATOM 8810 C CA . GLY A 1 1170 ? -31.700 -1.227 -20.629 1.00 90.44 1170 GLY A CA 1
ATOM 8811 C C . GLY A 1 1170 ? -30.492 -0.457 -20.086 1.00 90.44 1170 GLY A C 1
ATOM 8812 O O . GLY A 1 1170 ? -30.469 -0.022 -18.935 1.00 90.44 1170 GLY A O 1
ATOM 8813 N N . ASP A 1 1171 ? -29.467 -0.297 -20.916 1.00 94.06 1171 ASP A N 1
ATOM 8814 C CA . ASP A 1 1171 ? -28.240 0.397 -20.516 1.00 94.06 1171 ASP A CA 1
ATOM 8815 C C . ASP A 1 1171 ? -28.319 1.896 -20.825 1.00 94.06 1171 ASP A C 1
ATOM 8817 O O . ASP A 1 1171 ? -28.931 2.293 -21.813 1.00 94.06 1171 ASP A O 1
ATOM 8821 N N . ALA A 1 1172 ? -27.604 2.722 -20.070 1.00 91.19 1172 ALA A N 1
ATOM 8822 C CA . ALA A 1 1172 ? -27.379 4.130 -20.386 1.00 91.19 1172 ALA A CA 1
ATOM 8823 C C . ALA A 1 1172 ? -28.650 4.976 -20.536 1.00 91.19 1172 ALA A C 1
ATOM 8825 O O . ALA A 1 1172 ? -28.747 5.806 -21.432 1.00 91.19 1172 ALA A O 1
ATOM 8826 N N . ASN A 1 1173 ? -29.648 4.756 -19.685 1.00 93.25 1173 ASN A N 1
ATOM 8827 C CA . ASN A 1 1173 ? -30.852 5.578 -19.650 1.00 93.25 1173 ASN A CA 1
ATOM 8828 C C . ASN A 1 1173 ? -30.725 6.721 -18.636 1.00 93.25 1173 ASN A C 1
ATOM 8830 O O . ASN A 1 1173 ? -30.127 6.549 -17.571 1.00 93.25 1173 ASN A O 1
ATOM 8834 N N . LEU A 1 1174 ? -31.350 7.855 -18.945 1.00 88.88 1174 LEU A N 1
ATOM 8835 C CA . LEU A 1 1174 ? -31.524 8.991 -18.044 1.00 88.88 1174 LEU A CA 1
ATOM 8836 C C . LEU A 1 1174 ? -32.994 9.062 -17.618 1.00 88.88 1174 LEU A C 1
ATOM 8838 O O . LEU A 1 1174 ? -33.882 9.278 -18.438 1.00 88.88 1174 LEU A O 1
ATOM 8842 N N . VAL A 1 1175 ? -33.271 8.837 -16.339 1.00 88.94 1175 VAL A N 1
ATOM 8843 C CA . VAL A 1 1175 ? -34.614 8.940 -15.763 1.00 88.94 1175 VAL A CA 1
ATOM 8844 C C . VAL A 1 1175 ? -34.630 10.155 -14.856 1.00 88.94 1175 VAL A C 1
ATOM 8846 O O . VAL A 1 1175 ? -34.104 10.110 -13.744 1.00 88.94 1175 VAL A O 1
ATOM 8849 N N . GLU A 1 1176 ? -35.212 11.238 -15.354 1.00 77.88 1176 GLU A N 1
ATOM 8850 C CA . GLU A 1 1176 ? -35.172 12.534 -14.691 1.00 77.88 1176 GLU A CA 1
ATOM 8851 C C . GLU A 1 1176 ? -36.104 12.598 -13.468 1.00 77.88 1176 GLU A C 1
ATOM 8853 O O . GLU A 1 1176 ? -36.954 11.728 -13.233 1.00 77.88 1176 GLU A O 1
ATOM 8858 N N . ILE A 1 1177 ? -35.951 13.660 -12.674 1.00 71.69 1177 ILE A N 1
ATOM 8859 C CA . ILE A 1 1177 ? -36.626 13.870 -11.383 1.00 71.69 1177 ILE A CA 1
ATOM 8860 C C . ILE A 1 1177 ? -38.112 13.464 -11.416 1.00 71.69 1177 ILE A C 1
ATOM 8862 O O . ILE A 1 1177 ? -38.921 13.986 -12.192 1.00 71.69 1177 ILE A O 1
ATOM 8866 N N . ARG A 1 1178 ? -38.494 12.567 -10.492 1.00 76.31 1178 ARG A N 1
ATOM 8867 C CA . ARG A 1 1178 ? -39.868 12.053 -10.289 1.00 76.31 1178 ARG A CA 1
ATOM 8868 C C . ARG A 1 1178 ? -40.507 11.353 -11.495 1.00 76.31 1178 ARG A C 1
ATOM 8870 O O . ARG A 1 1178 ? -41.724 11.141 -11.490 1.00 76.31 1178 ARG A O 1
ATOM 8877 N N . ALA A 1 1179 ? -39.739 10.971 -12.511 1.00 84.25 1179 ALA A N 1
ATOM 8878 C CA . ALA A 1 1179 ? -40.259 10.106 -13.558 1.00 84.25 1179 ALA A CA 1
ATOM 8879 C C . ALA A 1 1179 ? -40.595 8.708 -12.996 1.00 84.25 1179 ALA A C 1
ATOM 8881 O O . ALA A 1 1179 ? -39.962 8.217 -12.058 1.00 84.25 1179 ALA A O 1
ATOM 8882 N N . THR A 1 1180 ? -41.646 8.079 -13.525 1.00 88.25 1180 THR A N 1
ATOM 8883 C CA . THR A 1 1180 ? -42.171 6.799 -13.019 1.00 88.25 1180 THR A CA 1
ATOM 8884 C C . THR A 1 1180 ? -42.303 5.775 -14.140 1.00 88.25 1180 THR A C 1
ATOM 8886 O O . THR A 1 1180 ? -42.943 6.032 -15.158 1.00 88.25 1180 THR A O 1
ATOM 8889 N N . LEU A 1 1181 ? -41.731 4.594 -13.923 1.00 90.06 1181 LEU A N 1
ATOM 8890 C CA . LEU A 1 1181 ? -41.948 3.402 -14.731 1.00 90.06 1181 LEU A CA 1
ATOM 8891 C C . LEU A 1 1181 ? -42.875 2.460 -13.954 1.00 90.06 1181 LEU A C 1
ATOM 8893 O O . LEU A 1 1181 ? -42.448 1.883 -12.952 1.00 90.06 1181 LEU A O 1
ATOM 8897 N N . ASP A 1 1182 ? -44.128 2.336 -14.392 1.00 86.44 1182 ASP A N 1
ATOM 8898 C CA . ASP A 1 1182 ? -45.103 1.441 -13.756 1.00 86.44 1182 ASP A CA 1
ATOM 8899 C C . ASP A 1 1182 ? -44.832 -0.043 -14.084 1.00 86.44 1182 ASP A C 1
ATOM 8901 O O . ASP A 1 1182 ? -44.028 -0.382 -14.959 1.00 86.44 1182 ASP A O 1
ATOM 8905 N N . GLU A 1 1183 ? -45.515 -0.939 -13.362 1.00 82.62 1183 GLU A N 1
ATOM 8906 C CA . GLU A 1 1183 ? -45.357 -2.390 -13.493 1.00 82.62 1183 GLU A CA 1
ATOM 8907 C C . GLU A 1 1183 ? -45.578 -2.864 -14.945 1.00 82.62 1183 GLU A C 1
ATOM 8909 O O . GLU A 1 1183 ? -46.488 -2.421 -15.641 1.00 82.62 1183 GLU A O 1
ATOM 8914 N N . GLY A 1 1184 ? -44.725 -3.775 -15.430 1.00 72.69 1184 GLY A N 1
ATOM 8915 C CA . GLY A 1 1184 ? -44.841 -4.344 -16.781 1.00 72.69 1184 GLY A CA 1
ATOM 8916 C C . GLY A 1 1184 ? -44.190 -3.533 -17.904 1.00 72.69 1184 GLY A C 1
ATOM 8917 O O . GLY A 1 1184 ? -44.077 -4.044 -19.019 1.00 72.69 1184 GLY A O 1
ATOM 8918 N N . CYS A 1 1185 ? -43.721 -2.312 -17.640 1.00 82.31 1185 CYS A N 1
ATOM 8919 C CA . CYS A 1 1185 ? -43.088 -1.482 -18.660 1.00 82.31 1185 CYS A CA 1
ATOM 8920 C C . CYS A 1 1185 ? -41.622 -1.882 -18.913 1.00 82.31 1185 CYS A C 1
ATOM 8922 O O . CYS A 1 1185 ? -40.851 -2.159 -17.991 1.00 82.31 1185 CYS A O 1
ATOM 8924 N N . SER A 1 1186 ? -41.212 -1.872 -20.184 1.00 86.75 1186 SER A N 1
ATOM 8925 C CA . SER A 1 1186 ? -39.824 -2.110 -20.591 1.00 86.75 1186 SER A CA 1
ATOM 8926 C C . SER A 1 1186 ? -39.270 -0.919 -21.357 1.00 86.75 1186 SER A C 1
ATOM 8928 O O . SER A 1 1186 ? -39.919 -0.394 -22.262 1.00 86.75 1186 SER A O 1
ATOM 8930 N N . VAL A 1 1187 ? -38.052 -0.524 -21.009 1.00 91.75 1187 VAL A N 1
ATOM 8931 C CA . VAL A 1 1187 ? -37.312 0.563 -21.645 1.00 91.75 1187 VAL A CA 1
ATOM 8932 C C . VAL A 1 1187 ? -36.030 -0.002 -22.242 1.00 91.75 1187 VAL A C 1
ATOM 8934 O O . VAL A 1 1187 ?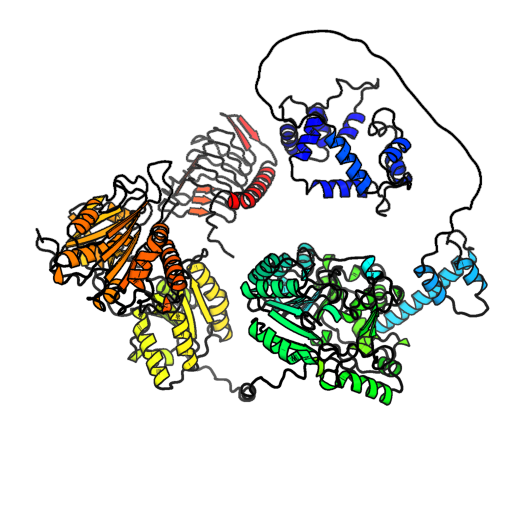 -35.328 -0.774 -21.582 1.00 91.75 1187 VAL A O 1
ATOM 8937 N N . GLY A 1 1188 ? -35.752 0.363 -23.494 1.00 90.56 1188 GLY A N 1
ATOM 8938 C CA . GLY A 1 1188 ? -34.511 0.055 -24.198 1.00 90.56 1188 GLY A CA 1
ATOM 8939 C C . GLY A 1 1188 ? -33.280 0.704 -23.560 1.00 90.56 1188 GLY A C 1
ATOM 8940 O O . GLY A 1 1188 ? -33.273 1.080 -22.390 1.00 90.56 1188 GLY A O 1
ATOM 8941 N N . SER A 1 1189 ? -32.198 0.799 -24.316 1.00 94.06 1189 SER A N 1
ATOM 8942 C CA . SER A 1 1189 ? -30.957 1.454 -23.903 1.00 94.06 1189 SER A CA 1
ATOM 8943 C C . SER A 1 1189 ? -30.860 2.868 -24.467 1.00 94.06 1189 SER A C 1
ATOM 8945 O O . SER A 1 1189 ? -31.301 3.084 -25.586 1.00 94.06 1189 SER A O 1
ATOM 8947 N N . GLY A 1 1190 ? -30.226 3.811 -23.772 1.00 88.31 1190 GLY A N 1
ATOM 8948 C CA . GLY A 1 1190 ? -30.017 5.171 -24.286 1.00 88.31 1190 GLY A CA 1
ATOM 8949 C C . GLY A 1 1190 ? -31.252 6.066 -24.267 1.00 88.31 1190 GLY A C 1
ATOM 8950 O O . GLY A 1 1190 ? -31.269 7.078 -24.950 1.00 88.31 1190 GLY A O 1
ATOM 8951 N N . CYS A 1 1191 ? -32.303 5.689 -23.545 1.00 91.81 1191 CYS A N 1
ATOM 8952 C CA . CYS A 1 1191 ? -33.551 6.441 -23.483 1.00 91.81 1191 CYS A CA 1
ATOM 8953 C C . CYS A 1 1191 ? -33.502 7.543 -22.415 1.00 91.81 1191 CYS A C 1
ATOM 8955 O O . CYS A 1 1191 ? -32.871 7.364 -21.371 1.00 91.81 1191 CYS A O 1
ATOM 8957 N N . THR A 1 1192 ? -34.257 8.622 -22.630 1.00 89.81 1192 THR A N 1
ATOM 8958 C CA . THR A 1 1192 ? -34.475 9.683 -21.630 1.00 89.81 1192 THR A CA 1
ATOM 8959 C C . THR A 1 1192 ? -35.943 9.739 -21.239 1.00 89.81 1192 THR A C 1
ATOM 8961 O O . THR A 1 1192 ? -36.814 9.925 -22.091 1.00 89.81 1192 THR A O 1
ATOM 8964 N N . LEU A 1 1193 ? -36.239 9.587 -19.950 1.00 86.75 1193 LEU A N 1
ATOM 8965 C CA . LEU A 1 1193 ? -37.561 9.855 -19.390 1.00 86.75 1193 LEU A CA 1
ATOM 8966 C C . LEU A 1 1193 ? -37.529 11.230 -18.739 1.00 86.75 1193 LEU A C 1
ATOM 8968 O O . LEU A 1 1193 ? -36.959 11.385 -17.664 1.00 86.75 1193 LEU A O 1
ATOM 8972 N N . GLY A 1 1194 ? -38.151 12.204 -19.397 1.00 70.44 1194 GLY A N 1
ATOM 8973 C CA . GLY A 1 1194 ? -38.174 13.586 -18.942 1.00 70.44 1194 GLY A CA 1
ATOM 8974 C C . GLY A 1 1194 ? -38.872 13.750 -17.590 1.00 70.44 1194 GLY A C 1
ATOM 8975 O O . GLY A 1 1194 ? -39.748 12.956 -17.226 1.00 70.44 1194 GLY A O 1
ATOM 8976 N N . ALA A 1 1195 ? -38.531 14.805 -16.859 1.00 71.50 1195 ALA A N 1
ATOM 8977 C CA . ALA A 1 1195 ? -38.977 15.016 -15.487 1.00 71.50 1195 ALA A CA 1
ATOM 8978 C C . ALA A 1 1195 ? -40.505 14.892 -15.323 1.00 71.50 1195 ALA A C 1
ATOM 8980 O O . ALA A 1 1195 ? -41.293 15.398 -16.127 1.00 71.50 1195 ALA A O 1
ATOM 8981 N N . CYS A 1 1196 ? -40.934 14.221 -14.249 1.00 71.88 1196 CYS A N 1
ATOM 8982 C CA . CYS A 1 1196 ? -42.343 13.946 -13.922 1.00 71.88 1196 CYS A CA 1
ATOM 8983 C C . CYS A 1 1196 ? -43.132 13.156 -14.990 1.00 71.88 1196 CYS A C 1
ATOM 8985 O O . CYS A 1 1196 ? -44.363 13.081 -14.918 1.00 71.88 1196 CYS A O 1
ATOM 8987 N N . THR A 1 1197 ? -42.459 12.549 -15.970 1.00 80.12 1197 THR A N 1
ATOM 8988 C CA . THR A 1 1197 ? -43.101 11.692 -16.973 1.00 80.12 1197 THR A CA 1
ATOM 8989 C C . THR A 1 1197 ? -43.387 10.312 -16.384 1.00 80.12 1197 THR A C 1
ATOM 8991 O O . THR A 1 1197 ? -42.576 9.759 -15.646 1.00 80.12 1197 THR A O 1
ATOM 8994 N N . SER A 1 1198 ? -44.542 9.730 -16.708 1.00 82.25 1198 SER A N 1
ATOM 8995 C CA . SER A 1 1198 ? -44.920 8.389 -16.254 1.00 82.25 1198 SER A CA 1
ATOM 8996 C C . SER A 1 1198 ? -45.266 7.505 -17.445 1.00 82.25 1198 SER A C 1
ATOM 8998 O O . SER A 1 1198 ? -46.114 7.872 -18.259 1.00 82.25 1198 SER A O 1
ATOM 9000 N N . LEU A 1 1199 ? -44.592 6.358 -17.538 1.00 84.75 1199 LEU A N 1
ATOM 9001 C CA . LEU A 1 1199 ? -44.914 5.286 -18.475 1.00 84.75 1199 LEU A CA 1
ATOM 9002 C C . LEU A 1 1199 ? -45.832 4.292 -17.776 1.00 84.75 1199 LEU A C 1
ATOM 9004 O O . LEU A 1 1199 ? -45.418 3.644 -16.812 1.00 84.75 1199 LEU A O 1
ATOM 9008 N N . LYS A 1 1200 ? -47.066 4.189 -18.267 1.00 81.94 1200 LYS A N 1
ATOM 9009 C CA . LYS A 1 1200 ? -48.123 3.421 -17.609 1.00 81.94 1200 LYS A CA 1
ATOM 9010 C C . LYS A 1 1200 ? -48.122 1.957 -18.020 1.00 81.94 1200 LYS A C 1
ATOM 9012 O O . LYS A 1 1200 ? -47.796 1.618 -19.158 1.00 81.94 1200 LYS A O 1
ATOM 9017 N N . GLU A 1 1201 ? -48.588 1.111 -17.106 1.00 76.88 1201 GLU A N 1
ATOM 9018 C CA . GLU A 1 1201 ? -48.812 -0.317 -17.342 1.00 76.88 1201 GLU A CA 1
ATOM 9019 C C . GLU A 1 1201 ? -49.623 -0.550 -18.634 1.00 76.88 1201 GLU A C 1
ATOM 9021 O O . GLU A 1 1201 ? -50.687 0.038 -18.848 1.00 76.88 1201 GLU A O 1
ATOM 9026 N N . GLY A 1 1202 ? -49.101 -1.408 -19.517 1.00 67.88 1202 GLY A N 1
ATOM 9027 C CA . GLY A 1 1202 ? -49.703 -1.735 -20.815 1.00 67.88 1202 GLY A CA 1
ATOM 9028 C C . GLY A 1 1202 ? -49.229 -0.879 -21.997 1.00 67.88 1202 GLY A C 1
ATOM 9029 O O . GLY A 1 1202 ? -49.600 -1.174 -23.137 1.00 67.88 1202 GLY A O 1
ATOM 9030 N N . GLU A 1 1203 ? -48.396 0.145 -21.776 1.00 76.69 1203 GLU A N 1
ATOM 9031 C CA . GLU A 1 1203 ? -47.739 0.866 -22.869 1.00 76.69 1203 GLU A CA 1
ATOM 9032 C C . GLU A 1 1203 ? -46.682 -0.006 -23.572 1.00 76.69 1203 GLU A C 1
ATOM 9034 O O . GLU A 1 1203 ? -45.965 -0.789 -22.949 1.00 76.69 1203 GLU A O 1
ATOM 9039 N N . ALA A 1 1204 ? -46.577 0.130 -24.901 1.00 76.31 1204 ALA A N 1
ATOM 9040 C CA . ALA A 1 1204 ? -45.598 -0.624 -25.682 1.00 76.31 1204 ALA A CA 1
ATOM 9041 C C . ALA A 1 1204 ? -44.158 -0.283 -25.238 1.00 76.31 1204 ALA A C 1
ATOM 9043 O O . ALA A 1 1204 ? -43.882 0.911 -25.032 1.00 76.31 1204 ALA A O 1
ATOM 9044 N N . PRO A 1 1205 ? -43.252 -1.286 -25.151 1.00 82.19 1205 PRO A N 1
ATOM 9045 C CA . PRO A 1 1205 ? -41.863 -1.081 -24.753 1.00 82.19 1205 PRO A CA 1
ATOM 9046 C C . PRO A 1 1205 ? -41.192 0.049 -25.529 1.00 82.19 1205 PRO A C 1
ATOM 9048 O O . PRO A 1 1205 ? -41.365 0.154 -26.748 1.00 82.19 1205 PRO A O 1
ATOM 9051 N N . LEU A 1 1206 ? -40.414 0.882 -24.838 1.00 88.56 1206 LEU A N 1
ATOM 9052 C CA . LEU A 1 1206 ? -39.590 1.877 -25.518 1.00 88.56 1206 LEU A CA 1
ATOM 9053 C C . LEU A 1 1206 ? -38.439 1.176 -26.236 1.00 88.56 1206 LEU A C 1
ATOM 9055 O O . LEU A 1 1206 ? -37.723 0.375 -25.635 1.00 88.56 1206 LEU A O 1
ATOM 9059 N N . ALA A 1 1207 ? -38.280 1.488 -27.521 1.00 89.06 1207 ALA A N 1
ATOM 9060 C CA . ALA A 1 1207 ? -37.095 1.113 -28.278 1.00 89.06 1207 ALA A CA 1
ATOM 9061 C C . ALA A 1 1207 ? -35.864 1.868 -27.752 1.00 89.06 1207 ALA A C 1
ATOM 9063 O O . ALA A 1 1207 ? -36.012 2.854 -27.033 1.00 89.06 1207 ALA A O 1
ATOM 9064 N N . ASP A 1 1208 ? -34.671 1.400 -28.114 1.00 91.75 1208 ASP A N 1
ATOM 9065 C CA . ASP A 1 1208 ? -33.417 2.072 -27.771 1.00 91.75 1208 ASP A CA 1
ATOM 9066 C C . ASP A 1 1208 ? -33.408 3.525 -28.281 1.00 91.75 1208 ASP A C 1
ATOM 9068 O O . ASP A 1 1208 ? -33.977 3.828 -29.331 1.00 91.75 1208 ASP A O 1
ATOM 9072 N N . GLU A 1 1209 ? -32.737 4.399 -27.533 1.00 89.00 1209 GLU A N 1
ATOM 9073 C CA . GLU A 1 1209 ? -32.486 5.800 -27.874 1.00 89.00 1209 GLU A CA 1
ATOM 9074 C C . GLU A 1 1209 ? -33.764 6.621 -28.069 1.00 89.00 1209 GLU A C 1
ATOM 9076 O O . GLU A 1 1209 ? -33.861 7.461 -28.957 1.00 89.00 1209 GLU A O 1
ATOM 9081 N N . MET A 1 1210 ? -34.779 6.361 -27.241 1.00 88.50 1210 MET A N 1
ATOM 9082 C CA . MET A 1 1210 ? -36.045 7.090 -27.261 1.00 88.50 1210 MET A CA 1
ATOM 9083 C C . MET A 1 1210 ? -36.133 8.095 -26.116 1.00 88.50 1210 MET A C 1
ATOM 9085 O O . MET A 1 1210 ? -35.941 7.754 -24.951 1.00 88.50 1210 MET A O 1
ATOM 9089 N N . VAL A 1 1211 ? -36.535 9.319 -26.434 1.00 83.25 1211 VAL A N 1
ATOM 9090 C CA . VAL A 1 1211 ? -36.790 10.379 -25.462 1.00 83.25 1211 VAL A CA 1
ATOM 9091 C C . VAL A 1 1211 ? -38.284 10.594 -25.303 1.00 83.25 1211 VAL A C 1
ATOM 9093 O O . VAL A 1 1211 ? -39.015 10.768 -26.286 1.00 83.25 1211 VAL A O 1
ATOM 9096 N N . VAL A 1 1212 ? -38.742 10.588 -24.052 1.00 81.69 1212 VAL A N 1
ATOM 9097 C CA . VAL A 1 1212 ? -40.138 10.808 -23.679 1.00 81.69 1212 VAL A CA 1
ATOM 9098 C C . VAL A 1 1212 ? -40.245 12.051 -22.812 1.00 81.69 1212 VAL A C 1
ATOM 9100 O O . VAL A 1 1212 ? -39.754 12.058 -21.689 1.00 81.69 1212 VAL A O 1
ATOM 9103 N N . ILE A 1 1213 ? -40.911 13.093 -23.314 1.00 71.19 1213 ILE A N 1
ATOM 9104 C CA . ILE A 1 1213 ? -41.083 14.363 -22.592 1.00 71.19 1213 ILE A CA 1
ATOM 9105 C C . ILE A 1 1213 ? -42.576 14.647 -22.458 1.00 71.19 1213 ILE A C 1
ATOM 9107 O O . ILE A 1 1213 ? -43.247 15.029 -23.417 1.00 71.19 1213 ILE A O 1
ATOM 9111 N N . GLY A 1 1214 ? -43.114 14.461 -21.254 1.00 57.94 1214 GLY A N 1
ATOM 9112 C CA . GLY A 1 1214 ? -44.536 14.661 -20.991 1.00 57.94 1214 GLY A CA 1
ATOM 9113 C C . GLY A 1 1214 ? -45.437 13.575 -21.605 1.00 57.94 1214 GLY A C 1
ATOM 9114 O O . GLY A 1 1214 ? -44.966 12.577 -22.156 1.00 57.94 1214 GLY A O 1
ATOM 9115 N N . PRO A 1 1215 ? -46.767 13.713 -21.479 1.00 55.28 1215 PRO A N 1
ATOM 9116 C CA . PRO A 1 1215 ? -47.703 12.658 -21.852 1.00 55.28 1215 PRO A CA 1
ATOM 9117 C C . PRO A 1 1215 ? -47.784 12.477 -23.376 1.00 55.28 1215 PRO A C 1
ATOM 9119 O O . PRO A 1 1215 ? -48.481 13.212 -24.072 1.00 55.28 1215 PRO A O 1
ATOM 9122 N N . GLY A 1 1216 ? -47.095 11.453 -23.886 1.00 54.75 1216 GLY A N 1
ATOM 9123 C CA . GLY A 1 1216 ? -47.259 10.932 -25.248 1.00 54.75 1216 GLY A CA 1
ATOM 9124 C C . GLY A 1 1216 ? -46.289 11.463 -26.307 1.00 54.75 1216 GLY A C 1
ATOM 9125 O O . GLY A 1 1216 ? -46.366 11.010 -27.449 1.00 54.75 1216 GLY A O 1
ATOM 9126 N N . VAL A 1 1217 ? -45.362 12.366 -25.969 1.00 67.06 1217 VAL A N 1
ATOM 9127 C CA . VAL A 1 1217 ? -44.328 12.814 -26.917 1.00 67.06 1217 VAL A CA 1
ATOM 9128 C C . VAL A 1 1217 ? -43.145 11.864 -26.831 1.00 67.06 1217 VAL A C 1
ATOM 9130 O O . VAL A 1 1217 ? -42.444 11.838 -25.825 1.00 67.06 1217 VAL A O 1
ATOM 9133 N N . ARG A 1 1218 ? -42.942 11.076 -27.889 1.00 82.81 1218 ARG A N 1
ATOM 9134 C CA . ARG A 1 1218 ? -41.823 10.140 -28.026 1.00 82.81 1218 ARG A CA 1
ATOM 9135 C C . ARG A 1 1218 ? -41.077 10.457 -29.315 1.00 82.81 1218 ARG A C 1
ATOM 9137 O O . ARG A 1 1218 ? -41.698 10.472 -30.377 1.00 82.81 1218 ARG A O 1
ATOM 9144 N N . HIS A 1 1219 ? -39.774 10.683 -29.244 1.00 82.69 1219 HIS A N 1
ATOM 9145 C CA . HIS A 1 1219 ? -38.931 10.801 -30.433 1.00 82.69 1219 HIS A CA 1
ATOM 9146 C C . HIS A 1 1219 ? -37.635 10.019 -30.239 1.00 82.69 1219 HIS A C 1
ATOM 9148 O O . HIS A 1 1219 ? -37.230 9.778 -29.107 1.00 82.69 1219 HIS A O 1
ATOM 9154 N N . ALA A 1 1220 ? -37.036 9.567 -31.338 1.00 83.88 1220 ALA A N 1
ATOM 9155 C CA . ALA A 1 1220 ? -35.740 8.906 -31.295 1.00 83.88 1220 ALA A CA 1
ATOM 9156 C C . ALA A 1 1220 ? -34.636 9.966 -31.287 1.00 83.88 1220 ALA A C 1
ATOM 9158 O O . ALA A 1 1220 ? -34.694 10.909 -32.080 1.00 83.88 1220 ALA A O 1
ATOM 9159 N N . GLU A 1 1221 ? -33.633 9.776 -30.443 1.00 78.75 1221 GLU A N 1
ATOM 9160 C CA . GLU A 1 1221 ? -32.439 10.605 -30.332 1.00 78.75 1221 GLU A CA 1
ATOM 9161 C C . GLU A 1 1221 ? -31.191 9.731 -30.544 1.00 78.75 1221 GLU A C 1
ATOM 9163 O O . GLU A 1 1221 ? -30.599 9.218 -29.592 1.00 78.75 1221 GLU A O 1
ATOM 9168 N N . PRO A 1 1222 ? -30.801 9.501 -31.811 1.00 78.56 1222 PRO A N 1
ATOM 9169 C CA . PRO A 1 1222 ? -29.699 8.607 -32.133 1.00 78.56 1222 PRO A CA 1
ATOM 9170 C C . PRO A 1 1222 ? -28.382 9.079 -31.511 1.00 78.56 1222 PRO A C 1
ATOM 9172 O O . PRO A 1 1222 ? -27.966 10.214 -31.735 1.00 78.56 1222 PRO A O 1
ATOM 9175 N N . GLY A 1 1223 ? -27.695 8.195 -30.789 1.00 74.44 1223 GLY A N 1
ATOM 9176 C CA . GLY A 1 1223 ? -26.449 8.506 -30.084 1.00 74.44 1223 GLY A CA 1
ATOM 9177 C C . GLY A 1 1223 ? -26.616 8.914 -28.616 1.00 74.44 1223 GLY A C 1
ATOM 9178 O O . GLY A 1 1223 ? -25.606 9.023 -27.914 1.00 74.44 1223 GLY A O 1
ATOM 9179 N N . ALA A 1 1224 ? -27.851 9.060 -28.118 1.00 75.06 1224 ALA A N 1
ATOM 9180 C CA . ALA A 1 1224 ? -28.121 9.353 -26.708 1.00 75.06 1224 ALA A CA 1
ATOM 9181 C C . ALA A 1 1224 ? -27.512 8.301 -25.761 1.00 75.06 1224 ALA A C 1
ATOM 9183 O O . ALA A 1 1224 ? -27.029 8.640 -24.679 1.00 75.06 1224 ALA A O 1
ATOM 9184 N N . LYS A 1 1225 ? -27.422 7.030 -26.190 1.00 78.81 1225 LYS A N 1
ATOM 9185 C CA . LYS A 1 1225 ? -26.793 5.960 -25.400 1.00 78.81 1225 LYS A CA 1
ATOM 9186 C C . LYS A 1 1225 ? -25.342 6.285 -25.047 1.00 78.81 1225 LYS A C 1
ATOM 9188 O O . LYS A 1 1225 ? -24.943 6.155 -23.892 1.00 78.81 1225 LYS A O 1
ATOM 9193 N N . GLU A 1 1226 ? -24.554 6.720 -26.024 1.00 81.19 1226 GLU A N 1
ATOM 9194 C CA . GLU A 1 1226 ? -23.135 7.017 -25.817 1.00 81.19 1226 GLU A CA 1
ATOM 9195 C C . GLU A 1 1226 ? -22.961 8.280 -24.957 1.00 81.19 1226 GLU A C 1
ATOM 9197 O O . GLU A 1 1226 ? -22.111 8.311 -24.063 1.00 81.19 1226 GLU A O 1
ATOM 9202 N N . ALA A 1 1227 ? -23.812 9.290 -25.173 1.00 72.88 1227 ALA A N 1
ATOM 9203 C CA . ALA A 1 1227 ? -23.817 10.533 -24.406 1.00 72.88 1227 ALA A CA 1
ATOM 9204 C C . ALA A 1 1227 ? -24.127 10.291 -22.918 1.00 72.88 1227 ALA A C 1
ATOM 9206 O O . ALA A 1 1227 ? -23.388 10.757 -22.046 1.00 72.88 1227 ALA A O 1
ATOM 9207 N N . HIS A 1 1228 ? -25.149 9.487 -22.611 1.00 79.88 1228 HIS A N 1
ATOM 9208 C CA . HIS A 1 1228 ? -25.497 9.139 -21.233 1.00 79.88 1228 HIS A CA 1
ATOM 9209 C C . HIS A 1 1228 ? -24.398 8.335 -20.529 1.00 79.88 1228 HIS A C 1
ATOM 9211 O O . HIS A 1 1228 ? -24.122 8.592 -19.357 1.00 79.88 1228 HIS A O 1
ATOM 9217 N N . VAL A 1 1229 ? -23.712 7.413 -21.224 1.00 80.81 1229 VAL A N 1
ATOM 9218 C CA . VAL A 1 1229 ? -22.557 6.691 -20.649 1.00 80.81 1229 VAL A CA 1
ATOM 9219 C C . VAL A 1 1229 ? -21.468 7.672 -20.215 1.00 80.81 1229 VAL A C 1
ATOM 9221 O O . VAL A 1 1229 ? -20.940 7.554 -19.105 1.00 80.81 1229 VAL A O 1
ATOM 9224 N N . GLN A 1 1230 ? -21.137 8.655 -21.058 1.00 73.06 1230 GLN A N 1
ATOM 9225 C CA . GLN A 1 1230 ? -20.130 9.664 -20.718 1.00 73.06 1230 GLN A CA 1
ATOM 9226 C C . GLN A 1 1230 ? -20.590 10.553 -19.556 1.00 73.06 1230 GLN A C 1
ATOM 9228 O O . GLN A 1 1230 ? -19.808 10.800 -18.632 1.00 73.06 1230 GLN A O 1
ATOM 9233 N N . ALA A 1 1231 ? -21.859 10.974 -19.559 1.00 65.06 1231 ALA A N 1
ATOM 9234 C CA . ALA A 1 1231 ? -22.450 11.765 -18.483 1.00 65.06 1231 ALA A CA 1
ATOM 9235 C C . ALA A 1 1231 ? -22.392 11.025 -17.135 1.00 65.06 1231 ALA A C 1
ATOM 9237 O O . ALA A 1 1231 ? -21.905 11.582 -16.151 1.00 65.06 1231 ALA A O 1
ATOM 9238 N N . VAL A 1 1232 ? -22.770 9.742 -17.100 1.00 66.62 1232 VAL A N 1
ATOM 9239 C CA . VAL A 1 1232 ? -22.671 8.876 -15.915 1.00 66.62 1232 VAL A CA 1
ATOM 9240 C C . VAL A 1 1232 ? -21.252 8.751 -15.397 1.00 66.62 1232 VAL A C 1
ATOM 9242 O O . VAL A 1 1232 ? -21.020 8.868 -14.194 1.00 66.62 1232 VAL A O 1
ATOM 9245 N N . LEU A 1 1233 ? -20.290 8.472 -16.278 1.00 72.44 1233 LEU A N 1
ATOM 9246 C CA . LEU A 1 1233 ? -18.917 8.206 -15.857 1.00 72.44 1233 LEU A CA 1
ATOM 9247 C C . LEU A 1 1233 ? -18.287 9.461 -15.256 1.00 72.44 1233 LEU A C 1
ATOM 9249 O O . LEU A 1 1233 ? -17.653 9.378 -14.201 1.00 72.44 1233 LEU A O 1
ATOM 9253 N N . LYS A 1 1234 ? -18.551 10.617 -15.872 1.00 65.00 1234 LYS A N 1
ATOM 9254 C CA . LYS A 1 1234 ? -18.145 11.923 -15.357 1.00 65.00 1234 LYS A CA 1
ATOM 9255 C C . LYS A 1 1234 ? -18.847 12.246 -14.041 1.00 65.00 1234 LYS A C 1
ATOM 9257 O O . LYS A 1 1234 ? -18.198 12.698 -13.099 1.00 65.00 1234 LYS A O 1
ATOM 9262 N N . TYR A 1 1235 ? -20.147 11.972 -13.933 1.00 57.72 1235 TYR A N 1
ATOM 9263 C CA . TYR A 1 1235 ? -20.885 12.235 -12.703 1.00 57.72 1235 TYR A CA 1
ATOM 9264 C C . TYR A 1 1235 ? -20.382 11.364 -11.540 1.00 57.72 1235 TYR A C 1
ATOM 9266 O O . TYR A 1 1235 ? -20.125 11.869 -10.448 1.00 57.72 1235 TYR A O 1
ATOM 9274 N N . ILE A 1 1236 ? -20.112 10.077 -11.785 1.00 64.88 1236 ILE A N 1
ATOM 9275 C CA . ILE A 1 1236 ? -19.491 9.163 -10.815 1.00 64.88 1236 ILE A CA 1
ATOM 9276 C C . ILE A 1 1236 ? -18.087 9.634 -10.416 1.00 64.88 1236 ILE A C 1
ATOM 9278 O O . ILE A 1 1236 ? -17.704 9.483 -9.255 1.00 64.88 1236 ILE A O 1
ATOM 9282 N N . GLU A 1 1237 ? -17.300 10.179 -11.343 1.00 62.34 1237 GLU A N 1
ATOM 9283 C CA . GLU A 1 1237 ? -15.972 10.730 -11.053 1.00 62.34 1237 GLU A CA 1
ATOM 9284 C C . GLU A 1 1237 ? -16.062 11.943 -10.115 1.00 62.34 1237 GLU A C 1
ATOM 9286 O O . GLU A 1 1237 ? -15.409 11.957 -9.070 1.00 62.34 1237 GLU A O 1
ATOM 9291 N N . VAL A 1 1238 ? -16.980 12.875 -10.388 1.00 56.81 1238 VAL A N 1
ATOM 9292 C CA . VAL A 1 1238 ? -17.259 14.026 -9.512 1.00 56.81 1238 VAL A CA 1
ATOM 9293 C C . VAL A 1 1238 ? -17.767 13.575 -8.141 1.00 56.81 1238 VAL A C 1
ATOM 9295 O O . VAL A 1 1238 ? -17.291 14.058 -7.111 1.00 56.81 1238 VAL A O 1
ATOM 9298 N N . LEU A 1 1239 ? -18.697 12.618 -8.086 1.00 53.47 1239 LEU A N 1
ATOM 9299 C CA . LEU A 1 1239 ? -19.206 12.063 -6.828 1.00 53.47 1239 LEU A CA 1
ATOM 9300 C C . LEU A 1 1239 ? -18.097 11.351 -6.034 1.00 53.47 1239 LEU A C 1
ATOM 9302 O O . LEU A 1 1239 ? -18.041 11.487 -4.813 1.00 53.47 1239 LEU A O 1
ATOM 9306 N N . LYS A 1 1240 ? -17.155 10.656 -6.687 1.00 54.53 1240 LYS A N 1
ATOM 9307 C CA . LYS A 1 1240 ? -15.986 10.043 -6.022 1.00 54.53 1240 LYS A CA 1
ATOM 9308 C C . LYS A 1 1240 ? -15.060 11.076 -5.378 1.00 54.53 1240 LYS A C 1
ATOM 9310 O O . LYS A 1 1240 ? -14.463 10.772 -4.343 1.00 54.53 1240 LYS A O 1
ATOM 9315 N N . GLU A 1 1241 ? -14.948 12.270 -5.952 1.00 49.62 1241 GLU A N 1
ATOM 9316 C CA . GLU A 1 1241 ? -14.130 13.364 -5.416 1.00 49.62 1241 GLU A CA 1
ATOM 9317 C C . GLU A 1 1241 ? -14.845 14.188 -4.333 1.00 49.62 1241 GLU A C 1
ATOM 9319 O O . GLU A 1 1241 ? -14.214 14.639 -3.371 1.00 49.62 1241 GLU A O 1
ATOM 9324 N N . THR A 1 1242 ? -16.164 14.363 -4.456 1.00 42.69 1242 THR A N 1
ATOM 9325 C CA . THR A 1 1242 ? -16.977 15.226 -3.579 1.00 42.69 1242 THR A CA 1
ATOM 9326 C C . THR A 1 1242 ? -17.594 14.493 -2.383 1.00 42.69 1242 THR A C 1
ATOM 9328 O O . THR A 1 1242 ? -17.580 15.034 -1.274 1.00 42.69 1242 THR A O 1
ATOM 9331 N N . LEU A 1 1243 ? -18.054 13.242 -2.530 1.00 44.50 1243 LEU A N 1
ATOM 9332 C CA . LEU A 1 1243 ? -18.640 12.453 -1.433 1.00 44.50 1243 LEU A CA 1
ATOM 9333 C C . LEU A 1 1243 ? -17.721 12.293 -0.201 1.00 44.50 1243 LEU A C 1
ATOM 9335 O O . LEU A 1 1243 ? -18.241 12.401 0.912 1.00 44.50 1243 LEU A O 1
ATOM 9339 N N . PRO A 1 1244 ? -16.381 12.134 -0.317 1.00 42.50 1244 PRO A N 1
ATOM 9340 C CA . PRO A 1 1244 ? -15.482 12.086 0.841 1.00 42.50 1244 PRO A CA 1
ATOM 9341 C C . PRO A 1 1244 ? -15.453 13.374 1.678 1.00 42.50 1244 PRO A C 1
ATOM 9343 O O . PRO A 1 1244 ? -14.970 13.344 2.810 1.00 42.50 1244 PRO A O 1
ATOM 9346 N N . ARG A 1 1245 ? -15.927 14.504 1.131 1.00 36.72 1245 ARG A N 1
ATOM 9347 C CA . ARG A 1 1245 ? -15.906 15.818 1.793 1.00 36.72 1245 ARG A CA 1
ATOM 9348 C C . ARG A 1 1245 ? -17.195 16.138 2.550 1.00 36.72 1245 ARG A C 1
ATOM 9350 O O . ARG A 1 1245 ? -17.134 16.911 3.502 1.00 36.72 1245 ARG A O 1
ATOM 9357 N N . CYS A 1 1246 ? -18.332 15.543 2.175 1.00 34.56 1246 CYS A N 1
ATOM 9358 C CA . CYS A 1 1246 ? -19.633 15.899 2.751 1.00 34.56 1246 CYS A CA 1
ATOM 9359 C C . CYS A 1 1246 ? -20.389 14.745 3.429 1.00 34.56 1246 CYS A C 1
ATOM 9361 O O . CYS A 1 1246 ? -21.259 15.051 4.237 1.00 34.56 1246 CYS A O 1
ATOM 9363 N N . HIS A 1 1247 ? -20.081 13.460 3.192 1.00 33.81 1247 HIS A N 1
ATOM 9364 C CA . HIS A 1 1247 ? -20.731 12.312 3.857 1.00 33.81 1247 HIS A CA 1
ATOM 9365 C C . HIS A 1 1247 ? -19.731 11.173 4.166 1.00 33.81 1247 HIS A C 1
ATOM 9367 O O . HIS A 1 1247 ? -18.788 10.919 3.420 1.00 33.81 1247 HIS A O 1
ATOM 9373 N N . HIS A 1 1248 ? -19.937 10.435 5.266 1.00 36.81 1248 HIS A N 1
ATOM 9374 C CA . HIS A 1 1248 ? -19.156 9.229 5.580 1.00 36.81 1248 HIS A CA 1
ATOM 9375 C C . HIS A 1 1248 ? -19.501 8.090 4.601 1.00 36.81 1248 HIS A C 1
ATOM 9377 O O . HIS A 1 1248 ? -20.439 7.328 4.829 1.00 36.81 1248 HIS A O 1
ATOM 9383 N N . LEU A 1 1249 ? -18.742 7.960 3.511 1.00 32.00 1249 LEU A N 1
ATOM 9384 C CA . LEU A 1 1249 ? -18.857 6.854 2.553 1.00 32.00 1249 LEU A CA 1
ATOM 9385 C C . LEU A 1 1249 ? -18.714 5.477 3.241 1.00 32.00 1249 LEU A C 1
ATOM 9387 O O . LEU A 1 1249 ? -17.632 5.120 3.715 1.00 32.00 1249 LEU A O 1
ATOM 9391 N N . ARG A 1 1250 ? -19.772 4.649 3.208 1.00 35.78 1250 ARG A N 1
ATOM 9392 C CA . ARG A 1 1250 ? -19.643 3.179 3.258 1.00 35.78 1250 ARG A CA 1
ATOM 9393 C C . ARG A 1 1250 ? -19.071 2.739 1.907 1.00 35.78 1250 ARG A C 1
ATOM 9395 O O . ARG A 1 1250 ? -19.776 2.776 0.905 1.00 35.78 1250 ARG A O 1
ATOM 9402 N N . LYS A 1 1251 ? -17.797 2.340 1.858 1.00 28.06 1251 LYS A N 1
ATOM 9403 C CA . LYS A 1 1251 ? -17.226 1.708 0.655 1.00 28.06 1251 LYS A CA 1
ATOM 9404 C C . LYS A 1 1251 ? -17.919 0.362 0.410 1.00 28.06 1251 LYS A C 1
ATOM 9406 O O . LYS A 1 1251 ? -18.133 -0.391 1.356 1.00 28.06 1251 LYS A O 1
ATOM 9411 N N . SER A 1 1252 ? -18.248 0.055 -0.845 1.00 26.36 1252 SER A N 1
ATOM 9412 C CA . SER A 1 1252 ? -18.684 -1.279 -1.260 1.00 26.36 1252 SER A CA 1
ATOM 9413 C C . SER A 1 1252 ? -17.646 -2.322 -0.843 1.00 26.36 1252 SER A C 1
ATOM 9415 O O . SER A 1 1252 ? -16.464 -2.170 -1.146 1.00 26.36 1252 SER A O 1
ATOM 9417 N N . ASN A 1 1253 ? -18.088 -3.420 -0.226 1.00 26.94 1253 ASN A N 1
ATOM 9418 C CA . ASN A 1 1253 ? -17.232 -4.546 0.181 1.00 26.94 1253 ASN A CA 1
ATOM 9419 C C . ASN A 1 1253 ? -16.683 -5.373 -1.002 1.00 26.94 1253 ASN A C 1
ATOM 9421 O O . ASN A 1 1253 ? -16.204 -6.492 -0.811 1.00 26.94 1253 ASN A O 1
ATOM 9425 N N . VAL A 1 1254 ? -16.704 -4.821 -2.216 1.00 33.56 1254 VAL A N 1
ATOM 9426 C CA . VAL A 1 1254 ? -15.926 -5.323 -3.348 1.00 33.56 1254 VAL A CA 1
ATOM 9427 C C . VAL A 1 1254 ? -14.591 -4.571 -3.363 1.00 33.56 1254 VAL A C 1
ATOM 9429 O O . VAL A 1 1254 ? -14.469 -3.502 -3.946 1.00 33.56 1254 VAL A O 1
ATOM 9432 N N . LYS A 1 1255 ? -13.677 -5.134 -2.558 1.00 28.77 1255 LYS A N 1
ATOM 9433 C CA . LYS A 1 1255 ? -12.204 -5.243 -2.641 1.00 28.77 1255 LYS A CA 1
ATOM 9434 C C . LYS A 1 1255 ? -11.379 -4.219 -3.445 1.00 28.77 1255 LYS A C 1
ATOM 9436 O O . LYS A 1 1255 ? -11.739 -3.802 -4.537 1.00 28.77 1255 LYS A O 1
ATOM 9441 N N . PRO A 1 1256 ? -10.168 -3.925 -2.946 1.00 28.72 1256 PRO A N 1
ATOM 9442 C CA . PRO A 1 1256 ? -9.011 -4.689 -3.448 1.00 28.72 1256 PRO A CA 1
ATOM 9443 C C . PRO A 1 1256 ? -8.579 -5.844 -2.537 1.00 28.72 1256 PRO A C 1
ATOM 9445 O O . PRO A 1 1256 ? -8.413 -5.624 -1.312 1.00 28.72 1256 PRO A O 1
#

pLDDT: mean 72.8, std 21.02, range [22.22, 98.25]

Radius of gyration: 41.15 Å; Cα contacts (8 Å, |Δi|>4): 2341; chains: 1; bounding box: 102×121×108 Å